Protein AF-0000000072984708 (afdb_homodimer)

Nearest PDB structures (foldseek):
  4a82-assembly1_A  TM=9.027E-01  e=8.558E-39  Homo sapiens
  6pan-assembly1_A  TM=8.999E-01  e=2.490E-34  Novosphingobium aromaticivorans DSM 12444
  6par-assembly3_E  TM=8.794E-01  e=9.438E-34  Novosphingobium aromaticivorans DSM 12444
  6pam-assembly4_H  TM=8.145E-01  e=2.957E-33  Novosphingobium aromaticivorans DSM 12444
  7ekm-assembly1_B  TM=6.716E-01  e=8.183E-34  Homo sapiens

Structure (mmCIF, N/CA/C/O backbone):
data_AF-0000000072984708-model_v1
#
loop_
_entity.id
_entity.type
_entity.pdbx_description
1 polymer Transporter
#
loop_
_atom_site.group_PDB
_atom_site.id
_atom_site.type_symbol
_atom_site.label_atom_id
_atom_site.label_alt_id
_atom_site.label_comp_id
_atom_site.label_asym_id
_atom_site.label_entity_id
_atom_site.label_seq_id
_atom_site.pdbx_PDB_ins_code
_atom_site.Cartn_x
_atom_site.Cartn_y
_atom_site.Cartn_z
_atom_site.occupancy
_atom_site.B_iso_or_equiv
_atom_site.auth_seq_id
_atom_site.auth_comp_id
_atom_site.auth_asym_id
_atom_site.auth_atom_id
_atom_site.pdbx_PDB_model_num
ATOM 1 N N . MET A 1 1 ? -27.938 1.101 -9.992 1 23.42 1 MET A N 1
ATOM 2 C CA . MET A 1 1 ? -28.172 -0.332 -9.836 1 23.42 1 MET A CA 1
ATOM 3 C C . MET A 1 1 ? -27.719 -0.804 -8.453 1 23.42 1 MET A C 1
ATOM 5 O O . MET A 1 1 ? -26.531 -0.799 -8.148 1 23.42 1 MET A O 1
ATOM 9 N N . LYS A 1 2 ? -28.562 -0.727 -7.41 1 27.8 2 LYS A N 1
ATOM 10 C CA . LYS A 1 2 ? -28.609 -1.076 -5.996 1 27.8 2 LYS A CA 1
ATOM 11 C C . LYS A 1 2 ? -28.141 -2.508 -5.762 1 27.8 2 LYS A C 1
ATOM 13 O O . LYS A 1 2 ? -28.734 -3.455 -6.289 1 27.8 2 LYS A O 1
ATOM 18 N N . LEU A 1 3 ? -26.922 -2.697 -5.527 1 34.75 3 LEU A N 1
ATOM 19 C CA . LEU A 1 3 ? -26.578 -4.027 -5.039 1 34.75 3 LEU A CA 1
ATOM 20 C C . LEU A 1 3 ? -27.641 -4.555 -4.09 1 34.75 3 LEU A C 1
ATOM 22 O O . LEU A 1 3 ? -28.062 -3.852 -3.166 1 34.75 3 LEU A O 1
ATOM 26 N N . GLN A 1 4 ? -28.578 -5.355 -4.512 1 30.19 4 GLN A N 1
ATOM 27 C CA . GLN A 1 4 ? -29.609 -6.023 -3.729 1 30.19 4 GLN A CA 1
ATOM 28 C C . GLN A 1 4 ? -29.141 -6.285 -2.303 1 30.19 4 GLN A C 1
ATOM 30 O O . GLN A 1 4 ? -27.938 -6.441 -2.061 1 30.19 4 GLN A O 1
ATOM 35 N N . LYS A 1 5 ? -30.203 -6.18 -1.27 1 30.11 5 LYS A N 1
ATOM 36 C CA . LYS A 1 5 ? -30.312 -6.285 0.182 1 30.11 5 LYS A CA 1
ATOM 37 C C . LYS A 1 5 ? -29.438 -7.406 0.722 1 30.11 5 LYS A C 1
ATOM 39 O O . LYS A 1 5 ? -28.875 -8.188 -0.05 1 30.11 5 LYS A O 1
ATOM 44 N N . HIS A 1 6 ? -30.188 -8.25 1.696 1 32.34 6 HIS A N 1
ATOM 45 C CA . HIS A 1 6 ? -30.062 -9.047 2.908 1 32.34 6 HIS A CA 1
ATOM 46 C C . HIS A 1 6 ? -29.359 -10.367 2.627 1 32.34 6 HIS A C 1
ATOM 48 O O . HIS A 1 6 ? -29.625 -11.375 3.291 1 32.34 6 HIS A O 1
ATOM 54 N N . HIS A 1 7 ? -28.938 -10.656 1.609 1 32.28 7 HIS A N 1
ATOM 55 C CA . HIS A 1 7 ? -28.609 -12.062 1.826 1 32.28 7 HIS A CA 1
ATOM 56 C C . HIS A 1 7 ? -27.656 -12.227 3.006 1 32.28 7 HIS A C 1
ATOM 58 O O . HIS A 1 7 ? -26.562 -11.68 3.004 1 32.28 7 HIS A O 1
ATOM 64 N N . LYS A 1 8 ? -28.281 -12.508 4.176 1 32.47 8 LYS A N 1
ATOM 65 C CA . LYS A 1 8 ? -27.547 -13.023 5.328 1 32.47 8 LYS A CA 1
ATOM 66 C C . LYS A 1 8 ? -26.453 -13.984 4.891 1 32.47 8 LYS A C 1
ATOM 68 O O . LYS A 1 8 ? -26.719 -14.969 4.199 1 32.47 8 LYS A O 1
ATOM 73 N N . TRP A 1 9 ? -25.281 -13.523 4.969 1 36.31 9 TRP A N 1
ATOM 74 C CA . TRP A 1 9 ? -24.047 -14.289 4.746 1 36.31 9 TRP A CA 1
ATOM 75 C C . TRP A 1 9 ? -24.078 -15.609 5.512 1 36.31 9 TRP A C 1
ATOM 77 O O . TRP A 1 9 ? -24.125 -15.617 6.742 1 36.31 9 TRP A O 1
ATOM 87 N N . GLN A 1 10 ? -24.969 -16.5 5.184 1 31.8 10 GLN A N 1
ATOM 88 C CA . GLN A 1 10 ? -24.719 -17.797 5.785 1 31.8 10 GLN A CA 1
ATOM 89 C C . GLN A 1 10 ? -23.266 -18.203 5.625 1 31.8 10 GLN A C 1
ATOM 91 O O . GLN A 1 10 ? -22.609 -17.812 4.664 1 31.8 10 GLN A O 1
ATOM 96 N N . GLY A 1 11 ? -22.531 -18.703 6.562 1 37.66 11 GLY A N 1
ATOM 97 C CA . GLY A 1 11 ? -21.234 -19.281 6.898 1 37.66 11 GLY A CA 1
ATOM 98 C C . GLY A 1 11 ? -20.609 -20.062 5.75 1 37.66 11 GLY A C 1
ATOM 99 O O . GLY A 1 11 ? -19.5 -20.578 5.875 1 37.66 11 GLY A O 1
ATOM 100 N N . GLY A 1 12 ? -21.312 -20.844 4.953 1 40.31 12 GLY A N 1
ATOM 101 C CA . GLY A 1 12 ? -20.609 -21.828 4.148 1 40.31 12 GLY A CA 1
ATOM 102 C C . GLY A 1 12 ? -19.797 -21.203 3.029 1 40.31 12 GLY A C 1
ATOM 103 O O . GLY A 1 12 ? -20.234 -20.25 2.391 1 40.31 12 GLY A O 1
ATOM 104 N N . CYS A 1 13 ? -18.359 -21.312 2.879 1 49.88 13 CYS A N 1
ATOM 105 C CA . CYS A 1 13 ? -17.141 -20.938 2.174 1 49.88 13 CYS A CA 1
ATOM 106 C C . CYS A 1 13 ? -17.312 -21.078 0.667 1 49.88 13 CYS A C 1
ATOM 108 O O . CYS A 1 13 ? -16.828 -22.031 0.066 1 49.88 13 CYS A O 1
ATOM 110 N N . ASN A 1 14 ? -18.359 -20.891 -0.105 1 63.16 14 ASN A N 1
ATOM 111 C CA . ASN A 1 14 ? -18.406 -21.156 -1.538 1 63.16 14 ASN A CA 1
ATOM 112 C C . ASN A 1 14 ? -17.828 -20 -2.344 1 63.16 14 ASN A C 1
ATOM 114 O O . ASN A 1 14 ? -18.312 -18.875 -2.252 1 63.16 14 ASN A O 1
ATOM 118 N N . MET A 1 15 ? -16.672 -20.156 -2.865 1 73.12 15 MET A N 1
ATOM 119 C CA . MET A 1 15 ? -15.938 -19.203 -3.703 1 73.12 15 MET A CA 1
ATOM 120 C C . MET A 1 15 ? -16.828 -18.672 -4.824 1 73.12 15 MET A C 1
ATOM 122 O O . MET A 1 15 ? -16.812 -17.484 -5.121 1 73.12 15 MET A O 1
ATOM 126 N N . VAL A 1 16 ? -17.641 -19.531 -5.348 1 77.19 16 VAL A N 1
ATOM 127 C CA . VAL A 1 16 ? -18.547 -19.125 -6.434 1 77.19 16 VAL A CA 1
ATOM 128 C C . VAL A 1 16 ? -19.578 -18.141 -5.914 1 77.19 16 VAL A C 1
ATOM 130 O O . VAL A 1 16 ? -19.922 -17.172 -6.605 1 77.19 16 VAL A O 1
ATOM 133 N N . GLY A 1 17 ? -19.859 -18.406 -4.68 1 77.94 17 GLY A N 1
ATOM 134 C CA . GLY A 1 17 ? -20.781 -17.484 -4.051 1 77.94 17 GLY A CA 1
ATOM 135 C C . GLY A 1 17 ? -20.188 -16.109 -3.836 1 77.94 17 GLY A C 1
ATOM 136 O O . GLY A 1 17 ? -20.844 -15.094 -4.121 1 77.94 17 GLY A O 1
ATOM 137 N N . ASP A 1 18 ? -18.922 -16.094 -3.445 1 80.25 18 ASP A N 1
ATOM 138 C CA . ASP A 1 18 ? -18.234 -14.82 -3.225 1 80.25 18 ASP A CA 1
ATOM 139 C C . ASP A 1 18 ? -18.094 -14.031 -4.527 1 80.25 18 ASP A C 1
ATOM 141 O O . ASP A 1 18 ? -18.25 -12.812 -4.547 1 80.25 18 ASP A O 1
ATOM 145 N N . ILE A 1 19 ? -17.859 -14.781 -5.598 1 85.12 19 ILE A N 1
ATOM 146 C CA . ILE A 1 19 ? -17.672 -14.156 -6.898 1 85.12 19 ILE A CA 1
ATOM 147 C C . ILE A 1 19 ? -19 -13.555 -7.375 1 85.12 19 ILE A C 1
ATOM 149 O O . ILE A 1 19 ? -19.031 -12.438 -7.895 1 85.12 19 ILE A O 1
ATOM 153 N N . LYS A 1 20 ? -20.047 -14.25 -7.102 1 83.69 20 LYS A N 1
ATOM 154 C CA . LYS A 1 20 ? -21.359 -13.766 -7.516 1 83.69 20 LYS A CA 1
ATOM 155 C C . LYS A 1 20 ? -21.75 -12.523 -6.727 1 83.69 20 LYS A C 1
ATOM 157 O O . LYS A 1 20 ? -22.359 -11.594 -7.273 1 83.69 20 LYS A O 1
ATOM 162 N N . ILE A 1 21 ? -21.391 -12.508 -5.543 1 80.88 21 ILE A N 1
ATOM 163 C CA . ILE A 1 21 ? -21.75 -11.398 -4.668 1 80.88 21 ILE A CA 1
ATOM 164 C C . ILE A 1 21 ? -20.938 -10.156 -5.043 1 80.88 21 ILE A C 1
ATOM 166 O O . ILE A 1 21 ? -21.484 -9.055 -5.145 1 80.88 21 ILE A O 1
ATOM 170 N N . LEU A 1 22 ? -19.703 -10.391 -5.332 1 82.88 22 LEU A N 1
ATOM 171 C CA . LEU A 1 22 ? -18.797 -9.258 -5.523 1 82.88 22 LEU A CA 1
ATOM 172 C C . LEU A 1 22 ? -18.875 -8.734 -6.953 1 82.88 22 LEU A C 1
ATOM 174 O O . LEU A 1 22 ? -18.828 -7.52 -7.176 1 82.88 22 LEU A O 1
ATOM 178 N N . LEU A 1 23 ? -19.016 -9.656 -7.883 1 86.62 23 LEU A N 1
ATOM 179 C CA . LEU A 1 23 ? -19 -9.219 -9.273 1 86.62 23 LEU A CA 1
ATOM 180 C C . LEU A 1 23 ? -20.422 -8.984 -9.781 1 86.62 23 LEU A C 1
ATOM 182 O O . LEU A 1 23 ? -20.609 -8.344 -10.82 1 86.62 23 LEU A O 1
ATOM 186 N N . GLY A 1 24 ? -21.359 -9.477 -9.156 1 81.75 24 GLY A N 1
ATOM 187 C CA . GLY A 1 24 ? -22.734 -9.289 -9.562 1 81.75 24 GLY A CA 1
ATOM 188 C C . GLY A 1 24 ? -23.016 -9.812 -10.961 1 81.75 24 GLY A C 1
ATOM 189 O O . GLY A 1 24 ? -22.75 -10.977 -11.258 1 81.75 24 GLY A O 1
ATOM 190 N N . GLU A 1 25 ? -23.328 -8.922 -11.883 1 79.88 25 GLU A N 1
ATOM 191 C CA . GLU A 1 25 ? -23.703 -9.273 -13.242 1 79.88 25 GLU A CA 1
ATOM 192 C C . GLU A 1 25 ? -22.484 -9.656 -14.078 1 79.88 25 GLU A C 1
ATOM 194 O O . GLU A 1 25 ? -22.594 -10.438 -15.023 1 79.88 25 GLU A O 1
ATOM 199 N N . HIS A 1 26 ? -21.391 -9.172 -13.688 1 85.31 26 HIS A N 1
ATOM 200 C CA . HIS A 1 26 ? -20.156 -9.469 -14.414 1 85.31 26 HIS A CA 1
ATOM 201 C C . HIS A 1 26 ? -19.766 -10.938 -14.258 1 85.31 26 HIS A C 1
ATOM 203 O O . HIS A 1 26 ? -18.984 -11.461 -15.055 1 85.31 26 HIS A O 1
ATOM 209 N N . SER A 1 27 ? -20.375 -11.57 -13.266 1 88.69 27 SER A N 1
ATOM 210 C CA . SER A 1 27 ? -20.031 -12.969 -13.023 1 88.69 27 SER A CA 1
ATOM 211 C C . SER A 1 27 ? -20.547 -13.867 -14.148 1 88.69 27 SER A C 1
ATOM 213 O O . SER A 1 27 ? -19.906 -14.859 -14.5 1 88.69 27 SER A O 1
ATOM 215 N N . LYS A 1 28 ? -21.609 -13.484 -14.781 1 89.31 28 LYS A N 1
ATOM 216 C CA . LYS A 1 28 ? -22.203 -14.281 -15.844 1 89.31 28 LYS A CA 1
ATOM 217 C C . LYS A 1 28 ? -21.344 -14.234 -17.109 1 89.31 28 LYS A C 1
ATOM 219 O O . LYS A 1 28 ? -21.328 -15.18 -17.891 1 89.31 28 LYS A O 1
ATOM 224 N N . LYS A 1 29 ? -20.609 -13.211 -17.266 1 90.62 29 LYS A N 1
ATOM 225 C CA . LYS A 1 29 ? -19.781 -13.023 -18.453 1 90.62 29 LYS A CA 1
ATOM 226 C C . LYS A 1 29 ? -18.531 -13.914 -18.406 1 90.62 29 LYS A C 1
ATOM 228 O O . LYS A 1 29 ? -17.891 -14.148 -19.438 1 90.62 29 LYS A O 1
ATOM 233 N N . LEU A 1 30 ? -18.312 -14.477 -17.25 1 92.44 30 LEU A N 1
ATOM 234 C CA . LEU A 1 30 ? -17.125 -15.312 -17.094 1 92.44 30 LEU A CA 1
ATOM 235 C C . LEU A 1 30 ? -17.406 -16.75 -17.516 1 92.44 30 LEU A C 1
ATOM 237 O O . LEU A 1 30 ? -16.469 -17.531 -17.703 1 92.44 30 LEU A O 1
ATOM 241 N N . ARG A 1 31 ? -18.641 -17.094 -17.797 1 91 31 ARG A N 1
ATOM 242 C CA . ARG A 1 31 ? -19.016 -18.484 -18.078 1 91 31 ARG A CA 1
ATOM 243 C C . ARG A 1 31 ? -18.438 -18.938 -19.422 1 91 31 ARG A C 1
ATOM 245 O O . ARG A 1 31 ? -17.859 -20.031 -19.516 1 91 31 ARG A O 1
ATOM 252 N N . LYS A 1 32 ? -18.531 -18.125 -20.406 1 93.12 32 LYS A N 1
ATOM 253 C CA . LYS A 1 32 ? -18.094 -18.516 -21.75 1 93.12 32 LYS A CA 1
ATOM 254 C C . LYS A 1 32 ? -16.594 -18.781 -21.781 1 93.12 32 LYS A C 1
ATOM 256 O O . LYS A 1 32 ? -16.141 -19.828 -22.266 1 93.12 32 LYS A O 1
ATOM 261 N N . PRO A 1 33 ? -15.781 -17.859 -21.219 1 93.5 33 PRO A N 1
ATOM 262 C CA . PRO A 1 33 ? -14.344 -18.141 -21.203 1 93.5 33 PRO A CA 1
ATOM 263 C C . PRO A 1 33 ? -14 -19.391 -20.391 1 93.5 33 PRO A C 1
ATOM 265 O O . PRO A 1 33 ? -13.109 -20.141 -20.781 1 93.5 33 PRO A O 1
ATOM 268 N N . ILE A 1 34 ? -14.703 -19.625 -19.375 1 92.44 34 ILE A N 1
ATOM 269 C CA . ILE A 1 34 ? -14.43 -20.781 -18.531 1 92.44 34 ILE A CA 1
ATOM 270 C C . ILE A 1 34 ? -14.766 -22.062 -19.297 1 92.44 34 ILE A C 1
ATOM 272 O O . ILE A 1 34 ? -14.023 -23.047 -19.234 1 92.44 34 ILE A O 1
ATOM 276 N N . ILE A 1 35 ? -15.812 -22.062 -20.016 1 93.69 35 ILE A N 1
ATOM 277 C CA . ILE A 1 35 ? -16.219 -23.203 -20.812 1 93.69 35 ILE A CA 1
ATOM 278 C C . ILE A 1 35 ? -15.172 -23.469 -21.891 1 93.69 35 ILE A C 1
ATOM 280 O O . ILE A 1 35 ? -14.797 -24.625 -22.125 1 93.69 35 ILE A O 1
ATOM 284 N N . LEU A 1 36 ? -14.695 -22.422 -22.5 1 93.62 36 LEU A N 1
ATOM 285 C CA . LEU A 1 36 ? -13.688 -22.578 -23.547 1 93.62 36 LEU A CA 1
ATOM 286 C C . LEU A 1 36 ? -12.391 -23.125 -22.984 1 93.62 36 LEU A C 1
ATOM 288 O O . LEU A 1 36 ? -11.758 -24 -23.594 1 93.62 36 LEU A O 1
ATOM 292 N N . LEU A 1 37 ? -12.062 -22.719 -21.828 1 90.75 37 LEU A N 1
ATOM 293 C CA . LEU A 1 37 ? -10.836 -23.203 -21.203 1 90.75 37 LEU A CA 1
ATOM 294 C C . LEU A 1 37 ? -10.977 -24.656 -20.75 1 90.75 37 LEU A C 1
ATOM 296 O O . LEU A 1 37 ? -10.008 -25.406 -20.781 1 90.75 37 LEU A O 1
ATOM 300 N N . THR A 1 38 ? -12.203 -25 -20.375 1 90.81 38 THR A N 1
ATOM 301 C CA . THR A 1 38 ? -12.469 -26.391 -20.016 1 90.81 38 THR A CA 1
ATOM 302 C C . THR A 1 38 ? -12.367 -27.297 -21.234 1 90.81 38 THR A C 1
ATOM 304 O O . THR A 1 38 ? -11.82 -28.406 -21.156 1 90.81 38 THR A O 1
ATOM 307 N N . ILE A 1 39 ? -12.805 -26.797 -22.312 1 92.19 39 ILE A N 1
ATOM 308 C CA . ILE A 1 39 ? -12.711 -27.531 -23.578 1 92.19 39 ILE A CA 1
ATOM 309 C C . ILE A 1 39 ? -11.242 -27.719 -23.953 1 92.19 39 ILE A C 1
ATOM 311 O O . ILE A 1 39 ? -10.844 -28.797 -24.391 1 92.19 39 ILE A O 1
ATOM 315 N N . ASP A 1 40 ? -10.5 -26.703 -23.781 1 89.12 40 ASP A N 1
ATOM 316 C CA . ASP A 1 40 ? -9.062 -26.781 -24.031 1 89.12 40 ASP A CA 1
ATOM 317 C C . ASP A 1 40 ? -8.414 -27.891 -23.203 1 89.12 40 ASP A C 1
ATOM 319 O O . ASP A 1 40 ? -7.594 -28.656 -23.703 1 89.12 40 ASP A O 1
ATOM 323 N N . SER A 1 41 ? -8.828 -27.969 -21.938 1 85.94 41 SER A N 1
ATOM 324 C CA . SER A 1 41 ? -8.258 -28.969 -21.031 1 85.94 41 SER A CA 1
ATOM 325 C C . SER A 1 41 ? -8.648 -30.375 -21.469 1 85.94 41 SER A C 1
ATOM 327 O O . SER A 1 41 ? -7.855 -31.312 -21.328 1 85.94 41 SER A O 1
ATOM 329 N N . LEU A 1 42 ? -9.797 -30.516 -21.969 1 86.06 42 LEU A N 1
ATOM 330 C CA . LEU A 1 42 ? -10.258 -31.812 -22.453 1 86.06 42 LEU A CA 1
ATOM 331 C C . LEU A 1 42 ? -9.477 -32.25 -23.672 1 86.06 42 LEU A C 1
ATOM 333 O O . LEU A 1 42 ? -9.141 -33.438 -23.812 1 86.06 42 LEU A O 1
ATOM 337 N N . PHE A 1 43 ? -9.086 -31.297 -24.453 1 84.56 43 PHE A N 1
ATOM 338 C CA . PHE A 1 43 ? -8.344 -31.625 -25.672 1 84.56 43 PHE A CA 1
ATOM 339 C C . PHE A 1 43 ? -6.879 -31.906 -25.344 1 84.56 43 PHE A C 1
ATOM 341 O O . PHE A 1 43 ? -6.168 -32.531 -26.141 1 84.56 43 PHE A O 1
ATOM 348 N N . ASN A 1 44 ? -6.508 -31.469 -24.203 1 78.56 44 ASN A N 1
ATOM 349 C CA . ASN A 1 44 ? -5.156 -31.781 -23.75 1 78.56 44 ASN A CA 1
ATOM 350 C C . ASN A 1 44 ? -4.992 -33.281 -23.5 1 78.56 44 ASN A C 1
ATOM 352 O O . ASN A 1 44 ? -3.877 -33.812 -23.531 1 78.56 44 ASN A O 1
ATOM 356 N N . MET A 1 45 ? -6.055 -33.938 -23.281 1 79.88 45 MET A N 1
ATOM 357 C CA . MET A 1 45 ? -6.043 -35.375 -23.031 1 79.88 45 MET A CA 1
ATOM 358 C C . MET A 1 45 ? -5.734 -36.156 -24.312 1 79.88 45 MET A C 1
ATOM 360 O O . MET A 1 45 ? -5.387 -37.312 -24.266 1 79.88 45 MET A O 1
ATOM 364 N N . PHE A 1 46 ? -5.691 -35.438 -25.438 1 79.5 46 PHE A N 1
ATOM 365 C CA . PHE A 1 46 ? -5.406 -36.094 -26.703 1 79.5 46 PHE A CA 1
ATOM 366 C C . PHE A 1 46 ? -3.98 -36.625 -26.734 1 79.5 46 PHE A C 1
ATOM 368 O O . PHE A 1 46 ? -3.695 -37.594 -27.422 1 79.5 46 PHE A O 1
ATOM 375 N N . PHE A 1 47 ? -3.178 -35.969 -25.922 1 78.44 47 PHE A N 1
ATOM 376 C CA . PHE A 1 47 ? -1.806 -36.438 -25.812 1 78.44 47 PHE A CA 1
ATOM 377 C C . PHE A 1 47 ? -1.771 -37.875 -25.281 1 78.44 47 PHE A C 1
ATOM 379 O O . PHE A 1 47 ? -1.05 -38.719 -25.812 1 78.44 47 PHE A O 1
ATOM 386 N N . TYR A 1 48 ? -2.533 -38.156 -24.297 1 79.56 48 TYR A N 1
ATOM 387 C CA . TYR A 1 48 ? -2.592 -39.5 -23.688 1 79.56 48 TYR A CA 1
ATOM 388 C C . TYR A 1 48 ? -3.256 -40.469 -24.641 1 79.56 48 TYR A C 1
ATOM 390 O O . TYR A 1 48 ? -2.898 -41.656 -24.656 1 79.56 48 TYR A O 1
ATOM 398 N N . SER A 1 49 ? -4.195 -39.938 -25.469 1 82.12 49 SER A N 1
ATOM 399 C CA . SER A 1 49 ? -4.844 -40.812 -26.453 1 82.12 49 SER A CA 1
ATOM 400 C C . SER A 1 49 ? -3.857 -41.281 -27.5 1 82.12 49 SER A C 1
ATOM 402 O O . SER A 1 49 ? -3.889 -42.469 -27.906 1 82.12 49 SER A O 1
ATOM 404 N N . MET A 1 50 ? -3.066 -40.406 -27.891 1 81.88 50 MET A N 1
ATOM 405 C CA . MET A 1 50 ? -2.051 -40.781 -28.875 1 81.88 50 MET A CA 1
ATOM 406 C C . MET A 1 50 ? -1.1 -41.812 -28.281 1 81.88 50 MET A C 1
ATOM 408 O O . MET A 1 50 ? -0.765 -42.812 -28.938 1 81.88 50 MET A O 1
ATOM 412 N N . LEU A 1 51 ? -0.674 -41.531 -27.094 1 80.38 51 LEU A N 1
ATOM 413 C CA . LEU A 1 51 ? 0.182 -42.5 -26.406 1 80.38 51 LEU A CA 1
ATOM 414 C C . LEU A 1 51 ? -0.49 -43.875 -26.344 1 80.38 51 LEU A C 1
ATOM 416 O O . LEU A 1 51 ? 0.15 -44.906 -26.578 1 80.38 51 LEU A O 1
ATOM 420 N N . TYR A 1 52 ? -1.691 -43.844 -26.062 1 83.44 52 TYR A N 1
ATOM 421 C CA . TYR A 1 52 ? -2.477 -45.062 -25.938 1 83.44 52 TYR A CA 1
ATOM 422 C C . TYR A 1 52 ? -2.49 -45.844 -27.25 1 83.44 52 TYR A C 1
ATOM 424 O O . TYR A 1 52 ? -2.18 -47.031 -27.281 1 83.44 52 TYR A O 1
ATOM 432 N N . PHE A 1 53 ? -2.785 -45.219 -28.359 1 84.88 53 PHE A N 1
ATOM 433 C CA . PHE A 1 53 ? -2.922 -45.906 -29.641 1 84.88 53 PHE A CA 1
ATOM 434 C C . PHE A 1 53 ? -1.572 -46.438 -30.141 1 84.88 53 PHE A C 1
ATOM 436 O O . PHE A 1 53 ? -1.481 -47.531 -30.688 1 84.88 53 PHE A O 1
ATOM 443 N N . VAL A 1 54 ? -0.601 -45.656 -29.859 1 83.38 54 VAL A N 1
ATOM 444 C CA . VAL A 1 54 ? 0.734 -46.062 -30.281 1 83.38 54 VAL A CA 1
ATOM 445 C C . VAL A 1 54 ? 1.179 -47.281 -29.5 1 83.38 54 VAL A C 1
ATOM 447 O O . VAL A 1 54 ? 1.68 -48.25 -30.078 1 83.38 54 VAL A O 1
ATOM 450 N N . LEU A 1 55 ? 1.003 -47.281 -28.203 1 84.19 55 LEU A N 1
ATOM 451 C CA . LEU A 1 55 ? 1.414 -48.375 -27.344 1 84.19 55 LEU A CA 1
ATOM 452 C C . LEU A 1 55 ? 0.575 -49.625 -27.625 1 84.19 55 LEU A C 1
ATOM 454 O O . LEU A 1 55 ? 1.086 -50.75 -27.594 1 84.19 55 LEU A O 1
ATOM 458 N N . LEU A 1 56 ? -0.669 -49.375 -27.875 1 85.69 56 LEU A N 1
ATOM 459 C CA . LEU A 1 56 ? -1.534 -50.5 -28.219 1 85.69 56 LEU A CA 1
ATOM 460 C C . LEU A 1 56 ? -1.061 -51.188 -29.484 1 85.69 56 LEU A C 1
ATOM 462 O O . LEU A 1 56 ? -0.988 -52.406 -29.547 1 85.69 56 LEU A O 1
ATOM 466 N N . ASP A 1 57 ? -0.77 -50.344 -30.5 1 85.75 57 ASP A N 1
ATOM 467 C CA . ASP A 1 57 ? -0.294 -50.906 -31.766 1 85.75 57 ASP A CA 1
ATOM 468 C C . ASP A 1 57 ? 1.072 -51.562 -31.594 1 85.75 57 ASP A C 1
ATOM 470 O O . ASP A 1 57 ? 1.377 -52.531 -32.281 1 85.75 57 ASP A O 1
ATOM 474 N N . LEU A 1 58 ? 1.853 -51.031 -30.734 1 82.19 58 LEU A N 1
ATOM 475 C CA . LEU A 1 58 ? 3.164 -51.625 -30.469 1 82.19 58 LEU A CA 1
ATOM 476 C C . LEU A 1 58 ? 3.025 -53 -29.797 1 82.19 58 LEU A C 1
ATOM 478 O O . LEU A 1 58 ? 3.73 -53.938 -30.156 1 82.19 58 LEU A O 1
ATOM 482 N N . ILE A 1 59 ? 2.162 -53.062 -28.828 1 82.5 59 ILE A N 1
ATOM 483 C CA . ILE A 1 59 ? 1.94 -54.281 -28.094 1 82.5 59 ILE A CA 1
ATOM 484 C C . ILE A 1 59 ? 1.374 -55.375 -29.031 1 82.5 59 ILE A C 1
ATOM 486 O O . ILE A 1 59 ? 1.736 -56.531 -28.922 1 82.5 59 ILE A O 1
ATOM 490 N N . ASN A 1 60 ? 0.513 -54.906 -29.922 1 82.69 60 ASN A N 1
ATOM 491 C CA . ASN A 1 60 ? -0.113 -55.875 -30.844 1 82.69 60 ASN A CA 1
ATOM 492 C C . ASN A 1 60 ? 0.761 -56.125 -32.062 1 82.69 60 ASN A C 1
ATOM 494 O O . ASN A 1 60 ? 0.361 -56.844 -33 1 82.69 60 ASN A O 1
ATOM 498 N N . SER A 1 61 ? 1.925 -55.531 -32.188 1 80.06 61 SER A N 1
ATOM 499 C CA . SER A 1 61 ? 2.859 -55.656 -33.281 1 80.06 61 SER A CA 1
ATOM 500 C C . SER A 1 61 ? 2.223 -55.25 -34.594 1 80.06 61 SER A C 1
ATOM 502 O O . SER A 1 61 ? 2.385 -55.906 -35.625 1 80.06 61 SER A O 1
ATOM 504 N N . GLN A 1 62 ? 1.344 -54.281 -34.469 1 82.56 62 GLN A N 1
ATOM 505 C CA . GLN A 1 62 ? 0.657 -53.781 -35.656 1 82.56 62 GLN A CA 1
ATOM 506 C C . GLN A 1 62 ? 1.04 -52.312 -35.906 1 82.56 62 GLN A C 1
ATOM 508 O O . GLN A 1 62 ? 0.265 -51.562 -36.5 1 82.56 62 GLN A O 1
ATOM 513 N N . LEU A 1 63 ? 2.15 -51.969 -35.438 1 82.19 63 LEU A N 1
ATOM 514 C CA . LEU A 1 63 ? 2.586 -50.594 -35.594 1 82.19 63 LEU A CA 1
ATOM 515 C C . LEU A 1 63 ? 3.045 -50.375 -37.031 1 82.19 63 LEU A C 1
ATOM 517 O O . LEU A 1 63 ? 3.863 -51.125 -37.562 1 82.19 63 LEU A O 1
ATOM 521 N N . SER A 1 64 ? 2.24 -49.531 -37.812 1 81.25 64 SER A N 1
ATOM 522 C CA . SER A 1 64 ? 2.602 -49.188 -39.188 1 81.25 64 SER A CA 1
ATOM 523 C C . SER A 1 64 ? 2.82 -47.688 -39.344 1 81.25 64 SER A C 1
ATOM 525 O O . SER A 1 64 ? 2.336 -46.875 -38.531 1 81.25 64 SER A O 1
ATOM 527 N N . PHE A 1 65 ? 3.598 -47.406 -40.312 1 81.31 65 PHE A N 1
ATOM 528 C CA . PHE A 1 65 ? 3.896 -46 -40.594 1 81.31 65 PHE A CA 1
ATOM 529 C C . PHE A 1 65 ? 2.619 -45.219 -40.906 1 81.31 65 PHE A C 1
ATOM 531 O O . PHE A 1 65 ? 2.471 -44.062 -40.5 1 81.31 65 PHE A O 1
ATOM 538 N N . ASP A 1 66 ? 1.75 -45.844 -41.531 1 84.62 66 ASP A N 1
ATOM 539 C CA . ASP A 1 66 ? 0.513 -45.188 -41.938 1 84.62 66 ASP A CA 1
ATOM 540 C C . ASP A 1 66 ? -0.349 -44.844 -40.719 1 84.62 66 ASP A C 1
ATOM 542 O O . ASP A 1 66 ? -0.969 -43.781 -40.656 1 84.62 66 ASP A O 1
ATOM 546 N N . LYS A 1 67 ? -0.394 -45.625 -39.75 1 86.62 67 LYS A N 1
ATOM 547 C CA . LYS A 1 67 ? -1.178 -45.406 -38.531 1 86.62 67 LYS A CA 1
ATOM 548 C C . LYS A 1 67 ? -0.589 -44.25 -37.719 1 86.62 67 LYS A C 1
ATOM 550 O O . LYS A 1 67 ? -1.319 -43.406 -37.25 1 86.62 67 LYS A O 1
ATOM 555 N N . ILE A 1 68 ? 0.647 -44.281 -37.656 1 85.12 68 ILE A N 1
ATOM 556 C CA . ILE A 1 68 ? 1.296 -43.25 -36.844 1 85.12 68 ILE A CA 1
ATOM 557 C C . ILE A 1 68 ? 1.176 -41.906 -37.531 1 85.12 68 ILE A C 1
ATOM 559 O O . ILE A 1 68 ? 1.025 -40.875 -36.844 1 85.12 68 ILE A O 1
ATOM 563 N N . LYS A 1 69 ? 1.315 -41.938 -38.812 1 87.06 69 LYS A N 1
ATOM 564 C CA . LYS A 1 69 ? 1.115 -40.688 -39.562 1 87.06 69 LYS A CA 1
ATOM 565 C C . LYS A 1 69 ? -0.273 -40.125 -39.312 1 87.06 69 LYS A C 1
ATOM 567 O O . LYS A 1 69 ? -0.419 -38.906 -39.094 1 87.06 69 LYS A O 1
ATOM 572 N N . ASN A 1 70 ? -1.282 -40.969 -39.281 1 88.38 70 ASN A N 1
ATOM 573 C CA . ASN A 1 70 ? -2.646 -40.531 -39 1 88.38 70 ASN A CA 1
ATOM 574 C C . ASN A 1 70 ? -2.803 -40 -37.594 1 88.38 70 ASN A C 1
ATOM 576 O O . ASN A 1 70 ? -3.5 -39.031 -37.344 1 88.38 70 ASN A O 1
ATOM 580 N N . TYR A 1 71 ? -2.152 -40.719 -36.625 1 86.25 71 TYR A N 1
ATOM 581 C CA . TYR A 1 71 ? -2.197 -40.25 -35.25 1 86.25 71 TYR A CA 1
ATOM 582 C C . TYR A 1 71 ? -1.535 -38.875 -35.125 1 86.25 71 TYR A C 1
ATOM 584 O O . TYR A 1 71 ? -2.02 -38.031 -34.375 1 86.25 71 TYR A O 1
ATOM 592 N N . THR A 1 72 ? -0.464 -38.688 -35.844 1 86.19 72 THR A N 1
ATOM 593 C CA . THR A 1 72 ? 0.284 -37.438 -35.781 1 86.19 72 THR A CA 1
ATOM 594 C C . THR A 1 72 ? -0.532 -36.312 -36.375 1 86.19 72 THR A C 1
ATOM 596 O O . THR A 1 72 ? -0.569 -35.188 -35.812 1 86.19 72 THR A O 1
ATOM 599 N N . ILE A 1 73 ? -1.147 -36.594 -37.469 1 88.88 73 ILE A N 1
ATOM 600 C CA . ILE A 1 73 ? -1.966 -35.562 -38.094 1 88.88 73 ILE A CA 1
ATOM 601 C C . ILE A 1 73 ? -3.135 -35.188 -37.188 1 88.88 73 ILE A C 1
ATOM 603 O O . ILE A 1 73 ? -3.449 -34 -37.031 1 88.88 73 ILE A O 1
ATOM 607 N N . ALA A 1 74 ? -3.777 -36.156 -36.594 1 87.62 74 ALA A N 1
ATOM 608 C CA . ALA A 1 74 ? -4.883 -35.906 -35.656 1 87.62 74 ALA A CA 1
ATOM 609 C C . ALA A 1 74 ? -4.434 -35.062 -34.469 1 87.62 74 ALA A C 1
ATOM 611 O O . ALA A 1 74 ? -5.164 -34.188 -34 1 87.62 74 ALA A O 1
ATOM 612 N N . MET A 1 75 ? -3.277 -35.312 -34.031 1 85.94 75 MET A N 1
ATOM 613 C CA . MET A 1 75 ? -2.744 -34.562 -32.906 1 85.94 75 MET A CA 1
ATOM 614 C C . MET A 1 75 ? -2.457 -33.125 -33.25 1 85.94 75 MET A C 1
ATOM 616 O O . MET A 1 75 ? -2.703 -32.219 -32.469 1 85.94 75 MET A O 1
ATOM 620 N N . ILE A 1 76 ? -1.896 -32.938 -34.406 1 86.5 76 ILE A N 1
ATOM 621 C CA . ILE A 1 76 ? -1.591 -31.594 -34.875 1 86.5 76 ILE A CA 1
ATOM 622 C C . ILE A 1 76 ? -2.883 -30.781 -35 1 86.5 76 ILE A C 1
ATOM 624 O O . ILE A 1 76 ? -2.939 -29.625 -34.594 1 86.5 76 ILE A O 1
ATOM 628 N N . ILE A 1 77 ? -3.898 -31.422 -35.5 1 88.5 77 ILE A N 1
ATOM 629 C CA . ILE A 1 77 ? -5.188 -30.766 -35.625 1 88.5 77 ILE A CA 1
ATOM 630 C C . ILE A 1 77 ? -5.754 -30.422 -34.25 1 88.5 77 ILE A C 1
ATOM 632 O O . ILE A 1 77 ? -6.27 -29.328 -34.031 1 88.5 77 ILE A O 1
ATOM 636 N N . ALA A 1 78 ? -5.66 -31.328 -33.375 1 87.44 78 ALA A N 1
ATOM 637 C CA . ALA A 1 78 ? -6.145 -31.125 -32 1 87.44 78 ALA A CA 1
ATOM 638 C C . ALA A 1 78 ? -5.391 -29.984 -31.328 1 87.44 78 ALA A C 1
ATOM 640 O O . ALA A 1 78 ? -5.98 -29.188 -30.594 1 87.44 78 ALA A O 1
ATOM 641 N N . PHE A 1 79 ? -4.16 -29.938 -31.656 1 85.19 79 PHE A N 1
ATOM 642 C CA . PHE A 1 79 ? -3.336 -28.906 -31.047 1 85.19 79 PHE A CA 1
ATOM 643 C C . PHE A 1 79 ? -3.707 -27.531 -31.594 1 85.19 79 PHE A C 1
ATOM 645 O O . PHE A 1 79 ? -3.738 -26.547 -30.844 1 85.19 79 PHE A O 1
ATOM 652 N N . VAL A 1 80 ? -3.875 -27.453 -32.844 1 86.38 80 VAL A N 1
ATOM 653 C CA . VAL A 1 80 ? -4.266 -26.188 -33.469 1 86.38 80 VAL A CA 1
ATOM 654 C C . VAL A 1 80 ? -5.602 -25.734 -32.906 1 86.38 80 VAL A C 1
ATOM 656 O O . VAL A 1 80 ? -5.77 -24.547 -32.562 1 86.38 80 VAL A O 1
ATOM 659 N N . PHE A 1 81 ? -6.477 -26.656 -32.75 1 90 81 PHE A N 1
ATOM 660 C CA . PHE A 1 81 ? -7.773 -26.328 -32.156 1 90 81 PHE A CA 1
ATOM 661 C C . PHE A 1 81 ? -7.613 -25.844 -30.719 1 90 81 PHE A C 1
ATOM 663 O O . PHE A 1 81 ? -8.25 -24.875 -30.312 1 90 81 PHE A O 1
ATOM 670 N N . ARG A 1 82 ? -6.789 -26.438 -30.016 1 88.75 82 ARG A N 1
ATOM 671 C CA . ARG A 1 82 ? -6.539 -26.078 -28.625 1 88.75 82 ARG A CA 1
ATOM 672 C C . ARG A 1 82 ? -5.973 -24.656 -28.516 1 88.75 82 ARG A C 1
ATOM 674 O O . ARG A 1 82 ? -6.348 -23.906 -27.625 1 88.75 82 ARG A O 1
ATOM 681 N N . VAL A 1 83 ? -5.094 -24.406 -29.422 1 87.69 83 VAL A N 1
ATOM 682 C CA . VAL A 1 83 ? -4.453 -23.109 -29.406 1 87.69 83 VAL A CA 1
ATOM 683 C C . VAL A 1 83 ? -5.496 -22.016 -29.625 1 87.69 83 VAL A C 1
ATOM 685 O O . VAL A 1 83 ? -5.488 -20.984 -28.938 1 87.69 83 VAL A O 1
ATOM 688 N N . ILE A 1 84 ? -6.375 -22.25 -30.5 1 90.44 84 ILE A N 1
ATOM 689 C CA . ILE A 1 84 ? -7.402 -21.266 -30.828 1 90.44 84 ILE A CA 1
ATOM 690 C C . ILE A 1 84 ? -8.359 -21.109 -29.641 1 90.44 84 ILE A C 1
ATOM 692 O O . ILE A 1 84 ? -8.656 -20 -29.219 1 90.44 84 ILE A O 1
ATOM 696 N N . VAL A 1 85 ? -8.797 -22.203 -29.125 1 92.38 85 VAL A N 1
ATOM 697 C CA . VAL A 1 85 ? -9.758 -22.188 -28.031 1 92.38 85 VAL A CA 1
ATOM 698 C C . VAL A 1 85 ? -9.117 -21.578 -26.781 1 92.38 85 VAL A C 1
ATOM 700 O O . VAL A 1 85 ? -9.758 -20.797 -26.062 1 92.38 85 VAL A O 1
ATOM 703 N N . ASN A 1 86 ? -7.922 -21.875 -26.562 1 89.88 86 ASN A N 1
ATOM 704 C CA . ASN A 1 86 ? -7.207 -21.344 -25.406 1 89.88 86 ASN A CA 1
ATOM 705 C C . ASN A 1 86 ? -6.973 -19.844 -25.516 1 89.88 86 ASN A C 1
ATOM 707 O O . ASN A 1 86 ? -7.121 -19.109 -24.547 1 89.88 86 ASN A O 1
ATOM 711 N N . ALA A 1 87 ? -6.586 -19.438 -26.734 1 88.75 87 ALA A N 1
ATOM 712 C CA . ALA A 1 87 ? -6.34 -18.016 -26.969 1 88.75 87 ALA A CA 1
ATOM 713 C C . ALA A 1 87 ? -7.602 -17.188 -26.719 1 88.75 87 ALA A C 1
ATOM 715 O O . ALA A 1 87 ? -7.559 -16.156 -26.047 1 88.75 87 ALA A O 1
ATOM 716 N N . ILE A 1 88 ? -8.703 -17.688 -27.172 1 92.31 88 ILE A N 1
ATOM 717 C CA . ILE A 1 88 ? -9.961 -16.969 -27.031 1 92.31 88 ILE A CA 1
ATOM 718 C C . ILE A 1 88 ? -10.43 -17.031 -25.578 1 92.31 88 ILE A C 1
ATOM 720 O O . ILE A 1 88 ? -10.867 -16.031 -25.016 1 92.31 88 ILE A O 1
ATOM 724 N N . GLY A 1 89 ? -10.32 -18.188 -25.016 1 92 89 GLY A N 1
ATOM 725 C CA . GLY A 1 89 ? -10.742 -18.359 -23.641 1 92 89 GLY A CA 1
ATOM 726 C C . GLY A 1 89 ? -9.898 -17.562 -22.656 1 92 89 GLY A C 1
ATOM 727 O O . GLY A 1 89 ? -10.438 -16.891 -21.766 1 92 89 GLY A O 1
ATOM 728 N N . TYR A 1 90 ? -8.656 -17.594 -22.844 1 88.19 90 TYR A N 1
ATOM 729 C CA . TYR A 1 90 ? -7.738 -16.938 -21.922 1 88.19 90 TYR A CA 1
ATOM 730 C C . TYR A 1 90 ? -7.848 -15.414 -22.031 1 88.19 90 TYR A C 1
ATOM 732 O O . TYR A 1 90 ? -7.914 -14.711 -21.031 1 88.19 90 TYR A O 1
ATOM 740 N N . THR A 1 91 ? -7.84 -14.945 -23.266 1 88.38 91 THR A N 1
ATOM 741 C CA . THR A 1 91 ? -8 -13.508 -23.469 1 88.38 91 THR A CA 1
ATOM 742 C C . THR A 1 91 ? -9.359 -13.047 -22.953 1 88.38 91 THR A C 1
ATOM 744 O O . THR A 1 91 ? -9.477 -11.961 -22.375 1 88.38 91 THR A O 1
ATOM 747 N N . GLY A 1 92 ? -10.305 -13.891 -23.172 1 91.12 92 GLY A N 1
ATOM 748 C CA . GLY A 1 92 ? -11.641 -13.547 -22.719 1 91.12 92 GLY A CA 1
ATOM 749 C C . GLY A 1 92 ? -11.75 -13.453 -21.203 1 91.12 92 GLY A C 1
ATOM 750 O O . GLY A 1 92 ? -12.328 -12.5 -20.672 1 91.12 92 GLY A O 1
ATOM 751 N N . ILE A 1 93 ? -11.188 -14.352 -20.484 1 91.75 93 ILE A N 1
ATOM 752 C CA . ILE A 1 93 ? -11.312 -14.375 -19.031 1 91.75 93 ILE A CA 1
ATOM 753 C C . ILE A 1 93 ? -10.516 -13.227 -18.438 1 91.75 93 ILE A C 1
ATOM 755 O O . ILE A 1 93 ? -10.922 -12.641 -17.422 1 91.75 93 ILE A O 1
ATOM 759 N N . GLN A 1 94 ? -9.422 -12.914 -19.062 1 88.75 94 GLN A N 1
ATOM 760 C CA . GLN A 1 94 ? -8.602 -11.805 -18.578 1 88.75 94 GLN A CA 1
ATOM 761 C C . GLN A 1 94 ? -9.312 -10.469 -18.781 1 88.75 94 GLN A C 1
ATOM 763 O O . GLN A 1 94 ? -9.344 -9.633 -17.875 1 88.75 94 GLN A O 1
ATOM 768 N N . ALA A 1 95 ? -9.852 -10.328 -19.938 1 90.06 95 ALA A N 1
ATOM 769 C CA . ALA A 1 95 ? -10.539 -9.078 -20.25 1 90.06 95 ALA A CA 1
ATOM 770 C C . ALA A 1 95 ? -11.773 -8.891 -19.375 1 90.06 95 ALA A C 1
ATOM 772 O O . ALA A 1 95 ? -11.984 -7.816 -18.812 1 90.06 95 ALA A O 1
ATOM 773 N N . LYS A 1 96 ? -12.523 -9.914 -19.312 1 91.44 96 LYS A N 1
ATOM 774 C CA . LYS A 1 96 ? -13.75 -9.82 -18.516 1 91.44 96 LYS A CA 1
ATOM 775 C C . LYS A 1 96 ? -13.445 -9.719 -17.031 1 91.44 96 LYS A C 1
ATOM 777 O O . LYS A 1 96 ? -14.156 -9.039 -16.281 1 91.44 96 LYS A O 1
ATOM 782 N N . GLY A 1 97 ? -12.422 -10.469 -16.625 1 90 97 GLY A N 1
ATOM 783 C CA . GLY A 1 97 ? -12 -10.352 -15.242 1 90 97 GLY A CA 1
ATOM 784 C C . GLY A 1 97 ? -11.531 -8.961 -14.875 1 90 97 GLY A C 1
ATOM 785 O O . GLY A 1 97 ? -11.938 -8.414 -13.852 1 90 97 GLY A O 1
ATOM 786 N N . ALA A 1 98 ? -10.758 -8.367 -15.742 1 88.5 98 ALA A N 1
ATOM 787 C CA . ALA A 1 98 ? -10.242 -7.02 -15.5 1 88.5 98 ALA A CA 1
ATOM 788 C C . ALA A 1 98 ? -11.375 -5.996 -15.477 1 88.5 98 ALA A C 1
ATOM 790 O O . ALA A 1 98 ? -11.359 -5.059 -14.68 1 88.5 98 ALA A O 1
ATOM 791 N N . ARG A 1 99 ? -12.297 -6.172 -16.328 1 90 99 ARG A N 1
ATOM 792 C CA . ARG A 1 99 ? -13.445 -5.273 -16.359 1 90 99 ARG A CA 1
ATOM 793 C C . ARG A 1 99 ? -14.258 -5.391 -15.078 1 90 99 ARG A C 1
ATOM 795 O O . ARG A 1 99 ? -14.758 -4.387 -14.555 1 90 99 ARG A O 1
ATOM 802 N N . GLY A 1 100 ? -14.445 -6.598 -14.68 1 89.44 100 GLY A N 1
ATOM 803 C CA . GLY A 1 100 ? -15.156 -6.805 -13.422 1 89.44 100 GLY A CA 1
ATOM 804 C C . GLY A 1 100 ? -14.477 -6.141 -12.242 1 89.44 100 GLY A C 1
ATOM 805 O O . GLY A 1 100 ? -15.141 -5.539 -11.398 1 89.44 100 GLY A O 1
ATOM 806 N N . ILE A 1 101 ? -13.219 -6.176 -12.203 1 90.12 101 ILE A N 1
ATOM 807 C CA . ILE A 1 101 ? -12.453 -5.617 -11.094 1 90.12 101 ILE A CA 1
ATOM 808 C C . ILE A 1 101 ? -12.5 -4.09 -11.148 1 90.12 101 ILE A C 1
ATOM 810 O O . ILE A 1 101 ? -12.57 -3.428 -10.109 1 90.12 101 ILE A O 1
ATOM 814 N N . GLN A 1 102 ? -12.406 -3.59 -12.336 1 88.38 102 GLN A N 1
ATOM 815 C CA . GLN A 1 102 ? -12.547 -2.145 -12.492 1 88.38 102 GLN A CA 1
ATOM 816 C C . GLN A 1 102 ? -13.875 -1.655 -11.93 1 88.38 102 GLN A C 1
ATOM 818 O O . GLN A 1 102 ? -13.922 -0.663 -11.203 1 88.38 102 GLN A O 1
ATOM 823 N N . SER A 1 103 ? -14.883 -2.344 -12.273 1 87.56 103 SER A N 1
ATOM 824 C CA . SER A 1 103 ? -16.219 -1.984 -11.789 1 87.56 103 SER A CA 1
ATOM 825 C C . SER A 1 103 ? -16.297 -2.1 -10.266 1 87.56 103 SER A C 1
ATOM 827 O O . SER A 1 103 ? -16.969 -1.298 -9.617 1 87.56 103 SER A O 1
ATOM 829 N N . MET A 1 104 ? -15.641 -3.02 -9.75 1 88.38 104 MET A N 1
ATOM 830 C CA . MET A 1 104 ? -15.633 -3.229 -8.305 1 88.38 104 MET A CA 1
ATOM 831 C C . MET A 1 104 ? -14.891 -2.104 -7.598 1 88.38 104 MET A C 1
ATOM 833 O O . MET A 1 104 ? -15.289 -1.67 -6.516 1 88.38 104 MET A O 1
ATOM 837 N N . ARG A 1 105 ? -13.812 -1.725 -8.148 1 85.69 105 ARG A N 1
ATOM 838 C CA . ARG A 1 105 ? -13.047 -0.628 -7.57 1 85.69 105 ARG A CA 1
ATOM 839 C C . ARG A 1 105 ? -13.891 0.641 -7.477 1 85.69 105 ARG A C 1
ATOM 841 O O . ARG A 1 105 ? -13.883 1.326 -6.453 1 85.69 105 ARG A O 1
ATOM 848 N N . ILE A 1 106 ? -14.578 0.899 -8.516 1 84.25 106 ILE A N 1
ATOM 849 C CA . ILE A 1 106 ? -15.422 2.086 -8.555 1 84.25 106 ILE A CA 1
ATOM 850 C C . ILE A 1 106 ? -16.547 1.955 -7.523 1 84.25 106 ILE A C 1
ATOM 852 O O . ILE A 1 106 ? -16.797 2.885 -6.754 1 84.25 106 ILE A O 1
ATOM 856 N N . SER A 1 107 ? -17.141 0.786 -7.516 1 84.75 107 SER A N 1
ATOM 857 C CA . SER A 1 107 ? -18.25 0.565 -6.59 1 84.75 107 SER A CA 1
ATOM 858 C C . SER A 1 107 ? -17.781 0.627 -5.141 1 84.75 107 SER A C 1
ATOM 860 O O . SER A 1 107 ? -18.469 1.165 -4.277 1 84.75 107 SER A O 1
ATOM 862 N N . LEU A 1 108 ? -16.641 0.081 -4.871 1 84.25 108 LEU A N 1
ATOM 863 C CA . LEU A 1 108 ? -16.094 0.112 -3.521 1 84.25 108 LEU A CA 1
ATOM 864 C C . LEU A 1 108 ? -15.711 1.534 -3.123 1 84.25 108 LEU A C 1
ATOM 866 O O . LEU A 1 108 ? -15.875 1.926 -1.967 1 84.25 108 LEU A O 1
ATOM 870 N N . GLY A 1 109 ? -15.18 2.213 -3.998 1 79.12 109 GLY A N 1
ATOM 871 C CA . GLY A 1 109 ? -14.898 3.617 -3.744 1 79.12 109 GLY A CA 1
ATOM 872 C C . GLY A 1 109 ? -16.141 4.41 -3.367 1 79.12 109 GLY A C 1
ATOM 873 O O . GLY A 1 109 ? -16.109 5.211 -2.428 1 79.12 109 GLY A O 1
ATOM 874 N N . ASP A 1 110 ? -17.172 4.121 -4.09 1 79.69 110 ASP A N 1
ATOM 875 C CA . ASP A 1 110 ? -18.453 4.789 -3.812 1 79.69 110 ASP A CA 1
ATOM 876 C C . ASP A 1 110 ? -19 4.383 -2.447 1 79.69 110 ASP A C 1
ATOM 878 O O . ASP A 1 110 ? -19.547 5.215 -1.718 1 79.69 110 ASP A O 1
ATOM 882 N N . HIS A 1 111 ? -18.797 3.15 -2.164 1 83.06 111 HIS A N 1
ATOM 883 C CA . HIS A 1 111 ? -19.281 2.641 -0.887 1 83.06 111 HIS A CA 1
ATOM 884 C C . HIS A 1 111 ? -18.547 3.283 0.281 1 83.06 111 HIS A C 1
ATOM 886 O O . HIS A 1 111 ? -19.156 3.697 1.263 1 83.06 111 HIS A O 1
ATOM 892 N N . ILE A 1 112 ? -17.312 3.396 0.177 1 79.69 112 ILE A N 1
ATOM 893 C CA . ILE A 1 112 ? -16.484 3.949 1.238 1 79.69 112 ILE A CA 1
ATOM 894 C C . ILE A 1 112 ? -16.812 5.426 1.444 1 79.69 112 ILE A C 1
ATOM 896 O O . ILE A 1 112 ? -16.812 5.918 2.576 1 79.69 112 ILE A O 1
ATOM 900 N N . ARG A 1 113 ? -17.125 6.043 0.436 1 77.69 113 ARG A N 1
ATOM 901 C CA . ARG A 1 113 ? -17.5 7.449 0.496 1 77.69 113 ARG A CA 1
ATOM 902 C C . ARG A 1 113 ? -18.781 7.641 1.312 1 77.69 113 ARG A C 1
ATOM 904 O O . ARG A 1 113 ? -18.953 8.664 1.978 1 77.69 113 ARG A O 1
ATOM 911 N N . ASN A 1 114 ? -19.562 6.695 1.271 1 79.12 114 ASN A N 1
ATOM 912 C CA . ASN A 1 114 ? -20.891 6.836 1.889 1 79.12 114 ASN A CA 1
ATOM 913 C C . ASN A 1 114 ? -20.875 6.348 3.334 1 79.12 114 ASN A C 1
ATOM 915 O O . ASN A 1 114 ? -21.891 6.445 4.031 1 79.12 114 ASN A O 1
ATOM 919 N N . ILE A 1 115 ? -19.734 5.859 3.709 1 80.06 115 ILE A N 1
ATOM 920 C CA . ILE A 1 115 ? -19.594 5.414 5.09 1 80.06 115 ILE A CA 1
ATOM 921 C C . ILE A 1 115 ? -19.25 6.605 5.98 1 80.06 115 ILE A C 1
ATOM 923 O O . ILE A 1 115 ? -18.734 7.613 5.5 1 80.06 115 ILE A O 1
ATOM 927 N N . ASN A 1 116 ? -19.625 6.52 7.234 1 77.12 116 ASN A N 1
ATOM 928 C CA . ASN A 1 116 ? -19.281 7.543 8.211 1 77.12 116 ASN A CA 1
ATOM 929 C C . ASN A 1 116 ? -17.766 7.73 8.328 1 77.12 116 ASN A C 1
ATOM 931 O O . ASN A 1 116 ? -17 6.785 8.125 1 77.12 116 ASN A O 1
ATOM 935 N N . LEU A 1 117 ? -17.422 8.914 8.547 1 71.19 117 LEU A N 1
ATOM 936 C CA . LEU A 1 117 ? -15.992 9.227 8.586 1 71.19 117 LEU A CA 1
ATOM 937 C C . LEU A 1 117 ? -15.305 8.492 9.734 1 71.19 117 LEU A C 1
ATOM 939 O O . LEU A 1 117 ? -14.078 8.367 9.75 1 71.19 117 LEU A O 1
ATOM 943 N N . GLY A 1 118 ? -16.156 8.07 10.711 1 64.31 118 GLY A N 1
ATOM 944 C CA . GLY A 1 118 ? -15.594 7.27 11.789 1 64.31 118 GLY A CA 1
ATOM 945 C C . GLY A 1 118 ? -14.875 6.031 11.289 1 64.31 118 GLY A C 1
ATOM 946 O O . GLY A 1 118 ? -13.898 5.59 11.898 1 64.31 118 GLY A O 1
ATOM 947 N N . PHE A 1 119 ? -15.312 5.594 10.219 1 67 119 PHE A N 1
ATOM 948 C CA . PHE A 1 119 ? -14.711 4.434 9.586 1 67 119 PHE A CA 1
ATOM 949 C C . PHE A 1 119 ? -13.266 4.727 9.195 1 67 119 PHE A C 1
ATOM 951 O O . PHE A 1 119 ? -12.398 3.848 9.281 1 67 119 PHE A O 1
ATOM 958 N N . PHE A 1 120 ? -13 5.895 8.836 1 65.75 120 PHE A N 1
ATOM 959 C CA . PHE A 1 120 ? -11.68 6.285 8.367 1 65.75 120 PHE A CA 1
ATOM 960 C C . PHE A 1 120 ? -10.727 6.488 9.539 1 65.75 120 PHE A C 1
ATOM 962 O O . PHE A 1 120 ? -9.516 6.348 9.391 1 65.75 120 PHE A O 1
ATOM 969 N N . ASN A 1 121 ? -11.336 6.848 10.617 1 60.03 121 ASN A N 1
ATOM 970 C CA . ASN A 1 121 ? -10.516 7.016 11.812 1 60.03 121 ASN A CA 1
ATOM 971 C C . ASN A 1 121 ? -10.047 5.672 12.367 1 60.03 121 ASN A C 1
ATOM 973 O O . ASN A 1 121 ? -8.953 5.574 12.922 1 60.03 121 ASN A O 1
ATOM 977 N N . LYS A 1 122 ? -10.914 4.746 12.211 1 59.66 122 LYS A N 1
ATOM 978 C CA . LYS A 1 122 ? -10.617 3.422 12.75 1 59.66 122 LYS A CA 1
ATOM 979 C C . LYS A 1 122 ? -9.695 2.641 11.82 1 59.66 122 LYS A C 1
ATOM 981 O O . LYS A 1 122 ? -8.969 1.743 12.258 1 59.66 122 LYS A O 1
ATOM 986 N N . ASN A 1 123 ? -9.797 3.033 10.633 1 64.44 123 ASN A N 1
ATOM 987 C CA . ASN A 1 123 ? -8.969 2.346 9.648 1 64.44 123 ASN A CA 1
ATOM 988 C C . ASN A 1 123 ? -7.875 3.26 9.109 1 64.44 123 ASN A C 1
ATOM 990 O O . ASN A 1 123 ? -8.109 4.445 8.875 1 64.44 123 ASN A O 1
ATOM 994 N N . SER A 1 124 ? -6.668 2.695 9.094 1 67.38 124 SER A N 1
ATOM 995 C CA . SER A 1 124 ? -5.555 3.484 8.578 1 67.38 124 SER A CA 1
ATOM 996 C C . SER A 1 124 ? -5.676 3.691 7.07 1 67.38 124 SER A C 1
ATOM 998 O O . SER A 1 124 ? -6.277 2.873 6.375 1 67.38 124 SER A O 1
ATOM 1000 N N . ILE A 1 125 ? -5.309 4.809 6.605 1 72.38 125 ILE A N 1
ATOM 1001 C CA . ILE A 1 125 ? -5.25 5.141 5.188 1 72.38 125 ILE A CA 1
ATOM 1002 C C . ILE A 1 125 ? -4.5 4.047 4.43 1 72.38 125 ILE A C 1
ATOM 1004 O O . ILE A 1 125 ? -4.91 3.648 3.334 1 72.38 125 ILE A O 1
ATOM 1008 N N . GLY A 1 126 ? -3.572 3.482 5.066 1 69.25 126 GLY A N 1
ATOM 1009 C CA . GLY A 1 126 ? -2.805 2.41 4.453 1 69.25 126 GLY A CA 1
ATOM 1010 C C . GLY A 1 126 ? -3.609 1.142 4.246 1 69.25 126 GLY A C 1
ATOM 1011 O O . GLY A 1 126 ? -3.537 0.518 3.188 1 69.25 126 GLY A O 1
ATOM 1012 N N . SER A 1 127 ? -4.387 0.793 5.203 1 76 127 SER A N 1
ATOM 1013 C CA . SER A 1 127 ? -5.195 -0.419 5.129 1 76 127 SER A CA 1
ATOM 1014 C C . SER A 1 127 ? -6.266 -0.303 4.055 1 76 127 SER A C 1
ATOM 1016 O O . SER A 1 127 ? -6.492 -1.245 3.289 1 76 127 SER A O 1
ATOM 1018 N N . LEU A 1 128 ? -6.871 0.832 4.016 1 80.38 128 LEU A N 1
ATOM 1019 C CA . LEU A 1 128 ? -7.926 1.042 3.029 1 80.38 128 LEU A CA 1
ATOM 1020 C C . LEU A 1 128 ? -7.348 1.082 1.618 1 80.38 128 LEU A C 1
ATOM 1022 O O . LEU A 1 128 ? -7.961 0.565 0.679 1 80.38 128 LEU A O 1
ATOM 1026 N N . SER A 1 129 ? -6.219 1.719 1.559 1 80.12 129 SER A N 1
ATOM 1027 C CA . SER A 1 129 ? -5.539 1.745 0.269 1 80.12 129 SER A CA 1
ATOM 1028 C C . SER A 1 129 ? -5.164 0.339 -0.187 1 80.12 129 SER A C 1
ATOM 1030 O O . SER A 1 129 ? -5.27 0.015 -1.371 1 80.12 129 SER A O 1
ATOM 1032 N N . ASN A 1 130 ? -4.789 -0.488 0.724 1 79.69 130 ASN A N 1
ATOM 1033 C CA . ASN A 1 130 ? -4.422 -1.865 0.414 1 79.69 130 ASN A CA 1
ATOM 1034 C C . ASN A 1 130 ? -5.625 -2.67 -0.068 1 79.69 130 ASN A C 1
ATOM 1036 O O . ASN A 1 130 ? -5.5 -3.512 -0.959 1 79.69 130 ASN A O 1
ATOM 1040 N N . ILE A 1 131 ? -6.73 -2.467 0.487 1 82.44 131 ILE A N 1
ATOM 1041 C CA . ILE A 1 131 ? -7.953 -3.154 0.095 1 82.44 131 ILE A CA 1
ATOM 1042 C C . ILE A 1 131 ? -8.312 -2.795 -1.346 1 82.44 131 ILE A C 1
ATOM 1044 O O . ILE A 1 131 ? -8.633 -3.672 -2.15 1 82.44 131 ILE A O 1
ATOM 1048 N N . MET A 1 132 ? -8.109 -1.549 -1.65 1 84 132 MET A N 1
ATOM 1049 C CA . MET A 1 132 ? -8.531 -1.038 -2.951 1 84 132 MET A CA 1
ATOM 1050 C C . MET A 1 132 ? -7.508 -1.377 -4.027 1 84 132 MET A C 1
ATOM 1052 O O . MET A 1 132 ? -7.781 -1.22 -5.219 1 84 132 MET A O 1
ATOM 1056 N N . THR A 1 133 ? -6.402 -1.904 -3.627 1 82.81 133 THR A N 1
ATOM 1057 C CA . THR A 1 133 ? -5.371 -2.184 -4.617 1 82.81 133 THR A CA 1
ATOM 1058 C C . THR A 1 133 ? -4.98 -3.658 -4.594 1 82.81 133 THR A C 1
ATOM 1060 O O . THR A 1 133 ? -5.523 -4.465 -5.355 1 82.81 133 THR A O 1
ATOM 1063 N N . ASN A 1 134 ? -4.309 -4.078 -3.516 1 79.06 134 ASN A N 1
ATOM 1064 C CA . ASN A 1 134 ? -3.723 -5.414 -3.477 1 79.06 134 ASN A CA 1
ATOM 1065 C C . ASN A 1 134 ? -4.785 -6.488 -3.27 1 79.06 134 ASN A C 1
ATOM 1067 O O . ASN A 1 134 ? -4.734 -7.551 -3.895 1 79.06 134 ASN A O 1
ATOM 1071 N N . ASP A 1 135 ? -5.691 -6.223 -2.42 1 83.06 135 ASP A N 1
ATOM 1072 C CA . ASP A 1 135 ? -6.73 -7.219 -2.178 1 83.06 135 ASP A CA 1
ATOM 1073 C C . ASP A 1 135 ? -7.598 -7.422 -3.416 1 83.06 135 ASP A C 1
ATOM 1075 O O . ASP A 1 135 ? -7.992 -8.547 -3.727 1 83.06 135 ASP A O 1
ATOM 1079 N N . LEU A 1 136 ? -7.867 -6.363 -4.094 1 87.75 136 LEU A N 1
ATOM 1080 C CA . LEU A 1 136 ? -8.641 -6.48 -5.324 1 87.75 136 LEU A CA 1
ATOM 1081 C C . LEU A 1 136 ? -7.836 -7.18 -6.414 1 87.75 136 LEU A C 1
ATOM 1083 O O . LEU A 1 136 ? -8.391 -7.914 -7.23 1 87.75 136 LEU A O 1
ATOM 1087 N N . GLN A 1 137 ? -6.578 -6.988 -6.391 1 84.56 137 GLN A N 1
ATOM 1088 C CA . GLN A 1 137 ? -5.715 -7.688 -7.336 1 84.56 137 GLN A CA 1
ATOM 1089 C C . GLN A 1 137 ? -5.695 -9.188 -7.055 1 84.56 137 GLN A C 1
ATOM 1091 O O . GLN A 1 137 ? -5.699 -10 -7.98 1 84.56 137 GLN A O 1
ATOM 1096 N N . ASP A 1 138 ? -5.609 -9.484 -5.77 1 84.69 138 ASP A N 1
ATOM 1097 C CA . ASP A 1 138 ? -5.676 -10.891 -5.383 1 84.69 138 ASP A CA 1
ATOM 1098 C C . ASP A 1 138 ? -7.004 -11.508 -5.812 1 84.69 138 ASP A C 1
ATOM 1100 O O . ASP A 1 138 ? -7.035 -12.641 -6.301 1 84.69 138 ASP A O 1
ATOM 1104 N N . PHE A 1 139 ? -8.062 -10.766 -5.695 1 87.69 139 PHE A N 1
ATOM 1105 C CA . PHE A 1 139 ? -9.375 -11.25 -6.102 1 87.69 139 PHE A CA 1
ATOM 1106 C C . PHE A 1 139 ? -9.445 -11.422 -7.613 1 87.69 139 PHE A C 1
ATOM 1108 O O . PHE A 1 139 ? -10.102 -12.344 -8.109 1 87.69 139 PHE A O 1
ATOM 1115 N N . GLU A 1 140 ? -8.812 -10.578 -8.281 1 87.62 140 GLU A N 1
ATOM 1116 C CA . GLU A 1 140 ? -8.742 -10.711 -9.734 1 87.62 140 GLU A CA 1
ATOM 1117 C C . GLU A 1 140 ? -8.094 -12.031 -10.141 1 87.62 140 GLU A C 1
ATOM 1119 O O . GLU A 1 140 ? -8.57 -12.703 -11.055 1 87.62 140 GLU A O 1
ATOM 1124 N N . LYS A 1 141 ? -7.062 -12.414 -9.5 1 84.81 141 LYS A N 1
ATOM 1125 C CA . LYS A 1 141 ? -6.371 -13.664 -9.812 1 84.81 141 LYS A CA 1
ATOM 1126 C C . LYS A 1 141 ? -7.266 -14.867 -9.531 1 84.81 141 LYS A C 1
ATOM 1128 O O . LYS A 1 141 ? -7.188 -15.883 -10.227 1 84.81 141 LYS A O 1
ATOM 1133 N N . ILE A 1 142 ? -8.102 -14.781 -8.547 1 85.56 142 ILE A N 1
ATOM 1134 C CA . ILE A 1 142 ? -9.055 -15.844 -8.242 1 85.56 142 ILE A CA 1
ATOM 1135 C C . ILE A 1 142 ? -10.016 -16.016 -9.414 1 85.56 142 ILE A C 1
ATOM 1137 O O . ILE A 1 142 ? -10.266 -17.141 -9.852 1 85.56 142 ILE A O 1
ATOM 1141 N N . ILE A 1 143 ? -10.414 -14.914 -9.945 1 87.06 143 ILE A N 1
ATOM 1142 C CA . ILE A 1 143 ? -11.422 -14.93 -11.008 1 87.06 143 ILE A CA 1
ATOM 1143 C C . ILE A 1 143 ? -10.781 -15.391 -12.312 1 87.06 143 ILE A C 1
ATOM 1145 O O . ILE A 1 143 ? -11.359 -16.203 -13.039 1 87.06 143 ILE A O 1
ATOM 1149 N N . THR A 1 144 ? -9.578 -14.945 -12.539 1 85.5 144 THR A N 1
ATOM 1150 C CA . THR A 1 144 ? -9.008 -15.117 -13.875 1 85.5 144 THR A CA 1
ATOM 1151 C C . THR A 1 144 ? -8.219 -16.422 -13.961 1 85.5 144 THR A C 1
ATOM 1153 O O . THR A 1 144 ? -8.055 -16.984 -15.047 1 85.5 144 THR A O 1
ATOM 1156 N N . HIS A 1 145 ? -7.688 -16.844 -12.797 1 81.69 145 HIS A N 1
ATOM 1157 C CA . HIS A 1 145 ? -6.824 -18.016 -12.859 1 81.69 145 HIS A CA 1
ATOM 1158 C C . HIS A 1 145 ? -7.383 -19.156 -12.016 1 81.69 145 HIS A C 1
ATOM 1160 O O . HIS A 1 145 ? -7.836 -20.172 -12.562 1 81.69 145 HIS A O 1
ATOM 1166 N N . ASN A 1 146 ? -7.613 -19.016 -10.781 1 81.25 146 ASN A N 1
ATOM 1167 C CA . ASN A 1 146 ? -7.848 -20.094 -9.828 1 81.25 146 ASN A CA 1
ATOM 1168 C C . ASN A 1 146 ? -9.211 -20.734 -10.039 1 81.25 146 ASN A C 1
ATOM 1170 O O . ASN A 1 146 ? -9.352 -21.953 -9.922 1 81.25 146 ASN A O 1
ATOM 1174 N N . THR A 1 147 ? -10.195 -19.953 -10.406 1 81.75 147 THR A N 1
ATOM 1175 C CA . THR A 1 147 ? -11.547 -20.484 -10.57 1 81.75 147 THR A CA 1
ATOM 1176 C C . THR A 1 147 ? -11.617 -21.406 -11.789 1 81.75 147 THR A C 1
ATOM 1178 O O . THR A 1 147 ? -12.172 -22.5 -11.727 1 81.75 147 THR A O 1
ATOM 1181 N N . SER A 1 148 ? -11.062 -20.922 -12.828 1 83.56 148 SER A N 1
ATOM 1182 C CA . SER A 1 148 ? -11.047 -21.719 -14.047 1 83.56 148 SER A CA 1
ATOM 1183 C C . SER A 1 148 ? -10.273 -23.016 -13.836 1 83.56 148 SER A C 1
ATOM 1185 O O . SER A 1 148 ? -10.695 -24.078 -14.289 1 83.56 148 SER A O 1
ATOM 1187 N N . ASP A 1 149 ? -9.156 -22.969 -13.086 1 82.44 149 ASP A N 1
ATOM 1188 C CA . ASP A 1 149 ? -8.328 -24.141 -12.828 1 82.44 149 ASP A CA 1
ATOM 1189 C C . ASP A 1 149 ? -9.07 -25.172 -11.977 1 82.44 149 ASP A C 1
ATOM 1191 O O . ASP A 1 149 ? -8.953 -26.375 -12.195 1 82.44 149 ASP A O 1
ATOM 1195 N N . LEU A 1 150 ? -9.82 -24.719 -11.055 1 82.5 150 LEU A N 1
ATOM 1196 C CA . LEU A 1 150 ? -10.609 -25.594 -10.188 1 82.5 150 LEU A CA 1
ATOM 1197 C C . LEU A 1 150 ? -11.688 -26.312 -10.984 1 82.5 150 LEU A C 1
ATOM 1199 O O . LEU A 1 150 ? -11.859 -27.531 -10.859 1 82.5 150 LEU A O 1
ATOM 1203 N N . ILE A 1 151 ? -12.359 -25.594 -11.812 1 85.5 151 ILE A N 1
ATOM 1204 C CA . ILE A 1 151 ? -13.438 -26.172 -12.609 1 85.5 151 ILE A CA 1
ATOM 1205 C C . ILE A 1 151 ? -12.875 -27.188 -13.586 1 85.5 151 ILE A C 1
ATOM 1207 O O . ILE A 1 151 ? -13.414 -28.297 -13.719 1 85.5 151 ILE A O 1
ATOM 1211 N N . LYS A 1 152 ? -11.734 -26.859 -14.148 1 85.81 152 LYS A N 1
ATOM 1212 C CA . LYS A 1 152 ? -11.07 -27.766 -15.07 1 85.81 152 LYS A CA 1
ATOM 1213 C C . LYS A 1 152 ? -10.664 -29.062 -14.375 1 85.81 152 LYS A C 1
ATOM 1215 O O . LYS A 1 152 ? -10.82 -30.156 -14.93 1 85.81 152 LYS A O 1
ATOM 1220 N N . THR A 1 153 ? -10.156 -28.938 -13.188 1 84.5 153 THR A N 1
ATOM 1221 C CA . THR A 1 153 ? -9.688 -30.094 -12.438 1 84.5 153 THR A CA 1
ATOM 1222 C C . THR A 1 153 ? -10.852 -31.016 -12.086 1 84.5 153 THR A C 1
ATOM 1224 O O . THR A 1 153 ? -10.742 -32.25 -12.234 1 84.5 153 THR A O 1
ATOM 1227 N N . VAL A 1 154 ? -11.945 -30.484 -11.703 1 86 154 VAL A N 1
ATOM 1228 C CA . VAL A 1 154 ? -13.109 -31.266 -11.305 1 86 154 VAL A CA 1
ATOM 1229 C C . VAL A 1 154 ? -13.688 -31.984 -12.523 1 86 154 VAL A C 1
ATOM 1231 O O . VAL A 1 154 ? -13.969 -33.188 -12.461 1 86 154 VAL A O 1
ATOM 1234 N N . ILE A 1 155 ? -13.766 -31.297 -13.609 1 89.69 155 ILE A N 1
ATOM 1235 C CA . ILE A 1 155 ? -14.375 -31.875 -14.812 1 89.69 155 ILE A CA 1
ATOM 1236 C C . ILE A 1 155 ? -13.469 -32.938 -15.391 1 89.69 155 ILE A C 1
ATOM 1238 O O . ILE A 1 155 ? -13.93 -34.031 -15.734 1 89.69 155 ILE A O 1
ATOM 1242 N N . LEU A 1 156 ? -12.195 -32.688 -15.445 1 89.31 156 LEU A N 1
ATOM 1243 C CA . LEU A 1 156 ? -11.25 -33.625 -16.016 1 89.31 156 LEU A CA 1
ATOM 1244 C C . LEU A 1 156 ? -11.133 -34.875 -15.141 1 89.31 156 LEU A C 1
ATOM 1246 O O . LEU A 1 156 ? -11.07 -36 -15.656 1 89.31 156 LEU A O 1
ATOM 1250 N N . SER A 1 157 ? -11.023 -34.656 -13.828 1 89.5 157 SER A N 1
ATOM 1251 C CA . SER A 1 157 ? -10.938 -35.812 -12.914 1 89.5 157 SER A CA 1
ATOM 1252 C C . SER A 1 157 ? -12.172 -36.688 -13.016 1 89.5 157 SER A C 1
ATOM 1254 O O . SER A 1 157 ? -12.07 -37.906 -13.039 1 89.5 157 SER A O 1
ATOM 1256 N N . SER A 1 158 ? -13.344 -36.062 -13.078 1 90.44 158 SER A N 1
ATOM 1257 C CA . SER A 1 158 ? -14.586 -36.812 -13.211 1 90.44 158 SER A CA 1
ATOM 1258 C C . SER A 1 158 ? -14.633 -37.594 -14.523 1 90.44 158 SER A C 1
ATOM 1260 O O . SER A 1 158 ? -15.031 -38.75 -14.555 1 90.44 158 SER A O 1
ATOM 1262 N N . TYR A 1 159 ? -14.195 -36.906 -15.531 1 89.38 159 TYR A N 1
ATOM 1263 C CA . TYR A 1 159 ? -14.156 -37.531 -16.859 1 89.38 159 TYR A CA 1
ATOM 1264 C C . TYR A 1 159 ? -13.266 -38.75 -16.875 1 89.38 159 TYR A C 1
ATOM 1266 O O . TYR A 1 159 ? -13.672 -39.812 -17.344 1 89.38 159 TYR A O 1
ATOM 1274 N N . LEU A 1 160 ? -12.062 -38.688 -16.328 1 90.62 160 LEU A N 1
ATOM 1275 C CA . LEU A 1 160 ? -11.109 -39.812 -16.297 1 90.62 160 LEU A CA 1
ATOM 1276 C C . LEU A 1 160 ? -11.609 -40.938 -15.406 1 90.62 160 LEU A C 1
ATOM 1278 O O . LEU A 1 160 ? -11.43 -42.094 -15.727 1 90.62 160 LEU A O 1
ATOM 1282 N N . LEU A 1 161 ? -12.258 -40.594 -14.344 1 91.5 161 LEU A N 1
ATOM 1283 C CA . LEU A 1 161 ? -12.82 -41.594 -13.445 1 91.5 161 LEU A CA 1
ATOM 1284 C C . LEU A 1 161 ? -13.953 -42.375 -14.117 1 91.5 161 LEU A C 1
ATOM 1286 O O . LEU A 1 161 ? -14.078 -43.562 -13.938 1 91.5 161 LEU A O 1
ATOM 1290 N N . ILE A 1 162 ? -14.75 -41.656 -14.906 1 92.5 162 ILE A N 1
ATOM 1291 C CA . ILE A 1 162 ? -15.859 -42.281 -15.609 1 92.5 162 ILE A CA 1
ATOM 1292 C C . ILE A 1 162 ? -15.312 -43.312 -16.609 1 92.5 162 ILE A C 1
ATOM 1294 O O . ILE A 1 162 ? -15.852 -44.406 -16.734 1 92.5 162 ILE A O 1
ATOM 1298 N N . ILE A 1 163 ? -14.25 -43 -17.281 1 90.5 163 ILE A N 1
ATOM 1299 C CA . ILE A 1 163 ? -13.633 -43.906 -18.234 1 90.5 163 ILE A CA 1
ATOM 1300 C C . ILE A 1 163 ? -13.125 -45.156 -17.5 1 90.5 163 ILE A C 1
ATOM 1302 O O . ILE A 1 163 ? -13.266 -46.281 -18 1 90.5 163 ILE A O 1
ATOM 1306 N N . THR A 1 164 ? -12.547 -45 -16.328 1 91.19 164 THR A N 1
ATOM 1307 C CA . THR A 1 164 ? -12.031 -46.094 -15.547 1 91.19 164 THR A CA 1
ATOM 1308 C C . THR A 1 164 ? -13.156 -47.031 -15.109 1 91.19 164 THR A C 1
ATOM 1310 O O . THR A 1 164 ? -12.969 -48.25 -15.047 1 91.19 164 THR A O 1
ATOM 1313 N N . PHE A 1 165 ? -14.32 -46.531 -14.914 1 92.94 165 PHE A N 1
ATOM 1314 C CA . PHE A 1 165 ? -15.477 -47.344 -14.539 1 92.94 165 PHE A CA 1
ATOM 1315 C C . PHE A 1 165 ? -15.883 -48.281 -15.68 1 92.94 165 PHE A C 1
ATOM 1317 O O . PHE A 1 165 ? -16.391 -49.375 -15.438 1 92.94 165 PHE A O 1
ATOM 1324 N N . PHE A 1 166 ? -15.648 -47.844 -16.922 1 91.06 166 PHE A N 1
ATOM 1325 C CA . PHE A 1 166 ? -15.992 -48.656 -18.078 1 91.06 166 PHE A CA 1
ATOM 1326 C C . PHE A 1 166 ? -14.969 -49.75 -18.281 1 91.06 166 PHE A C 1
ATOM 1328 O O . PHE A 1 166 ? -15.266 -50.781 -18.922 1 91.06 166 PHE A O 1
ATOM 1335 N N . ILE A 1 167 ? -13.805 -49.531 -17.719 1 90.88 167 ILE A N 1
ATOM 1336 C CA . ILE A 1 167 ? -12.773 -50.531 -17.828 1 90.88 167 ILE A CA 1
ATOM 1337 C C . ILE A 1 167 ? -12.992 -51.625 -16.766 1 90.88 167 ILE A C 1
ATOM 1339 O O . ILE A 1 167 ? -13.109 -52.781 -17.078 1 90.88 167 ILE A O 1
ATOM 1343 N N . ASP A 1 168 ? -12.984 -51.25 -15.477 1 93.5 168 ASP A N 1
ATOM 1344 C CA . ASP A 1 168 ? -13.188 -52.156 -14.352 1 93.5 168 ASP A CA 1
ATOM 1345 C C . ASP A 1 168 ? -13.758 -51.438 -13.148 1 93.5 168 ASP A C 1
ATOM 1347 O O . ASP A 1 168 ? -13.172 -50.438 -12.672 1 93.5 168 ASP A O 1
ATOM 1351 N N . ILE A 1 169 ? -14.781 -51.906 -12.625 1 92.88 169 ILE A N 1
ATOM 1352 C CA . ILE A 1 169 ? -15.523 -51.25 -11.547 1 92.88 169 ILE A CA 1
ATOM 1353 C C . ILE A 1 169 ? -14.703 -51.312 -10.258 1 92.88 169 ILE A C 1
ATOM 1355 O O . ILE A 1 169 ? -14.727 -50.344 -9.469 1 92.88 169 ILE A O 1
ATOM 1359 N N . GLN A 1 170 ? -14.008 -52.375 -10.039 1 93.88 170 GLN A N 1
ATOM 1360 C CA . GLN A 1 170 ? -13.227 -52.5 -8.82 1 93.88 170 GLN A CA 1
ATOM 1361 C C . GLN A 1 170 ? -12.055 -51.531 -8.812 1 93.88 170 GLN A C 1
ATOM 1363 O O . GLN A 1 170 ? -11.789 -50.875 -7.793 1 93.88 170 GLN A O 1
ATOM 1368 N N . LEU A 1 171 ? -11.383 -51.406 -9.922 1 93.56 171 LEU A N 1
ATOM 1369 C CA . LEU A 1 171 ? -10.273 -50.469 -10.031 1 93.56 171 LEU A CA 1
ATOM 1370 C C . LEU A 1 171 ? -10.766 -49.031 -9.883 1 93.56 171 LEU A C 1
ATOM 1372 O O . LEU A 1 171 ? -10.125 -48.219 -9.211 1 93.56 171 LEU A O 1
ATOM 1376 N N . ALA A 1 172 ? -11.883 -48.719 -10.461 1 94.12 172 ALA A N 1
ATOM 1377 C CA . ALA A 1 172 ? -12.461 -47.375 -10.406 1 94.12 172 ALA A CA 1
ATOM 1378 C C . ALA A 1 172 ? -12.875 -47.031 -8.977 1 94.12 172 ALA A C 1
ATOM 1380 O O . ALA A 1 172 ? -12.695 -45.875 -8.547 1 94.12 172 ALA A O 1
ATOM 1381 N N . THR A 1 173 ? -13.414 -47.969 -8.312 1 94.75 173 THR A N 1
ATOM 1382 C CA . THR A 1 173 ? -13.859 -47.719 -6.945 1 94.75 173 THR A CA 1
ATOM 1383 C C . THR A 1 173 ? -12.664 -47.469 -6.027 1 94.75 173 THR A C 1
ATOM 1385 O O . THR A 1 173 ? -12.719 -46.562 -5.18 1 94.75 173 THR A O 1
ATOM 1388 N N . ILE A 1 174 ? -11.617 -48.188 -6.207 1 94 174 ILE A N 1
ATOM 1389 C CA . ILE A 1 174 ? -10.422 -48 -5.391 1 94 174 ILE A CA 1
ATOM 1390 C C . ILE A 1 174 ? -9.805 -46.625 -5.699 1 94 174 ILE A C 1
ATOM 1392 O O . ILE A 1 174 ? -9.352 -45.906 -4.793 1 94 174 ILE A O 1
ATOM 1396 N N . GLN A 1 175 ? -9.797 -46.375 -6.969 1 92.31 175 GLN A N 1
ATOM 1397 C CA . GLN A 1 175 ? -9.297 -45.062 -7.379 1 92.31 175 GLN A CA 1
ATOM 1398 C C . GLN A 1 175 ? -10.125 -43.938 -6.766 1 92.31 175 GLN A C 1
ATOM 1400 O O . GLN A 1 175 ? -9.578 -42.906 -6.324 1 92.31 175 GLN A O 1
ATOM 1405 N N . LEU A 1 176 ? -11.367 -44.062 -6.797 1 92.12 176 LEU A N 1
ATOM 1406 C CA . LEU A 1 176 ? -12.273 -43.094 -6.203 1 92.12 176 LEU A CA 1
ATOM 1407 C C . LEU A 1 176 ? -12.016 -42.969 -4.703 1 92.12 176 LEU A C 1
ATOM 1409 O O . LEU A 1 176 ? -12.086 -41.844 -4.16 1 92.12 176 LEU A O 1
ATOM 1413 N N . ILE A 1 177 ? -11.711 -43.969 -4.086 1 93.25 177 ILE A N 1
ATOM 1414 C CA . ILE A 1 177 ? -11.422 -43.969 -2.654 1 93.25 177 ILE A CA 1
ATOM 1415 C C . ILE A 1 177 ? -10.164 -43.156 -2.393 1 93.25 177 ILE A C 1
ATOM 1417 O O . ILE A 1 177 ? -10.109 -42.375 -1.441 1 93.25 177 ILE A O 1
ATOM 1421 N N . PHE A 1 178 ? -9.125 -43.312 -3.229 1 91.56 178 PHE A N 1
ATOM 1422 C CA . PHE A 1 178 ? -7.902 -42.531 -3.084 1 91.56 178 PHE A CA 1
ATOM 1423 C C . PHE A 1 178 ? -8.195 -41.031 -3.232 1 91.56 178 PHE A C 1
ATOM 1425 O O . PHE A 1 178 ? -7.668 -40.219 -2.48 1 91.56 178 PHE A O 1
ATOM 1432 N N . VAL A 1 179 ? -9.094 -40.719 -4.133 1 89 179 VAL A N 1
ATOM 1433 C CA . VAL A 1 179 ? -9.445 -39.344 -4.383 1 89 179 VAL A CA 1
ATOM 1434 C C . VAL A 1 179 ? -10.242 -38.781 -3.201 1 89 179 VAL A C 1
ATOM 1436 O O . VAL A 1 179 ? -9.969 -37.656 -2.729 1 89 179 VAL A O 1
ATOM 1439 N N . ILE A 1 180 ? -11.18 -39.531 -2.715 1 89.5 180 ILE A N 1
ATOM 1440 C CA . ILE A 1 180 ? -12.062 -39.094 -1.631 1 89.5 180 ILE A CA 1
ATOM 1441 C C . ILE A 1 180 ? -11.25 -38.906 -0.349 1 89.5 180 ILE A C 1
ATOM 1443 O O . ILE A 1 180 ? -11.531 -38.031 0.444 1 89.5 180 ILE A O 1
ATOM 1447 N N . VAL A 1 181 ? -10.203 -39.688 -0.241 1 91.69 181 VAL A N 1
ATOM 1448 C CA . VAL A 1 181 ? -9.375 -39.594 0.961 1 91.69 181 VAL A CA 1
ATOM 1449 C C . VAL A 1 181 ? -8.398 -38.438 0.835 1 91.69 181 VAL A C 1
ATOM 1451 O O . VAL A 1 181 ? -8.094 -37.75 1.822 1 91.69 181 VAL A O 1
ATOM 1454 N N . ALA A 1 182 ? -7.953 -38.156 -0.346 1 90.06 182 ALA A N 1
ATOM 1455 C CA . ALA A 1 182 ? -6.941 -37.156 -0.576 1 90.06 182 ALA A CA 1
ATOM 1456 C C . ALA A 1 182 ? -7.547 -35.75 -0.476 1 90.06 182 ALA A C 1
ATOM 1458 O O . ALA A 1 182 ? -6.926 -34.844 0.071 1 90.06 182 ALA A O 1
ATOM 1459 N N . ILE A 1 183 ? -8.758 -35.594 -0.85 1 86.69 183 ILE A N 1
ATOM 1460 C CA . ILE A 1 183 ? -9.383 -34.281 -0.999 1 86.69 183 ILE A CA 1
ATOM 1461 C C . ILE A 1 183 ? -9.578 -33.656 0.375 1 86.69 183 ILE A C 1
ATOM 1463 O O . ILE A 1 183 ? -9.203 -32.5 0.591 1 86.69 183 ILE A O 1
ATOM 1467 N N . PRO A 1 184 ? -10.102 -34.406 1.359 1 86.19 184 PRO A N 1
ATOM 1468 C CA . PRO A 1 184 ? -10.289 -33.781 2.676 1 86.19 184 PRO A CA 1
ATOM 1469 C C . PRO A 1 184 ? -8.969 -33.344 3.309 1 86.19 184 PRO A C 1
ATOM 1471 O O . PRO A 1 184 ? -8.938 -32.344 4.043 1 86.19 184 PRO A O 1
ATOM 1474 N N . ILE A 1 185 ? -7.926 -34 2.975 1 88.75 185 ILE A N 1
ATOM 1475 C CA . ILE A 1 185 ? -6.629 -33.656 3.547 1 88.75 185 ILE A CA 1
ATOM 1476 C C . ILE A 1 185 ? -6.18 -32.312 3.037 1 88.75 185 ILE A C 1
ATOM 1478 O O . ILE A 1 185 ? -5.762 -31.438 3.822 1 88.75 185 ILE A O 1
ATOM 1482 N N . ILE A 1 186 ? -6.363 -32.125 1.806 1 86.06 186 ILE A N 1
ATOM 1483 C CA . ILE A 1 186 ? -5.922 -30.859 1.223 1 86.06 186 ILE A CA 1
ATOM 1484 C C . ILE A 1 186 ? -6.859 -29.734 1.653 1 86.06 186 ILE A C 1
ATOM 1486 O O . ILE A 1 186 ? -6.426 -28.594 1.855 1 86.06 186 ILE A O 1
ATOM 1490 N N . LEU A 1 187 ? -8.133 -30.031 1.843 1 84.31 187 LEU A N 1
ATOM 1491 C CA . LEU A 1 187 ? -9.086 -29.031 2.307 1 84.31 187 LEU A CA 1
ATOM 1492 C C . LEU A 1 187 ? -8.781 -28.609 3.74 1 84.31 187 LEU A C 1
ATOM 1494 O O . LEU A 1 187 ? -8.906 -27.438 4.086 1 84.31 187 LEU A O 1
ATOM 1498 N N . MET A 1 188 ? -8.336 -29.609 4.488 1 86.5 188 MET A N 1
ATOM 1499 C CA . MET A 1 188 ? -7.938 -29.312 5.859 1 86.5 188 MET A CA 1
ATOM 1500 C C . MET A 1 188 ? -6.707 -28.406 5.887 1 86.5 188 MET A C 1
ATOM 1502 O O . MET A 1 188 ? -6.609 -27.516 6.723 1 86.5 188 MET A O 1
ATOM 1506 N N . GLY A 1 189 ? -5.793 -28.703 5.02 1 84.94 189 GLY A N 1
ATOM 1507 C CA . GLY A 1 189 ? -4.641 -27.828 4.879 1 84.94 189 GLY A CA 1
ATOM 1508 C C . GLY A 1 189 ? -5.012 -26.406 4.488 1 84.94 189 GLY A C 1
ATOM 1509 O O . GLY A 1 189 ? -4.449 -25.438 5.016 1 84.94 189 GLY A O 1
ATOM 1510 N N . GLY A 1 190 ? -5.984 -26.312 3.654 1 81.56 190 GLY A N 1
ATOM 1511 C CA . GLY A 1 190 ? -6.477 -25.016 3.244 1 81.56 190 GLY A CA 1
ATOM 1512 C C . GLY A 1 190 ? -7.098 -24.219 4.383 1 81.56 190 GLY A C 1
ATOM 1513 O O . GLY A 1 190 ? -6.867 -23.016 4.508 1 81.56 190 GLY A O 1
ATOM 1514 N N . LYS A 1 191 ? -7.836 -24.875 5.211 1 82.94 191 LYS A N 1
ATOM 1515 C CA . LYS A 1 191 ? -8.445 -24.219 6.367 1 82.94 191 LYS A CA 1
ATOM 1516 C C . LYS A 1 191 ? -7.387 -23.719 7.344 1 82.94 191 LYS A C 1
ATOM 1518 O O . LYS A 1 191 ? -7.52 -22.625 7.906 1 82.94 191 LYS A O 1
ATOM 1523 N N . ARG A 1 192 ? -6.375 -24.516 7.461 1 86.06 192 ARG A N 1
ATOM 1524 C CA . ARG A 1 192 ? -5.277 -24.125 8.344 1 86.06 192 ARG A CA 1
ATOM 1525 C C . ARG A 1 192 ? -4.543 -22.906 7.801 1 86.06 192 ARG A C 1
ATOM 1527 O O . ARG A 1 192 ? -4.25 -21.969 8.555 1 86.06 192 ARG A O 1
ATOM 1534 N N . VAL A 1 193 ? -4.34 -22.891 6.547 1 82.81 193 VAL A N 1
ATOM 1535 C CA . VAL A 1 193 ? -3.674 -21.766 5.902 1 82.81 193 VAL A CA 1
ATOM 1536 C C . VAL A 1 193 ? -4.543 -20.516 6.016 1 82.81 193 VAL A C 1
ATOM 1538 O O . VAL A 1 193 ? -4.031 -19.406 6.191 1 82.81 193 VAL A O 1
ATOM 1541 N N . GLY A 1 194 ? -5.82 -20.766 5.969 1 81.81 194 GLY A N 1
ATOM 1542 C CA . GLY A 1 194 ? -6.738 -19.656 6.121 1 81.81 194 GLY A CA 1
ATOM 1543 C C . GLY A 1 194 ? -6.668 -19 7.488 1 81.81 194 GLY A C 1
ATOM 1544 O O . GLY A 1 194 ? -6.648 -17.766 7.598 1 81.81 194 GLY A O 1
ATOM 1545 N N . THR A 1 195 ? -6.555 -19.797 8.461 1 83.94 195 THR A N 1
ATOM 1546 C CA . THR A 1 195 ? -6.527 -19.281 9.828 1 83.94 195 THR A CA 1
ATOM 1547 C C . THR A 1 195 ? -5.203 -18.578 10.117 1 83.94 195 THR A C 1
ATOM 1549 O O . THR A 1 195 ? -5.184 -17.469 10.641 1 83.94 195 THR A O 1
ATOM 1552 N N . ILE A 1 196 ? -4.125 -19.203 9.688 1 87.56 196 ILE A N 1
ATOM 1553 C CA . ILE A 1 196 ? -2.803 -18.641 9.938 1 87.56 196 ILE A CA 1
ATOM 1554 C C . ILE A 1 196 ? -2.561 -17.453 9.016 1 87.56 196 ILE A C 1
ATOM 1556 O O . ILE A 1 196 ? -1.927 -16.469 9.414 1 87.56 196 ILE A O 1
ATOM 1560 N N . GLY A 1 197 ? -3.129 -17.562 7.844 1 84.5 197 GLY A N 1
ATOM 1561 C CA . GLY A 1 197 ? -2.99 -16.5 6.863 1 84.5 197 GLY A CA 1
ATOM 1562 C C . GLY A 1 197 ? -3.666 -15.211 7.289 1 84.5 197 GLY A C 1
ATOM 1563 O O . GLY A 1 197 ? -3.199 -14.117 6.949 1 84.5 197 GLY A O 1
ATOM 1564 N N . ARG A 1 198 ? -4.715 -15.344 8.055 1 84.94 198 ARG A N 1
ATOM 1565 C CA . ARG A 1 198 ? -5.395 -14.156 8.57 1 84.94 198 ARG A CA 1
ATOM 1566 C C . ARG A 1 198 ? -4.484 -13.367 9.5 1 84.94 198 ARG A C 1
ATOM 1568 O O . ARG A 1 198 ? -4.473 -12.133 9.469 1 84.94 198 ARG A O 1
ATOM 1575 N N . GLU A 1 199 ? -3.77 -14.102 10.227 1 87.75 199 GLU A N 1
ATOM 1576 C CA . GLU A 1 199 ? -2.816 -13.445 11.125 1 87.75 199 GLU A CA 1
ATOM 1577 C C . GLU A 1 199 ? -1.69 -12.781 10.344 1 87.75 199 GLU A C 1
ATOM 1579 O O . GLU A 1 199 ? -1.249 -11.688 10.695 1 87.75 199 GLU A O 1
ATOM 1584 N N . LYS A 1 200 ? -1.245 -13.391 9.312 1 86.56 200 LYS A N 1
ATOM 1585 C CA . LYS A 1 200 ? -0.212 -12.805 8.461 1 86.56 200 LYS A CA 1
ATOM 1586 C C . LYS A 1 200 ? -0.694 -11.508 7.82 1 86.56 200 LYS A C 1
ATOM 1588 O O . LYS A 1 200 ? 0.054 -10.531 7.75 1 86.56 200 LYS A O 1
ATOM 1593 N N . LYS A 1 201 ? -1.92 -11.539 7.441 1 81.94 201 LYS A N 1
ATOM 1594 C CA . LYS A 1 201 ? -2.482 -10.344 6.82 1 81.94 201 LYS A CA 1
ATOM 1595 C C . LYS A 1 201 ? -2.578 -9.203 7.824 1 81.94 201 LYS A C 1
ATOM 1597 O O . LYS A 1 201 ? -2.32 -8.047 7.48 1 81.94 201 LYS A O 1
ATOM 1602 N N . LYS A 1 202 ? -2.943 -9.523 9.031 1 84.38 202 LYS A N 1
ATOM 1603 C CA . LYS A 1 202 ? -3.008 -8.516 10.086 1 84.38 202 LYS A CA 1
ATOM 1604 C C . LYS A 1 202 ? -1.631 -7.91 10.359 1 84.38 202 LYS A C 1
ATOM 1606 O O . LYS A 1 202 ? -1.493 -6.691 10.477 1 84.38 202 LYS A O 1
ATOM 1611 N N . VAL A 1 203 ? -0.678 -8.812 10.422 1 87.75 203 VAL A N 1
ATOM 1612 C CA . VAL A 1 203 ? 0.687 -8.367 10.688 1 87.75 203 VAL A CA 1
ATOM 1613 C C . VAL A 1 203 ? 1.196 -7.535 9.508 1 87.75 203 VAL A C 1
ATOM 1615 O O . VAL A 1 203 ? 1.891 -6.535 9.703 1 87.75 203 VAL A O 1
ATOM 1618 N N . MET A 1 204 ? 0.823 -7.941 8.359 1 84.38 204 MET A N 1
ATOM 1619 C CA . MET A 1 204 ? 1.198 -7.191 7.164 1 84.38 204 MET A CA 1
ATOM 1620 C C . MET A 1 204 ? 0.613 -5.781 7.199 1 84.38 204 MET A C 1
ATOM 1622 O O . MET A 1 204 ? 1.3 -4.812 6.879 1 84.38 204 MET A O 1
ATOM 1626 N N . ASN A 1 205 ? -0.557 -5.672 7.609 1 79.88 205 ASN A N 1
ATOM 1627 C CA . ASN A 1 205 ? -1.199 -4.371 7.734 1 79.88 205 ASN A CA 1
ATOM 1628 C C . ASN A 1 205 ? -0.498 -3.496 8.773 1 79.88 205 ASN A C 1
ATOM 1630 O O . ASN A 1 205 ? -0.397 -2.281 8.602 1 79.88 205 ASN A O 1
ATOM 1634 N N . GLU A 1 206 ? -0.113 -4.137 9.758 1 83.75 206 GLU A N 1
ATOM 1635 C CA . GLU A 1 206 ? 0.633 -3.422 10.789 1 83.75 206 GLU A CA 1
ATOM 1636 C C . GLU A 1 206 ? 1.962 -2.902 10.25 1 83.75 206 GLU A C 1
ATOM 1638 O O . GLU A 1 206 ? 2.373 -1.784 10.57 1 83.75 206 GLU A O 1
ATOM 1643 N N . VAL A 1 207 ? 2.613 -3.752 9.516 1 85.19 207 VAL A N 1
ATOM 1644 C CA . VAL A 1 207 ? 3.881 -3.352 8.914 1 85.19 207 VAL A CA 1
ATOM 1645 C C . VAL A 1 207 ? 3.66 -2.154 7.988 1 85.19 207 VAL A C 1
ATOM 1647 O O . VAL A 1 207 ? 4.434 -1.194 8.016 1 85.19 207 VAL A O 1
ATOM 1650 N N . ILE A 1 208 ? 2.582 -2.207 7.227 1 79.88 208 ILE A N 1
ATOM 1651 C CA . ILE A 1 208 ? 2.266 -1.122 6.301 1 79.88 208 ILE A CA 1
ATOM 1652 C C . ILE A 1 208 ? 1.99 0.159 7.086 1 79.88 208 ILE A C 1
ATOM 1654 O O . ILE A 1 208 ? 2.508 1.226 6.746 1 79.88 208 ILE A O 1
ATOM 1658 N N . SER A 1 209 ? 1.265 0.041 8.078 1 77.81 209 SER A N 1
ATOM 1659 C CA . SER A 1 209 ? 0.939 1.195 8.914 1 77.81 209 SER A CA 1
ATOM 1660 C C . SER A 1 209 ? 2.193 1.801 9.531 1 77.81 209 SER A C 1
ATOM 1662 O O . SER A 1 209 ? 2.338 3.023 9.586 1 77.81 209 SER A O 1
ATOM 1664 N N . ARG A 1 210 ? 3.02 0.942 10.008 1 80.94 210 ARG A N 1
ATOM 1665 C CA . ARG A 1 210 ? 4.258 1.404 10.625 1 80.94 210 ARG A CA 1
ATOM 1666 C C . ARG A 1 210 ? 5.172 2.061 9.594 1 80.94 210 ARG A C 1
ATOM 1668 O O . ARG A 1 210 ? 5.867 3.031 9.898 1 80.94 210 ARG A O 1
ATOM 1675 N N . MET A 1 211 ? 5.137 1.514 8.484 1 80.81 211 MET A N 1
ATOM 1676 C CA . MET A 1 211 ? 5.957 2.086 7.418 1 80.81 211 MET A CA 1
ATOM 1677 C C . MET A 1 211 ? 5.449 3.469 7.023 1 80.81 211 MET A C 1
ATOM 1679 O O . MET A 1 211 ? 6.242 4.387 6.797 1 80.81 211 MET A O 1
ATOM 1683 N N . VAL A 1 212 ? 4.199 3.576 6.918 1 76.19 212 VAL A N 1
ATOM 1684 C CA . VAL A 1 212 ? 3.596 4.867 6.602 1 76.19 212 VAL A CA 1
ATOM 1685 C C . VAL A 1 212 ? 3.922 5.875 7.703 1 76.19 212 VAL A C 1
ATOM 1687 O O . VAL A 1 212 ? 4.25 7.027 7.418 1 76.19 212 VAL A O 1
ATOM 1690 N N . GLU A 1 213 ? 3.82 5.41 8.906 1 77 213 GLU A N 1
ATOM 1691 C CA . GLU A 1 213 ? 4.184 6.25 10.039 1 77 213 GLU A CA 1
ATOM 1692 C C . GLU A 1 213 ? 5.645 6.684 9.961 1 77 213 GLU A C 1
ATOM 1694 O O . GLU A 1 213 ? 5.965 7.855 10.18 1 77 213 GLU A O 1
ATOM 1699 N N . TYR A 1 214 ? 6.473 5.754 9.656 1 78.88 214 TYR A N 1
ATOM 1700 C CA 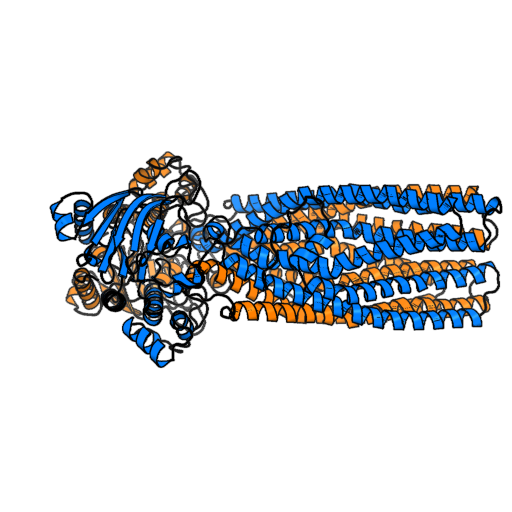. TYR A 1 214 ? 7.906 6.008 9.555 1 78.88 214 TYR A CA 1
ATOM 1701 C C . TYR A 1 214 ? 8.203 7.008 8.445 1 78.88 214 TYR A C 1
ATOM 1703 O O . TYR A 1 214 ? 8.984 7.949 8.641 1 78.88 214 TYR A O 1
ATOM 1711 N N . LEU A 1 215 ? 7.535 6.844 7.395 1 77.88 215 LEU A N 1
ATOM 1712 C CA . LEU A 1 215 ? 7.801 7.684 6.234 1 77.88 215 LEU A CA 1
ATOM 1713 C C . LEU A 1 215 ? 7.176 9.062 6.41 1 77.88 215 LEU A C 1
ATOM 1715 O O . LEU A 1 215 ? 7.77 10.07 6.016 1 77.88 215 LEU A O 1
ATOM 1719 N N . SER A 1 216 ? 6.039 9.102 7.02 1 74.69 216 SER A N 1
ATOM 1720 C CA . SER A 1 216 ? 5.383 10.375 7.277 1 74.69 216 SER A CA 1
ATOM 1721 C C . SER A 1 216 ? 6.141 11.188 8.32 1 74.69 216 SER A C 1
ATOM 1723 O O . SER A 1 216 ? 6.148 12.422 8.273 1 74.69 216 SER A O 1
ATOM 1725 N N . GLY A 1 217 ? 6.746 10.492 9.281 1 77.69 217 GLY A N 1
ATOM 1726 C CA . GLY A 1 217 ? 7.48 11.156 10.344 1 77.69 217 GLY A CA 1
ATOM 1727 C C . GLY A 1 217 ? 8.984 11.133 10.141 1 77.69 217 GLY A C 1
ATOM 1728 O O . GLY A 1 217 ? 9.75 11.273 11.094 1 77.69 217 GLY A O 1
ATOM 1729 N N . ILE A 1 218 ? 9.453 10.992 8.953 1 79.06 218 ILE A N 1
ATOM 1730 C CA . ILE A 1 218 ? 10.867 10.766 8.68 1 79.06 218 ILE A CA 1
ATOM 1731 C C . ILE A 1 218 ? 11.695 11.922 9.227 1 79.06 218 ILE A C 1
ATOM 1733 O O . ILE A 1 218 ? 12.805 11.719 9.727 1 79.06 218 ILE A O 1
ATOM 1737 N N . GLN A 1 219 ? 11.18 13.18 9.203 1 79.31 219 GLN A N 1
ATOM 1738 C CA . GLN A 1 219 ? 11.898 14.336 9.727 1 79.31 219 GLN A CA 1
ATOM 1739 C C . GLN A 1 219 ? 12.094 14.234 11.234 1 79.31 219 GLN A C 1
ATOM 1741 O O . GLN A 1 219 ? 13.172 14.531 11.75 1 79.31 219 GLN A O 1
ATOM 1746 N N . VAL A 1 220 ? 11.055 13.82 11.875 1 80.25 220 VAL A N 1
ATOM 1747 C CA . VAL A 1 220 ? 11.094 13.672 13.32 1 80.25 220 VAL A CA 1
ATOM 1748 C C . VAL A 1 220 ? 12.055 12.547 13.703 1 80.25 220 VAL A C 1
ATOM 1750 O O . VAL A 1 220 ? 12.828 12.68 14.656 1 80.25 220 VAL A O 1
ATOM 1753 N N . PHE A 1 221 ? 12.039 11.547 12.945 1 79.19 221 PHE A N 1
ATOM 1754 C CA . PHE A 1 221 ? 12.898 10.406 13.242 1 79.19 221 PHE A CA 1
ATOM 1755 C C . PHE A 1 221 ? 14.367 10.773 13.039 1 79.19 221 PHE A C 1
ATOM 1757 O O . PHE A 1 221 ? 15.227 10.391 13.836 1 79.19 221 PHE A O 1
ATOM 1764 N N . LYS A 1 222 ? 14.586 11.5 12.016 1 78.81 222 LYS A N 1
ATOM 1765 C CA . LYS A 1 222 ? 15.953 11.953 11.766 1 78.81 222 LYS A CA 1
ATOM 1766 C C . LYS A 1 222 ? 16.422 12.922 12.844 1 78.81 222 LYS A C 1
ATOM 1768 O O . LYS A 1 222 ? 17.547 12.82 13.336 1 78.81 222 LYS A O 1
ATOM 1773 N N . ALA A 1 223 ? 15.508 13.836 13.156 1 82.69 223 ALA A N 1
ATOM 1774 C CA . ALA A 1 223 ? 15.852 14.883 14.117 1 82.69 223 ALA A CA 1
ATOM 1775 C C . ALA A 1 223 ? 16.172 14.297 15.484 1 82.69 223 ALA A C 1
ATOM 1777 O O . ALA A 1 223 ? 16.953 14.867 16.25 1 82.69 223 ALA A O 1
ATOM 1778 N N . HIS A 1 224 ? 15.602 13.164 15.781 1 78.5 224 HIS A N 1
AT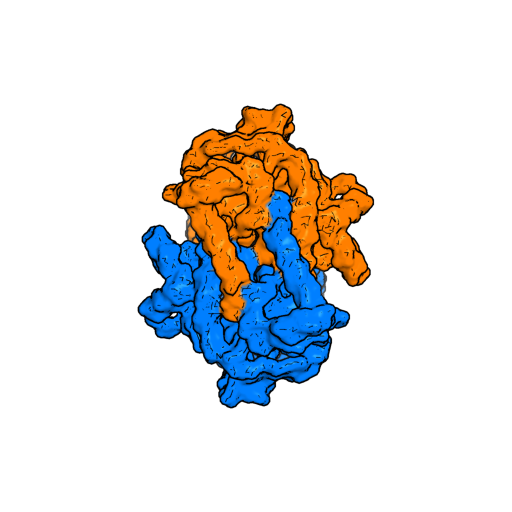OM 1779 C CA . HIS A 1 224 ? 15.789 12.586 17.109 1 78.5 224 HIS A CA 1
ATOM 1780 C C . HIS A 1 224 ? 16.656 11.328 17.031 1 78.5 224 HIS A C 1
ATOM 1782 O O . HIS A 1 224 ? 16.703 10.547 17.984 1 78.5 224 HIS A O 1
ATOM 1788 N N . ASN A 1 225 ? 17.312 11.18 15.984 1 70.38 225 ASN A N 1
ATOM 1789 C CA . ASN A 1 225 ? 18.281 10.109 15.773 1 70.38 225 ASN A CA 1
ATOM 1790 C C . ASN A 1 225 ? 17.688 8.742 16.141 1 70.38 225 ASN A C 1
ATOM 1792 O O . ASN A 1 225 ? 18.344 7.949 16.812 1 70.38 225 ASN A O 1
ATOM 1796 N N . LEU A 1 226 ? 16.391 8.727 15.938 1 62.5 226 LEU A N 1
ATOM 1797 C CA . LEU A 1 226 ? 15.758 7.438 16.219 1 62.5 226 LEU A CA 1
ATOM 1798 C C . LEU A 1 226 ? 16.109 6.418 15.133 1 62.5 226 LEU A C 1
ATOM 1800 O O . LEU A 1 226 ? 15.258 6.059 14.312 1 62.5 226 LEU A O 1
ATOM 1804 N N . ALA A 1 227 ? 17.438 6.418 14.672 1 53.75 227 ALA A N 1
ATOM 1805 C CA . ALA A 1 227 ? 17.891 5.566 13.57 1 53.75 227 ALA A CA 1
ATOM 1806 C C . ALA A 1 227 ? 18.328 4.199 14.086 1 53.75 227 ALA A C 1
ATOM 1808 O O . ALA A 1 227 ? 18.781 4.07 15.219 1 53.75 227 ALA A O 1
ATOM 1809 N N . GLY A 1 228 ? 17.922 3.055 13.352 1 48.69 228 GLY A N 1
ATOM 1810 C CA . GLY A 1 228 ? 18.453 1.701 13.375 1 48.69 228 GLY A CA 1
ATOM 1811 C C . GLY A 1 228 ? 17.75 0.803 14.383 1 48.69 228 GLY A C 1
ATOM 1812 O O . GLY A 1 228 ? 16.547 0.59 14.297 1 48.69 228 GLY A O 1
ATOM 1813 N N . GLU A 1 229 ? 18.672 0.51 15.328 1 49.34 229 GLU A N 1
ATOM 1814 C CA . GLU A 1 229 ? 18.281 -0.396 16.406 1 49.34 229 GLU A CA 1
ATOM 1815 C C . GLU A 1 229 ? 17.125 0.176 17.203 1 49.34 229 GLU A C 1
ATOM 1817 O O . GLU A 1 229 ? 16.391 -0.564 17.875 1 49.34 229 GLU A O 1
ATOM 1822 N N . LYS A 1 230 ? 16.875 1.443 16.922 1 53.5 230 LYS A N 1
ATOM 1823 C CA . LYS A 1 230 ? 15.977 2.129 17.844 1 53.5 230 LYS A CA 1
ATOM 1824 C C . LYS A 1 230 ? 14.539 2.121 17.344 1 53.5 230 LYS A C 1
ATOM 1826 O O . LYS A 1 230 ? 13.602 2.377 18.094 1 53.5 230 LYS A O 1
ATOM 1831 N N . PHE A 1 231 ? 14.508 1.916 15.953 1 66.88 231 PHE A N 1
ATOM 1832 C CA . PHE A 1 231 ? 13.094 1.761 15.617 1 66.88 231 PHE A CA 1
ATOM 1833 C C . PHE A 1 231 ? 12.641 0.322 15.836 1 66.88 231 PHE A C 1
ATOM 1835 O O . PHE A 1 231 ? 12.281 -0.371 14.883 1 66.88 231 PHE A O 1
ATOM 1842 N N . LYS A 1 232 ? 12.781 -0.014 17.031 1 73.44 232 LYS A N 1
ATOM 1843 C CA . LYS A 1 232 ? 12.484 -1.355 17.531 1 73.44 232 LYS A CA 1
ATOM 1844 C C . LYS A 1 232 ? 11.078 -1.793 17.125 1 73.44 232 LYS A C 1
ATOM 1846 O O . LYS A 1 232 ? 10.852 -2.967 16.828 1 73.44 232 LYS A O 1
ATOM 1851 N N . ARG A 1 233 ? 10.258 -0.782 16.938 1 77.19 233 ARG A N 1
ATOM 1852 C CA . ARG A 1 233 ? 8.883 -1.132 16.609 1 77.19 233 ARG A CA 1
ATOM 1853 C C . ARG A 1 233 ? 8.766 -1.603 15.156 1 77.19 233 ARG A C 1
ATOM 1855 O O . ARG A 1 233 ? 8.031 -2.549 14.859 1 77.19 233 ARG A O 1
ATOM 1862 N N . LEU A 1 234 ? 9.5 -0.931 14.391 1 80.19 234 LEU A N 1
ATOM 1863 C CA . LEU A 1 234 ? 9.484 -1.323 12.984 1 80.19 234 LEU A CA 1
ATOM 1864 C C . LEU A 1 234 ? 10.203 -2.652 12.789 1 80.19 234 LEU A C 1
ATOM 1866 O O . LEU A 1 234 ? 9.711 -3.521 12.055 1 80.19 234 LEU A O 1
ATOM 1870 N N . GLU A 1 235 ? 11.328 -2.826 13.43 1 84.38 235 GLU A N 1
ATOM 1871 C CA . GLU A 1 235 ? 12.07 -4.082 13.352 1 84.38 235 GLU A CA 1
ATOM 1872 C C . GLU A 1 235 ? 11.25 -5.246 13.891 1 84.38 235 GLU A C 1
ATOM 1874 O O . GLU A 1 235 ? 11.273 -6.344 13.328 1 84.38 235 GLU A O 1
ATOM 1879 N N . LYS A 1 236 ? 10.547 -4.961 14.938 1 87.31 236 LYS A N 1
ATOM 1880 C CA . LYS A 1 236 ? 9.688 -5.992 15.508 1 87.31 236 LYS A CA 1
ATOM 1881 C C . LYS A 1 236 ? 8.586 -6.391 14.531 1 87.31 236 LYS A C 1
ATOM 1883 O O . LYS A 1 236 ? 8.258 -7.57 14.398 1 87.31 236 LYS A O 1
ATOM 1888 N N . SER A 1 237 ? 8.062 -5.418 13.883 1 86.88 237 SER A N 1
ATOM 1889 C CA . SER A 1 237 ? 7.012 -5.715 12.922 1 86.88 237 SER A CA 1
ATOM 1890 C C . SER A 1 237 ? 7.539 -6.562 11.773 1 86.88 237 SER A C 1
ATOM 1892 O O . SER A 1 237 ? 6.836 -7.441 11.266 1 86.88 237 SER A O 1
ATOM 1894 N N . PHE A 1 238 ? 8.82 -6.34 11.422 1 86.31 238 PHE A N 1
ATOM 1895 C CA . PHE A 1 238 ? 9.445 -7.141 10.367 1 86.31 238 PHE A CA 1
ATOM 1896 C C . PHE A 1 238 ? 9.672 -8.57 10.844 1 86.31 238 PHE A C 1
ATOM 1898 O O . PHE A 1 238 ? 9.484 -9.523 10.078 1 86.31 238 PHE A O 1
ATOM 1905 N N . ARG A 1 239 ? 10.031 -8.688 12.062 1 88.94 239 ARG A N 1
ATOM 1906 C CA . ARG A 1 239 ? 10.258 -10.008 12.625 1 88.94 239 ARG A CA 1
ATOM 1907 C C . ARG A 1 239 ? 8.945 -10.789 12.734 1 88.94 239 ARG A C 1
ATOM 1909 O O . ARG A 1 239 ? 8.914 -11.992 12.492 1 88.94 239 ARG A O 1
ATOM 1916 N N . ASP A 1 240 ? 7.949 -10.094 13.109 1 91.19 240 ASP A N 1
ATOM 1917 C CA . ASP A 1 240 ? 6.641 -10.727 13.203 1 91.19 240 ASP A CA 1
ATOM 1918 C C . ASP A 1 240 ? 6.145 -11.172 11.828 1 91.19 240 ASP A C 1
ATOM 1920 O O . ASP A 1 240 ? 5.57 -12.258 11.688 1 91.19 240 ASP A O 1
ATOM 1924 N N . LEU A 1 241 ? 6.41 -10.32 10.898 1 88.25 241 LEU A N 1
ATOM 1925 C CA . LEU A 1 241 ? 6.004 -10.672 9.539 1 88.25 241 LEU A CA 1
ATOM 1926 C C . LEU A 1 241 ? 6.781 -11.891 9.039 1 88.25 241 LEU A C 1
ATOM 1928 O O . LEU A 1 241 ? 6.211 -12.773 8.391 1 88.25 241 LEU A O 1
ATOM 1932 N N . LYS A 1 242 ? 8.07 -11.875 9.328 1 88.44 242 LYS A N 1
ATOM 1933 C CA . LYS A 1 242 ? 8.891 -13.023 8.961 1 88.44 242 LYS A CA 1
ATOM 1934 C C . LYS A 1 242 ? 8.359 -14.305 9.602 1 88.44 242 LYS A C 1
ATOM 1936 O O . LYS A 1 242 ? 8.203 -15.32 8.93 1 88.44 242 LYS A O 1
ATOM 1941 N N . ARG A 1 243 ? 8.047 -14.25 10.828 1 91.5 243 ARG A N 1
ATOM 1942 C CA . ARG A 1 243 ? 7.547 -15.406 11.57 1 91.5 243 ARG A CA 1
ATOM 1943 C C . ARG A 1 243 ? 6.234 -15.906 10.977 1 91.5 243 ARG A C 1
ATOM 1945 O O . ARG A 1 243 ? 6.078 -17.094 10.727 1 91.5 243 ARG A O 1
ATOM 1952 N N . GLU A 1 244 ? 5.336 -14.977 10.727 1 89.56 244 GLU A N 1
ATOM 1953 C CA . GLU A 1 244 ? 4.031 -15.359 10.203 1 89.56 244 GLU A CA 1
ATOM 1954 C C . GLU A 1 244 ? 4.137 -15.836 8.758 1 89.56 244 GLU A C 1
ATOM 1956 O O . GLU A 1 244 ? 3.387 -16.719 8.328 1 89.56 244 GLU A O 1
ATOM 1961 N N . SER A 1 245 ? 5.062 -15.258 8.039 1 86.06 245 SER A N 1
ATOM 1962 C CA . SER A 1 245 ? 5.297 -15.727 6.672 1 86.06 245 SER A CA 1
ATOM 1963 C C . SER A 1 245 ? 5.773 -17.172 6.656 1 86.06 245 SER A C 1
ATOM 1965 O O . SER A 1 245 ? 5.273 -17.984 5.875 1 86.06 245 SER A O 1
ATOM 1967 N N . ILE A 1 246 ? 6.746 -17.531 7.516 1 87.94 246 ILE A N 1
ATOM 1968 C CA . ILE A 1 246 ? 7.254 -18.891 7.602 1 87.94 246 ILE A CA 1
ATOM 1969 C C . ILE A 1 246 ? 6.148 -19.828 8.094 1 87.94 246 ILE A C 1
ATOM 1971 O O . ILE A 1 246 ? 5.914 -20.875 7.508 1 87.94 246 ILE A O 1
ATOM 1975 N N . ARG A 1 247 ? 5.434 -19.391 9.078 1 88.56 247 ARG A N 1
ATOM 1976 C CA . ARG A 1 247 ? 4.379 -20.203 9.664 1 88.56 247 ARG A CA 1
ATOM 1977 C C . ARG A 1 247 ? 3.289 -20.5 8.641 1 88.56 247 ARG A C 1
ATOM 1979 O O . ARG A 1 247 ? 2.793 -21.641 8.57 1 88.56 247 ARG A O 1
ATOM 1986 N N . THR A 1 248 ? 2.945 -19.531 7.84 1 84.75 248 THR A N 1
ATOM 1987 C CA . THR A 1 248 ? 1.9 -19.719 6.836 1 84.75 248 THR A CA 1
ATOM 1988 C C . THR A 1 248 ? 2.348 -20.688 5.758 1 84.75 248 THR A C 1
ATOM 1990 O O . THR A 1 248 ? 1.592 -21.594 5.371 1 84.75 248 THR A O 1
ATOM 1993 N N . GLU A 1 249 ? 3.562 -20.531 5.375 1 82.31 249 GLU A N 1
ATOM 1994 C CA . GLU A 1 249 ? 4.066 -21.375 4.293 1 82.31 249 GLU A CA 1
ATOM 1995 C C . GLU A 1 249 ? 4.297 -22.812 4.766 1 82.31 249 GLU A C 1
ATOM 1997 O O . GLU A 1 249 ? 4.027 -23.766 4.031 1 82.31 249 GLU A O 1
ATOM 2002 N N . ILE A 1 250 ? 4.758 -23 5.961 1 86.06 250 ILE A N 1
ATOM 2003 C CA . ILE A 1 250 ? 5.125 -24.312 6.469 1 86.06 250 ILE A CA 1
ATOM 2004 C C . ILE A 1 250 ? 3.875 -25.047 6.961 1 86.06 250 ILE A C 1
ATOM 2006 O O . ILE A 1 250 ? 3.83 -26.266 6.969 1 86.06 250 ILE A O 1
ATOM 2010 N N . SER A 1 251 ? 2.832 -24.312 7.305 1 85.12 251 SER A N 1
ATOM 2011 C CA . SER A 1 251 ? 1.631 -24.906 7.871 1 85.12 251 SER A CA 1
ATOM 2012 C C . SER A 1 251 ? 0.932 -25.812 6.859 1 85.12 251 SER A C 1
ATOM 2014 O O . SER A 1 251 ? 0.28 -26.781 7.238 1 85.12 251 SER A O 1
ATOM 2016 N N . ILE A 1 252 ? 1.136 -25.469 5.586 1 83.19 252 ILE A N 1
ATOM 2017 C CA . ILE A 1 252 ? 0.41 -26.219 4.566 1 83.19 252 ILE A CA 1
ATOM 2018 C C . ILE A 1 252 ? 1.246 -27.406 4.109 1 83.19 252 ILE A C 1
ATOM 2020 O O . ILE A 1 252 ? 0.721 -28.344 3.504 1 83.19 252 ILE A O 1
ATOM 2024 N N . VAL A 1 253 ? 2.494 -27.438 4.387 1 82 253 VAL A N 1
ATOM 2025 C CA . VAL A 1 253 ? 3.459 -28.359 3.812 1 82 253 VAL A CA 1
ATOM 2026 C C . VAL A 1 253 ? 3.066 -29.797 4.164 1 82 253 VAL A C 1
ATOM 2028 O O . VAL A 1 253 ? 2.965 -30.656 3.283 1 82 253 VAL A O 1
ATOM 2031 N N . PRO A 1 254 ? 2.699 -30.062 5.379 1 83.75 254 PRO A N 1
ATOM 2032 C CA . PRO A 1 254 ? 2.354 -31.453 5.695 1 83.75 254 PRO A CA 1
ATOM 2033 C C . PRO A 1 254 ? 1.1 -31.938 4.969 1 83.75 254 PRO A C 1
ATOM 2035 O O . PRO A 1 254 ? 1.026 -33.094 4.551 1 83.75 254 PRO A O 1
ATOM 2038 N N . PHE A 1 255 ? 0.177 -31.109 4.781 1 85.38 255 PHE A N 1
ATOM 2039 C CA . PHE A 1 255 ? -1.068 -31.484 4.121 1 85.38 255 PHE A CA 1
ATOM 2040 C C . PHE A 1 255 ? -0.841 -31.719 2.633 1 85.38 255 PHE A C 1
ATOM 2042 O O . PHE A 1 255 ? -1.374 -32.688 2.062 1 85.38 255 PHE A O 1
ATOM 2049 N N . VAL A 1 256 ? -0.046 -30.844 2.07 1 83.31 256 VAL A N 1
ATOM 2050 C CA . VAL A 1 256 ? 0.263 -31 0.653 1 83.31 256 VAL A CA 1
ATOM 2051 C C . VAL A 1 256 ? 1.082 -32.25 0.435 1 83.31 256 VAL A C 1
ATOM 2053 O O . VAL A 1 256 ? 0.827 -33.031 -0.505 1 83.31 256 VAL A O 1
ATOM 2056 N N . LEU A 1 257 ? 2 -32.531 1.323 1 83.38 257 LEU A N 1
ATOM 2057 C CA . LEU A 1 257 ? 2.852 -33.688 1.211 1 83.38 257 LEU A CA 1
ATOM 2058 C C . LEU A 1 257 ? 2.033 -34.969 1.375 1 83.38 257 LEU A C 1
ATOM 2060 O O . LEU A 1 257 ? 2.186 -35.938 0.596 1 83.38 257 LEU A O 1
ATOM 2064 N N . ILE A 1 258 ? 1.193 -34.969 2.35 1 86.5 258 ILE A N 1
ATOM 2065 C CA . ILE A 1 258 ? 0.364 -36.156 2.578 1 86.5 258 ILE A CA 1
ATOM 2066 C C . ILE A 1 258 ? -0.57 -36.344 1.388 1 86.5 258 ILE A C 1
ATOM 2068 O O . ILE A 1 258 ? -0.769 -37.5 0.939 1 86.5 258 ILE A O 1
ATOM 2072 N N . PHE A 1 259 ? -1.118 -35.312 0.903 1 87.75 259 PHE A N 1
ATOM 2073 C CA . PHE A 1 259 ? -1.966 -35.406 -0.28 1 87.75 259 PHE A CA 1
ATOM 2074 C C . PHE A 1 259 ? -1.2 -35.969 -1.46 1 87.75 259 PHE A C 1
ATOM 2076 O O . PHE A 1 259 ? -1.691 -36.875 -2.139 1 87.75 259 PHE A O 1
ATOM 2083 N N . GLN A 1 260 ? -0.026 -35.5 -1.668 1 83.94 260 GLN A N 1
ATOM 2084 C CA . GLN A 1 260 ? 0.792 -35.938 -2.785 1 83.94 260 GLN A CA 1
ATOM 2085 C C . GLN A 1 260 ? 1.16 -37.438 -2.627 1 83.94 260 GLN A C 1
ATOM 2087 O O . GLN A 1 260 ? 1.173 -38.188 -3.605 1 83.94 260 GLN A O 1
ATOM 2092 N N . VAL A 1 261 ? 1.431 -37.812 -1.414 1 84.5 261 VAL A N 1
ATOM 2093 C CA . VAL A 1 261 ? 1.787 -39.188 -1.146 1 84.5 261 VAL A CA 1
ATOM 2094 C C . VAL A 1 261 ? 0.605 -40.125 -1.477 1 84.5 261 VAL A C 1
ATOM 2096 O O . VAL A 1 261 ? 0.775 -41.156 -2.117 1 84.5 261 VAL A O 1
ATOM 2099 N N . ILE A 1 262 ? -0.517 -39.688 -1.07 1 89 262 ILE A N 1
ATOM 2100 C CA . ILE A 1 262 ? -1.709 -40.5 -1.318 1 89 262 ILE A CA 1
ATOM 2101 C C . ILE A 1 262 ? -1.948 -40.625 -2.822 1 89 262 ILE A C 1
ATOM 2103 O O . ILE A 1 262 ? -2.201 -41.719 -3.332 1 89 262 ILE A O 1
ATOM 2107 N N . VAL A 1 263 ? -1.813 -39.531 -3.477 1 87.12 263 VAL A N 1
ATOM 2108 C CA . VAL A 1 263 ? -2.053 -39.5 -4.914 1 87.12 263 VAL A CA 1
ATOM 2109 C C . VAL A 1 263 ? -0.987 -40.312 -5.633 1 87.12 263 VAL A C 1
ATOM 2111 O O . VAL A 1 263 ? -1.305 -41.125 -6.523 1 87.12 263 VAL A O 1
ATOM 2114 N N . ASP A 1 264 ? 0.224 -40.156 -5.215 1 84 264 ASP A N 1
ATOM 2115 C CA . ASP A 1 264 ? 1.334 -40.844 -5.875 1 84 264 ASP A CA 1
ATOM 2116 C C . ASP A 1 264 ? 1.288 -42.344 -5.613 1 84 264 ASP A C 1
ATOM 2118 O O . ASP A 1 264 ? 1.58 -43.156 -6.508 1 84 264 ASP A O 1
ATOM 2122 N N . ILE A 1 265 ? 0.937 -42.75 -4.406 1 86.88 265 ILE A N 1
ATOM 2123 C CA . ILE A 1 265 ? 0.917 -44.156 -4.043 1 86.88 265 ILE A CA 1
ATOM 2124 C C . ILE A 1 265 ? -0.259 -44.844 -4.727 1 86.88 265 ILE A C 1
ATOM 2126 O O . ILE A 1 265 ? -0.232 -46.062 -4.941 1 86.88 265 ILE A O 1
ATOM 2130 N N . SER A 1 266 ? -1.209 -44.094 -5.035 1 88.5 266 SER A N 1
ATOM 2131 C CA . SER A 1 266 ? -2.369 -44.656 -5.699 1 88.5 266 SER A CA 1
ATOM 2132 C C . SER A 1 266 ? -1.975 -45.344 -7.008 1 88.5 266 SER A C 1
ATOM 2134 O O . SER A 1 266 ? -2.516 -46.406 -7.359 1 88.5 266 SER A O 1
ATOM 2136 N N . PHE A 1 267 ? -0.973 -44.812 -7.676 1 85.44 267 PHE A N 1
ATOM 2137 C CA . PHE A 1 267 ? -0.585 -45.312 -8.977 1 85.44 267 PHE A CA 1
ATOM 2138 C C . PHE A 1 267 ? 0.025 -46.719 -8.844 1 85.44 267 PHE A C 1
ATOM 2140 O O . PHE A 1 267 ? -0.481 -47.688 -9.422 1 85.44 267 PHE A O 1
ATOM 2147 N N . PRO A 1 268 ? 1.056 -46.938 -8.023 1 83.44 268 PRO A N 1
ATOM 2148 C CA . PRO A 1 268 ? 1.648 -48.281 -7.91 1 83.44 268 PRO A CA 1
ATOM 2149 C C . PRO A 1 268 ? 0.688 -49.312 -7.309 1 83.44 268 PRO A C 1
ATOM 2151 O O . PRO A 1 268 ? 0.689 -50.469 -7.715 1 83.44 268 PRO A O 1
ATOM 2154 N N . ILE A 1 269 ? -0.11 -48.906 -6.402 1 87.56 269 ILE A N 1
ATOM 2155 C CA . ILE A 1 269 ? -1.04 -49.844 -5.77 1 87.56 269 ILE A CA 1
ATOM 2156 C C . ILE A 1 269 ? -2.084 -50.281 -6.789 1 87.56 269 ILE A C 1
ATOM 2158 O O . ILE A 1 269 ? -2.387 -51.469 -6.883 1 87.56 269 ILE A O 1
ATOM 2162 N N . LEU A 1 270 ? -2.635 -49.375 -7.488 1 89.56 270 LEU A N 1
ATOM 2163 C CA . LEU A 1 270 ? -3.643 -49.719 -8.492 1 89.56 270 LEU A CA 1
ATOM 2164 C C . LEU A 1 270 ? -3.031 -50.531 -9.625 1 89.56 270 LEU A C 1
ATOM 2166 O O . LEU A 1 270 ? -3.693 -51.406 -10.195 1 89.56 270 LEU A O 1
ATOM 2170 N N . LEU A 1 271 ? -1.813 -50.125 -9.922 1 85.81 271 LEU A N 1
ATOM 2171 C CA . LEU A 1 271 ? -1.124 -50.906 -10.953 1 85.81 271 LEU A CA 1
ATOM 2172 C C . LEU A 1 271 ? -0.928 -52.344 -10.5 1 85.81 271 LEU A C 1
ATOM 2174 O O . LEU A 1 271 ? -1.024 -53.281 -11.312 1 85.81 271 LEU A O 1
ATOM 2178 N N . LEU A 1 272 ? -0.609 -52.562 -9.219 1 86.75 272 LEU A N 1
ATOM 2179 C CA . LEU A 1 272 ? -0.462 -53.906 -8.656 1 86.75 272 LEU A CA 1
ATOM 2180 C C . LEU A 1 272 ? -1.77 -54.688 -8.766 1 86.75 272 LEU A C 1
ATOM 2182 O O . LEU A 1 272 ? -1.773 -55.844 -9.18 1 86.75 272 LEU A O 1
ATOM 2186 N N . ILE A 1 273 ? -2.785 -54.094 -8.469 1 89.62 273 ILE A N 1
ATOM 2187 C CA . ILE A 1 273 ? -4.094 -54.719 -8.523 1 89.62 273 ILE A CA 1
ATOM 2188 C C . ILE A 1 273 ? -4.469 -55 -9.977 1 89.62 273 ILE A C 1
ATOM 2190 O O . ILE A 1 273 ? -4.996 -56.062 -10.289 1 89.62 273 ILE A O 1
ATOM 2194 N N . ALA A 1 274 ? -4.23 -54.031 -10.828 1 88.88 274 ALA A N 1
ATOM 2195 C CA . ALA A 1 274 ? -4.523 -54.219 -12.25 1 88.88 274 ALA A CA 1
ATOM 2196 C C . ALA A 1 274 ? -3.732 -55.406 -12.828 1 88.88 274 ALA A C 1
ATOM 2198 O O . ALA A 1 274 ? -4.234 -56.125 -13.688 1 88.88 274 ALA A O 1
ATOM 2199 N N . THR A 1 275 ? -2.521 -55.562 -12.391 1 85.12 275 THR A N 1
ATOM 2200 C CA . THR A 1 275 ? -1.678 -56.656 -12.859 1 85.12 275 THR A CA 1
ATOM 2201 C C . THR A 1 275 ? -2.23 -58 -12.398 1 85.12 275 THR A C 1
ATOM 2203 O O . THR A 1 275 ? -2.182 -59 -13.141 1 85.12 275 THR A O 1
ATOM 2206 N N . MET A 1 276 ? -2.672 -58 -11.195 1 86.62 276 MET A N 1
ATOM 2207 C CA . MET A 1 276 ? -3.291 -59.25 -10.688 1 86.62 276 MET A CA 1
ATOM 2208 C C . MET A 1 276 ? -4.527 -59.594 -11.508 1 86.62 276 MET A C 1
ATOM 2210 O O . MET A 1 276 ? -4.727 -60.75 -11.859 1 86.62 276 MET A O 1
ATOM 2214 N N . LYS A 1 277 ? -5.242 -58.656 -11.82 1 89.69 277 LYS A N 1
ATOM 2215 C CA . LYS A 1 277 ? -6.441 -58.875 -12.617 1 89.69 277 LYS A CA 1
ATOM 2216 C C . LYS A 1 277 ? -6.086 -59.281 -14.047 1 89.69 277 LYS A C 1
ATOM 2218 O O . LYS A 1 277 ? -6.793 -60.094 -14.664 1 89.69 277 LYS A O 1
ATOM 2223 N N . PHE A 1 278 ? -5.094 -58.688 -14.523 1 87.06 278 PHE A N 1
ATOM 2224 C CA . PHE A 1 278 ? -4.605 -59.031 -15.844 1 87.06 278 PHE A CA 1
ATOM 2225 C C . PHE A 1 278 ? -4.141 -60.469 -15.883 1 87.06 278 PHE A C 1
ATOM 2227 O O . PHE A 1 278 ? -4.414 -61.188 -16.844 1 87.06 278 PHE A O 1
ATOM 2234 N N . GLY A 1 279 ? -3.449 -60.938 -14.891 1 83.94 279 GLY A N 1
ATOM 2235 C CA . GLY A 1 279 ? -2.982 -62.312 -14.797 1 83.94 279 GLY A CA 1
ATOM 2236 C C . GLY A 1 279 ? -4.109 -63.344 -14.68 1 83.94 279 GLY A C 1
ATOM 2237 O O . GLY A 1 279 ? -4.008 -64.438 -15.203 1 83.94 279 GLY A O 1
ATOM 2238 N N . MET A 1 280 ? -5.164 -62.875 -14.055 1 88.06 280 MET A N 1
ATOM 2239 C CA . MET A 1 280 ? -6.316 -63.75 -13.883 1 88.06 280 MET A CA 1
ATOM 2240 C C . MET A 1 280 ? -7.254 -63.688 -15.078 1 88.06 280 MET A C 1
ATOM 2242 O O . MET A 1 280 ? -8.344 -64.25 -15.07 1 88.06 280 MET A O 1
ATOM 2246 N N . THR A 1 281 ? -6.945 -62.938 -16.109 1 84.81 281 THR A N 1
ATOM 2247 C CA . THR A 1 281 ? -7.648 -62.781 -17.375 1 84.81 281 THR A CA 1
ATOM 2248 C C . THR A 1 281 ? -8.977 -62.062 -17.172 1 84.81 281 THR A C 1
ATOM 2250 O O . THR A 1 281 ? -9.93 -62.25 -17.922 1 84.81 281 THR A O 1
ATOM 2253 N N . SER A 1 282 ? -9.008 -61.375 -16.094 1 88 282 SER A N 1
ATOM 2254 C CA . SER A 1 282 ? -10.203 -60.562 -15.852 1 88 282 SER A CA 1
ATOM 2255 C C . SER A 1 282 ? -10.195 -59.312 -16.719 1 88 282 SER A C 1
ATOM 2257 O O . SER A 1 282 ? -11.258 -58.75 -17 1 88 282 SER A O 1
ATOM 2259 N N . ILE A 1 283 ? -8.984 -58.781 -17.031 1 90.19 283 ILE A N 1
ATOM 2260 C CA . ILE A 1 283 ? -8.836 -57.625 -17.906 1 90.19 283 ILE A CA 1
ATOM 2261 C C . ILE A 1 283 ? -7.891 -57.969 -19.062 1 90.19 283 ILE A C 1
ATOM 2263 O O . ILE A 1 283 ? -6.906 -58.688 -18.859 1 90.19 283 ILE A O 1
ATOM 2267 N N . ASP A 1 284 ? -8.289 -57.531 -20.203 1 88.44 284 ASP A N 1
ATOM 2268 C CA . ASP A 1 284 ? -7.465 -57.844 -21.375 1 88.44 284 ASP A CA 1
ATOM 2269 C C . ASP A 1 284 ? -6.332 -56.812 -21.531 1 88.44 284 ASP A C 1
ATOM 2271 O O . ASP A 1 284 ? -6.211 -55.906 -20.734 1 88.44 284 ASP A O 1
ATOM 2275 N N . ARG A 1 285 ? -5.504 -57.094 -22.438 1 85.56 285 ARG A N 1
ATOM 2276 C CA . ARG A 1 285 ? -4.324 -56.25 -22.688 1 85.56 285 ARG A CA 1
ATOM 2277 C C . ARG A 1 285 ? -4.719 -54.812 -22.984 1 85.56 285 ARG A C 1
ATOM 2279 O O . ARG A 1 285 ? -4.062 -53.875 -22.5 1 85.56 285 ARG A O 1
ATOM 2286 N N . LYS A 1 286 ? -5.75 -54.688 -23.734 1 87.19 286 LYS A N 1
ATOM 2287 C CA . LYS A 1 286 ? -6.242 -53.344 -24.078 1 87.19 286 LYS A CA 1
ATOM 2288 C C . LYS A 1 286 ? -6.73 -52.594 -22.844 1 87.19 286 LYS A C 1
ATOM 2290 O O . LYS A 1 286 ? -6.398 -51.438 -22.656 1 87.19 286 LYS A O 1
ATOM 2295 N N . ALA A 1 287 ? -7.457 -53.281 -22.078 1 90.06 287 ALA A N 1
ATOM 2296 C CA . ALA A 1 287 ? -7.992 -52.688 -20.844 1 90.06 287 ALA A CA 1
ATOM 2297 C C . ALA A 1 287 ? -6.875 -52.344 -19.859 1 90.06 287 ALA A C 1
ATOM 2299 O O . ALA A 1 287 ? -6.93 -51.312 -19.188 1 90.06 287 ALA A O 1
ATOM 2300 N N . PHE A 1 288 ? -5.934 -53.156 -19.781 1 89 288 PHE A N 1
ATOM 2301 C CA . PHE A 1 288 ? -4.805 -52.969 -18.891 1 89 288 PHE A CA 1
ATOM 2302 C C . PHE A 1 288 ? -4.008 -51.719 -19.281 1 89 288 PHE A C 1
ATOM 2304 O O . PHE A 1 288 ? -3.676 -50.906 -18.438 1 89 288 PHE A O 1
ATOM 2311 N N . LEU A 1 289 ? -3.727 -51.562 -20.531 1 88.19 289 LEU A N 1
ATOM 2312 C CA . LEU A 1 289 ? -2.988 -50.406 -21.047 1 88.19 289 LEU A CA 1
ATOM 2313 C C . LEU A 1 289 ? -3.777 -49.125 -20.844 1 88.19 289 LEU A C 1
ATOM 2315 O O . LEU A 1 289 ? -3.213 -48.094 -20.453 1 88.19 289 LEU A O 1
ATOM 2319 N N . THR A 1 290 ? -5.039 -49.25 -21.156 1 88.06 290 THR A N 1
ATOM 2320 C CA . THR A 1 290 ? -5.898 -48.062 -20.969 1 88.06 290 THR A CA 1
ATOM 2321 C C . THR A 1 290 ? -5.875 -47.625 -19.5 1 88.06 290 THR A C 1
ATOM 2323 O O . THR A 1 290 ? -5.793 -46.438 -19.219 1 88.06 290 THR A O 1
ATOM 2326 N N . PHE A 1 291 ? -5.949 -48.531 -18.641 1 88.44 291 PHE A N 1
ATOM 2327 C CA . PHE A 1 291 ? -5.957 -48.219 -17.203 1 88.44 291 PHE A CA 1
ATOM 2328 C C . PHE A 1 291 ? -4.672 -47.531 -16.797 1 88.44 291 PHE A C 1
ATOM 2330 O O . PHE A 1 291 ? -4.703 -46.531 -16.047 1 88.44 291 PHE A O 1
ATOM 2337 N N . ILE A 1 292 ? -3.576 -47.938 -17.297 1 87.06 292 ILE A N 1
ATOM 2338 C CA . ILE A 1 292 ? -2.281 -47.375 -16.938 1 87.06 292 ILE A CA 1
ATOM 2339 C C . ILE A 1 292 ? -2.223 -45.906 -17.375 1 87.06 292 ILE A C 1
ATOM 2341 O O . ILE A 1 292 ? -1.842 -45.031 -16.578 1 87.06 292 ILE A O 1
ATOM 2345 N N . ILE A 1 293 ? -2.582 -45.656 -18.547 1 86.62 293 ILE A N 1
ATOM 2346 C CA . ILE A 1 293 ? -2.465 -44.312 -19.125 1 86.62 293 ILE A CA 1
ATOM 2347 C C . ILE A 1 293 ? -3.438 -43.375 -18.438 1 86.62 293 ILE A C 1
ATOM 2349 O O . ILE A 1 293 ? -3.066 -42.25 -18.078 1 86.62 293 ILE A O 1
ATOM 2353 N N . ILE A 1 294 ? -4.668 -43.844 -18.25 1 88.38 294 ILE A N 1
ATOM 2354 C CA . ILE A 1 294 ? -5.691 -43.031 -17.625 1 88.38 294 ILE A CA 1
ATOM 2355 C C . ILE A 1 294 ? -5.305 -42.719 -16.172 1 88.38 294 ILE A C 1
ATOM 2357 O O . ILE A 1 294 ? -5.508 -41.625 -15.688 1 88.38 294 ILE A O 1
ATOM 2361 N N . ASN A 1 295 ? -4.816 -43.719 -15.508 1 87.5 295 ASN A N 1
ATOM 2362 C CA . ASN A 1 295 ? -4.391 -43.531 -14.125 1 87.5 295 ASN A CA 1
ATOM 2363 C C . ASN A 1 295 ? -3.23 -42.531 -14.023 1 87.5 295 ASN A C 1
ATOM 2365 O O . ASN A 1 295 ? -3.137 -41.781 -13.062 1 87.5 295 ASN A O 1
ATOM 2369 N N . MET A 1 296 ? -2.387 -42.562 -14.93 1 83.56 296 MET A N 1
ATOM 2370 C CA . MET A 1 296 ? -1.293 -41.594 -14.984 1 83.56 296 MET A CA 1
ATOM 2371 C C . MET A 1 296 ? -1.824 -40.188 -15.195 1 83.56 296 MET A C 1
ATOM 2373 O O . MET A 1 296 ? -1.387 -39.25 -14.523 1 83.56 296 MET A O 1
ATOM 2377 N N . ALA A 1 297 ? -2.707 -40.062 -16.109 1 86.31 297 ALA A N 1
ATOM 2378 C CA . ALA A 1 297 ? -3.312 -38.781 -16.406 1 86.31 297 ALA A CA 1
ATOM 2379 C C . ALA A 1 297 ? -4.016 -38.219 -15.164 1 86.31 297 ALA A C 1
ATOM 2381 O O . ALA A 1 297 ? -3.877 -37.031 -14.852 1 86.31 297 ALA A O 1
ATOM 2382 N N . LEU A 1 298 ? -4.758 -39.062 -14.516 1 87.31 298 LEU A N 1
ATOM 2383 C CA . LEU A 1 298 ? -5.504 -38.656 -13.344 1 87.31 298 LEU A CA 1
ATOM 2384 C C . LEU A 1 298 ? -4.562 -38.219 -12.227 1 87.31 298 LEU A C 1
ATOM 2386 O O . LEU A 1 298 ? -4.809 -37.188 -11.562 1 87.31 298 LEU A O 1
ATOM 2390 N N . THR A 1 299 ? -3.545 -38.969 -12.023 1 84.06 299 THR A N 1
ATOM 2391 C CA . THR A 1 299 ? -2.557 -38.625 -11.008 1 84.06 299 THR A CA 1
ATOM 2392 C C . THR A 1 299 ? -1.948 -37.25 -11.281 1 84.06 299 THR A C 1
ATOM 2394 O O . THR A 1 299 ? -1.778 -36.438 -10.359 1 84.06 299 THR A O 1
ATOM 2397 N N . ASN A 1 300 ? -1.678 -36.938 -12.516 1 81.31 300 ASN A N 1
ATOM 2398 C CA . ASN A 1 300 ? -1.089 -35.656 -12.898 1 81.31 300 ASN A CA 1
ATOM 2399 C C . ASN A 1 300 ? -2.059 -34.5 -12.656 1 81.31 300 ASN A C 1
ATOM 2401 O O . ASN A 1 300 ? -1.652 -33.406 -12.211 1 81.31 300 ASN A O 1
ATOM 2405 N N . VAL A 1 301 ? -3.289 -34.75 -12.93 1 83.56 301 VAL A N 1
ATOM 2406 C CA . VAL A 1 301 ? -4.32 -33.719 -12.742 1 83.56 301 VAL A CA 1
ATOM 2407 C C . VAL A 1 301 ? -4.457 -33.406 -11.258 1 83.56 301 VAL A C 1
ATOM 2409 O O . VAL A 1 301 ? -4.516 -32.219 -10.875 1 83.56 301 VAL A O 1
ATOM 2412 N N . LEU A 1 302 ? -4.422 -34.406 -10.438 1 84.69 302 LEU A N 1
ATOM 2413 C CA . LEU A 1 302 ? -4.594 -34.25 -9 1 84.69 302 LEU A CA 1
ATOM 2414 C C . LEU A 1 302 ? -3.365 -33.562 -8.391 1 84.69 302 LEU A C 1
ATOM 2416 O O . LEU A 1 302 ? -3.486 -32.75 -7.48 1 84.69 302 LEU A O 1
ATOM 2420 N N . ARG A 1 303 ? -2.234 -33.875 -8.93 1 78.88 303 ARG A N 1
ATOM 2421 C CA . ARG A 1 303 ? -0.998 -33.25 -8.453 1 78.88 303 ARG A CA 1
ATOM 2422 C C . ARG A 1 303 ? -0.979 -31.75 -8.734 1 78.88 303 ARG A C 1
ATOM 2424 O O . ARG A 1 303 ? -0.569 -30.969 -7.879 1 78.88 303 ARG A O 1
ATOM 2431 N N . ALA A 1 304 ? -1.324 -31.453 -9.906 1 76.25 304 ALA A N 1
ATOM 2432 C CA . ALA A 1 304 ? -1.344 -30.047 -10.297 1 76.25 304 ALA A CA 1
ATOM 2433 C C . ALA A 1 304 ? -2.301 -29.25 -9.422 1 76.25 304 ALA A C 1
ATOM 2435 O O . ALA A 1 304 ? -2.002 -28.109 -9.047 1 76.25 304 ALA A O 1
ATOM 2436 N N . PHE A 1 305 ? -3.385 -29.859 -9.055 1 78.19 305 PHE A N 1
ATOM 2437 C CA . PHE A 1 305 ? -4.375 -29.203 -8.211 1 78.19 305 PHE A CA 1
ATOM 2438 C C . PHE A 1 305 ? -3.836 -28.984 -6.805 1 78.19 305 PHE A C 1
ATOM 2440 O O . PHE A 1 305 ? -4.027 -27.922 -6.215 1 78.19 305 PHE A O 1
ATOM 2447 N N . GLY A 1 306 ? -3.225 -30 -6.25 1 77.38 306 GLY A N 1
ATOM 2448 C CA . GLY A 1 306 ? -2.682 -29.906 -4.906 1 77.38 306 GLY A CA 1
ATOM 2449 C C . GLY A 1 306 ? -1.682 -28.781 -4.742 1 77.38 306 GLY A C 1
ATOM 2450 O O . GLY A 1 306 ? -1.671 -28.094 -3.715 1 77.38 306 GLY A O 1
ATOM 2451 N N . ALA A 1 307 ? -0.972 -28.438 -5.754 1 72.12 307 ALA A N 1
ATOM 2452 C CA . ALA A 1 307 ? 0.066 -27.422 -5.703 1 72.12 307 ALA A CA 1
ATOM 2453 C C . ALA A 1 307 ? -0.545 -26.016 -5.707 1 72.12 307 ALA A C 1
ATOM 2455 O O . ALA A 1 307 ? 0.045 -25.078 -5.172 1 72.12 307 ALA A O 1
ATOM 2456 N N . GLN A 1 308 ? -1.705 -25.891 -6.254 1 75 308 GLN A N 1
ATOM 2457 C CA . GLN A 1 308 ? -2.297 -24.578 -6.441 1 75 308 GLN A CA 1
ATOM 2458 C C . GLN A 1 308 ? -3.262 -24.234 -5.305 1 75 308 GLN A C 1
ATOM 2460 O O . GLN A 1 308 ? -3.619 -23.078 -5.109 1 75 308 GLN A O 1
ATOM 2465 N N . TYR A 1 309 ? -3.658 -25.219 -4.547 1 75.06 309 TYR A N 1
ATOM 2466 C CA . TYR A 1 309 ? -4.766 -25.047 -3.615 1 75.06 309 TYR A CA 1
ATOM 2467 C C . TYR A 1 309 ? -4.383 -24.094 -2.488 1 75.06 309 TYR A C 1
ATOM 2469 O O . TYR A 1 309 ? -5.211 -23.297 -2.029 1 75.06 309 TYR A O 1
ATOM 2477 N N . GLY A 1 310 ? -3.129 -24.188 -2.102 1 69.19 310 GLY A N 1
ATOM 2478 C CA . GLY A 1 310 ? -2.691 -23.266 -1.056 1 69.19 310 GLY A CA 1
ATOM 2479 C C . GLY A 1 310 ? -2.816 -21.812 -1.444 1 69.19 310 GLY A C 1
ATOM 2480 O O . GLY A 1 310 ? -3.299 -21 -0.658 1 69.19 310 GLY A O 1
ATOM 2481 N N . THR A 1 311 ? -2.414 -21.5 -2.613 1 72 311 THR A N 1
ATOM 2482 C CA . THR A 1 311 ? -2.496 -20.141 -3.113 1 72 311 THR A CA 1
ATOM 2483 C C . THR A 1 311 ? -3.951 -19.688 -3.217 1 72 311 THR A C 1
ATOM 2485 O O . THR A 1 311 ? -4.273 -18.547 -2.9 1 72 311 THR A O 1
ATOM 2488 N N . PHE A 1 312 ? -4.77 -20.625 -3.457 1 75 312 PHE A N 1
ATOM 2489 C CA . PHE A 1 312 ? -6.191 -20.328 -3.584 1 75 312 PHE A CA 1
ATOM 2490 C C . PHE A 1 312 ? -6.777 -19.906 -2.242 1 75 312 PHE A C 1
ATOM 2492 O O . PHE A 1 312 ? -7.508 -18.922 -2.166 1 75 312 PHE A O 1
ATOM 2499 N N . ARG A 1 313 ? -6.391 -20.594 -1.29 1 68.69 313 ARG A N 1
ATOM 2500 C CA . ARG A 1 313 ? -6.977 -20.328 0.019 1 68.69 313 ARG A CA 1
ATOM 2501 C C . ARG A 1 313 ? -6.473 -19.016 0.59 1 68.69 313 ARG A C 1
ATOM 2503 O O . ARG A 1 313 ? -7.215 -18.297 1.262 1 68.69 313 ARG A O 1
ATOM 2510 N N . TYR A 1 314 ? -5.309 -18.719 0.212 1 70.81 314 TYR A N 1
ATOM 2511 C CA . TYR A 1 314 ? -4.75 -17.453 0.674 1 70.81 314 TYR A CA 1
ATOM 2512 C C . TYR A 1 314 ? -5.445 -16.281 0.004 1 70.81 314 TYR A C 1
ATOM 2514 O O . TYR A 1 314 ? -5.77 -15.281 0.661 1 70.81 314 TYR A O 1
ATOM 2522 N N . MET A 1 315 ? -5.73 -16.438 -1.223 1 75.38 315 MET A N 1
ATOM 2523 C CA . MET A 1 315 ? -6.355 -15.352 -1.97 1 75.38 315 MET A CA 1
ATOM 2524 C C . MET A 1 315 ? -7.801 -15.148 -1.533 1 75.38 315 MET A C 1
ATOM 2526 O O . MET A 1 315 ? -8.328 -14.039 -1.597 1 75.38 315 MET A O 1
ATOM 2530 N N . LYS A 1 316 ? -8.297 -16.219 -0.973 1 78.44 316 LYS A N 1
ATOM 2531 C CA . LYS A 1 316 ? -9.688 -16.172 -0.515 1 78.44 316 LYS A CA 1
ATOM 2532 C C . LYS A 1 316 ? -9.836 -15.242 0.684 1 78.44 316 LYS A C 1
ATOM 2534 O O . LYS A 1 316 ? -10.906 -14.68 0.911 1 78.44 316 LYS A O 1
ATOM 2539 N N . LEU A 1 317 ? -8.75 -15.055 1.329 1 76.19 317 LEU A N 1
ATOM 2540 C CA . LEU A 1 317 ? -8.781 -14.133 2.465 1 76.19 317 LEU A CA 1
ATOM 2541 C C . LEU A 1 317 ? -9.07 -12.711 2.006 1 76.19 317 LEU A C 1
ATOM 2543 O O . LEU A 1 317 ? -9.758 -11.961 2.701 1 76.19 317 LEU A O 1
ATOM 2547 N N . ALA A 1 318 ? -8.516 -12.414 0.852 1 79.69 318 ALA A N 1
ATOM 2548 C CA . ALA A 1 318 ? -8.766 -11.086 0.301 1 79.69 318 ALA A CA 1
ATOM 2549 C C . ALA A 1 318 ? -10.25 -10.898 -0.021 1 79.69 318 ALA A C 1
ATOM 2551 O O . ALA A 1 318 ? -10.805 -9.812 0.197 1 79.69 318 ALA A O 1
ATOM 2552 N N . SER A 1 319 ? -10.891 -11.922 -0.463 1 83 319 SER A N 1
ATOM 2553 C CA . SER A 1 319 ? -12.305 -11.859 -0.802 1 83 319 SER A CA 1
ATOM 2554 C C . SER A 1 319 ? -13.156 -11.609 0.438 1 83 319 SER A C 1
ATOM 2556 O O . SER A 1 319 ? -14.125 -10.836 0.389 1 83 319 SER A O 1
ATOM 2558 N N . GLN A 1 320 ? -12.742 -12.219 1.471 1 81.88 320 GLN A N 1
ATOM 2559 C CA . GLN A 1 320 ? -13.484 -12.055 2.715 1 81.88 320 GLN A CA 1
ATOM 2560 C C . GLN A 1 320 ? -13.359 -10.633 3.246 1 81.88 320 GLN A C 1
ATOM 2562 O O . GLN A 1 320 ? -14.328 -10.062 3.746 1 81.88 320 GLN A O 1
ATOM 2567 N N . LYS A 1 321 ? -12.203 -10.125 3.086 1 82.06 321 LYS A N 1
ATOM 2568 C CA . LYS A 1 321 ? -11.984 -8.742 3.514 1 82.06 321 LYS A CA 1
ATOM 2569 C C . LYS A 1 321 ? -12.797 -7.766 2.67 1 82.06 321 LYS A C 1
ATOM 2571 O O . LYS A 1 321 ? -13.352 -6.801 3.195 1 82.06 321 LYS A O 1
ATOM 2576 N N . LEU A 1 322 ? -12.867 -8.023 1.457 1 86.38 322 LEU A N 1
ATOM 2577 C CA . LEU A 1 322 ? -13.633 -7.172 0.546 1 86.38 322 LEU A CA 1
ATOM 2578 C C . LEU A 1 322 ? -15.117 -7.219 0.876 1 86.38 322 LEU A C 1
ATOM 2580 O O . LEU A 1 322 ? -15.781 -6.18 0.914 1 86.38 322 LEU A O 1
ATOM 2584 N N . ILE A 1 323 ? -15.586 -8.375 1.193 1 85.06 323 ILE A N 1
ATOM 2585 C CA . ILE A 1 323 ? -17 -8.555 1.526 1 85.06 323 ILE A CA 1
ATOM 2586 C C . ILE A 1 323 ? -17.312 -7.844 2.842 1 85.06 323 ILE A C 1
ATOM 2588 O O . ILE A 1 323 ? -18.344 -7.18 2.967 1 85.06 323 ILE A O 1
ATOM 2592 N N . SER A 1 324 ? -16.375 -7.969 3.762 1 83.69 324 SER A N 1
ATOM 2593 C CA . SER A 1 324 ? -16.562 -7.309 5.051 1 83.69 324 SER A CA 1
ATOM 2594 C C . SER A 1 324 ? -16.609 -5.793 4.895 1 83.69 324 SER A C 1
ATOM 2596 O O . SER A 1 324 ? -17.375 -5.113 5.574 1 83.69 324 SER A O 1
ATOM 2598 N N . THR A 1 325 ? -15.812 -5.277 4.055 1 82.44 325 THR A N 1
ATOM 2599 C CA . THR A 1 325 ? -15.789 -3.842 3.805 1 82.44 325 THR A CA 1
ATOM 2600 C C . THR A 1 325 ? -17.078 -3.395 3.131 1 82.44 325 THR A C 1
ATOM 2602 O O . THR A 1 325 ? -17.641 -2.348 3.475 1 82.44 325 THR A O 1
ATOM 2605 N N . TYR A 1 326 ? -17.594 -4.211 2.258 1 80.31 326 TYR A N 1
ATOM 2606 C CA . TYR A 1 326 ? -18.812 -3.906 1.539 1 80.31 326 TYR A CA 1
ATOM 2607 C C . TYR A 1 326 ? -20.031 -3.971 2.471 1 80.31 326 TYR A C 1
ATOM 2609 O O . TYR A 1 326 ? -21.031 -3.295 2.244 1 80.31 326 TYR A O 1
ATOM 2617 N N . ASN A 1 327 ? -19.828 -4.785 3.453 1 81.25 327 ASN A N 1
ATOM 2618 C CA . ASN A 1 327 ? -20.953 -5.012 4.348 1 81.25 327 ASN A CA 1
ATOM 2619 C C . ASN A 1 327 ? -21.031 -3.947 5.438 1 81.25 327 ASN A C 1
ATOM 2621 O O . ASN A 1 327 ? -22.016 -3.885 6.184 1 81.25 327 ASN A O 1
ATOM 2625 N N . HIS A 1 328 ? -20.062 -3.121 5.5 1 82.44 328 HIS A N 1
ATOM 2626 C CA . HIS A 1 328 ? -20.172 -2.016 6.445 1 82.44 328 HIS A CA 1
ATOM 2627 C C . HIS A 1 328 ? -21.344 -1.104 6.086 1 82.44 328 HIS A C 1
ATOM 2629 O O . HIS A 1 328 ? -21.5 -0.713 4.926 1 82.44 328 HIS A O 1
ATOM 2635 N N . PRO A 1 329 ? -22.125 -0.844 7.008 1 82.12 329 PRO A N 1
ATOM 2636 C CA . PRO A 1 329 ? -23.344 -0.099 6.691 1 82.12 329 PRO A CA 1
ATOM 2637 C C . PRO A 1 329 ? -23.062 1.34 6.266 1 82.12 329 PRO A C 1
ATOM 2639 O O . PRO A 1 329 ? -22.219 2.012 6.863 1 82.12 329 PRO A O 1
ATOM 2642 N N . GLU A 1 330 ? -23.734 1.779 5.215 1 83.75 330 GLU A N 1
ATOM 2643 C CA . GLU A 1 330 ? -23.719 3.17 4.773 1 83.75 330 GLU A CA 1
ATOM 2644 C C . GLU A 1 330 ? -24.656 4.031 5.617 1 83.75 330 GLU A C 1
ATOM 2646 O O . GLU A 1 330 ? -25.516 3.506 6.336 1 83.75 330 GLU A O 1
ATOM 2651 N N . MET A 1 331 ? -24.438 5.348 5.562 1 84.69 331 MET A N 1
ATOM 2652 C CA . MET A 1 331 ? -25.328 6.262 6.273 1 84.69 331 MET A CA 1
ATOM 2653 C C . MET A 1 331 ? -26.75 6.211 5.691 1 84.69 331 MET A C 1
ATOM 2655 O O . MET A 1 331 ? -26.922 6.234 4.469 1 84.69 331 MET A O 1
ATOM 2659 N N . SER A 1 332 ? -27.719 6.07 6.578 1 85.94 332 SER A N 1
ATOM 2660 C CA . SER A 1 332 ? -29.109 5.973 6.152 1 85.94 332 SER A CA 1
ATOM 2661 C C . SER A 1 332 ? -29.703 7.355 5.895 1 85.94 332 SER A C 1
ATOM 2663 O O . SER A 1 332 ? -29.203 8.359 6.398 1 85.94 332 SER A O 1
ATOM 2665 N N . TYR A 1 333 ? -30.641 7.422 4.98 1 89.31 333 TYR A N 1
ATOM 2666 C CA . TYR A 1 333 ? -31.344 8.672 4.734 1 89.31 333 TYR A CA 1
ATOM 2667 C C . TYR A 1 333 ? -32.781 8.414 4.281 1 89.31 333 TYR A C 1
ATOM 2669 O O . TYR A 1 333 ? -33.094 7.32 3.795 1 89.31 333 TYR A O 1
ATOM 2677 N N . LYS A 1 334 ? -33.625 9.344 4.574 1 89.62 334 LYS A N 1
ATOM 2678 C CA . LYS A 1 334 ? -35.031 9.266 4.152 1 89.62 334 LYS A CA 1
ATOM 2679 C C . LYS A 1 334 ? -35.281 10.156 2.943 1 89.62 334 LYS A C 1
ATOM 2681 O O . LYS A 1 334 ? -36.062 9.797 2.047 1 89.62 334 LYS A O 1
ATOM 2686 N N . TYR A 1 335 ? -34.688 11.328 2.971 1 89.31 335 TYR A N 1
ATOM 2687 C CA . TYR A 1 335 ? -34.906 12.305 1.908 1 89.31 335 TYR A CA 1
ATOM 2688 C C . TYR A 1 335 ? -33.656 12.43 1.027 1 89.31 335 TYR A C 1
ATOM 2690 O O . TYR A 1 335 ? -32.531 12.594 1.531 1 89.31 335 TYR A O 1
ATOM 2698 N N . GLU A 1 336 ? -33.812 12.484 -0.269 1 88 336 GLU A N 1
ATOM 2699 C CA . GLU A 1 336 ? -32.719 12.57 -1.23 1 88 336 GLU A CA 1
ATOM 2700 C C . GLU A 1 336 ? -32.219 14.008 -1.349 1 88 336 GLU A C 1
ATOM 2702 O O . GLU A 1 336 ? -31.031 14.227 -1.619 1 88 336 GLU A O 1
ATOM 2707 N N . GLU A 1 337 ? -33.188 14.844 -1.202 1 91.38 337 GLU A N 1
ATOM 2708 C CA . GLU A 1 337 ? -32.812 16.25 -1.327 1 91.38 337 GLU A CA 1
ATOM 2709 C C . GLU A 1 337 ? -33.188 17.031 -0.073 1 91.38 337 GLU A C 1
ATOM 2711 O O . GLU A 1 337 ? -34.25 16.812 0.514 1 91.38 337 GLU A O 1
ATOM 2716 N N . ALA A 1 338 ? -32.281 17.906 0.247 1 91.19 338 ALA A N 1
ATOM 2717 C CA . ALA A 1 338 ? -32.562 18.797 1.379 1 91.19 338 ALA A CA 1
ATOM 2718 C C . ALA A 1 338 ? -33.469 19.938 0.974 1 91.19 338 ALA A C 1
ATOM 2720 O O . ALA A 1 338 ? -33.281 20.547 -0.079 1 91.19 338 ALA A O 1
ATOM 2721 N N . LYS A 1 339 ? -34.562 20.125 1.689 1 89.88 339 LYS A N 1
ATOM 2722 C CA . LYS A 1 339 ? -35.438 21.266 1.507 1 89.88 339 LYS A CA 1
ATOM 2723 C C . LYS A 1 339 ? -35.594 22.062 2.801 1 89.88 339 LYS A C 1
ATOM 2725 O O . LYS A 1 339 ? -36.562 21.844 3.555 1 89.88 339 LYS A O 1
ATOM 2730 N N . PHE A 1 340 ? -34.781 23.078 2.863 1 92.19 340 PHE A N 1
ATOM 2731 C CA . PHE A 1 340 ? -34.781 23.828 4.113 1 92.19 340 PHE A CA 1
ATOM 2732 C C . PHE A 1 340 ? -35.688 25.047 4.008 1 92.19 340 PHE A C 1
ATOM 2734 O O . PHE A 1 340 ? -35.688 25.75 3 1 92.19 340 PHE A O 1
ATOM 2741 N N . GLU A 1 341 ? -36.469 25.234 5.043 1 89.94 341 GLU A N 1
ATOM 2742 C CA . GLU A 1 341 ? -37.281 26.453 5.121 1 89.94 341 GLU A CA 1
ATOM 2743 C C . GLU A 1 341 ? -36.406 27.672 5.371 1 89.94 341 GLU A C 1
ATOM 2745 O O . GLU A 1 341 ? -36.688 28.766 4.852 1 89.94 341 GLU A O 1
ATOM 2750 N N . ASN A 1 342 ? -35.531 27.578 6.121 1 94.06 342 ASN A N 1
ATOM 2751 C CA . ASN A 1 342 ? -34.469 28.531 6.449 1 94.06 342 ASN A CA 1
ATOM 2752 C C . ASN A 1 342 ? -33.188 27.828 6.809 1 94.06 342 ASN A C 1
ATOM 2754 O O . ASN A 1 342 ? -33.062 26.609 6.676 1 94.06 342 ASN A O 1
ATOM 2758 N N . HIS A 1 343 ? -32.219 28.594 7.094 1 96.62 343 HIS A N 1
ATOM 2759 C CA . HIS A 1 343 ? -30.906 27.984 7.355 1 96.62 343 HIS A CA 1
ATOM 2760 C C . HIS A 1 343 ? -30.5 28.156 8.812 1 96.62 343 HIS A C 1
ATOM 2762 O O . HIS A 1 343 ? -29.328 28.375 9.117 1 96.62 343 HIS A O 1
ATOM 2768 N N . ASP A 1 344 ? -31.547 28.094 9.727 1 96.94 344 ASP A N 1
ATOM 2769 C CA . ASP A 1 344 ? -31.266 28.031 11.164 1 96.94 344 ASP A CA 1
ATOM 2770 C C . ASP A 1 344 ? -30.672 26.672 11.547 1 96.94 344 ASP A C 1
ATOM 2772 O O . ASP A 1 344 ? -31.094 25.641 11.023 1 96.94 344 ASP A O 1
ATOM 2776 N N . ILE A 1 345 ? -29.734 26.688 12.367 1 97.94 345 ILE A N 1
ATOM 2777 C CA . ILE A 1 345 ? -29.172 25.438 12.891 1 97.94 345 ILE A CA 1
ATOM 2778 C C . ILE A 1 345 ? -29.562 25.281 14.359 1 97.94 345 ILE A C 1
ATOM 2780 O O . ILE A 1 345 ? -29.312 26.188 15.172 1 97.94 345 ILE A O 1
ATOM 2784 N N . GLN A 1 346 ? -30.188 24.172 14.625 1 97.75 346 GLN A N 1
ATOM 2785 C CA . GLN A 1 346 ? -30.656 23.953 15.984 1 97.75 346 GLN A CA 1
ATOM 2786 C C . GLN A 1 346 ? -30.141 22.641 16.547 1 97.75 346 GLN A C 1
ATOM 2788 O O . GLN A 1 346 ? -30.312 21.578 15.938 1 97.75 346 GLN A O 1
ATOM 2793 N N . PHE A 1 347 ? -29.391 22.734 17.594 1 97.88 347 PHE A N 1
ATOM 2794 C CA . PHE A 1 347 ? -28.984 21.578 18.391 1 97.88 347 PHE A CA 1
ATOM 2795 C C . PHE A 1 347 ? -29.953 21.344 19.547 1 97.88 347 PHE A C 1
ATOM 2797 O O . PHE A 1 347 ? -30.219 22.25 20.328 1 97.88 347 PHE A O 1
ATOM 2804 N N . ASP A 1 348 ? -30.516 20.141 19.594 1 97.31 348 ASP A N 1
ATOM 2805 C CA . ASP A 1 348 ? -31.422 19.781 20.672 1 97.31 348 ASP A CA 1
ATOM 2806 C C . ASP A 1 348 ? -30.891 18.594 21.469 1 97.31 348 ASP A C 1
ATOM 2808 O O . ASP A 1 348 ? -31.094 17.438 21.078 1 97.31 348 ASP A O 1
ATOM 2812 N N . ASN A 1 349 ? -30.25 18.891 22.594 1 96.81 349 ASN A N 1
ATOM 2813 C CA . ASN A 1 349 ? -29.719 17.891 23.516 1 96.81 349 ASN A CA 1
ATOM 2814 C C . ASN A 1 349 ? -28.859 16.859 22.797 1 96.81 349 ASN A C 1
ATOM 2816 O O . ASN A 1 349 ? -29.078 15.656 22.922 1 96.81 349 ASN A O 1
ATOM 2820 N N . VAL A 1 350 ? -27.984 17.359 22.062 1 97.19 350 VAL A N 1
ATOM 2821 C CA . VAL A 1 350 ? -27.156 16.516 21.203 1 97.19 350 VAL A CA 1
ATOM 2822 C C . VAL A 1 350 ? -26 15.93 22.016 1 97.19 350 VAL A C 1
ATOM 2824 O O . VAL A 1 350 ? -25.281 16.656 22.703 1 97.19 350 VAL A O 1
ATOM 2827 N N . SER A 1 351 ? -25.875 14.633 21.984 1 96.25 351 SER A N 1
ATOM 2828 C CA . SER A 1 351 ? -24.75 13.914 22.562 1 96.25 351 SER A CA 1
ATOM 2829 C C . SER A 1 351 ? -24.031 13.055 21.531 1 96.25 351 SER A C 1
ATOM 2831 O O . SER A 1 351 ? -24.672 12.508 20.625 1 96.25 351 SER A O 1
ATOM 2833 N N . PHE A 1 352 ? -22.781 13.016 21.625 1 93.75 352 PHE A N 1
ATOM 2834 C CA . PHE A 1 352 ? -22.016 12.297 20.625 1 93.75 352 PHE A CA 1
ATOM 2835 C C . PHE A 1 352 ? -20.734 11.734 21.219 1 93.75 352 PHE A C 1
ATOM 2837 O O . PHE A 1 352 ? -20.109 12.375 22.062 1 93.75 352 PHE A O 1
ATOM 2844 N N . GLN A 1 353 ? -20.438 10.523 20.828 1 88.56 353 GLN A N 1
ATOM 2845 C CA . GLN A 1 353 ? -19.203 9.852 21.188 1 88.56 353 GLN A CA 1
ATOM 2846 C C . GLN A 1 353 ? -18.547 9.203 19.969 1 88.56 353 GLN A C 1
ATOM 2848 O O . GLN A 1 353 ? -19.234 8.531 19.188 1 88.56 353 GLN A O 1
ATOM 2853 N N . TYR A 1 354 ? -17.281 9.531 19.75 1 75.06 354 TYR A N 1
ATOM 2854 C CA . TYR A 1 354 ? -16.562 8.867 18.656 1 75.06 354 TYR A CA 1
ATOM 2855 C C . TYR A 1 354 ? -16.422 7.375 18.938 1 75.06 354 TYR A C 1
ATOM 2857 O O . TYR A 1 354 ? -16.625 6.543 18.062 1 75.06 354 TYR A O 1
ATOM 2865 N N . GLU A 1 355 ? -15.898 7.137 20.125 1 71.62 355 GLU A N 1
ATOM 2866 C CA . GLU A 1 355 ? -15.766 5.77 20.609 1 71.62 355 GLU A CA 1
ATOM 2867 C C . GLU A 1 355 ? -16.672 5.516 21.812 1 71.62 355 GLU A C 1
ATOM 2869 O O . GLU A 1 355 ? -16.938 6.43 22.594 1 71.62 355 GLU A O 1
ATOM 2874 N N . GLU A 1 356 ? -16.984 4.305 21.844 1 74.06 356 GLU A N 1
ATOM 2875 C CA . GLU A 1 356 ? -17.906 3.961 22.906 1 74.06 356 GLU A CA 1
ATOM 2876 C C . GLU A 1 356 ? -17.312 4.258 24.281 1 74.06 356 GLU A C 1
ATOM 2878 O O . GLU A 1 356 ? -16.188 3.85 24.578 1 74.06 356 GLU A O 1
ATOM 2883 N N . GLY A 1 357 ? -17.984 5.008 25.031 1 66.69 357 GLY A N 1
ATOM 2884 C CA . GLY A 1 357 ? -17.562 5.277 26.391 1 66.69 357 GLY A CA 1
ATOM 2885 C C . GLY A 1 357 ? -16.906 6.633 26.562 1 66.69 357 GLY A C 1
ATOM 2886 O O . GLY A 1 357 ? -16.719 7.102 27.688 1 66.69 357 GLY A O 1
ATOM 2887 N N . GLU A 1 358 ? -16.516 7.301 25.516 1 73.38 358 GLU A N 1
ATOM 2888 C CA . GLU A 1 358 ? -15.891 8.617 25.625 1 73.38 358 GLU A CA 1
ATOM 2889 C C . GLU A 1 358 ? -16.781 9.695 25 1 73.38 358 GLU A C 1
ATOM 2891 O O . GLU A 1 358 ? -16.656 9.992 23.812 1 73.38 358 GLU A O 1
ATOM 2896 N N . ASN A 1 359 ? -17.484 10.312 25.891 1 81 359 ASN A N 1
ATOM 2897 C CA . ASN A 1 359 ? -18.391 11.344 25.391 1 81 359 ASN A CA 1
ATOM 2898 C C . ASN A 1 359 ? -17.641 12.617 25.016 1 81 359 ASN A C 1
ATOM 2900 O O . ASN A 1 359 ? -16.938 13.195 25.844 1 81 359 ASN A O 1
ATOM 2904 N N . THR A 1 360 ? -17.703 13.031 23.812 1 85.62 360 THR A N 1
ATOM 2905 C CA . THR A 1 360 ? -17.094 14.258 23.328 1 85.62 360 THR A CA 1
ATOM 2906 C C . THR A 1 360 ? -18.062 15.438 23.438 1 85.62 360 THR A C 1
ATOM 2908 O O . THR A 1 360 ? -17.656 16.547 23.766 1 85.62 360 THR A O 1
ATOM 2911 N N . ILE A 1 361 ? -19.312 15.195 23.109 1 93.19 361 ILE A N 1
ATOM 2912 C CA . ILE A 1 361 ? -20.375 16.188 23.25 1 93.19 361 ILE A CA 1
ATOM 2913 C C . ILE A 1 361 ? -21.453 15.664 24.203 1 93.19 361 ILE A C 1
ATOM 2915 O O . ILE A 1 361 ? -21.891 14.516 24.094 1 93.19 361 ILE A O 1
ATOM 2919 N N . ASN A 1 362 ? -21.766 16.547 25.141 1 94.38 362 ASN A N 1
ATOM 2920 C CA . ASN A 1 362 ? -22.703 16.141 26.172 1 94.38 362 ASN A CA 1
ATOM 2921 C C . ASN A 1 362 ? -23.938 17.047 26.203 1 94.38 362 ASN A C 1
ATOM 2923 O O . ASN A 1 362 ? -23.922 18.109 26.828 1 94.38 362 ASN A O 1
ATOM 2927 N N . SER A 1 363 ? -25.031 16.578 25.656 1 93.69 363 SER A N 1
ATOM 2928 C CA . SER A 1 363 ? -26.359 17.203 25.688 1 93.69 363 SER A CA 1
ATOM 2929 C C . SER A 1 363 ? -26.281 18.672 25.297 1 93.69 363 SER A C 1
ATOM 2931 O O . SER A 1 363 ? -26.734 19.547 26.031 1 93.69 363 SER A O 1
ATOM 2933 N N . LEU A 1 364 ? -25.719 18.953 24.203 1 96.12 364 LEU A N 1
ATOM 2934 C CA . LEU A 1 364 ? -25.531 20.312 23.703 1 96.12 364 LEU A CA 1
ATOM 2935 C C . LEU A 1 364 ? -26.812 20.828 23.062 1 96.12 364 LEU A C 1
ATOM 2937 O O . LEU A 1 364 ? -27.422 20.156 22.219 1 96.12 364 LEU A O 1
ATOM 2941 N N . SER A 1 365 ? -27.281 22.016 23.562 1 97.44 365 SER A N 1
ATOM 2942 C CA . SER A 1 365 ? -28.453 22.656 22.984 1 97.44 365 SER A CA 1
ATOM 2943 C C . SER A 1 365 ? -28.188 24.125 22.688 1 97.44 365 SER A C 1
ATOM 2945 O O . SER A 1 365 ? -27.812 24.891 23.578 1 97.44 365 SER A O 1
ATOM 2947 N N . PHE A 1 366 ? -28.328 24.562 21.453 1 97.06 366 PHE A N 1
ATOM 2948 C CA . PHE A 1 366 ? -28.234 25.953 21.062 1 97.06 366 PHE A CA 1
ATOM 2949 C C . PHE A 1 366 ? -28.859 26.188 19.688 1 97.06 366 PHE A C 1
ATOM 2951 O O . PHE A 1 366 ? -29.188 25.219 18.984 1 97.06 366 PHE A O 1
ATOM 2958 N N . LYS A 1 367 ? -29.062 27.406 19.359 1 97.06 367 LYS A N 1
ATOM 2959 C CA . LYS A 1 367 ? -29.641 27.781 18.062 1 97.06 367 LYS A CA 1
ATOM 2960 C C . LYS A 1 367 ? -28.797 28.859 17.375 1 97.06 367 LYS A C 1
ATOM 2962 O O . LYS A 1 367 ? -28.406 29.844 18 1 97.06 367 LYS A O 1
ATOM 2967 N N . ALA A 1 368 ? -28.422 28.594 16.203 1 97.12 368 ALA A N 1
ATOM 2968 C CA . ALA A 1 368 ? -27.781 29.578 15.328 1 97.12 368 ALA A CA 1
ATOM 2969 C C . ALA A 1 368 ? -28.75 30.078 14.266 1 97.12 368 ALA A C 1
ATOM 2971 O O . ALA A 1 368 ? -29.141 29.328 13.367 1 97.12 368 ALA A O 1
ATOM 2972 N N . LYS A 1 369 ? -29.062 31.312 14.344 1 96.25 369 LYS A N 1
ATOM 2973 C CA . LYS A 1 369 ? -30.094 31.875 13.461 1 96.25 369 LYS A CA 1
ATOM 2974 C C . LYS A 1 369 ? -29.531 32.156 12.078 1 96.25 369 LYS A C 1
ATOM 2976 O O . LYS A 1 369 ? -28.328 32.438 11.93 1 96.25 369 LYS A O 1
ATOM 2981 N N . GLU A 1 370 ? -30.438 32.094 11.133 1 96.62 370 GLU A N 1
ATOM 2982 C CA . GLU A 1 370 ? -30.047 32.406 9.758 1 96.62 370 GLU A CA 1
ATOM 2983 C C . GLU A 1 370 ? -29.484 33.812 9.641 1 96.62 370 GLU A C 1
ATOM 2985 O O . GLU A 1 370 ? -30.016 34.75 10.242 1 96.62 370 GLU A O 1
ATOM 2990 N N . GLY A 1 371 ? -28.359 33.969 8.969 1 94.88 371 GLY A N 1
ATOM 2991 C CA . GLY A 1 371 ? -27.766 35.25 8.688 1 94.88 371 GLY A CA 1
ATOM 2992 C C . GLY A 1 371 ? -26.938 35.781 9.836 1 94.88 371 GLY A C 1
ATOM 2993 O O . GLY A 1 371 ? -26.531 36.969 9.828 1 94.88 371 GLY A O 1
ATOM 2994 N N . THR A 1 372 ? -26.734 34.969 10.844 1 95.62 372 THR A N 1
ATOM 2995 C CA . THR A 1 372 ? -25.953 35.406 11.992 1 95.62 372 THR A CA 1
ATOM 2996 C C . THR A 1 372 ? -24.672 34.594 12.125 1 95.62 372 THR A C 1
ATOM 2998 O O . THR A 1 372 ? -24.516 33.562 11.477 1 95.62 372 THR A O 1
ATOM 3001 N N . MET A 1 373 ? -23.766 35.125 12.914 1 96 373 MET A N 1
ATOM 3002 C CA . MET A 1 373 ? -22.5 34.438 13.18 1 96 373 MET A CA 1
ATOM 3003 C C . MET A 1 373 ? -22.438 33.938 14.609 1 96 373 MET A C 1
ATOM 3005 O O . MET A 1 373 ? -22.625 34.688 15.555 1 96 373 MET A O 1
ATOM 3009 N N . THR A 1 374 ? -22.312 32.656 14.695 1 97 374 THR A N 1
ATOM 3010 C CA . THR A 1 374 ? -22.109 32.031 15.992 1 97 374 THR A CA 1
ATOM 3011 C C . THR A 1 374 ? -20.672 31.531 16.141 1 97 374 THR A C 1
ATOM 3013 O O . THR A 1 374 ? -20.188 30.75 15.312 1 97 374 THR A O 1
ATOM 3016 N N . ALA A 1 375 ? -19.984 31.969 17.125 1 95.75 375 ALA A N 1
ATOM 3017 C CA . ALA A 1 375 ? -18.594 31.578 17.375 1 95.75 375 ALA A CA 1
ATOM 3018 C C . ALA A 1 375 ? -18.484 30.547 18.484 1 95.75 375 ALA A C 1
ATOM 3020 O O . ALA A 1 375 ? -19.203 30.641 19.484 1 95.75 375 ALA A O 1
ATOM 3021 N N . LEU A 1 376 ? -17.781 29.547 18.219 1 94.69 376 LEU A N 1
ATOM 3022 C CA . LEU A 1 376 ? -17.469 28.531 19.219 1 94.69 376 LEU A CA 1
ATOM 3023 C C . LEU A 1 376 ? -16.047 28.734 19.781 1 94.69 376 LEU A C 1
ATOM 3025 O O . LEU A 1 376 ? -15.086 28.797 19.016 1 94.69 376 LEU A O 1
ATOM 3029 N N . VAL A 1 377 ? -15.984 28.891 21.062 1 91.19 377 VAL A N 1
ATOM 3030 C CA . VAL A 1 377 ? -14.688 29.078 21.703 1 91.19 377 VAL A CA 1
ATOM 3031 C C . VAL A 1 377 ? -14.562 28.125 22.891 1 91.19 377 VAL A C 1
ATOM 3033 O O . VAL A 1 377 ? -15.57 27.609 23.391 1 91.19 377 VAL A O 1
ATOM 3036 N N . GLY A 1 378 ? -13.422 27.844 23.25 1 86.56 378 GLY A N 1
ATOM 3037 C CA . GLY A 1 378 ? -13.141 26.938 24.359 1 86.56 378 GLY A CA 1
ATOM 3038 C C . GLY A 1 378 ? -11.781 26.281 24.266 1 86.56 378 GLY A C 1
ATOM 3039 O O . GLY A 1 378 ? -11.07 26.438 23.266 1 86.56 378 GLY A O 1
ATOM 3040 N N . PRO A 1 379 ? -11.453 25.641 25.297 1 78.62 379 PRO A N 1
ATOM 3041 C CA . PRO A 1 379 ? -10.148 24.969 25.281 1 78.62 379 PRO A CA 1
ATOM 3042 C C . PRO A 1 379 ? -10.07 23.859 24.234 1 78.62 379 PRO A C 1
ATOM 3044 O O . PRO A 1 379 ? -11.102 23.453 23.672 1 78.62 379 PRO A O 1
ATOM 3047 N N . SER A 1 380 ? -8.883 23.5 23.938 1 72 380 SER A N 1
ATOM 3048 C CA . SER A 1 380 ? -8.68 22.375 23.016 1 72 380 SER A CA 1
ATOM 3049 C C . SER A 1 380 ? -9.367 21.109 23.531 1 72 380 SER A C 1
ATOM 3051 O O . SER A 1 380 ? -9.336 20.828 24.734 1 72 380 SER A O 1
ATOM 3053 N N . GLY A 1 381 ? -10.055 20.406 22.672 1 73.31 381 GLY A N 1
ATOM 3054 C CA . GLY A 1 381 ? -10.727 19.172 23.031 1 73.31 381 GLY A CA 1
ATOM 3055 C C . GLY A 1 381 ? -12.125 19.391 23.578 1 73.31 381 GLY A C 1
ATOM 3056 O O . GLY A 1 381 ? -12.789 18.453 24.016 1 73.31 381 GLY A O 1
ATOM 3057 N N . SER A 1 382 ? -12.516 20.641 23.531 1 82.69 382 SER A N 1
ATOM 3058 C CA . SER A 1 382 ? -13.812 20.953 24.125 1 82.69 382 SER A CA 1
ATOM 3059 C C . SER A 1 382 ? -14.953 20.484 23.219 1 82.69 382 SER A C 1
ATOM 3061 O O . SER A 1 382 ? -16.109 20.469 23.641 1 82.69 382 SER A O 1
ATOM 3063 N N . GLY A 1 383 ? -14.672 20.078 22 1 86.5 383 GLY A N 1
ATOM 3064 C CA . GLY A 1 383 ? -15.703 19.562 21.109 1 86.5 383 GLY A CA 1
ATOM 3065 C C . GLY A 1 383 ? -16.047 20.5 19.984 1 86.5 383 GLY A C 1
ATOM 3066 O O . GLY A 1 383 ? -16.984 20.25 19.219 1 86.5 383 GLY A O 1
ATOM 3067 N N . LYS A 1 384 ? -15.328 21.578 19.828 1 89.56 384 LYS A N 1
ATOM 3068 C CA . LYS A 1 384 ? -15.625 22.609 18.828 1 89.56 384 LYS A CA 1
ATOM 3069 C C . LYS A 1 384 ? -15.656 22.016 17.422 1 89.56 384 LYS A C 1
ATOM 3071 O O . LYS A 1 384 ? -16.625 22.188 16.688 1 89.56 384 LYS A O 1
ATOM 3076 N N . THR A 1 385 ? -14.609 21.25 17.078 1 85.44 385 THR A N 1
ATOM 3077 C CA . THR A 1 385 ? -14.508 20.641 15.75 1 85.44 385 THR A CA 1
ATOM 3078 C C . THR A 1 385 ? -15.578 19.578 15.562 1 85.44 385 THR A C 1
ATOM 3080 O O . THR A 1 385 ? -16.094 19.391 14.453 1 85.44 385 THR A O 1
ATOM 3083 N N . THR A 1 386 ? -15.93 18.875 16.641 1 89.5 386 THR A N 1
ATOM 3084 C CA . THR A 1 386 ? -16.984 17.859 16.578 1 89.5 386 THR A CA 1
ATOM 3085 C C . THR A 1 386 ? -18.312 18.484 16.203 1 89.5 386 THR A C 1
ATOM 3087 O O . THR A 1 386 ? -19.078 17.891 15.438 1 89.5 386 THR A O 1
ATOM 3090 N N . VAL A 1 387 ? -18.531 19.656 16.688 1 94.31 387 VAL A N 1
ATOM 3091 C CA . VAL A 1 387 ? -19.781 20.344 16.406 1 94.31 387 VAL A CA 1
ATOM 3092 C C . VAL A 1 387 ? -19.906 20.609 14.914 1 94.31 387 VAL A C 1
ATOM 3094 O O . VAL A 1 387 ? -20.938 20.328 14.305 1 94.31 387 VAL A O 1
ATOM 3097 N N . THR A 1 388 ? -18.859 21.109 14.305 1 92.75 388 THR A N 1
ATOM 3098 C CA . THR A 1 388 ? -18.875 21.391 12.875 1 92.75 388 THR A CA 1
ATOM 3099 C C . THR A 1 388 ? -18.984 20.109 12.07 1 92.75 388 THR A C 1
ATOM 3101 O O . THR A 1 388 ? -19.672 20.078 11.039 1 92.75 388 THR A O 1
ATOM 3104 N N . SER A 1 389 ? -18.391 19.062 12.539 1 90.31 389 SER A N 1
ATOM 3105 C CA . SER A 1 389 ? -18.438 17.781 11.852 1 90.31 389 SER A CA 1
ATOM 3106 C C . SER A 1 389 ? -19.844 17.188 11.883 1 90.31 389 SER A C 1
ATOM 3108 O O . SER A 1 389 ? -20.281 16.547 10.93 1 90.31 389 SER A O 1
ATOM 3110 N N . LEU A 1 390 ? -20.469 17.406 12.992 1 93.81 390 LEU A N 1
ATOM 3111 C CA . LEU A 1 390 ? -21.828 16.906 13.148 1 93.81 390 LEU A CA 1
ATOM 3112 C C . LEU A 1 390 ? -22.812 17.672 12.258 1 93.81 390 LEU A C 1
ATOM 3114 O O . LEU A 1 390 ? -23.734 17.094 11.688 1 93.81 390 LEU A O 1
ATOM 3118 N N . ILE A 1 391 ? -22.562 19 12.18 1 95.56 391 ILE A N 1
ATOM 3119 C CA . ILE A 1 391 ? -23.406 19.828 11.328 1 95.56 391 ILE A CA 1
ATOM 3120 C C . ILE A 1 391 ? -23.281 19.375 9.875 1 95.56 391 ILE A C 1
ATOM 3122 O O . ILE A 1 391 ? -24.281 19.312 9.148 1 95.56 391 ILE A O 1
ATOM 3126 N N . ALA A 1 392 ? -22.094 19 9.508 1 92.31 392 ALA A N 1
ATOM 3127 C CA . ALA A 1 392 ? -21.828 18.531 8.148 1 92.31 392 ALA A CA 1
ATOM 3128 C C . ALA A 1 392 ? -22.234 17.062 7.984 1 92.31 392 ALA A C 1
ATOM 3130 O O . ALA A 1 392 ? -22.125 16.5 6.898 1 92.31 392 ALA A O 1
ATOM 3131 N N . ARG A 1 393 ? -22.656 16.422 9.047 1 91.94 393 ARG A N 1
ATOM 3132 C CA . ARG A 1 393 ? -23.094 15.031 9.117 1 91.94 393 ARG A CA 1
ATOM 3133 C C . ARG A 1 393 ? -21.984 14.086 8.648 1 91.94 393 ARG A C 1
ATOM 3135 O O . ARG A 1 393 ? -22.25 13.148 7.891 1 91.94 393 ARG A O 1
ATOM 3142 N N . PHE A 1 394 ? -20.844 14.477 8.961 1 86.56 394 PHE A N 1
ATOM 3143 C CA . PHE A 1 394 ? -19.75 13.516 8.797 1 86.56 394 PHE A CA 1
ATOM 3144 C C . PHE A 1 394 ? -19.938 12.328 9.727 1 86.56 394 PHE A C 1
ATOM 3146 O O . PHE A 1 394 ? -19.422 11.242 9.469 1 86.56 394 PHE A O 1
ATOM 3153 N N . TRP A 1 395 ? -20.672 12.617 10.836 1 87.31 395 TRP A N 1
ATOM 3154 C CA . TRP A 1 395 ? -21.094 11.648 11.836 1 87.31 395 TRP A CA 1
ATOM 3155 C C . TRP A 1 395 ? -22.562 11.828 12.18 1 87.31 395 TRP A C 1
ATOM 3157 O O . TRP A 1 395 ? -23.094 12.945 12.109 1 87.31 395 TRP A O 1
ATOM 3167 N N . ASP A 1 396 ? -23.078 10.703 12.586 1 90.38 396 ASP A N 1
ATOM 3168 C CA . ASP A 1 396 ? -24.438 10.805 13.141 1 90.38 396 ASP A CA 1
ATOM 3169 C C . ASP A 1 396 ? -24.391 10.914 14.664 1 90.38 396 ASP A C 1
ATOM 3171 O O . ASP A 1 396 ? -23.516 10.328 15.312 1 90.38 396 ASP A O 1
ATOM 3175 N N . VAL A 1 397 ? -25.281 11.648 15.148 1 93.81 397 VAL A N 1
ATOM 3176 C CA . VAL A 1 397 ? -25.344 11.883 16.594 1 93.81 397 VAL A CA 1
ATOM 3177 C C . VAL A 1 397 ? -25.812 10.617 17.297 1 93.81 397 VAL A C 1
ATOM 3179 O O . VAL A 1 397 ? -26.5 9.789 16.703 1 93.81 397 VAL A O 1
ATOM 3182 N N . ASN A 1 398 ? -25.375 10.43 18.531 1 93.06 398 ASN A N 1
ATOM 3183 C CA . ASN A 1 398 ? -25.812 9.305 19.344 1 93.06 398 ASN A CA 1
ATOM 3184 C C . ASN A 1 398 ? -27.203 9.547 19.922 1 93.06 398 ASN A C 1
ATOM 3186 O O . ASN A 1 398 ? -28.031 8.633 19.953 1 93.06 398 ASN A O 1
ATOM 3190 N N . SER A 1 399 ? -27.391 10.648 20.438 1 94.69 399 SER A N 1
ATOM 3191 C CA . SER A 1 399 ? -28.688 11.062 20.984 1 94.69 399 SER A CA 1
ATOM 3192 C C . SER A 1 399 ? -28.938 12.539 20.719 1 94.69 399 SER A C 1
ATOM 3194 O O . SER A 1 399 ? -28 13.312 20.516 1 94.69 399 SER A O 1
ATOM 3196 N N . GLY A 1 400 ? -30.156 12.875 20.641 1 96.19 400 GLY A N 1
ATOM 3197 C CA . GLY A 1 400 ? -30.531 14.234 20.281 1 96.19 400 GLY A CA 1
ATOM 3198 C C . GLY A 1 400 ? -30.75 14.43 18.797 1 96.19 400 GLY A C 1
ATOM 3199 O O . GLY A 1 400 ? -30.812 13.461 18.047 1 96.19 400 GLY A O 1
ATOM 3200 N N . THR A 1 401 ? -30.969 15.695 18.453 1 96.81 401 THR A N 1
ATOM 3201 C CA . THR A 1 401 ? -31.234 15.961 17.047 1 96.81 401 THR A CA 1
ATOM 3202 C C . THR A 1 401 ? -30.578 17.266 16.609 1 96.81 401 THR A C 1
ATOM 3204 O O . THR A 1 401 ? -30.453 18.203 17.406 1 96.81 401 THR A O 1
ATOM 3207 N N . ILE A 1 402 ? -30.125 17.297 15.477 1 97.5 402 ILE A N 1
ATOM 3208 C CA . ILE A 1 402 ? -29.656 18.516 14.812 1 97.5 402 ILE A CA 1
ATOM 3209 C C . ILE A 1 402 ? -30.562 18.844 13.633 1 97.5 402 ILE A C 1
ATOM 3211 O O . ILE A 1 402 ? -30.797 18 12.758 1 97.5 402 ILE A O 1
ATOM 3215 N N . LYS A 1 403 ? -31.078 20.031 13.719 1 97.31 403 LYS A N 1
ATOM 3216 C CA . LYS A 1 403 ? -32 20.438 12.672 1 97.31 403 LYS A CA 1
ATOM 3217 C C . LYS A 1 403 ? -31.5 21.656 11.914 1 97.31 403 LYS A C 1
ATOM 3219 O O . LYS A 1 403 ? -30.906 22.547 12.508 1 97.31 403 LYS A O 1
ATOM 3224 N N . ILE A 1 404 ? -31.688 21.625 10.648 1 97.06 404 ILE A N 1
ATOM 3225 C CA . ILE A 1 404 ? -31.5 22.797 9.797 1 97.06 404 ILE A CA 1
ATOM 3226 C C . ILE A 1 404 ? -32.812 23.172 9.125 1 97.06 404 ILE A C 1
ATOM 3228 O O . ILE A 1 404 ? -33.438 22.344 8.469 1 97.06 404 ILE A O 1
ATOM 3232 N N . GLY A 1 405 ? -33.188 24.359 9.266 1 93.94 405 GLY A N 1
ATOM 3233 C CA . GLY A 1 405 ? -34.5 24.734 8.734 1 93.94 405 GLY A CA 1
ATOM 3234 C C . GLY A 1 405 ? -35.625 23.812 9.18 1 93.94 405 GLY A C 1
ATOM 3235 O O . GLY A 1 405 ? -36.406 23.344 8.359 1 93.94 405 GLY A O 1
ATOM 3236 N N . ARG A 1 406 ? -35.625 23.203 10.305 1 88.56 406 ARG A N 1
ATOM 3237 C CA . ARG A 1 406 ? -36.625 22.375 10.961 1 88.56 406 ARG A CA 1
ATOM 3238 C C . ARG A 1 406 ? -36.5 20.922 10.516 1 88.56 406 ARG A C 1
ATOM 3240 O O . ARG A 1 406 ? -37.219 20.047 11.039 1 88.56 406 ARG A O 1
ATOM 3247 N N . GLN A 1 407 ? -35.688 20.672 9.617 1 94.5 407 GLN A N 1
ATOM 3248 C CA . GLN A 1 407 ? -35.469 19.297 9.172 1 94.5 407 GLN A CA 1
ATOM 3249 C C . GLN A 1 407 ? -34.312 18.641 9.914 1 94.5 407 GLN A C 1
ATOM 3251 O O . GLN A 1 407 ? -33.25 19.25 10.062 1 94.5 407 GLN A O 1
ATOM 3256 N N . ASP A 1 408 ? -34.594 17.453 10.281 1 95.62 408 ASP A N 1
ATOM 3257 C CA . ASP A 1 408 ? -33.531 16.672 10.922 1 95.62 408 ASP A CA 1
ATOM 3258 C C . ASP A 1 408 ? -32.5 16.203 9.898 1 95.62 408 ASP A C 1
ATOM 3260 O O . ASP A 1 408 ? -32.812 15.531 8.93 1 95.62 408 ASP A O 1
ATOM 3264 N N . ILE A 1 409 ? -31.281 16.5 10.141 1 95.5 409 ILE A N 1
ATOM 3265 C CA . ILE A 1 409 ? -30.25 16.234 9.148 1 95.5 409 ILE A CA 1
ATOM 3266 C C . ILE A 1 409 ? -30.016 14.734 9.031 1 95.5 409 ILE A C 1
ATOM 3268 O O . ILE A 1 409 ? -29.484 14.258 8.016 1 95.5 409 ILE A O 1
ATOM 3272 N N . LYS A 1 410 ? -30.391 13.961 10.023 1 93.94 410 LYS A N 1
ATOM 3273 C CA . LYS A 1 410 ? -30.25 12.508 10 1 93.94 410 LYS A CA 1
ATOM 3274 C C . LYS A 1 410 ? -31.078 11.891 8.883 1 93.94 410 LYS A C 1
ATOM 3276 O O . LYS A 1 410 ? -30.766 10.797 8.406 1 93.94 410 LYS A O 1
ATOM 3281 N N . ASN A 1 411 ? -32.062 12.602 8.469 1 94.44 411 ASN A N 1
ATOM 3282 C CA . ASN A 1 411 ? -32.969 12.086 7.465 1 94.44 411 ASN A CA 1
ATOM 3283 C C . ASN A 1 411 ? -32.594 12.578 6.066 1 94.44 411 ASN A C 1
ATOM 3285 O O . ASN A 1 411 ? -33.219 12.18 5.082 1 94.44 411 ASN A O 1
ATOM 3289 N N . ILE A 1 412 ? -31.641 13.352 5.953 1 93.5 412 ILE A N 1
ATOM 3290 C CA . ILE A 1 412 ? -31.25 13.945 4.676 1 93.5 412 ILE A CA 1
ATOM 3291 C C . ILE A 1 412 ? -30.031 13.203 4.113 1 93.5 412 ILE A C 1
ATOM 3293 O O . ILE A 1 412 ? -29.125 12.828 4.855 1 93.5 412 ILE A O 1
ATOM 3297 N N . LYS A 1 413 ? -30.062 13.008 2.842 1 90.62 413 LYS A N 1
ATOM 3298 C CA . LYS A 1 413 ? -28.891 12.445 2.186 1 90.62 413 LYS A CA 1
ATOM 3299 C C . LYS A 1 413 ? -27.672 13.344 2.379 1 90.62 413 LYS A C 1
ATOM 3301 O O . LYS A 1 413 ? -27.719 14.547 2.107 1 90.62 413 LYS A O 1
ATOM 3306 N N . PRO A 1 414 ? -26.594 12.836 2.832 1 87.94 414 PRO A N 1
ATOM 3307 C CA . PRO A 1 414 ? -25.422 13.648 3.172 1 87.94 414 PRO A CA 1
ATOM 3308 C C . PRO A 1 414 ? -24.938 14.508 2.006 1 87.94 414 PRO A C 1
ATOM 3310 O O . PRO A 1 414 ? -24.594 15.68 2.201 1 87.94 414 PRO A O 1
ATOM 3313 N N . ASP A 1 415 ? -25.062 14.008 0.803 1 85.69 415 ASP A N 1
ATOM 3314 C CA . ASP A 1 415 ? -24.609 14.766 -0.362 1 85.69 415 ASP A CA 1
ATOM 3315 C C . ASP A 1 415 ? -25.469 16 -0.58 1 85.69 415 ASP A C 1
ATOM 3317 O O . ASP A 1 415 ? -24.969 17.062 -0.935 1 85.69 415 ASP A O 1
ATOM 3321 N N . SER A 1 416 ? -26.719 15.82 -0.391 1 90.19 416 SER A N 1
ATOM 3322 C CA . SER A 1 416 ? -27.656 16.938 -0.556 1 90.19 416 SER A CA 1
ATOM 3323 C C . SER A 1 416 ? -27.469 17.969 0.544 1 90.19 416 SER A C 1
ATOM 3325 O O . SER A 1 416 ? -27.578 19.172 0.295 1 90.19 416 SER A O 1
ATOM 3327 N N . LEU A 1 417 ? -27.188 17.516 1.701 1 92.88 417 LEU A N 1
ATOM 3328 C CA . LEU A 1 417 ? -26.938 18.406 2.828 1 92.88 417 LEU A CA 1
ATOM 3329 C C . LEU A 1 417 ? -25.703 19.266 2.584 1 92.88 417 LEU A C 1
ATOM 3331 O O . LEU A 1 417 ? -25.734 20.484 2.807 1 92.88 417 LEU A O 1
ATOM 3335 N N . LEU A 1 418 ? -24.734 18.656 2.092 1 91.12 418 LEU A N 1
ATOM 3336 C CA . LEU A 1 418 ? -23.438 19.312 1.948 1 91.12 418 LEU A CA 1
ATOM 3337 C C . LEU A 1 418 ? -23.469 20.344 0.82 1 91.12 418 LEU A C 1
ATOM 3339 O O . LEU A 1 418 ? -22.609 21.219 0.75 1 91.12 418 LEU A O 1
ATOM 3343 N N . LYS A 1 419 ? -24.453 20.266 -0.034 1 90.38 419 LYS A N 1
ATOM 3344 C CA . LYS A 1 419 ? -24.641 21.297 -1.059 1 90.38 419 LYS A CA 1
ATOM 3345 C C . LYS A 1 419 ? -24.938 22.656 -0.432 1 90.38 419 LYS A C 1
ATOM 3347 O O . LYS A 1 419 ? -24.641 23.688 -1.02 1 90.38 419 LYS A O 1
ATOM 3352 N N . HIS A 1 420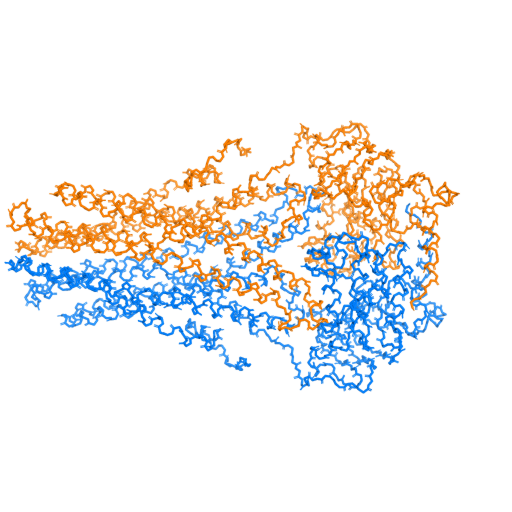 ? -25.391 22.594 0.744 1 93.94 420 HIS A N 1
ATOM 3353 C CA . HIS A 1 420 ? -25.828 23.828 1.41 1 93.94 420 HIS A CA 1
ATOM 3354 C C . HIS A 1 420 ? -24.781 24.297 2.424 1 93.94 420 HIS A C 1
ATOM 3356 O O . HIS A 1 420 ? -25.016 25.266 3.15 1 93.94 420 HIS A O 1
ATOM 3362 N N . ILE A 1 421 ? -23.688 23.641 2.445 1 94.88 421 ILE A N 1
ATOM 3363 C CA . ILE A 1 421 ? -22.703 23.953 3.461 1 94.88 421 ILE A CA 1
ATOM 3364 C C . ILE A 1 421 ? -21.344 24.188 2.797 1 94.88 421 ILE A C 1
ATOM 3366 O O . ILE A 1 421 ? -20.859 23.359 2.033 1 94.88 421 ILE A O 1
ATOM 3370 N N . SER A 1 422 ? -20.766 25.359 2.998 1 94 422 SER A N 1
ATOM 3371 C CA . SER A 1 422 ? -19.375 25.641 2.67 1 94 422 SER A CA 1
ATOM 3372 C C . SER A 1 422 ? -18.484 25.484 3.895 1 94 422 SER A C 1
ATOM 3374 O O . SER A 1 422 ? -18.781 26 4.965 1 94 422 SER A O 1
ATOM 3376 N N . MET A 1 423 ? -17.469 24.719 3.705 1 91.38 423 MET A N 1
ATOM 3377 C CA . MET A 1 423 ? -16.625 24.453 4.863 1 91.38 423 MET A CA 1
ATOM 3378 C C . MET A 1 423 ? -15.172 24.828 4.57 1 91.38 423 MET A C 1
ATOM 3380 O O . MET A 1 423 ? -14.672 24.594 3.471 1 91.38 423 MET A O 1
ATOM 3384 N N . VAL A 1 424 ? -14.578 25.469 5.508 1 89.69 424 VAL A N 1
ATOM 3385 C CA . VAL A 1 424 ? -13.141 25.719 5.523 1 89.69 424 VAL A CA 1
ATOM 3386 C C . VAL A 1 424 ? -12.5 25 6.703 1 89.69 424 VAL A C 1
ATOM 3388 O O . VAL A 1 424 ? -12.805 25.297 7.863 1 89.69 424 VAL A O 1
ATOM 3391 N N . PHE A 1 425 ? -11.664 24.109 6.406 1 84.44 425 PHE A N 1
ATOM 3392 C CA . PHE A 1 425 ? -11.078 23.25 7.418 1 84.44 425 PHE A CA 1
ATOM 3393 C C . PHE A 1 425 ? -9.828 23.875 8.023 1 84.44 425 PHE A C 1
ATOM 3395 O O . PHE A 1 425 ? -9.242 24.781 7.434 1 84.44 425 PHE A O 1
ATOM 3402 N N . GLN A 1 426 ? -9.531 23.344 9.164 1 75.25 426 GLN A N 1
ATOM 3403 C CA . GLN A 1 426 ? -8.281 23.734 9.805 1 75.25 426 GLN A CA 1
ATOM 3404 C C . GLN A 1 426 ? -7.074 23.25 9.008 1 75.25 426 GLN A C 1
ATOM 3406 O O . GLN A 1 426 ? -6.176 24.031 8.688 1 75.25 426 GLN A O 1
ATOM 3411 N N . ASP A 1 427 ? -7.133 21.906 8.766 1 73.56 427 ASP A N 1
ATOM 3412 C CA . ASP A 1 427 ? -6.117 21.312 7.91 1 73.56 427 ASP A CA 1
ATOM 3413 C C . ASP A 1 427 ? -6.578 21.281 6.457 1 73.56 427 ASP A C 1
ATOM 3415 O O . ASP A 1 427 ? -7.332 20.391 6.059 1 73.56 427 ASP A O 1
ATOM 3419 N N . VAL A 1 428 ? -5.973 22.266 5.711 1 80.5 428 VAL A N 1
ATOM 3420 C CA . VAL A 1 428 ? -6.41 22.391 4.324 1 80.5 428 VAL A CA 1
ATOM 3421 C C . VAL A 1 428 ? -5.758 21.312 3.469 1 80.5 428 VAL A C 1
ATOM 3423 O O . VAL A 1 428 ? -4.559 21.062 3.584 1 80.5 428 VAL A O 1
ATOM 3426 N N . TYR A 1 429 ? -6.559 20.625 2.805 1 80.19 429 TYR A N 1
ATOM 3427 C CA . TYR A 1 429 ? -6.066 19.641 1.846 1 80.19 429 TYR A CA 1
ATOM 3428 C C . TYR A 1 429 ? -6.324 20.109 0.415 1 80.19 429 TYR A C 1
ATOM 3430 O O . TYR A 1 429 ? -7.461 20.391 0.044 1 80.19 429 TYR A O 1
ATOM 3438 N N . LEU A 1 430 ? -5.27 20.234 -0.313 1 86.75 430 LEU A N 1
ATOM 3439 C CA . LEU A 1 430 ? -5.383 20.578 -1.729 1 86.75 430 LEU A CA 1
ATOM 3440 C C . LEU A 1 430 ? -5.039 19.375 -2.602 1 86.75 430 LEU A C 1
ATOM 3442 O O . LEU A 1 430 ? -4.137 18.594 -2.275 1 86.75 430 LEU A O 1
ATOM 3446 N N . LEU A 1 431 ? -5.758 19.188 -3.656 1 80.5 431 LEU A N 1
ATOM 3447 C CA . LEU A 1 431 ? -5.527 18.094 -4.594 1 80.5 431 LEU A CA 1
ATOM 3448 C C . LEU A 1 431 ? -4.246 18.328 -5.391 1 80.5 431 LEU A C 1
ATOM 3450 O O . LEU A 1 431 ? -3.836 19.469 -5.598 1 80.5 431 LEU A O 1
ATOM 3454 N N . ASN A 1 432 ? -3.686 17.203 -5.746 1 80.81 432 ASN A N 1
ATOM 3455 C CA . ASN A 1 432 ? -2.555 17.312 -6.664 1 80.81 432 ASN A CA 1
ATOM 3456 C C . ASN A 1 432 ? -3.008 17.703 -8.07 1 80.81 432 ASN A C 1
ATOM 3458 O O . ASN A 1 432 ? -2.984 16.875 -8.984 1 80.81 432 ASN A O 1
ATOM 3462 N N . ASP A 1 433 ? -3.385 18.891 -8.227 1 85.56 433 ASP A N 1
ATOM 3463 C CA . ASP A 1 433 ? -3.906 19.469 -9.453 1 85.56 433 ASP A CA 1
ATOM 3464 C C . ASP A 1 433 ? -3.574 20.969 -9.531 1 85.56 433 ASP A C 1
ATOM 3466 O O . ASP A 1 433 ? -2.834 21.484 -8.695 1 85.56 433 ASP A O 1
ATOM 3470 N N . THR A 1 434 ? -4.023 21.562 -10.57 1 91.44 434 THR A N 1
ATOM 3471 C CA . THR A 1 434 ? -3.762 22.984 -10.75 1 91.44 434 THR A CA 1
ATOM 3472 C C . THR A 1 434 ? -4.523 23.812 -9.711 1 91.44 434 THR A C 1
ATOM 3474 O O . THR A 1 434 ? -5.484 23.328 -9.109 1 91.44 434 THR A O 1
ATOM 3477 N N . ILE A 1 435 ? -4.043 25.062 -9.508 1 94.06 435 ILE A N 1
ATOM 3478 C CA . ILE A 1 435 ? -4.73 25.984 -8.609 1 94.06 435 ILE A CA 1
ATOM 3479 C C . ILE A 1 435 ? -6.152 26.234 -9.109 1 94.06 435 ILE A C 1
ATOM 3481 O O . ILE A 1 435 ? -7.102 26.266 -8.32 1 94.06 435 ILE A O 1
ATOM 3485 N N . TYR A 1 436 ? -6.242 26.312 -10.414 1 94.44 436 TYR A N 1
ATOM 3486 C CA . TYR A 1 436 ? -7.539 26.531 -11.055 1 94.44 436 TYR A CA 1
ATOM 3487 C C . TYR A 1 436 ? -8.523 25.422 -10.672 1 94.44 436 TYR A C 1
ATOM 3489 O O . TYR A 1 436 ? -9.633 25.703 -10.211 1 94.44 436 TYR A O 1
ATOM 3497 N N . ASN A 1 437 ? -8.102 24.25 -10.812 1 89.81 437 ASN A N 1
ATOM 3498 C CA . ASN A 1 437 ? -8.969 23.109 -10.547 1 89.81 437 ASN A CA 1
ATOM 3499 C C . ASN A 1 437 ? -9.289 22.984 -9.055 1 89.81 437 ASN A C 1
ATOM 3501 O O . ASN A 1 437 ? -10.359 22.516 -8.688 1 89.81 437 ASN A O 1
ATOM 3505 N N . ASN A 1 438 ? -8.336 23.359 -8.258 1 91.44 438 ASN A N 1
ATOM 3506 C CA . ASN A 1 438 ? -8.562 23.297 -6.82 1 91.44 438 ASN A CA 1
ATOM 3507 C C . ASN A 1 438 ? -9.648 24.281 -6.391 1 91.44 438 ASN A C 1
ATOM 3509 O O . ASN A 1 438 ? -10.477 23.969 -5.531 1 91.44 438 ASN A O 1
ATOM 3513 N N . ILE A 1 439 ? -9.609 25.453 -6.996 1 93.81 439 ILE A N 1
ATOM 3514 C CA . ILE A 1 439 ? -10.625 26.438 -6.664 1 93.81 439 ILE A CA 1
ATOM 3515 C C . ILE A 1 439 ? -11.969 26.031 -7.273 1 93.81 439 ILE A C 1
ATOM 3517 O O . ILE A 1 439 ? -13.008 26.141 -6.625 1 93.81 439 ILE A O 1
ATOM 3521 N N . LYS A 1 440 ? -11.906 25.5 -8.445 1 92.12 440 LYS A N 1
ATOM 3522 C CA . LYS A 1 440 ? -13.109 25.125 -9.188 1 92.12 440 LYS A CA 1
ATOM 3523 C C . LYS A 1 440 ? -13.844 23.984 -8.484 1 92.12 440 LYS A C 1
ATOM 3525 O O . LYS A 1 440 ? -15.031 23.75 -8.742 1 92.12 440 LYS A O 1
ATOM 3530 N N . LEU A 1 441 ? -13.242 23.391 -7.578 1 87.38 441 LEU A N 1
ATOM 3531 C CA . LEU A 1 441 ? -13.875 22.328 -6.793 1 87.38 441 LEU A CA 1
ATOM 3532 C C . LEU A 1 441 ? -15.102 22.844 -6.062 1 87.38 441 LEU A C 1
ATOM 3534 O O . LEU A 1 441 ? -16.016 22.078 -5.75 1 87.38 441 LEU A O 1
ATOM 3538 N N . GLY A 1 442 ? -15.055 24.109 -5.746 1 89.38 442 GLY A N 1
ATOM 3539 C CA . GLY A 1 442 ? -16.188 24.703 -5.066 1 89.38 442 GLY A CA 1
ATOM 3540 C C . GLY A 1 442 ? -17.469 24.656 -5.879 1 89.38 442 GLY A C 1
ATOM 3541 O O . GLY A 1 442 ? -18.562 24.469 -5.328 1 89.38 442 GLY A O 1
ATOM 3542 N N . ASN A 1 443 ? -17.344 24.859 -7.137 1 91.06 443 ASN A N 1
ATOM 3543 C CA . ASN A 1 443 ? -18.422 24.781 -8.109 1 91.06 443 ASN A CA 1
ATOM 3544 C C . ASN A 1 443 ? -17.922 24.297 -9.469 1 91.06 443 ASN A C 1
ATOM 3546 O O . ASN A 1 443 ? -17.391 25.078 -10.258 1 91.06 443 ASN A O 1
ATOM 3550 N N . PRO A 1 444 ? -18.219 23.062 -9.766 1 85.44 444 PRO A N 1
ATOM 3551 C CA . PRO A 1 444 ? -17.703 22.469 -11.008 1 85.44 444 PRO A CA 1
ATOM 3552 C C . PRO A 1 444 ? -18.25 23.172 -12.258 1 85.44 444 PRO A C 1
ATOM 3554 O O . PRO A 1 444 ? -17.625 23.094 -13.32 1 85.44 444 PRO A O 1
ATOM 3557 N N . GLU A 1 445 ? -19.281 23.859 -12.156 1 88.12 445 GLU A N 1
ATOM 3558 C CA . GLU A 1 445 ? -19.906 24.516 -13.312 1 88.12 445 GLU A CA 1
ATOM 3559 C C . GLU A 1 445 ? -19.453 25.969 -13.422 1 88.12 445 GLU A C 1
ATOM 3561 O O . GLU A 1 445 ? -19.859 26.672 -14.352 1 88.12 445 GLU A O 1
ATOM 3566 N N . ALA A 1 446 ? -18.578 26.312 -12.5 1 93.31 446 ALA A N 1
ATOM 3567 C CA . ALA A 1 446 ? -18.156 27.719 -12.492 1 93.31 446 ALA A CA 1
ATOM 3568 C C . ALA A 1 446 ? -17.344 28.047 -13.734 1 93.31 446 ALA A C 1
ATOM 3570 O O . ALA A 1 446 ? -16.594 27.203 -14.242 1 93.31 446 ALA A O 1
ATOM 3571 N N . THR A 1 447 ? -17.5 29.219 -14.266 1 95.12 447 THR A N 1
ATOM 3572 C CA . THR A 1 447 ? -16.703 29.719 -15.391 1 95.12 447 THR A CA 1
ATOM 3573 C C . THR A 1 447 ? -15.344 30.203 -14.914 1 95.12 447 THR A C 1
ATOM 3575 O O . THR A 1 447 ? -15.125 30.375 -13.719 1 95.12 447 THR A O 1
ATOM 3578 N N . LYS A 1 448 ? -14.5 30.375 -15.859 1 95.25 448 LYS A N 1
ATOM 3579 C CA . LYS A 1 448 ? -13.164 30.859 -15.531 1 95.25 448 LYS A CA 1
ATOM 3580 C C . LYS A 1 448 ? -13.227 32.219 -14.844 1 95.25 448 LYS A C 1
ATOM 3582 O O . LYS A 1 448 ? -12.445 32.5 -13.922 1 95.25 448 LYS A O 1
ATOM 3587 N N . GLU A 1 449 ? -14.141 32.969 -15.289 1 95.62 449 GLU A N 1
ATOM 3588 C CA . GLU A 1 449 ? -14.297 34.312 -14.711 1 95.62 449 GLU A CA 1
ATOM 3589 C C . GLU A 1 449 ? -14.742 34.219 -13.25 1 95.62 449 GLU A C 1
ATOM 3591 O O . GLU A 1 449 ? -14.258 34.969 -12.406 1 95.62 449 GLU A O 1
ATOM 3596 N N . GLN A 1 450 ? -15.625 33.344 -12.984 1 95.94 450 GLN A N 1
ATOM 3597 C CA . GLN A 1 450 ? -16.109 33.156 -11.625 1 95.94 450 GLN A CA 1
ATOM 3598 C C . GLN A 1 450 ? -15.016 32.656 -10.695 1 95.94 450 GLN A C 1
ATOM 3600 O O . GLN A 1 450 ? -14.938 33.062 -9.539 1 95.94 450 GLN A O 1
ATOM 3605 N N . VAL A 1 451 ? -14.211 31.797 -11.203 1 96.25 451 VAL A N 1
ATOM 3606 C CA . VAL A 1 451 ? -13.094 31.25 -10.43 1 96.25 451 VAL A CA 1
ATOM 3607 C C . VAL A 1 451 ? -12.102 32.375 -10.094 1 96.25 451 VAL A C 1
ATOM 3609 O O . VAL A 1 451 ? -11.641 32.469 -8.961 1 96.25 451 VAL A O 1
ATOM 3612 N N . ILE A 1 452 ? -11.844 33.188 -11.086 1 96.12 452 ILE A N 1
ATOM 3613 C CA . ILE A 1 452 ? -10.906 34.281 -10.891 1 96.12 452 ILE A CA 1
ATOM 3614 C C . ILE A 1 452 ? -11.484 35.281 -9.906 1 96.12 452 ILE A C 1
ATOM 3616 O O . ILE A 1 452 ? -10.766 35.812 -9.062 1 96.12 452 ILE A O 1
ATOM 3620 N N . LYS A 1 453 ? -12.742 35.531 -10.023 1 94.88 453 LYS A N 1
ATOM 3621 C CA . LYS A 1 453 ? -13.406 36.438 -9.094 1 94.88 453 LYS A CA 1
ATOM 3622 C C . LYS A 1 453 ? -13.305 35.938 -7.66 1 94.88 453 LYS A C 1
ATOM 3624 O O . LYS A 1 453 ? -13 36.688 -6.746 1 94.88 453 LYS A O 1
ATOM 3629 N N . ALA A 1 454 ? -13.617 34.688 -7.473 1 95.12 454 ALA A N 1
ATOM 3630 C CA . ALA A 1 454 ? -13.508 34.094 -6.145 1 95.12 454 ALA A CA 1
ATOM 3631 C C . ALA A 1 454 ? -12.086 34.188 -5.613 1 95.12 454 ALA A C 1
ATOM 3633 O O . ALA A 1 454 ? -11.875 34.438 -4.422 1 95.12 454 ALA A O 1
ATOM 3634 N N . ALA A 1 455 ? -11.148 33.969 -6.5 1 95 455 ALA A N 1
ATOM 3635 C CA . ALA A 1 455 ? -9.742 34.062 -6.129 1 95 455 ALA A CA 1
ATOM 3636 C C . ALA A 1 455 ? -9.375 35.5 -5.707 1 95 455 ALA A C 1
ATOM 3638 O O . ALA A 1 455 ? -8.586 35.688 -4.785 1 95 455 ALA A O 1
ATOM 3639 N N . LYS A 1 456 ? -9.922 36.406 -6.367 1 93.44 456 LYS A N 1
ATOM 3640 C CA . LYS A 1 456 ? -9.664 37.812 -6.039 1 93.44 456 LYS A CA 1
ATOM 3641 C C . LYS A 1 456 ? -10.273 38.188 -4.688 1 93.44 456 LYS A C 1
ATOM 3643 O O . LYS A 1 456 ? -9.625 38.844 -3.875 1 93.44 456 LYS A O 1
ATOM 3648 N N . VAL A 1 457 ? -11.453 37.719 -4.484 1 91.06 457 VAL A N 1
ATOM 3649 C CA . VAL A 1 457 ? -12.133 38 -3.223 1 91.06 457 VAL A CA 1
ATOM 3650 C C . VAL A 1 457 ? -11.352 37.375 -2.066 1 91.06 457 VAL A C 1
ATOM 3652 O O . VAL A 1 457 ? -11.266 37.969 -0.985 1 91.06 457 VAL A O 1
ATOM 3655 N N . ALA A 1 458 ? -10.805 36.25 -2.311 1 90.88 458 ALA A N 1
ATOM 3656 C CA . ALA A 1 458 ? -10.055 35.562 -1.277 1 90.88 458 ALA A CA 1
ATOM 3657 C C . ALA A 1 458 ? -8.602 36.031 -1.235 1 90.88 458 ALA A C 1
ATOM 3659 O O . ALA A 1 458 ? -7.781 35.469 -0.51 1 90.88 458 ALA A O 1
ATOM 3660 N N . ASN A 1 459 ? -8.234 36.969 -2.098 1 86.19 459 ASN A N 1
ATOM 3661 C CA . ASN A 1 459 ? -6.898 37.562 -2.162 1 86.19 459 ASN A CA 1
ATOM 3662 C C . ASN A 1 459 ? -5.852 36.531 -2.578 1 86.19 459 ASN A C 1
ATOM 3664 O O . ASN A 1 459 ? -4.754 36.469 -2.02 1 86.19 459 ASN A O 1
ATOM 3668 N N . CYS A 1 460 ? -6.203 35.625 -3.365 1 87.81 460 CYS A N 1
ATOM 3669 C CA . CYS A 1 460 ? -5.297 34.625 -3.926 1 87.81 460 CYS A CA 1
ATOM 3670 C C . CYS A 1 460 ? -4.695 35.094 -5.238 1 87.81 460 CYS A C 1
ATOM 3672 O O . CYS A 1 460 ? -3.643 34.625 -5.66 1 87.81 460 CYS A O 1
ATOM 3674 N N . HIS A 1 461 ? -5.398 35.938 -5.906 1 89.69 461 HIS A N 1
ATOM 3675 C CA . HIS A 1 461 ? -5.09 36.312 -7.285 1 89.69 461 HIS A CA 1
ATOM 3676 C C . HIS A 1 461 ? -3.676 36.875 -7.402 1 89.69 461 HIS A C 1
ATOM 3678 O O . HIS A 1 461 ? -2.953 36.562 -8.352 1 89.69 461 HIS A O 1
ATOM 3684 N N . GLU A 1 462 ? -3.324 37.656 -6.469 1 82.44 462 GLU A N 1
ATOM 3685 C CA . GLU A 1 462 ? -2.039 38.344 -6.539 1 82.44 462 GLU A CA 1
ATOM 3686 C C . GLU A 1 462 ? -0.878 37.344 -6.527 1 82.44 462 GLU A C 1
ATOM 3688 O O . GLU A 1 462 ? 0.041 37.438 -7.344 1 82.44 462 GLU A O 1
ATOM 3693 N N . PHE A 1 463 ? -0.94 36.344 -5.602 1 80.75 463 PHE A N 1
ATOM 3694 C CA . PHE A 1 463 ? 0.192 35.438 -5.543 1 80.75 463 PHE A CA 1
ATOM 3695 C C . PHE A 1 463 ? 0.131 34.438 -6.688 1 80.75 463 PHE A C 1
ATOM 3697 O O . PHE A 1 463 ? 1.166 33.938 -7.152 1 80.75 463 PHE A O 1
ATOM 3704 N N . ILE A 1 464 ? -1.067 34.125 -7.156 1 90.88 464 ILE A N 1
ATOM 3705 C CA . ILE A 1 464 ? -1.224 33.188 -8.273 1 90.88 464 ILE A CA 1
ATOM 3706 C C . ILE A 1 464 ? -0.612 33.812 -9.539 1 90.88 464 ILE A C 1
ATOM 3708 O O . ILE A 1 464 ? 0.028 33.125 -10.32 1 90.88 464 ILE A O 1
ATOM 3712 N N . ASP A 1 465 ? -0.826 35.062 -9.648 1 88.31 465 ASP A N 1
ATOM 3713 C CA . ASP A 1 465 ? -0.356 35.781 -10.828 1 88.31 465 ASP A CA 1
ATOM 3714 C C . ASP A 1 465 ? 1.169 35.875 -10.852 1 88.31 465 ASP A C 1
ATOM 3716 O O . ASP A 1 465 ? 1.771 36.062 -11.906 1 88.31 465 ASP A O 1
ATOM 3720 N N . LYS A 1 466 ? 1.771 35.75 -9.75 1 81.06 466 LYS A N 1
ATOM 3721 C CA . LYS A 1 466 ? 3.227 35.812 -9.648 1 81.06 466 LYS A CA 1
ATOM 3722 C C . LYS A 1 466 ? 3.865 34.469 -9.984 1 81.06 466 LYS A C 1
ATOM 3724 O O . LYS A 1 466 ? 5.066 34.406 -10.258 1 81.06 466 LYS A O 1
ATOM 3729 N N . LEU A 1 467 ? 3.066 33.5 -10 1 85.56 467 LEU A N 1
ATOM 3730 C CA . LEU A 1 467 ? 3.576 32.156 -10.328 1 85.56 467 LEU A CA 1
ATOM 3731 C C . LEU A 1 467 ? 3.787 32.031 -11.828 1 85.56 467 LEU A C 1
ATOM 3733 O O . LEU A 1 467 ? 3.076 32.656 -12.625 1 85.56 467 LEU A O 1
ATOM 3737 N N . GLU A 1 468 ? 4.672 31.188 -12.242 1 83.31 468 GLU A N 1
ATOM 3738 C CA . GLU A 1 468 ? 5.016 30.984 -13.648 1 83.31 468 GLU A CA 1
ATOM 3739 C C . GLU A 1 468 ? 3.805 30.531 -14.453 1 83.31 468 GLU A C 1
ATOM 3741 O O . GLU A 1 468 ? 3.537 31.062 -15.531 1 83.31 468 GLU A O 1
ATOM 3746 N N . ASN A 1 469 ? 3.066 29.578 -13.977 1 91.44 469 ASN A N 1
ATOM 3747 C CA . ASN A 1 469 ? 1.932 29.016 -14.703 1 91.44 469 ASN A CA 1
ATOM 3748 C C . ASN A 1 469 ? 0.606 29.562 -14.188 1 91.44 469 ASN A C 1
ATOM 3750 O O . ASN A 1 469 ? -0.461 29.047 -14.539 1 91.44 469 ASN A O 1
ATOM 3754 N N . LYS A 1 470 ? 0.713 30.516 -13.273 1 93.62 470 LYS A N 1
ATOM 3755 C CA . LYS A 1 470 ? -0.462 31.188 -12.734 1 93.62 470 LYS A CA 1
ATOM 3756 C C . LYS A 1 470 ? -1.501 30.188 -12.242 1 93.62 470 LYS A C 1
ATOM 3758 O O . LYS A 1 470 ? -1.185 29.297 -11.453 1 93.62 470 LYS A O 1
ATOM 3763 N N . TYR A 1 471 ? -2.666 30.234 -12.812 1 93.94 471 TYR A N 1
ATOM 3764 C CA . TYR A 1 471 ? -3.746 29.375 -12.344 1 93.94 471 TYR A CA 1
ATOM 3765 C C . TYR A 1 471 ? -3.516 27.922 -12.758 1 93.94 471 TYR A C 1
ATOM 3767 O O . TYR A 1 471 ? -4.121 27 -12.195 1 93.94 471 TYR A O 1
ATOM 3775 N N . ASP A 1 472 ? -2.605 27.734 -13.641 1 92.81 472 ASP A N 1
ATOM 3776 C CA . ASP A 1 472 ? -2.338 26.375 -14.133 1 92.81 472 ASP A CA 1
ATOM 3777 C C . ASP A 1 472 ? -1.165 25.75 -13.383 1 92.81 472 ASP A C 1
ATOM 3779 O O . ASP A 1 472 ? -0.722 24.656 -13.727 1 92.81 472 ASP A O 1
ATOM 3783 N N . THR A 1 473 ? -0.813 26.422 -12.352 1 89.94 473 THR A N 1
ATOM 3784 C CA . THR A 1 473 ? 0.29 25.891 -11.547 1 89.94 473 THR A CA 1
ATOM 3785 C C . THR A 1 473 ? -0.139 24.641 -10.789 1 89.94 473 THR A C 1
ATOM 3787 O O . THR A 1 473 ? -1.189 24.625 -10.148 1 89.94 473 THR A O 1
ATOM 3790 N N . MET A 1 474 ? 0.654 23.594 -10.859 1 86.25 474 MET A N 1
ATOM 3791 C CA . MET A 1 474 ? 0.4 22.359 -10.133 1 86.25 474 MET A CA 1
ATOM 3792 C C . MET A 1 474 ? 0.76 22.516 -8.656 1 86.25 474 MET A C 1
ATOM 3794 O O . MET A 1 474 ? 1.875 22.922 -8.328 1 86.25 474 MET A O 1
ATOM 3798 N N . VAL A 1 475 ? -0.161 22.281 -7.73 1 82.75 475 VAL A N 1
ATOM 3799 C CA . VAL A 1 475 ? -0.003 22.531 -6.301 1 82.75 475 VAL A CA 1
ATOM 3800 C C . VAL A 1 475 ? 0.743 21.375 -5.645 1 82.75 475 VAL A C 1
ATOM 3802 O O . VAL A 1 475 ? 1.394 21.562 -4.613 1 82.75 475 VAL A O 1
ATOM 3805 N N . GLY A 1 476 ? 0.79 20.141 -6.242 1 72.94 476 GLY A N 1
ATOM 3806 C CA . GLY A 1 476 ? 1.422 18.969 -5.637 1 72.94 476 GLY A CA 1
ATOM 3807 C C . GLY A 1 476 ? 0.537 18.281 -4.621 1 72.94 476 GLY A C 1
ATOM 3808 O O . GLY A 1 476 ? -0.521 18.781 -4.254 1 72.94 476 GLY A O 1
ATOM 3809 N N . GLU A 1 477 ? 1.05 17.172 -4.082 1 67.56 477 GLU A N 1
ATOM 3810 C CA . GLU A 1 477 ? 0.267 16.375 -3.133 1 67.56 477 GLU A CA 1
ATOM 3811 C C . GLU A 1 477 ? 0.082 17.125 -1.816 1 67.56 477 GLU A C 1
ATOM 3813 O O . GLU A 1 477 ? 1.056 17.594 -1.214 1 67.56 477 GLU A O 1
ATOM 3818 N N . GLY A 1 478 ? -1.178 17.312 -1.446 1 65.75 478 GLY A N 1
ATOM 3819 C CA . GLY A 1 478 ? -1.492 18 -0.203 1 65.75 478 GLY A CA 1
ATOM 3820 C C . GLY A 1 478 ? -1.1 19.469 -0.214 1 65.75 478 GLY A C 1
ATOM 3821 O O . GLY A 1 478 ? -0.99 20.094 0.841 1 65.75 478 GLY A O 1
ATOM 3822 N N . GLY A 1 479 ? -0.792 20 -1.381 1 68.5 479 GLY A N 1
ATOM 3823 C CA . GLY A 1 479 ? -0.386 21.391 -1.485 1 68.5 479 GLY A CA 1
ATOM 3824 C C . GLY A 1 479 ? 1.06 21.625 -1.088 1 68.5 479 GLY A C 1
ATOM 3825 O O . GLY A 1 479 ? 1.391 22.656 -0.509 1 68.5 479 GLY A O 1
ATOM 3826 N N . SER A 1 480 ? 1.814 20.672 -1.326 1 62.62 480 SER A N 1
ATOM 3827 C CA . SER A 1 480 ? 3.184 20.672 -0.822 1 62.62 480 SER A CA 1
ATOM 3828 C C . SER A 1 480 ? 3.992 21.828 -1.397 1 62.62 480 SER A C 1
ATOM 3830 O O . SER A 1 480 ? 4.984 22.25 -0.803 1 62.62 480 SER A O 1
ATOM 3832 N N . THR A 1 481 ? 3.49 22.453 -2.473 1 66.69 481 THR A N 1
ATOM 3833 C CA . THR A 1 481 ? 4.262 23.5 -3.143 1 66.69 481 THR A CA 1
ATOM 3834 C C . THR A 1 481 ? 3.834 24.891 -2.66 1 66.69 481 THR A C 1
ATOM 3836 O O . THR A 1 481 ? 4.445 25.891 -3.027 1 66.69 481 THR A O 1
ATOM 3839 N N . LEU A 1 482 ? 2.758 24.938 -1.871 1 74.62 482 LEU A N 1
ATOM 3840 C CA . LEU A 1 482 ? 2.199 26.203 -1.406 1 74.62 482 LEU A CA 1
ATOM 3841 C C . LEU A 1 482 ? 2.436 26.375 0.09 1 74.62 482 LEU A C 1
ATOM 3843 O O . LEU A 1 482 ? 2.596 25.406 0.82 1 74.62 482 LEU A O 1
ATOM 3847 N N . SER A 1 483 ? 2.488 27.656 0.405 1 68.56 483 SER A N 1
ATOM 3848 C CA . SER A 1 483 ? 2.576 27.953 1.832 1 68.56 483 SER A CA 1
ATOM 3849 C C . SER A 1 483 ? 1.243 27.703 2.529 1 68.56 483 SER A C 1
ATOM 3851 O O . SER A 1 483 ? 0.21 27.562 1.872 1 68.56 483 SER A O 1
ATOM 3853 N N . GLY A 1 484 ? 1.27 27.547 3.824 1 71.38 484 GLY A N 1
ATOM 3854 C CA . GLY A 1 484 ? 0.052 27.344 4.598 1 71.38 484 GLY A CA 1
ATOM 3855 C C . GLY A 1 484 ? -0.988 28.422 4.348 1 71.38 484 GLY A C 1
ATOM 3856 O O . GLY A 1 484 ? -2.176 28.125 4.207 1 71.38 484 GLY A O 1
ATOM 3857 N N . GLY A 1 485 ? -0.512 29.703 4.328 1 73.06 485 GLY A N 1
ATOM 3858 C CA . GLY A 1 485 ? -1.426 30.797 4.07 1 73.06 485 GLY A CA 1
ATOM 3859 C C . GLY A 1 485 ? -2.031 30.766 2.68 1 73.06 485 GLY A C 1
ATOM 3860 O O . GLY A 1 485 ? -3.209 31.078 2.5 1 73.06 485 GLY A O 1
ATOM 3861 N N . GLU A 1 486 ? -1.186 30.359 1.769 1 77.69 486 GLU A N 1
ATOM 3862 C CA . GLU A 1 486 ? -1.679 30.234 0.4 1 77.69 486 GLU A CA 1
ATOM 3863 C C . GLU A 1 486 ? -2.721 29.125 0.282 1 77.69 486 GLU A C 1
ATOM 3865 O O . GLU A 1 486 ? -3.74 29.297 -0.388 1 77.69 486 GLU A O 1
ATOM 3870 N N . LYS A 1 487 ? -2.471 28.062 0.984 1 83.44 487 LYS A N 1
ATOM 3871 C CA . LYS A 1 487 ? -3.416 26.953 0.982 1 83.44 487 LYS A CA 1
ATOM 3872 C C . LYS A 1 487 ? -4.762 27.375 1.564 1 83.44 487 LYS A C 1
ATOM 3874 O O . LYS A 1 487 ? -5.816 27.016 1.034 1 83.44 487 LYS A O 1
ATOM 3879 N N . GLN A 1 488 ? -4.656 28.078 2.59 1 83.19 488 GLN A N 1
ATOM 3880 C CA . GLN A 1 488 ? -5.871 28.531 3.264 1 83.19 488 GLN A CA 1
ATOM 3881 C C . GLN A 1 488 ? -6.691 29.453 2.367 1 83.19 488 GLN A C 1
ATOM 3883 O O . GLN A 1 488 ? -7.918 29.359 2.318 1 83.19 488 GLN A O 1
ATOM 3888 N N . ARG A 1 489 ? -6.012 30.359 1.713 1 86.31 489 ARG A N 1
ATOM 3889 C CA . ARG A 1 489 ? -6.707 31.297 0.834 1 86.31 489 ARG A CA 1
ATOM 3890 C C . ARG A 1 489 ? -7.395 30.562 -0.312 1 86.31 489 ARG A C 1
ATOM 3892 O O . ARG A 1 489 ? -8.492 30.938 -0.725 1 86.31 489 ARG A O 1
ATOM 3899 N N . ILE A 1 490 ? -6.73 29.594 -0.777 1 90.38 490 ILE A N 1
ATOM 3900 C CA . ILE A 1 490 ? -7.332 28.797 -1.837 1 90.38 490 ILE A CA 1
ATOM 3901 C C . ILE A 1 490 ? -8.57 28.078 -1.303 1 90.38 490 ILE A C 1
ATOM 3903 O O . ILE A 1 490 ? -9.586 27.969 -1.997 1 90.38 490 ILE A O 1
ATOM 3907 N N . SER A 1 491 ? -8.43 27.547 -0.106 1 91 491 SER A N 1
ATOM 3908 C CA . SER A 1 491 ? -9.57 26.891 0.526 1 91 491 SER A CA 1
ATOM 3909 C C . SER A 1 491 ? -10.742 27.859 0.703 1 91 491 SER A C 1
ATOM 3911 O O . SER A 1 491 ? -11.898 27.484 0.504 1 91 491 SER A O 1
ATOM 3913 N N . ILE A 1 492 ? -10.43 29.078 1.044 1 91.75 492 ILE A N 1
ATOM 3914 C CA . ILE A 1 492 ? -11.453 30.094 1.206 1 91.75 492 ILE A CA 1
ATOM 3915 C C . ILE A 1 492 ? -12.078 30.422 -0.15 1 91.75 492 ILE A C 1
ATOM 3917 O O . ILE A 1 492 ? -13.297 30.609 -0.257 1 91.75 492 ILE A O 1
ATOM 3921 N N . ALA A 1 493 ? -11.195 30.531 -1.141 1 93.88 493 ALA A N 1
ATOM 3922 C CA . ALA A 1 493 ? -11.695 30.781 -2.492 1 93.88 493 ALA A CA 1
ATOM 3923 C C . ALA A 1 493 ? -12.688 29.703 -2.916 1 93.88 493 ALA A C 1
ATOM 3925 O O . ALA A 1 493 ? -13.703 30 -3.555 1 93.88 493 ALA A O 1
ATOM 3926 N N . ARG A 1 494 ? -12.383 28.531 -2.555 1 93.31 494 ARG A N 1
ATOM 3927 C CA . ARG A 1 494 ? -13.273 27.422 -2.826 1 93.31 494 ARG A CA 1
ATOM 3928 C C . ARG A 1 494 ? -14.641 27.625 -2.172 1 93.31 494 ARG A C 1
ATOM 3930 O O . ARG A 1 494 ? -15.672 27.391 -2.793 1 93.31 494 ARG A O 1
ATOM 3937 N N . ALA A 1 495 ? -14.555 27.984 -0.981 1 93.44 495 ALA A N 1
ATOM 3938 C CA . ALA A 1 495 ? -15.781 28.188 -0.211 1 93.44 495 ALA A CA 1
ATOM 3939 C C . ALA A 1 495 ? -16.594 29.344 -0.777 1 93.44 495 ALA A C 1
ATOM 3941 O O . ALA A 1 495 ? -17.828 29.281 -0.81 1 93.44 495 ALA A O 1
ATOM 3942 N N . ILE A 1 496 ? -15.922 30.375 -1.176 1 94.5 496 ILE A N 1
ATOM 3943 C CA . ILE A 1 496 ? -16.578 31.547 -1.752 1 94.5 496 ILE A CA 1
ATOM 3944 C C . ILE A 1 496 ? -17.281 31.156 -3.057 1 94.5 496 ILE A C 1
ATOM 3946 O O . ILE A 1 496 ? -18.406 31.562 -3.312 1 94.5 496 ILE A O 1
ATOM 3950 N N . LEU A 1 497 ? -16.531 30.406 -3.84 1 94.62 497 LEU A N 1
ATOM 3951 C CA . LEU A 1 497 ? -17.078 29.969 -5.125 1 94.62 497 LEU A CA 1
ATOM 3952 C C . LEU A 1 497 ? -18.312 29.094 -4.926 1 94.62 497 LEU A C 1
ATOM 3954 O O . LEU A 1 497 ? -19.25 29.141 -5.719 1 94.62 497 LEU A O 1
ATOM 3958 N N . LYS A 1 498 ? -18.281 28.25 -3.938 1 93.44 498 LYS A N 1
ATOM 3959 C CA . LYS A 1 498 ? -19.422 27.375 -3.639 1 93.44 498 LYS A CA 1
ATOM 3960 C C . LYS A 1 498 ? -20.641 28.203 -3.23 1 93.44 498 LYS A C 1
ATOM 3962 O O . LYS A 1 498 ? -21.766 27.859 -3.578 1 93.44 498 LYS A O 1
ATOM 3967 N N . ASP A 1 499 ? -20.406 29.266 -2.438 1 93.12 499 ASP A N 1
ATOM 3968 C CA . ASP A 1 499 ? -21.422 30.25 -2.062 1 93.12 499 ASP A CA 1
ATOM 3969 C C . ASP A 1 499 ? -22.641 29.578 -1.436 1 93.12 499 ASP A C 1
ATOM 3971 O O . ASP A 1 499 ? -23.781 29.844 -1.832 1 93.12 499 ASP A O 1
ATOM 3975 N N . ALA A 1 500 ? -22.453 28.688 -0.463 1 94.88 500 ALA A N 1
ATOM 3976 C CA . ALA A 1 500 ? -23.531 28.031 0.243 1 94.88 500 ALA A CA 1
ATOM 3977 C C . ALA A 1 500 ? -24.125 28.922 1.329 1 94.88 500 ALA A C 1
ATOM 3979 O O . ALA A 1 500 ? -23.469 29.875 1.764 1 94.88 500 ALA A O 1
ATOM 3980 N N . HIS A 1 501 ? -25.281 28.609 1.81 1 96 501 HIS A N 1
ATOM 3981 C CA . HIS A 1 501 ? -26 29.422 2.771 1 96 501 HIS A CA 1
ATOM 3982 C C . HIS A 1 501 ? -25.438 29.25 4.18 1 96 501 HIS A C 1
ATOM 3984 O O . HIS A 1 501 ? -25.594 30.125 5.027 1 96 501 HIS A O 1
ATOM 3990 N N . ILE A 1 502 ? -24.875 28.156 4.402 1 97.19 502 ILE A N 1
ATOM 3991 C CA . ILE A 1 502 ? -24.266 27.859 5.695 1 97.19 502 ILE A CA 1
ATOM 3992 C C . ILE A 1 502 ? -22.75 27.766 5.543 1 97.19 502 ILE A C 1
ATOM 3994 O O . ILE A 1 502 ? -22.25 27.125 4.613 1 97.19 502 ILE A O 1
ATOM 3998 N N . VAL A 1 503 ? -22.016 28.469 6.379 1 96.5 503 VAL A N 1
ATOM 3999 C CA . VAL A 1 503 ? -20.562 28.469 6.316 1 96.5 503 VAL A CA 1
ATOM 4000 C C . VAL A 1 503 ? -19.984 27.969 7.641 1 96.5 503 VAL A C 1
ATOM 4002 O O . VAL A 1 503 ? -20.328 28.484 8.703 1 96.5 503 VAL A O 1
ATOM 4005 N N . LEU A 1 504 ? -19.234 26.922 7.578 1 95.94 504 LEU A N 1
ATOM 4006 C CA . LEU A 1 504 ? -18.516 26.391 8.734 1 95.94 504 LEU A CA 1
ATOM 4007 C C . LEU A 1 504 ? -17.031 26.703 8.641 1 95.94 504 LEU A C 1
ATOM 4009 O O . LEU A 1 504 ? -16.359 26.25 7.707 1 95.94 504 LEU A O 1
ATOM 4013 N N . LEU A 1 505 ? -16.531 27.453 9.562 1 93 505 LEU A N 1
ATOM 4014 C CA . LEU A 1 505 ? -15.117 27.828 9.594 1 93 505 LEU A CA 1
ATOM 4015 C C . LEU A 1 505 ? -14.406 27.172 10.773 1 93 505 LEU A C 1
ATOM 4017 O O . LEU A 1 505 ? -14.664 27.531 11.93 1 93 505 LEU A O 1
ATOM 4021 N N . ASP A 1 506 ? -13.539 26.281 10.484 1 87.12 506 ASP A N 1
ATOM 4022 C CA . ASP A 1 506 ? -12.773 25.625 11.531 1 87.12 506 ASP A CA 1
ATOM 4023 C C . ASP A 1 506 ? -11.359 26.203 11.617 1 87.12 506 ASP A C 1
ATOM 4025 O O . ASP A 1 506 ? -10.438 25.703 10.961 1 87.12 506 ASP A O 1
ATOM 4029 N N . GLU A 1 507 ? -11.148 27.141 12.461 1 77.88 507 GLU A N 1
ATOM 4030 C CA . GLU A 1 507 ? -9.875 27.797 12.727 1 77.88 507 GLU A CA 1
ATOM 4031 C C . GLU A 1 507 ? -9.234 28.297 11.43 1 77.88 507 GLU A C 1
ATOM 4033 O O . GLU A 1 507 ? -8.062 28.031 11.172 1 77.88 507 GLU A O 1
ATOM 4038 N N . ALA A 1 508 ? -9.906 28.969 10.656 1 69.44 508 ALA A N 1
ATOM 4039 C CA . ALA A 1 508 ? -9.508 29.375 9.312 1 69.44 508 ALA A CA 1
ATOM 4040 C C . ALA A 1 508 ? -8.406 30.422 9.359 1 69.44 508 ALA A C 1
ATOM 4042 O O . ALA A 1 508 ? -7.742 30.688 8.352 1 69.44 508 ALA A O 1
ATOM 4043 N N . THR A 1 509 ? -8.156 30.969 10.461 1 66.25 509 THR A N 1
ATOM 4044 C CA . THR A 1 509 ? -7.156 32.031 10.547 1 66.25 509 THR A CA 1
ATOM 4045 C C . THR A 1 509 ? -5.93 31.547 11.32 1 66.25 509 THR A C 1
ATOM 4047 O O . THR A 1 509 ? -5.086 32.344 11.711 1 66.25 509 THR A O 1
ATOM 4050 N N . ALA A 1 510 ? -5.941 30.203 11.383 1 61.66 510 ALA A N 1
ATOM 4051 C CA . ALA A 1 510 ? -4.801 29.641 12.102 1 61.66 510 ALA A CA 1
ATOM 4052 C C . ALA A 1 510 ? -3.559 29.609 11.211 1 61.66 510 ALA A C 1
ATOM 4054 O O . ALA A 1 510 ? -3.668 29.484 9.992 1 61.66 510 ALA A O 1
ATOM 4055 N N . SER A 1 511 ? -2.412 30.188 11.633 1 57.47 511 SER A N 1
ATOM 4056 C CA . SER A 1 511 ? -1.097 30.047 11.016 1 57.47 511 SER A CA 1
ATOM 4057 C C . SER A 1 511 ? -0.897 31.062 9.898 1 57.47 511 SER A C 1
ATOM 4059 O O . SER A 1 511 ? -0.198 30.797 8.922 1 57.47 511 SER A O 1
ATOM 4061 N N . LEU A 1 512 ? -1.687 32.031 9.977 1 61.94 512 LEU A N 1
ATOM 4062 C CA . LEU A 1 512 ? -1.565 33 8.891 1 61.94 512 LEU A CA 1
ATOM 4063 C C . LEU A 1 512 ? -0.401 33.969 9.148 1 61.94 512 LEU A C 1
ATOM 4065 O O . LEU A 1 512 ? -0.103 34.281 10.297 1 61.94 512 LEU A O 1
ATOM 4069 N N . ASP A 1 513 ? 0.286 34.188 8.062 1 62.97 513 ASP A N 1
ATOM 4070 C CA . ASP A 1 513 ? 1.357 35.188 8.117 1 62.97 513 ASP A CA 1
ATOM 4071 C C . ASP A 1 513 ? 0.801 36.594 8.383 1 62.97 513 ASP A C 1
ATOM 4073 O O . ASP A 1 513 ? -0.327 36.875 7.988 1 62.97 513 ASP A O 1
ATOM 4077 N N . ALA A 1 514 ? 1.552 37.344 9.117 1 62.91 514 ALA A N 1
ATOM 4078 C CA . ALA A 1 514 ? 1.181 38.688 9.516 1 62.91 514 ALA A CA 1
ATOM 4079 C C . ALA A 1 514 ? 0.803 39.531 8.305 1 62.91 514 ALA A C 1
ATOM 4081 O O . ALA A 1 514 ? -0.129 40.344 8.367 1 62.91 514 ALA A O 1
ATOM 4082 N N . ASP A 1 515 ? 1.433 39.219 7.199 1 62.81 515 ASP A N 1
ATOM 4083 C CA . ASP A 1 515 ? 1.242 40.062 6.023 1 62.81 515 ASP A CA 1
ATOM 4084 C C . ASP A 1 515 ? -0.119 39.812 5.379 1 62.81 515 ASP A C 1
ATOM 4086 O O . ASP A 1 515 ? -0.641 40.656 4.664 1 62.81 515 ASP A O 1
ATOM 4090 N N . ASN A 1 516 ? -0.625 38.688 5.691 1 70 516 ASN A N 1
ATOM 4091 C CA . ASN A 1 516 ? -1.817 38.344 4.93 1 70 516 ASN A CA 1
ATOM 4092 C C . ASN A 1 516 ? -3.035 38.156 5.832 1 70 516 ASN A C 1
ATOM 4094 O O . ASN A 1 516 ? -4.141 37.906 5.352 1 70 516 ASN A O 1
ATOM 4098 N N . GLU A 1 517 ? -2.789 38.375 7.062 1 75.12 517 GLU A N 1
ATOM 4099 C CA . GLU A 1 517 ? -3.865 38.125 8.016 1 75.12 517 GLU A CA 1
ATOM 4100 C C . GLU A 1 517 ? -5.074 39.031 7.73 1 75.12 517 GLU A C 1
ATOM 4102 O O . GLU A 1 517 ? -6.215 38.562 7.766 1 75.12 517 GLU A O 1
ATOM 4107 N N . LEU A 1 518 ? -4.766 40.281 7.5 1 76.12 518 LEU A N 1
ATOM 4108 C CA . LEU A 1 518 ? -5.852 41.219 7.258 1 76.12 518 LEU A CA 1
ATOM 4109 C C . LEU A 1 518 ? -6.629 40.844 6 1 76.12 518 LEU A C 1
ATOM 4111 O O . LEU A 1 518 ? -7.859 40.875 5.988 1 76.12 518 LEU A O 1
ATOM 4115 N N . GLU A 1 519 ? -5.887 40.562 4.988 1 76.44 519 GLU A N 1
ATOM 4116 C CA . GLU A 1 519 ? -6.516 40.188 3.727 1 76.44 519 GLU A CA 1
ATOM 4117 C C . GLU A 1 519 ? -7.375 38.938 3.885 1 76.44 519 GLU A C 1
ATOM 4119 O O . GLU A 1 519 ? -8.453 38.812 3.287 1 76.44 519 GLU A O 1
ATOM 4124 N N . ILE A 1 520 ? -6.949 38.031 4.605 1 80.5 520 ILE A N 1
ATOM 4125 C CA . ILE A 1 520 ? -7.68 36.781 4.832 1 80.5 520 ILE A CA 1
ATOM 4126 C C . ILE A 1 520 ? -8.938 37.062 5.648 1 80.5 520 ILE A C 1
ATOM 4128 O O . ILE A 1 520 ? -10 36.5 5.379 1 80.5 520 ILE A O 1
ATOM 4132 N N . ARG A 1 521 ? -8.789 37.906 6.633 1 82.62 521 ARG A N 1
ATOM 4133 C CA . ARG A 1 521 ? -9.945 38.281 7.445 1 82.62 521 ARG A CA 1
ATOM 4134 C C . ARG A 1 521 ? -11.008 38.969 6.602 1 82.62 521 ARG A C 1
ATOM 4136 O O . ARG A 1 521 ? -12.211 38.75 6.797 1 82.62 521 ARG A O 1
ATOM 4143 N N . LYS A 1 522 ? -10.492 39.812 5.727 1 83.19 522 LYS A N 1
ATOM 4144 C CA . LYS A 1 522 ? -11.414 40.469 4.812 1 83.19 522 LYS A CA 1
ATOM 4145 C C . LYS A 1 522 ? -12.141 39.438 3.932 1 83.19 522 LYS A C 1
ATOM 4147 O O . LYS A 1 522 ? -13.344 39.594 3.686 1 83.19 522 LYS A O 1
ATOM 4152 N N . ALA A 1 523 ? -11.391 38.562 3.469 1 85.44 523 ALA A N 1
ATOM 4153 C CA . ALA A 1 523 ? -11.977 37.5 2.631 1 85.44 523 ALA A CA 1
ATOM 4154 C C . ALA A 1 523 ? -13.023 36.688 3.4 1 85.44 523 ALA A C 1
ATOM 4156 O O . ALA A 1 523 ? -14.078 36.375 2.859 1 85.44 523 ALA A O 1
ATOM 4157 N N . ILE A 1 524 ? -12.727 36.375 4.598 1 89.12 524 ILE A N 1
ATOM 4158 C CA . ILE A 1 524 ? -13.641 35.625 5.441 1 89.12 524 ILE A CA 1
ATOM 4159 C C . ILE A 1 524 ? -14.914 36.438 5.695 1 89.12 524 ILE A C 1
ATOM 4161 O O . ILE A 1 524 ? -16.016 35.906 5.715 1 89.12 524 ILE A O 1
ATOM 4165 N N . LYS A 1 525 ? -14.695 37.719 5.941 1 88.88 525 LYS A N 1
ATOM 4166 C CA . LYS A 1 525 ? -15.844 38.594 6.168 1 88.88 525 LYS A CA 1
ATOM 4167 C C . LYS A 1 525 ? -16.781 38.594 4.965 1 88.88 525 LYS A C 1
ATOM 4169 O O . LYS A 1 525 ? -18 38.531 5.125 1 88.88 525 LYS A O 1
ATOM 4174 N N . LYS A 1 526 ? -16.188 38.656 3.846 1 88.81 526 LYS A N 1
ATOM 4175 C CA . LYS A 1 526 ? -16.984 38.594 2.625 1 88.81 526 LYS A CA 1
ATOM 4176 C C . LYS A 1 526 ? -17.703 37.25 2.488 1 88.81 526 LYS A C 1
ATOM 4178 O O . LYS A 1 526 ? -18.844 37.219 2.035 1 88.81 526 LYS A O 1
ATOM 4183 N N . LEU A 1 527 ? -17.047 36.219 2.785 1 90.94 527 LEU A N 1
ATOM 4184 C CA . LEU A 1 527 ? -17.594 34.875 2.705 1 90.94 527 LEU A CA 1
ATOM 4185 C C . LEU A 1 527 ? -18.781 34.719 3.652 1 90.94 527 LEU A C 1
ATOM 4187 O O . LEU A 1 527 ? -19.734 34 3.338 1 90.94 527 LEU A O 1
ATOM 4191 N N . THR A 1 528 ? -18.734 35.375 4.789 1 92.5 528 THR A N 1
ATOM 4192 C CA . THR A 1 528 ? -19.703 35.125 5.848 1 92.5 528 THR A CA 1
ATOM 4193 C C . THR A 1 528 ? -20.875 36.094 5.77 1 92.5 528 THR A C 1
ATOM 4195 O O . THR A 1 528 ? -21.828 36 6.527 1 92.5 528 THR A O 1
ATOM 4198 N N . GLU A 1 529 ? -20.766 37 4.863 1 91.25 529 GLU A N 1
ATOM 4199 C CA . GLU A 1 529 ? -21.812 38.031 4.762 1 91.25 529 GLU A CA 1
ATOM 4200 C C . GLU A 1 529 ? -23.172 37.406 4.445 1 91.25 529 GLU A C 1
ATOM 4202 O O . GLU A 1 529 ? -23.297 36.625 3.482 1 91.25 529 GLU A O 1
ATOM 4207 N N . ASN A 1 530 ? -24.141 37.656 5.234 1 92.31 530 ASN A N 1
ATOM 4208 C CA . ASN A 1 530 ? -25.531 37.25 5.066 1 92.31 530 ASN A CA 1
ATOM 4209 C C . ASN A 1 530 ? -25.672 35.75 5.043 1 92.31 530 ASN A C 1
ATOM 4211 O O . ASN A 1 530 ? -26.438 35.188 4.25 1 92.31 530 ASN A O 1
ATOM 4215 N N . LYS A 1 531 ? -24.828 35.031 5.703 1 96.19 531 LYS A N 1
ATOM 4216 C CA . LYS A 1 531 ? -24.859 33.594 5.801 1 96.19 531 LYS A CA 1
ATOM 4217 C C . LYS A 1 531 ? -25.016 33.125 7.25 1 96.19 531 LYS A C 1
ATOM 4219 O O . LYS A 1 531 ? -24.781 33.906 8.18 1 96.19 531 LYS A O 1
ATOM 4224 N N . THR A 1 532 ? -25.516 31.922 7.438 1 97.25 532 THR A N 1
ATOM 4225 C CA . THR A 1 532 ? -25.438 31.297 8.75 1 97.25 532 THR A CA 1
ATOM 4226 C C . THR A 1 532 ? -24.031 30.75 9.008 1 97.25 532 THR A C 1
ATOM 4228 O O . THR A 1 532 ? -23.578 29.828 8.328 1 97.25 532 THR A O 1
ATOM 4231 N N . VAL A 1 533 ? -23.359 31.344 9.953 1 96.69 533 VAL A N 1
ATOM 4232 C CA . VAL A 1 533 ? -21.922 31.078 10.086 1 96.69 533 VAL A CA 1
ATOM 4233 C C . VAL A 1 533 ? -21.656 30.438 11.453 1 96.69 533 VAL A C 1
ATOM 4235 O O . VAL A 1 533 ? -22.156 30.906 12.477 1 96.69 533 VAL A O 1
ATOM 4238 N N . ILE A 1 534 ? -21 29.328 11.422 1 97.06 534 ILE A N 1
ATOM 4239 C CA . ILE A 1 534 ? -20.391 28.766 12.609 1 97.06 534 ILE A CA 1
ATOM 4240 C C . ILE A 1 534 ? -18.859 28.875 12.508 1 97.06 534 ILE A C 1
ATOM 4242 O O . ILE A 1 534 ? -18.266 28.312 11.578 1 97.06 534 ILE A O 1
ATOM 4246 N N . VAL A 1 535 ? -18.281 29.578 13.398 1 94.44 535 VAL A N 1
ATOM 4247 C CA . VAL A 1 535 ? -16.844 29.797 13.312 1 94.44 535 VAL A CA 1
ATOM 4248 C C . VAL A 1 535 ? -16.172 29.328 14.609 1 94.44 535 VAL A C 1
ATOM 4250 O O . VAL A 1 535 ? -16.672 29.594 15.703 1 94.44 535 VAL A O 1
ATOM 4253 N N . ILE A 1 536 ? -15.227 28.484 14.453 1 91.12 536 ILE A N 1
ATOM 4254 C CA . ILE A 1 536 ? -14.375 28.109 15.57 1 91.12 536 ILE A CA 1
ATOM 4255 C C . ILE A 1 536 ? -13.156 29.031 15.625 1 91.12 536 ILE A C 1
ATOM 4257 O O . ILE A 1 536 ? -12.43 29.156 14.633 1 91.12 536 ILE A O 1
ATOM 4261 N N . ALA A 1 537 ? -12.969 29.719 16.688 1 83 537 ALA A N 1
ATOM 4262 C CA . ALA A 1 537 ? -11.867 30.672 16.781 1 83 537 ALA A CA 1
ATOM 4263 C C . ALA A 1 537 ? -10.961 30.344 17.969 1 83 537 ALA A C 1
ATOM 4265 O O . ALA A 1 537 ? -11.445 29.953 19.031 1 83 537 ALA A O 1
ATOM 4266 N N . HIS A 1 538 ? -9.812 30.531 17.734 1 72.56 538 HIS A N 1
ATOM 4267 C CA . HIS A 1 538 ? -8.852 30.438 18.828 1 72.56 538 HIS A CA 1
ATOM 4268 C C . HIS A 1 538 ? -8.445 31.812 19.312 1 72.56 538 HIS A C 1
ATOM 4270 O O . HIS A 1 538 ? -8.055 31.984 20.484 1 72.56 538 HIS A O 1
ATOM 4276 N N . ARG A 1 539 ? -8.516 32.719 18.375 1 77.06 539 ARG A N 1
ATOM 4277 C CA . ARG A 1 539 ? -8.266 34.094 18.734 1 77.06 539 ARG A CA 1
ATOM 4278 C C . ARG A 1 539 ? -9.57 34.875 18.969 1 77.06 539 ARG A C 1
ATOM 4280 O O . ARG A 1 539 ? -10.297 35.156 18.016 1 77.06 539 ARG A O 1
ATOM 4287 N N . LEU A 1 540 ? -9.688 35.281 20.125 1 83.31 540 LEU A N 1
ATOM 4288 C CA . LEU A 1 540 ? -10.977 35.844 20.531 1 83.31 540 LEU A CA 1
ATOM 4289 C C . LEU A 1 540 ? -11.211 37.219 19.891 1 83.31 540 LEU A C 1
ATOM 4291 O O . LEU A 1 540 ? -12.359 37.625 19.719 1 83.31 540 LEU A O 1
ATOM 4295 N N . ASN A 1 541 ? -10.156 37.844 19.484 1 81.06 541 ASN A N 1
ATOM 4296 C CA . ASN A 1 541 ? -10.281 39.156 18.859 1 81.06 541 ASN A CA 1
ATOM 4297 C C . ASN A 1 541 ? -10.977 39.094 17.5 1 81.06 541 ASN A C 1
ATOM 4299 O O . ASN A 1 541 ? -11.578 40.062 17.047 1 81.06 541 ASN A O 1
ATOM 4303 N N . THR A 1 542 ? -10.953 38 16.953 1 83.06 542 THR A N 1
ATOM 4304 C CA . THR A 1 542 ? -11.508 37.844 15.617 1 83.06 542 THR A CA 1
ATOM 4305 C C . THR A 1 542 ? -13.023 37.656 15.68 1 83.06 542 THR A C 1
ATOM 4307 O O . THR A 1 542 ? -13.711 37.812 14.664 1 83.06 542 THR A O 1
ATOM 4310 N N . ILE A 1 543 ? -13.531 37.375 16.859 1 89.19 543 ILE A N 1
ATOM 4311 C CA . ILE A 1 543 ? -14.953 37.031 16.938 1 89.19 543 ILE A CA 1
ATOM 4312 C C . ILE A 1 543 ? -15.664 38.031 17.844 1 89.19 543 ILE A C 1
ATOM 4314 O O . ILE A 1 543 ? -16.703 37.719 18.422 1 89.19 543 ILE A O 1
ATOM 4318 N N . LYS A 1 544 ? -15.141 39.188 18 1 89.81 544 LYS A N 1
ATOM 4319 C CA . LYS A 1 544 ? -15.742 40.188 18.875 1 89.81 544 LYS A CA 1
ATOM 4320 C C . LYS A 1 544 ? -17.109 40.625 18.344 1 89.81 544 LYS A C 1
ATOM 4322 O O . LYS A 1 544 ? -17.984 41 19.125 1 89.81 544 LYS A O 1
ATOM 4327 N N . ASP A 1 545 ? -17.25 40.562 17.062 1 88.62 545 ASP A N 1
ATOM 4328 C CA . ASP A 1 545 ? -18.469 41.062 16.438 1 88.62 545 ASP A CA 1
ATOM 4329 C C . ASP A 1 545 ? -19.469 39.938 16.188 1 88.62 545 ASP A C 1
ATOM 4331 O O . ASP A 1 545 ? -20.484 40.125 15.523 1 88.62 545 ASP A O 1
ATOM 4335 N N . ALA A 1 546 ? -19.188 38.75 16.672 1 94.31 546 ALA A N 1
ATOM 4336 C CA . ALA A 1 546 ? -20.109 37.656 16.5 1 94.31 546 ALA A CA 1
ATOM 4337 C C . ALA A 1 546 ? -21.438 37.906 17.203 1 94.31 546 ALA A C 1
ATOM 4339 O O . ALA A 1 546 ? -21.469 38.562 18.266 1 94.31 546 ALA A O 1
ATOM 4340 N N . ASP A 1 547 ? -22.516 37.406 16.625 1 95.31 547 ASP A N 1
ATOM 4341 C CA . ASP A 1 547 ? -23.844 37.594 17.219 1 95.31 547 ASP A CA 1
ATOM 4342 C C . ASP A 1 547 ? -24 36.75 18.469 1 95.31 547 ASP A C 1
ATOM 4344 O O . ASP A 1 547 ? -24.719 37.125 19.406 1 95.31 547 ASP A O 1
ATOM 4348 N N . GLN A 1 548 ? -23.406 35.625 18.422 1 96.19 548 GLN A N 1
ATOM 4349 C CA . GLN A 1 548 ? -23.438 34.688 19.547 1 96.19 548 GLN A CA 1
ATOM 4350 C C . GLN A 1 548 ? -22.094 34 19.719 1 96.19 548 GLN A C 1
ATOM 4352 O O . GLN A 1 548 ? -21.484 33.562 18.734 1 96.19 548 GLN A O 1
ATOM 4357 N N . ILE A 1 549 ? -21.641 34.031 20.938 1 96.5 549 ILE A N 1
ATOM 4358 C CA . ILE A 1 549 ? -20.422 33.312 21.297 1 96.5 549 ILE A CA 1
ATOM 4359 C C . ILE A 1 549 ? -20.75 32.188 22.281 1 96.5 549 ILE A C 1
ATOM 4361 O O . ILE A 1 549 ? -21.391 32.438 23.312 1 96.5 549 ILE A O 1
ATOM 4365 N N . ILE A 1 550 ? -20.406 31.031 21.922 1 96.5 550 ILE A N 1
ATOM 4366 C CA . ILE A 1 550 ? -20.625 29.875 22.781 1 96.5 550 ILE A CA 1
ATOM 4367 C C . ILE A 1 550 ? -19.297 29.359 23.312 1 96.5 550 ILE A C 1
ATOM 4369 O O . ILE A 1 550 ? -18.391 29.016 22.547 1 96.5 550 ILE A O 1
ATOM 4373 N N . VAL A 1 551 ? -19.234 29.359 24.594 1 95.38 551 VAL A N 1
ATOM 4374 C CA . VAL A 1 551 ? -18.031 28.828 25.234 1 95.38 551 VAL A CA 1
ATOM 4375 C C . VAL A 1 551 ? -18.25 27.359 25.609 1 95.38 551 VAL A C 1
ATOM 4377 O O . VAL A 1 551 ? -19.109 27.047 26.438 1 95.38 551 VAL A O 1
ATOM 4380 N N . LEU A 1 552 ? -17.469 26.547 24.953 1 93.25 552 LEU A N 1
ATOM 4381 C CA . LEU A 1 552 ? -17.562 25.109 25.203 1 93.25 552 LEU A CA 1
ATOM 4382 C C . LEU A 1 552 ? -16.469 24.656 26.172 1 93.25 552 LEU A C 1
ATOM 4384 O O . LEU A 1 552 ? -15.344 25.141 26.109 1 93.25 552 LEU A O 1
ATOM 4388 N N . ASN A 1 553 ? -16.891 23.797 27.047 1 90.44 553 ASN A N 1
ATOM 4389 C CA . ASN A 1 553 ? -15.969 23.172 28 1 90.44 553 ASN A CA 1
ATOM 4390 C C . ASN A 1 553 ? -16.344 21.719 28.266 1 90.44 553 ASN A C 1
ATOM 4392 O O . ASN A 1 553 ? -17.438 21.438 28.75 1 90.44 553 ASN A O 1
ATOM 4396 N N . GLU A 1 554 ? -15.453 20.828 27.969 1 87.06 554 GLU A N 1
ATOM 4397 C CA . GLU A 1 554 ? -15.617 19.391 28.188 1 87.06 554 GLU A CA 1
ATOM 4398 C C . GLU A 1 554 ? -16.922 18.891 27.594 1 87.06 554 GLU A C 1
ATOM 4400 O O . GLU A 1 554 ? -17.672 18.141 28.25 1 87.06 554 GLU A O 1
ATOM 4405 N N . GLY A 1 555 ? -17.281 19.453 26.5 1 90.56 555 GLY A N 1
ATOM 4406 C CA . GLY A 1 555 ? -18.438 18.953 25.766 1 90.56 555 GLY A CA 1
ATOM 4407 C C . GLY A 1 555 ? -19.734 19.641 26.156 1 90.56 555 GLY A C 1
ATOM 4408 O O . GLY A 1 555 ? -20.797 19.328 25.594 1 90.56 555 GLY A O 1
ATOM 4409 N N . TYR A 1 556 ? -19.656 20.578 27.156 1 94.12 556 TYR A N 1
ATOM 4410 C CA . TYR A 1 556 ? -20.828 21.312 27.594 1 94.12 556 TYR A CA 1
ATOM 4411 C C . TYR A 1 556 ? -20.719 22.797 27.25 1 94.12 556 TYR A C 1
ATOM 4413 O O . TYR A 1 556 ? -19.609 23.312 27.047 1 94.12 556 TYR A O 1
ATOM 4421 N N . ILE A 1 557 ? -21.875 23.391 27.156 1 95.69 557 ILE A N 1
ATOM 4422 C CA . ILE A 1 557 ? -21.891 24.844 27.031 1 95.69 557 ILE A CA 1
ATOM 4423 C C . ILE A 1 557 ? -21.734 25.469 28.406 1 95.69 557 ILE A C 1
ATOM 4425 O O . ILE A 1 557 ? -22.594 25.281 29.281 1 95.69 557 ILE A O 1
ATOM 4429 N N . GLU A 1 558 ? -20.734 26.172 28.578 1 94.94 558 GLU A N 1
ATOM 4430 C CA . GLU A 1 558 ? -20.484 26.828 29.844 1 94.94 558 GLU A CA 1
ATOM 4431 C C . GLU A 1 558 ? -21.094 28.219 29.891 1 94.94 558 GLU A C 1
ATOM 4433 O O . GLU A 1 558 ? -21.562 28.672 30.938 1 94.94 558 GLU A O 1
ATOM 4438 N N . GLU A 1 559 ? -20.797 28.953 28.859 1 95.31 559 GLU A N 1
ATOM 4439 C CA . GLU A 1 559 ? -21.328 30.312 28.719 1 95.31 559 GLU A CA 1
ATOM 4440 C C . GLU A 1 559 ? -21.781 30.578 27.281 1 95.31 559 GLU A C 1
ATOM 4442 O O . GLU A 1 559 ? -21.281 29.984 26.344 1 95.31 559 GLU A O 1
ATOM 4447 N N . LYS A 1 560 ? -22.828 31.391 27.188 1 95.69 560 LYS A N 1
ATOM 4448 C CA . LYS A 1 560 ? -23.281 31.828 25.875 1 95.69 560 LYS A CA 1
ATOM 4449 C C . LYS A 1 560 ? -23.734 33.281 25.922 1 95.69 560 LYS A C 1
ATOM 4451 O O . LYS A 1 560 ? -24.312 33.719 26.906 1 95.69 560 LYS A O 1
ATOM 4456 N N . GLY A 1 561 ? -23.359 34.031 24.938 1 95.31 561 GLY A N 1
ATOM 4457 C CA . GLY A 1 561 ? -23.766 35.406 24.844 1 95.31 561 GLY A CA 1
ATOM 4458 C C . GLY A 1 561 ? -22.922 36.219 23.875 1 95.31 561 GLY A C 1
ATOM 4459 O O . GLY A 1 561 ? -22.172 35.625 23.062 1 95.31 561 GLY A O 1
ATOM 4460 N N . SER A 1 562 ? -23.078 37.5 23.812 1 95.25 562 SER A N 1
ATOM 4461 C CA . SER A 1 562 ? -22.25 38.406 23 1 95.25 562 SER A CA 1
ATOM 4462 C C . SER A 1 562 ? -20.922 38.688 23.688 1 95.25 562 SER A C 1
ATOM 4464 O O . SER A 1 562 ? -20.734 38.406 24.859 1 95.25 562 SER A O 1
ATOM 4466 N N . HIS A 1 563 ? -20.047 39.25 22.922 1 94.44 563 HIS A N 1
ATOM 4467 C CA . HIS A 1 563 ? -18.734 39.594 23.469 1 94.44 563 HIS A CA 1
ATOM 4468 C C . HIS A 1 563 ? -18.875 40.5 24.703 1 94.44 563 HIS A C 1
ATOM 4470 O O . HIS A 1 563 ? -18.266 40.219 25.75 1 94.44 563 HIS A O 1
ATOM 4476 N N . LYS A 1 564 ? -19.719 41.469 24.594 1 94.12 564 LYS A N 1
ATOM 4477 C CA . LYS A 1 564 ? -19.906 42.406 25.672 1 94.12 564 LYS A CA 1
ATOM 4478 C C . LYS A 1 564 ? -20.484 41.75 26.906 1 94.12 564 LYS A C 1
ATOM 4480 O O . LYS A 1 564 ? -20.016 41.969 28.031 1 94.12 564 LYS A O 1
ATOM 4485 N N . GLU A 1 565 ? -21.438 40.906 26.672 1 95.56 565 GLU A N 1
ATOM 4486 C CA . GLU A 1 565 ? -22.094 40.219 27.781 1 95.56 565 GLU A CA 1
ATOM 4487 C C . GLU A 1 565 ? -21.125 39.25 28.469 1 95.56 565 GLU A C 1
ATOM 4489 O O . GLU A 1 565 ? -21.109 39.188 29.703 1 95.56 565 GLU A O 1
ATOM 4494 N N . LEU A 1 566 ? -20.328 38.625 27.703 1 95.25 566 LEU A N 1
ATOM 4495 C CA . LEU A 1 566 ? -19.469 37.594 28.25 1 95.25 566 LEU A CA 1
ATOM 4496 C C . LEU A 1 566 ? -18.297 38.219 29 1 95.25 566 LEU A C 1
ATOM 4498 O O . LEU A 1 566 ? -17.797 37.656 29.969 1 95.25 566 LEU A O 1
ATOM 4502 N N . ILE A 1 567 ? -17.844 39.375 28.516 1 94.56 567 ILE A N 1
ATOM 4503 C CA . ILE A 1 567 ? -16.781 40.062 29.219 1 94.56 567 ILE A CA 1
ATOM 4504 C C . ILE A 1 567 ? -17.297 40.562 30.562 1 94.56 567 ILE A C 1
ATOM 4506 O O . ILE A 1 567 ? -16.578 40.531 31.562 1 94.56 567 ILE A O 1
ATOM 4510 N N . GLU A 1 568 ? -18.516 40.969 30.594 1 94.25 568 GLU A N 1
ATOM 4511 C CA . GLU A 1 568 ? -19.125 41.5 31.812 1 94.25 568 GLU A CA 1
ATOM 4512 C C . GLU A 1 568 ? -19.375 40.375 32.812 1 94.25 568 GLU A C 1
ATOM 4514 O O . GLU A 1 568 ? -19.312 40.625 34.031 1 94.25 568 GLU A O 1
ATOM 4519 N N . ASN A 1 569 ? -19.594 39.25 32.344 1 93.31 569 ASN A N 1
ATOM 4520 C CA . ASN A 1 569 ? -19.875 38.125 33.219 1 93.31 569 ASN A CA 1
ATOM 4521 C C . ASN A 1 569 ? -18.641 37.688 34.031 1 93.31 569 ASN A C 1
ATOM 4523 O O . ASN A 1 569 ? -18.75 37.031 35.062 1 93.31 569 ASN A O 1
ATOM 4527 N N . LYS A 1 570 ? -17.391 37.969 33.562 1 92.06 570 LYS A N 1
ATOM 4528 C CA . LYS A 1 570 ? -16.125 37.719 34.219 1 92.06 570 LYS A CA 1
ATOM 4529 C C . LYS A 1 570 ? -15.977 36.219 34.562 1 92.06 570 LYS A C 1
ATOM 4531 O O . LYS A 1 570 ? -15.641 35.844 35.688 1 92.06 570 LYS A O 1
ATOM 4536 N N . LYS A 1 571 ? -16.375 35.469 33.656 1 93.44 571 LYS A N 1
ATOM 4537 C CA . LYS A 1 571 ? -16.234 34.031 33.812 1 93.44 571 LYS A CA 1
ATOM 4538 C C . LYS A 1 571 ? -15.141 33.5 32.906 1 93.44 571 LYS A C 1
ATOM 4540 O O . LYS A 1 571 ? -14.047 34.062 32.812 1 93.44 571 LYS A O 1
ATOM 4545 N N . ARG A 1 572 ? -15.352 32.406 32.312 1 90 572 ARG A N 1
ATOM 4546 C CA . ARG A 1 572 ? -14.312 31.719 31.562 1 90 572 ARG A CA 1
ATOM 4547 C C . ARG A 1 572 ? -13.898 32.531 30.344 1 90 572 ARG A C 1
ATOM 4549 O O . ARG A 1 572 ? -12.711 32.656 30.047 1 90 572 ARG A O 1
ATOM 4556 N N . TYR A 1 573 ? -14.859 33.062 29.656 1 92.25 573 TYR A N 1
ATOM 4557 C CA . TYR A 1 573 ? -14.57 33.875 28.469 1 92.25 573 TYR A CA 1
ATOM 4558 C C . TYR A 1 573 ? -13.688 35.062 28.812 1 92.25 573 TYR A C 1
ATOM 4560 O O . TYR A 1 573 ? -12.734 35.375 28.094 1 92.25 573 TYR A O 1
ATOM 4568 N N . TYR A 1 574 ? -14.07 35.625 29.828 1 92.06 574 TYR A N 1
ATOM 4569 C CA . TYR A 1 574 ? -13.312 36.781 30.312 1 92.06 574 TYR A CA 1
ATOM 4570 C C . TYR A 1 574 ? -11.867 36.375 30.625 1 92.06 574 TYR A C 1
ATOM 4572 O O . TYR A 1 574 ? -10.93 37.094 30.234 1 92.06 574 TYR A O 1
ATOM 4580 N N . ASN A 1 575 ? -11.703 35.344 31.266 1 87.56 575 ASN A N 1
ATOM 4581 C CA . ASN A 1 575 ? -10.367 34.875 31.609 1 87.56 575 ASN A CA 1
ATOM 4582 C C . ASN A 1 575 ? -9.555 34.531 30.359 1 87.56 575 ASN A C 1
ATOM 4584 O O . ASN A 1 575 ? -8.359 34.844 30.297 1 87.56 575 ASN A O 1
ATOM 4588 N N . MET A 1 576 ? -10.211 33.906 29.438 1 87 576 MET A N 1
ATOM 4589 C CA . MET A 1 576 ? -9.547 33.562 28.188 1 87 576 MET A CA 1
ATOM 4590 C C . MET A 1 576 ? -9.102 34.812 27.438 1 87 576 MET A C 1
ATOM 4592 O O . MET A 1 576 ? -8 34.875 26.891 1 87 576 MET A O 1
ATOM 4596 N N . TYR A 1 577 ? -9.969 35.719 27.438 1 86.81 577 TYR A N 1
ATOM 4597 C CA . TYR A 1 577 ? -9.688 36.969 26.75 1 86.81 577 TYR A CA 1
ATOM 4598 C C . TYR A 1 577 ? -8.523 37.688 27.391 1 86.81 577 TYR A C 1
ATOM 4600 O O . TYR A 1 577 ? -7.652 38.219 26.703 1 86.81 577 TYR A O 1
ATOM 4608 N N . ASN A 1 578 ? -8.516 37.719 28.641 1 85.38 578 ASN A N 1
ATOM 4609 C CA . ASN A 1 578 ? -7.445 38.406 29.375 1 85.38 578 ASN A CA 1
ATOM 4610 C C . ASN A 1 578 ? -6.105 37.688 29.172 1 85.38 578 ASN A C 1
ATOM 4612 O O . ASN A 1 578 ? -5.07 38.344 29.047 1 85.38 578 ASN A O 1
ATOM 4616 N N . GLU A 1 579 ? -6.152 36.469 29.188 1 80.75 579 GLU A N 1
ATOM 4617 C CA . GLU A 1 579 ? -4.93 35.719 28.969 1 80.75 579 GLU A CA 1
ATOM 4618 C C . GLU A 1 579 ? -4.371 35.938 27.578 1 80.75 579 GLU A C 1
ATOM 4620 O O . GLU A 1 579 ? -3.152 36.031 27.391 1 80.75 579 GLU A O 1
ATOM 4625 N N . MET A 1 580 ? -5.25 35.969 26.656 1 80.12 580 MET A N 1
ATOM 4626 C CA . MET A 1 580 ? -4.844 36.25 25.281 1 80.12 580 MET A CA 1
ATOM 4627 C C . MET A 1 580 ? -4.203 37.625 25.172 1 80.12 580 MET A C 1
ATOM 4629 O O . MET A 1 580 ? -3.182 37.812 24.5 1 80.12 580 MET A O 1
ATOM 4633 N N . GLU A 1 581 ? -4.766 38.562 25.844 1 78.31 581 GLU A N 1
ATOM 4634 C CA . GLU A 1 581 ? -4.238 39.906 25.812 1 78.31 581 GLU A CA 1
ATOM 4635 C C . GLU A 1 581 ? -2.873 40 26.5 1 78.31 581 GLU A C 1
ATOM 4637 O O . GLU A 1 581 ? -1.989 40.719 26.047 1 78.31 581 GLU A O 1
ATOM 4642 N N . LYS A 1 582 ? -2.752 39.188 27.5 1 78.06 582 LYS A N 1
ATOM 4643 C CA . LYS A 1 582 ? -1.476 39.125 28.203 1 78.06 582 LYS A CA 1
ATOM 4644 C C . LYS A 1 582 ? -0.395 38.5 27.344 1 78.06 582 LYS A C 1
ATOM 4646 O O . LYS A 1 582 ? 0.76 38.938 27.359 1 78.06 582 LYS A O 1
ATOM 4651 N N . ALA A 1 583 ? -0.83 37.531 26.703 1 74.38 583 ALA A N 1
ATOM 4652 C CA . ALA A 1 583 ? 0.116 36.781 25.859 1 74.38 583 ALA A CA 1
ATOM 4653 C C . ALA A 1 583 ? 0.594 37.656 24.688 1 74.38 583 ALA A C 1
ATOM 4655 O O . ALA A 1 583 ? 1.739 37.531 24.25 1 74.38 583 ALA A O 1
ATOM 4656 N N . GLN A 1 584 ? -0.264 38.375 24.141 1 72.25 584 GLN A N 1
ATOM 4657 C CA . GLN A 1 584 ? 0.082 39.219 23.016 1 72.25 584 GLN A CA 1
ATOM 4658 C C . GLN A 1 584 ? 1.25 40.156 23.375 1 72.25 584 GLN A C 1
ATOM 4660 O O . GLN A 1 584 ? 2.031 40.531 22.5 1 72.25 584 GLN A O 1
ATOM 4665 N N . ASN A 1 585 ? 1.491 40.344 24.625 1 65.94 585 ASN A N 1
ATOM 4666 C CA . ASN A 1 585 ? 2.541 41.25 25.062 1 65.94 585 ASN A CA 1
ATOM 4667 C C . ASN A 1 585 ? 3.775 40.5 25.547 1 65.94 585 ASN A C 1
ATOM 4669 O O . ASN A 1 585 ? 4.715 41.125 26.062 1 65.94 585 ASN A O 1
ATOM 4673 N N . TRP A 1 586 ? 3.73 39.25 25.359 1 66.44 586 TRP A N 1
ATOM 4674 C CA . TRP A 1 586 ? 4.848 38.438 25.859 1 66.44 586 TRP A CA 1
ATOM 4675 C C . TRP A 1 586 ? 5.707 37.938 24.719 1 66.44 586 TRP A C 1
ATOM 4677 O O . TRP A 1 586 ? 5.203 37.281 23.797 1 66.44 586 TRP A O 1
ATOM 4687 N N . ALA A 1 587 ? 6.926 38.344 24.656 1 72.62 587 ALA A N 1
ATOM 4688 C CA . ALA A 1 587 ? 7.863 37.938 23.625 1 72.62 587 ALA A CA 1
ATOM 4689 C C . ALA A 1 587 ? 8.664 36.719 24.078 1 72.62 587 ALA A C 1
ATOM 4691 O O . ALA A 1 587 ? 8.836 36.5 25.281 1 72.62 587 ALA A O 1
ATOM 4692 N N . ILE A 1 588 ? 8.984 35.812 23.234 1 73.5 588 ILE A N 1
ATOM 4693 C CA . ILE A 1 588 ? 9.812 34.656 23.531 1 73.5 588 ILE A CA 1
ATOM 4694 C C . ILE A 1 588 ? 11.25 35.094 23.781 1 73.5 588 ILE A C 1
ATOM 4696 O O . ILE A 1 588 ? 11.758 36 23.125 1 73.5 588 ILE A O 1
ATOM 4700 N N . MET B 1 1 ? 28.484 -3.951 8.523 1 23.47 1 MET B N 1
ATOM 4701 C CA . MET B 1 1 ? 28.875 -4.672 7.309 1 23.47 1 MET B CA 1
ATOM 4702 C C . MET B 1 1 ? 28.406 -3.92 6.062 1 23.47 1 MET B C 1
ATOM 4704 O O . MET B 1 1 ? 27.203 -3.801 5.816 1 23.47 1 MET B O 1
ATOM 4708 N N . LYS B 1 2 ? 29.172 -2.953 5.543 1 27.56 2 LYS B N 1
ATOM 4709 C CA . LYS B 1 2 ? 29.172 -2.072 4.379 1 27.56 2 LYS B CA 1
ATOM 4710 C C . LYS B 1 2 ? 28.891 -2.854 3.1 1 27.56 2 LYS B C 1
ATOM 4712 O O . LYS B 1 2 ? 29.641 -3.764 2.736 1 27.56 2 LYS B O 1
ATOM 4717 N N . LEU B 1 3 ? 27.703 -2.926 2.701 1 34.88 3 LEU B N 1
ATOM 4718 C CA . LEU B 1 3 ? 27.5 -3.42 1.344 1 34.88 3 LEU B CA 1
ATOM 4719 C C . LEU B 1 3 ? 28.562 -2.881 0.4 1 34.88 3 LEU B C 1
ATOM 4721 O O . LEU B 1 3 ? 28.812 -1.674 0.362 1 34.88 3 LEU B O 1
ATOM 4725 N N . GLN B 1 4 ? 29.625 -3.586 0.107 1 30.34 4 GLN B N 1
ATOM 4726 C CA . GLN B 1 4 ? 30.688 -3.279 -0.836 1 30.34 4 GLN B CA 1
ATOM 4727 C C . GLN B 1 4 ? 30.188 -2.402 -1.979 1 30.34 4 GLN B C 1
ATOM 4729 O O . GLN B 1 4 ? 29 -2.387 -2.271 1 30.34 4 GLN B O 1
ATOM 4734 N N . LYS B 1 5 ? 31.266 -1.613 -2.678 1 29.7 5 LYS B N 1
ATOM 4735 C CA . LYS B 1 5 ? 31.406 -0.602 -3.723 1 29.7 5 LYS B CA 1
ATOM 4736 C C . LYS B 1 5 ? 30.5 -0.921 -4.914 1 29.7 5 LYS B C 1
ATOM 4738 O O . LYS B 1 5 ? 29.984 -2.033 -5.02 1 29.7 5 LYS B O 1
ATOM 4743 N N . HIS B 1 6 ? 31.109 -0.436 -6.195 1 32.81 6 HIS B N 1
ATOM 4744 C CA . HIS B 1 6 ? 30.891 0.003 -7.566 1 32.81 6 HIS B CA 1
ATOM 4745 C C . HIS B 1 6 ? 30.406 -1.147 -8.438 1 32.81 6 HIS B C 1
ATOM 4747 O O . HIS B 1 6 ? 31.109 -1.595 -9.344 1 32.81 6 HIS B O 1
ATOM 4753 N N . HIS B 1 7 ? 30.125 -2.172 -8.039 1 32.16 7 HIS B N 1
ATOM 4754 C CA . HIS B 1 7 ? 29.953 -2.926 -9.273 1 32.16 7 HIS B CA 1
ATOM 4755 C C . HIS B 1 7 ? 28.953 -2.232 -10.203 1 32.16 7 HIS B C 1
ATOM 4757 O O . HIS B 1 7 ? 27.797 -2 -9.82 1 32.16 7 HIS B O 1
ATOM 4763 N N . LYS B 1 8 ? 29.531 -1.451 -11.141 1 32.75 8 LYS B N 1
ATOM 4764 C CA . LYS B 1 8 ? 28.797 -0.979 -12.305 1 32.75 8 LYS B CA 1
ATOM 4765 C C . LYS B 1 8 ? 27.828 -2.041 -12.812 1 32.75 8 LYS B C 1
ATOM 4767 O O . LYS B 1 8 ? 28.219 -3.174 -13.086 1 32.75 8 LYS B O 1
ATOM 4772 N N . TRP B 1 9 ? 26.625 -1.819 -12.547 1 36.22 9 TRP B N 1
ATOM 4773 C CA . TRP B 1 9 ? 25.484 -2.6 -13.039 1 36.22 9 TRP B CA 1
ATOM 4774 C C . TRP B 1 9 ? 25.609 -2.859 -14.539 1 36.22 9 TRP B C 1
ATOM 4776 O O . TRP B 1 9 ? 25.578 -1.923 -15.344 1 36.22 9 TRP B O 1
ATOM 4786 N N . GLN B 1 10 ? 26.609 -3.572 -14.977 1 32.12 10 GLN B N 1
ATOM 4787 C CA . GLN B 1 10 ? 26.453 -3.975 -16.375 1 32.12 10 GLN B CA 1
ATOM 4788 C C . GLN B 1 10 ? 25.062 -4.516 -16.641 1 32.12 10 GLN B C 1
ATOM 4790 O O . GLN B 1 10 ? 24.422 -5.066 -15.742 1 32.12 10 GLN B O 1
ATOM 4795 N N . GLY B 1 11 ? 24.344 -4.195 -17.672 1 37.66 11 GLY B N 1
ATOM 4796 C CA . GLY B 1 11 ? 23.109 -4.449 -18.391 1 37.66 11 GLY B CA 1
ATOM 4797 C C . GLY B 1 11 ? 22.641 -5.883 -18.266 1 37.66 11 GLY B C 1
ATOM 4798 O O . GLY B 1 11 ? 21.578 -6.238 -18.812 1 37.66 11 GLY B O 1
ATOM 4799 N N . GLY B 1 12 ? 23.469 -6.918 -18.359 1 40.44 12 GLY B N 1
ATOM 4800 C CA . GLY B 1 12 ? 22.891 -8.227 -18.641 1 40.44 12 GLY B CA 1
ATOM 4801 C C . GLY B 1 12 ? 22.078 -8.781 -17.484 1 40.44 12 GLY B C 1
ATOM 4802 O O . GLY B 1 12 ? 22.484 -8.664 -16.312 1 40.44 12 GLY B O 1
ATOM 4803 N N . CYS B 1 13 ? 20.672 -9.062 -17.5 1 49.94 13 CYS B N 1
ATOM 4804 C CA . CYS B 1 13 ? 19.453 -9.477 -16.797 1 49.94 13 CYS B CA 1
ATOM 4805 C C . CYS B 1 13 ? 19.703 -10.727 -15.969 1 49.94 13 CYS B C 1
ATOM 4807 O O . CYS B 1 13 ? 19.328 -11.828 -16.375 1 49.94 13 CYS B O 1
ATOM 4809 N N . ASN B 1 14 ? 20.766 -11.125 -15.305 1 63.09 14 ASN B N 1
ATOM 4810 C CA . ASN B 1 14 ? 20.891 -12.398 -14.609 1 63.09 14 ASN B CA 1
ATOM 4811 C C . ASN B 1 14 ? 20.234 -12.359 -13.234 1 63.09 14 ASN B C 1
ATOM 4813 O O . ASN B 1 14 ? 20.609 -11.531 -12.391 1 63.09 14 ASN B O 1
ATOM 4817 N N . MET B 1 15 ? 19.125 -12.992 -13.07 1 73.25 15 MET B N 1
ATOM 4818 C CA . MET B 1 15 ? 18.359 -13.117 -11.836 1 73.25 15 MET B CA 1
ATOM 4819 C C . MET B 1 15 ? 19.25 -13.555 -10.68 1 73.25 15 MET B C 1
ATOM 4821 O O . MET B 1 15 ? 19.125 -13.039 -9.57 1 73.25 15 MET B O 1
ATOM 4825 N N . VAL B 1 16 ? 20.188 -14.406 -10.961 1 77.38 16 VAL B N 1
ATOM 4826 C CA . VAL B 1 16 ? 21.094 -14.906 -9.93 1 77.38 16 VAL B CA 1
ATOM 4827 C C . VAL B 1 16 ? 21.984 -13.773 -9.438 1 77.38 16 VAL B C 1
ATOM 4829 O O . VAL B 1 16 ? 22.281 -13.672 -8.242 1 77.38 16 VAL B O 1
ATOM 4832 N N . GLY B 1 17 ? 22.234 -12.953 -10.422 1 78.06 17 GLY B N 1
ATOM 4833 C CA . GLY B 1 17 ? 23.016 -11.781 -10.062 1 78.06 17 GLY B CA 1
ATOM 4834 C C . GLY B 1 17 ? 22.281 -10.82 -9.156 1 78.06 17 GLY B C 1
ATOM 4835 O O . GLY B 1 17 ? 22.828 -10.336 -8.164 1 78.06 17 GLY B O 1
ATOM 4836 N N . ASP B 1 18 ? 21 -10.641 -9.438 1 80.12 18 ASP B N 1
ATOM 4837 C CA . ASP B 1 18 ? 20.172 -9.75 -8.625 1 80.12 18 ASP B CA 1
ATOM 4838 C C . ASP B 1 18 ? 20.016 -10.289 -7.207 1 80.12 18 ASP B C 1
ATOM 4840 O O . ASP B 1 18 ? 20.047 -9.516 -6.242 1 80.12 18 ASP B O 1
ATOM 4844 N N . ILE B 1 19 ? 19.922 -11.609 -7.125 1 84.94 19 ILE B N 1
ATOM 4845 C CA . ILE B 1 19 ? 19.734 -12.234 -5.824 1 84.94 19 ILE B CA 1
ATOM 4846 C C . ILE B 1 19 ? 21.016 -12.086 -4.996 1 84.94 19 ILE B C 1
ATOM 4848 O O . ILE B 1 19 ? 20.953 -11.789 -3.801 1 84.94 19 ILE B O 1
ATOM 4852 N N . LYS B 1 20 ? 22.109 -12.211 -5.66 1 83.69 20 LYS B N 1
ATOM 4853 C CA . LYS B 1 20 ? 23.391 -12.086 -4.961 1 83.69 20 LYS B CA 1
ATOM 4854 C C . LYS B 1 20 ? 23.609 -10.656 -4.48 1 83.69 20 LYS B C 1
ATOM 4856 O O . LYS B 1 20 ? 24.141 -10.438 -3.387 1 83.69 20 LYS B O 1
ATOM 4861 N N . ILE B 1 21 ? 23.203 -9.766 -5.238 1 80.88 21 ILE B N 1
ATOM 4862 C CA . ILE B 1 21 ? 23.391 -8.359 -4.918 1 80.88 21 ILE B CA 1
ATOM 4863 C C . ILE B 1 21 ? 22.484 -7.957 -3.764 1 80.88 21 ILE B C 1
ATOM 4865 O O . ILE B 1 21 ? 22.906 -7.289 -2.822 1 80.88 21 ILE B O 1
ATOM 4869 N N . LEU B 1 22 ? 21.281 -8.453 -3.814 1 82.81 22 LEU B N 1
ATOM 4870 C CA . LEU B 1 22 ? 20.281 -7.984 -2.861 1 82.81 22 LEU B CA 1
ATOM 4871 C C . LEU B 1 22 ? 20.375 -8.75 -1.546 1 82.81 22 LEU B C 1
ATOM 4873 O O . LEU B 1 22 ? 20.219 -8.164 -0.471 1 82.81 22 LEU B O 1
ATOM 4877 N N . LEU B 1 23 ? 20.641 -10.031 -1.665 1 86.69 23 LEU B N 1
ATOM 4878 C CA . LEU B 1 23 ? 20.656 -10.836 -0.447 1 86.69 23 LEU B CA 1
ATOM 4879 C C . LEU B 1 23 ? 22.062 -10.93 0.122 1 86.69 23 LEU B C 1
ATOM 4881 O O . LEU B 1 23 ? 22.25 -11.305 1.281 1 86.69 23 LEU B O 1
ATOM 4885 N N . GLY B 1 24 ? 23.016 -10.656 -0.608 1 81.88 24 GLY B N 1
ATOM 4886 C CA . GLY B 1 24 ? 24.391 -10.711 -0.139 1 81.88 24 GLY B CA 1
ATOM 4887 C C . GLY B 1 24 ? 24.812 -12.086 0.353 1 81.88 24 GLY B C 1
ATOM 4888 O O . GLY B 1 24 ? 24.672 -13.07 -0.369 1 81.88 24 GLY B O 1
ATOM 4889 N N . GLU B 1 25 ? 25.062 -12.195 1.634 1 79.88 25 GLU B N 1
ATOM 4890 C CA . GLU B 1 25 ? 25.547 -13.43 2.248 1 79.88 25 GLU B CA 1
ATOM 4891 C C . GLU B 1 25 ? 24.422 -14.445 2.422 1 79.88 25 GLU B C 1
ATOM 4893 O O . GLU B 1 25 ? 24.656 -15.656 2.426 1 79.88 25 GLU B O 1
ATOM 4898 N N . HIS B 1 26 ? 23.266 -13.953 2.498 1 85.31 26 HIS B N 1
ATOM 4899 C CA . HIS B 1 26 ? 22.109 -14.836 2.676 1 85.31 26 HIS B CA 1
ATOM 4900 C C . HIS B 1 26 ? 21.859 -15.672 1.426 1 85.31 26 HIS B C 1
ATOM 4902 O O . HIS B 1 26 ? 21.188 -16.703 1.487 1 85.31 26 HIS B O 1
ATOM 4908 N N . SER B 1 27 ? 22.484 -15.242 0.334 1 88.75 27 SER B N 1
ATOM 4909 C CA . SER B 1 27 ? 22.281 -15.977 -0.91 1 88.75 27 SER B CA 1
ATOM 4910 C C . SER B 1 27 ? 22.938 -17.344 -0.868 1 88.75 27 SER B C 1
ATOM 4912 O O . SER B 1 27 ? 22.422 -18.312 -1.437 1 88.75 27 SER B O 1
ATOM 4914 N N . LYS B 1 28 ? 24 -17.484 -0.125 1 89.31 28 LYS B N 1
ATOM 4915 C CA . LYS B 1 28 ? 24.719 -18.75 -0.036 1 89.31 28 LYS B CA 1
ATOM 4916 C C . LYS B 1 28 ? 23.938 -19.781 0.767 1 89.31 28 LYS B C 1
ATOM 4918 O O . LYS B 1 28 ? 24.062 -20.984 0.534 1 89.31 28 LYS B O 1
ATOM 4923 N N . LYS B 1 29 ? 23.094 -19.344 1.619 1 90.62 29 LYS B N 1
ATOM 4924 C CA . LYS B 1 29 ? 22.312 -20.234 2.479 1 90.62 29 LYS B CA 1
ATOM 4925 C C . LYS B 1 29 ? 21.188 -20.891 1.701 1 90.62 29 LYS B C 1
ATOM 4927 O O . LYS B 1 29 ? 20.625 -21.891 2.143 1 90.62 29 LYS B O 1
ATOM 4932 N N . LEU B 1 30 ? 20.938 -20.375 0.53 1 92.44 30 LEU B N 1
ATOM 4933 C CA . LEU B 1 30 ? 19.844 -20.891 -0.272 1 92.44 30 LEU B CA 1
ATOM 4934 C C . LEU B 1 30 ? 20.281 -22.094 -1.102 1 92.44 30 LEU B C 1
ATOM 4936 O O . LEU B 1 30 ? 19.453 -22.844 -1.631 1 92.44 30 LEU B O 1
ATOM 4940 N N . ARG B 1 31 ? 21.578 -22.406 -1.136 1 90.94 31 ARG B N 1
ATOM 4941 C CA . ARG B 1 31 ? 22.109 -23.453 -2.006 1 90.94 31 ARG B CA 1
ATOM 4942 C C . ARG B 1 31 ? 21.672 -24.828 -1.535 1 90.94 31 ARG B C 1
ATOM 4944 O O . ARG B 1 31 ? 21.219 -25.656 -2.336 1 90.94 31 ARG B O 1
ATOM 4951 N N . LYS B 1 32 ? 21.703 -25.062 -0.279 1 93.19 32 LYS B N 1
ATOM 4952 C CA . LYS B 1 32 ? 21.375 -26.391 0.259 1 93.19 32 LYS B CA 1
ATOM 4953 C C . LYS B 1 32 ? 19.922 -26.734 -0 1 93.19 32 LYS B C 1
ATOM 4955 O O . LYS B 1 32 ? 19.609 -27.812 -0.522 1 93.19 32 LYS B O 1
ATOM 4960 N N . PRO B 1 33 ? 18.984 -25.812 0.314 1 93.56 33 PRO B N 1
ATOM 4961 C CA . PRO B 1 33 ? 17.594 -26.141 0.017 1 93.56 33 PRO B CA 1
ATOM 4962 C C . PRO B 1 33 ? 17.328 -26.344 -1.476 1 93.56 33 PRO B C 1
ATOM 4964 O O . PRO B 1 33 ? 16.547 -27.203 -1.865 1 93.56 33 PRO B O 1
ATOM 4967 N N . ILE B 1 34 ? 18.016 -25.625 -2.266 1 92.44 34 ILE B N 1
ATOM 4968 C CA . ILE B 1 34 ? 17.812 -25.719 -3.709 1 92.44 34 ILE B CA 1
ATOM 4969 C C . ILE B 1 34 ? 18.328 -27.078 -4.199 1 92.44 34 ILE B C 1
ATOM 4971 O O . ILE B 1 34 ? 17.688 -27.719 -5.031 1 92.44 34 ILE B O 1
ATOM 4975 N N . ILE B 1 35 ? 19.406 -27.531 -3.684 1 93.69 35 ILE B N 1
ATOM 4976 C CA . ILE B 1 35 ? 19.969 -28.812 -4.047 1 93.69 35 ILE B CA 1
ATOM 4977 C C . ILE B 1 35 ? 19.016 -29.938 -3.615 1 93.69 35 ILE B C 1
ATOM 4979 O O . ILE B 1 35 ? 18.766 -30.875 -4.371 1 93.69 35 ILE B O 1
ATOM 4983 N N . LEU B 1 36 ? 18.453 -29.797 -2.455 1 93.62 36 LEU B N 1
ATOM 4984 C CA . LEU B 1 36 ? 17.516 -30.797 -1.954 1 93.62 36 LEU B CA 1
ATOM 4985 C C . LEU B 1 36 ? 16.266 -30.844 -2.811 1 93.62 36 LEU B C 1
ATOM 4987 O O . LEU B 1 36 ? 15.758 -31.938 -3.115 1 93.62 36 LEU B O 1
ATOM 4991 N N . LEU B 1 37 ? 15.836 -29.734 -3.234 1 90.81 37 LEU B N 1
ATOM 4992 C CA . LEU B 1 37 ? 14.633 -29.672 -4.059 1 90.81 37 LEU B CA 1
ATOM 4993 C C . LEU B 1 37 ? 14.906 -30.234 -5.453 1 90.81 37 LEU B C 1
ATOM 4995 O O . LEU B 1 37 ? 14.023 -30.828 -6.07 1 90.81 37 LEU B O 1
ATOM 4999 N N . THR B 1 38 ? 16.141 -30.031 -5.914 1 90.94 38 THR B N 1
ATOM 5000 C CA . THR B 1 38 ? 16.531 -30.594 -7.199 1 90.94 38 THR B CA 1
ATOM 5001 C C . THR B 1 38 ? 16.594 -32.125 -7.121 1 90.94 38 THR B C 1
ATOM 5003 O O . THR B 1 38 ? 16.156 -32.812 -8.047 1 90.94 38 THR B O 1
ATOM 5006 N N . ILE B 1 39 ? 17.031 -32.594 -6.027 1 92.38 39 ILE B N 1
ATOM 5007 C CA . ILE B 1 39 ? 17.078 -34.031 -5.805 1 92.38 39 ILE B CA 1
ATOM 5008 C C . ILE B 1 39 ? 15.648 -34.594 -5.773 1 92.38 39 ILE B C 1
ATOM 5010 O O . ILE B 1 39 ? 15.383 -35.656 -6.348 1 92.38 39 ILE B O 1
ATOM 5014 N N . ASP B 1 40 ? 14.797 -33.906 -5.148 1 89.12 40 ASP B N 1
ATOM 5015 C CA . ASP B 1 40 ? 13.391 -34.281 -5.117 1 89.12 40 ASP B CA 1
ATOM 5016 C C . ASP B 1 40 ? 12.82 -34.406 -6.527 1 89.12 40 ASP B C 1
ATOM 5018 O O . ASP B 1 40 ? 12.109 -35.375 -6.84 1 89.12 40 ASP B O 1
ATOM 5022 N N . SER B 1 41 ? 13.18 -33.438 -7.371 1 86.06 41 SER B N 1
ATOM 5023 C CA . SER B 1 41 ? 12.672 -33.438 -8.742 1 86.06 41 SER B CA 1
ATOM 5024 C C . SER B 1 41 ? 13.219 -34.625 -9.539 1 86.06 41 SER B C 1
ATOM 5026 O O . SER B 1 41 ? 12.531 -35.188 -10.391 1 86.06 41 SER B O 1
ATOM 5028 N N . LEU B 1 42 ? 14.406 -34.969 -9.266 1 86.25 42 LEU B N 1
ATOM 5029 C CA . LEU B 1 42 ? 15.031 -36.125 -9.945 1 86.25 42 LEU B CA 1
ATOM 5030 C C . LEU B 1 42 ? 14.352 -37.406 -9.547 1 86.25 42 LEU B C 1
ATOM 5032 O O . LEU B 1 42 ? 14.148 -38.312 -10.391 1 86.25 42 LEU B O 1
ATOM 5036 N N . PHE B 1 43 ? 13.906 -37.469 -8.336 1 84.62 43 PHE B N 1
ATOM 5037 C CA . PHE B 1 43 ? 13.266 -38.688 -7.855 1 84.62 43 PHE B CA 1
ATOM 5038 C C . PHE B 1 43 ? 11.82 -38.75 -8.336 1 84.62 43 PHE B C 1
ATOM 5040 O O . PHE B 1 43 ? 11.219 -39.844 -8.344 1 84.62 43 PHE B O 1
ATOM 5047 N N . ASN B 1 44 ? 11.352 -37.625 -8.75 1 78.56 44 ASN B N 1
ATOM 5048 C CA . ASN B 1 44 ? 10.023 -37.625 -9.352 1 78.56 44 ASN B CA 1
ATOM 5049 C C . ASN B 1 44 ? 10 -38.375 -10.672 1 78.56 44 ASN B C 1
ATOM 5051 O O . ASN B 1 44 ? 8.953 -38.875 -11.109 1 78.56 44 ASN B O 1
ATOM 5055 N N . MET B 1 45 ? 11.117 -38.531 -11.25 1 80.44 45 MET B N 1
ATOM 5056 C CA . MET B 1 45 ? 11.242 -39.25 -12.523 1 80.44 45 MET B CA 1
ATOM 5057 C C . MET B 1 45 ? 11.078 -40.75 -12.312 1 80.44 45 MET B C 1
ATOM 5059 O O . MET B 1 45 ? 10.852 -41.5 -13.273 1 80.44 45 MET B O 1
ATOM 5063 N N . PHE B 1 46 ? 11.016 -41.188 -11.062 1 79.75 46 PHE B N 1
ATOM 5064 C CA . PHE B 1 46 ? 10.859 -42.594 -10.758 1 79.75 46 PHE B CA 1
ATOM 5065 C C . PHE B 1 46 ? 9.5 -43.094 -11.227 1 79.75 46 PHE B C 1
ATOM 5067 O O . PHE B 1 46 ? 9.359 -44.281 -11.562 1 79.75 46 PHE B O 1
ATOM 5074 N N . PHE B 1 47 ? 8.594 -42.156 -11.289 1 78.38 47 PHE B N 1
ATOM 5075 C CA . PHE B 1 47 ? 7.277 -42.5 -11.797 1 78.38 47 PHE B CA 1
ATOM 5076 C C . PHE B 1 47 ? 7.371 -43 -13.234 1 78.38 47 PHE B C 1
ATOM 5078 O O . PHE B 1 47 ? 6.777 -44 -13.594 1 78.38 47 PHE B O 1
ATOM 5085 N N . TYR B 1 48 ? 8.102 -42.344 -14.047 1 79.88 48 TYR B N 1
ATOM 5086 C CA . TYR B 1 48 ? 8.273 -42.688 -15.453 1 79.88 48 TYR B CA 1
ATOM 5087 C C . TYR B 1 48 ? 9.086 -43.969 -15.578 1 79.88 48 TYR B C 1
ATOM 5089 O O . TYR B 1 48 ? 8.859 -44.781 -16.5 1 79.88 48 TYR B O 1
ATOM 5097 N N . SER B 1 49 ? 10.008 -44.188 -14.586 1 82.31 49 SER B N 1
ATOM 5098 C CA . SER B 1 49 ? 10.797 -45.438 -14.602 1 82.31 49 SER B CA 1
ATOM 5099 C C . SER B 1 49 ? 9.914 -46.656 -14.344 1 82.31 49 SER B C 1
ATOM 5101 O O . SER B 1 49 ? 10.086 -47.688 -14.992 1 82.31 49 SER B O 1
ATOM 5103 N N . MET B 1 50 ? 9.055 -46.469 -13.453 1 82 50 MET B N 1
ATOM 5104 C CA . MET B 1 50 ? 8.133 -47.562 -13.188 1 82 50 MET B CA 1
ATOM 5105 C C . MET B 1 50 ? 7.266 -47.875 -14.406 1 82 50 MET B C 1
ATOM 5107 O O . MET B 1 50 ? 7.07 -49.031 -14.766 1 82 50 MET B O 1
ATOM 5111 N N . LEU B 1 51 ? 6.762 -46.812 -14.977 1 80.56 51 LEU B N 1
ATOM 5112 C CA . LEU B 1 51 ? 5.977 -46.969 -16.188 1 80.56 51 LEU B CA 1
ATOM 5113 C C . LEU B 1 51 ? 6.785 -47.719 -17.266 1 80.56 51 LEU B C 1
ATOM 5115 O O . LEU B 1 51 ? 6.266 -48.625 -17.922 1 80.56 51 LEU B O 1
ATOM 5119 N N . TYR B 1 52 ? 7.957 -47.375 -17.359 1 83.69 52 TYR B N 1
ATOM 5120 C CA . TYR B 1 52 ? 8.859 -47.969 -18.344 1 83.69 52 TYR B CA 1
ATOM 5121 C C . TYR B 1 52 ? 9.016 -49.438 -18.109 1 83.69 52 TYR B C 1
ATOM 5123 O O . TYR B 1 52 ? 8.828 -50.25 -19.016 1 83.69 52 TYR B O 1
ATOM 5131 N N . PHE B 1 53 ? 9.297 -49.906 -16.891 1 85.12 53 PHE B N 1
ATOM 5132 C CA . PHE B 1 53 ? 9.57 -51.281 -16.609 1 85.12 53 PHE B CA 1
ATOM 5133 C C . PHE B 1 53 ? 8.305 -52.125 -16.75 1 85.12 53 PHE B C 1
ATOM 5135 O O . PHE B 1 53 ? 8.359 -53.25 -17.25 1 85.12 53 PHE B O 1
ATOM 5142 N N . VAL B 1 54 ? 7.246 -51.531 -16.375 1 83.5 54 VAL B N 1
ATOM 5143 C CA . VAL B 1 54 ? 5.984 -52.25 -16.484 1 83.5 54 VAL B CA 1
ATOM 5144 C C . VAL B 1 54 ? 5.633 -52.469 -17.953 1 83.5 54 VAL B C 1
ATOM 5146 O O . VAL B 1 54 ? 5.266 -53.562 -18.359 1 83.5 54 VAL B O 1
ATOM 5149 N N . LEU B 1 55 ? 5.742 -51.438 -18.75 1 84.25 55 LEU B N 1
ATOM 5150 C CA . LEU B 1 55 ? 5.41 -51.531 -20.172 1 84.25 55 LEU B CA 1
ATOM 5151 C C . LEU B 1 55 ? 6.387 -52.438 -20.906 1 84.25 55 LEU B C 1
ATOM 5153 O O . LEU B 1 55 ? 5.996 -53.156 -21.828 1 84.25 55 LEU B O 1
ATOM 5157 N N . LEU B 1 56 ? 7.617 -52.344 -20.5 1 85.75 56 LEU B N 1
ATOM 5158 C CA . LEU B 1 56 ? 8.609 -53.219 -21.109 1 85.75 56 LEU B CA 1
ATOM 5159 C C . LEU B 1 56 ? 8.273 -54.688 -20.844 1 85.75 56 LEU B C 1
ATOM 5161 O O . LEU B 1 56 ? 8.336 -55.5 -21.75 1 85.75 56 LEU B O 1
ATOM 5165 N N . ASP B 1 57 ? 7.941 -54.969 -19.578 1 85.75 57 ASP B N 1
ATOM 5166 C CA . ASP B 1 57 ? 7.586 -56.344 -19.219 1 85.75 57 ASP B CA 1
ATOM 5167 C C . ASP B 1 57 ? 6.289 -56.75 -19.906 1 85.75 57 ASP B C 1
ATOM 5169 O O . ASP B 1 57 ? 6.121 -57.938 -20.25 1 85.75 57 ASP B O 1
ATOM 5173 N N . LEU B 1 58 ? 5.418 -55.844 -20.094 1 82.19 58 LEU B N 1
ATOM 5174 C CA . LEU B 1 58 ? 4.164 -56.156 -20.781 1 82.19 58 LEU B CA 1
ATOM 5175 C C . LEU B 1 58 ? 4.414 -56.469 -22.25 1 82.19 58 LEU B C 1
ATOM 5177 O O . LEU B 1 58 ? 3.83 -57.438 -22.781 1 82.19 58 LEU B O 1
ATOM 5181 N N . ILE B 1 59 ? 5.234 -55.688 -22.875 1 82.44 59 ILE B N 1
ATOM 5182 C CA . ILE B 1 59 ? 5.547 -55.875 -24.281 1 82.44 59 ILE B CA 1
ATOM 5183 C C . ILE B 1 59 ? 6.266 -57.219 -24.484 1 82.44 59 ILE B C 1
ATOM 5185 O O . ILE B 1 59 ? 6.023 -57.906 -25.469 1 82.44 59 ILE B O 1
ATOM 5189 N N . ASN B 1 60 ? 7.117 -57.531 -23.516 1 82.69 60 ASN B N 1
ATOM 5190 C CA . ASN B 1 60 ? 7.883 -58.781 -23.625 1 82.69 60 ASN B CA 1
ATOM 5191 C C . ASN B 1 60 ? 7.098 -59.969 -23.094 1 82.69 60 ASN B C 1
ATOM 5193 O O . ASN B 1 60 ? 7.609 -61.094 -23.047 1 82.69 60 ASN B O 1
ATOM 5197 N N . SER B 1 61 ? 5.879 -59.812 -22.656 1 79.94 61 SER B N 1
ATOM 5198 C CA . SER B 1 61 ? 5.016 -60.844 -22.094 1 79.94 61 SER B CA 1
ATOM 5199 C C . SER B 1 61 ? 5.66 -61.5 -20.891 1 79.94 61 SER B C 1
ATOM 5201 O O . SER B 1 61 ? 5.621 -62.75 -20.766 1 79.94 61 SER B O 1
ATOM 5203 N N . GLN B 1 62 ? 6.434 -60.719 -20.219 1 82.38 62 GLN B N 1
ATOM 5204 C CA . GLN B 1 62 ? 7.113 -61.219 -19.031 1 82.38 62 GLN B CA 1
ATOM 5205 C C . GLN B 1 62 ? 6.59 -60.562 -17.766 1 82.38 62 GLN B C 1
ATOM 5207 O O . GLN B 1 62 ? 7.312 -60.438 -16.766 1 82.38 62 GLN B O 1
ATOM 5212 N N . LEU B 1 63 ? 5.418 -60.125 -17.859 1 82.06 63 LEU B N 1
ATOM 5213 C CA . LEU B 1 63 ? 4.848 -59.438 -16.703 1 82.06 63 LEU B CA 1
ATOM 5214 C C . LEU B 1 63 ? 4.445 -60.438 -15.625 1 82.06 63 LEU B C 1
ATOM 5216 O O . LEU B 1 63 ? 3.748 -61.406 -15.914 1 82.06 63 LEU B O 1
ATOM 5220 N N . SER B 1 64 ? 5.195 -60.406 -14.469 1 81.38 64 SER B N 1
ATOM 5221 C CA . SER B 1 64 ? 4.871 -61.281 -13.352 1 81.38 64 SER B CA 1
ATOM 5222 C C . SER B 1 64 ? 4.512 -60.469 -12.102 1 81.38 64 SER B C 1
ATOM 5224 O O . SER B 1 64 ? 4.875 -59.312 -11.984 1 81.38 64 SER B O 1
ATOM 5226 N N . PHE B 1 65 ? 3.74 -61.125 -11.305 1 81.44 65 PHE B N 1
ATOM 5227 C CA . PHE B 1 65 ? 3.312 -60.5 -10.062 1 81.44 65 PHE B CA 1
ATOM 5228 C C . PHE B 1 65 ? 4.516 -60.125 -9.203 1 81.44 65 PHE B C 1
ATOM 5230 O O . PHE B 1 65 ? 4.523 -59.062 -8.57 1 81.44 65 PHE B O 1
ATOM 5237 N N . ASP B 1 66 ? 5.477 -60.906 -9.242 1 84.69 66 ASP B N 1
ATOM 5238 C CA . ASP B 1 66 ? 6.66 -60.656 -8.414 1 84.69 66 ASP B CA 1
ATOM 5239 C C . ASP B 1 66 ? 7.426 -59.438 -8.891 1 84.69 66 ASP B C 1
ATOM 5241 O O . ASP B 1 66 ? 7.926 -58.656 -8.078 1 84.69 66 ASP B O 1
ATOM 5245 N N . LYS B 1 67 ? 7.504 -59.188 -10.094 1 86.69 67 LYS B N 1
ATOM 5246 C CA . LYS B 1 67 ? 8.203 -58.031 -10.641 1 86.69 67 LYS B CA 1
ATOM 5247 C C . LYS B 1 67 ? 7.465 -56.719 -10.32 1 86.69 67 LYS B C 1
ATOM 5249 O O . LYS B 1 67 ? 8.078 -55.75 -9.914 1 86.69 67 LYS B O 1
ATOM 5254 N N . ILE B 1 68 ? 6.227 -56.812 -10.43 1 85.12 68 ILE B N 1
ATOM 5255 C CA . ILE B 1 68 ? 5.441 -55.625 -10.195 1 85.12 68 ILE B CA 1
ATOM 5256 C C . ILE B 1 68 ? 5.453 -55.281 -8.703 1 85.12 68 ILE B C 1
ATOM 5258 O O . ILE B 1 68 ? 5.465 -54.094 -8.328 1 85.12 68 ILE B O 1
ATOM 5262 N N . LYS B 1 69 ? 5.371 -56.312 -7.93 1 87.31 69 LYS B N 1
ATOM 5263 C CA . LYS B 1 69 ? 5.477 -56.094 -6.488 1 87.31 69 LYS B CA 1
ATOM 5264 C C . LYS B 1 69 ? 6.785 -55.375 -6.137 1 87.31 69 LYS B C 1
ATOM 5266 O O . LYS B 1 69 ? 6.797 -54.438 -5.34 1 87.31 69 LYS B O 1
ATOM 5271 N N . ASN B 1 70 ? 7.875 -55.781 -6.766 1 88.5 70 ASN B N 1
ATOM 5272 C CA . ASN B 1 70 ? 9.172 -55.156 -6.52 1 88.5 70 ASN B CA 1
ATOM 5273 C C . ASN B 1 70 ? 9.211 -53.719 -7.016 1 88.5 70 ASN B C 1
ATOM 5275 O O . ASN B 1 70 ? 9.789 -52.844 -6.363 1 88.5 70 ASN B O 1
ATOM 5279 N N . TYR B 1 71 ? 8.586 -53.5 -8.18 1 86.25 71 TYR B N 1
ATOM 5280 C CA . TYR B 1 71 ? 8.516 -52.125 -8.695 1 86.25 71 TYR B CA 1
ATOM 5281 C C . TYR B 1 71 ? 7.711 -51.219 -7.762 1 86.25 71 TYR B C 1
ATOM 5283 O O . TYR B 1 71 ? 8.07 -50.062 -7.539 1 86.25 71 TYR B O 1
ATOM 5291 N N . THR B 1 72 ? 6.67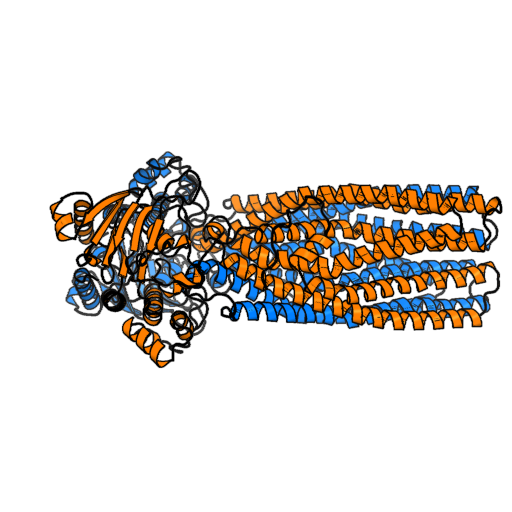2 -51.781 -7.223 1 86.19 72 THR B N 1
ATOM 5292 C CA . THR B 1 72 ? 5.797 -51.031 -6.328 1 86.19 72 THR B CA 1
ATOM 5293 C C . THR B 1 72 ? 6.52 -50.688 -5.031 1 86.19 72 THR B C 1
ATOM 5295 O O . THR B 1 72 ? 6.414 -49.562 -4.539 1 86.19 72 THR B O 1
ATOM 5298 N N . ILE B 1 73 ? 7.203 -51.656 -4.543 1 89 73 ILE B N 1
ATOM 5299 C CA . ILE B 1 73 ? 7.941 -51.406 -3.307 1 89 73 ILE B CA 1
ATOM 5300 C C . ILE B 1 73 ? 9.016 -50.375 -3.539 1 89 73 ILE B C 1
ATOM 5302 O O . ILE B 1 73 ? 9.203 -49.469 -2.713 1 89 73 ILE B O 1
ATOM 5306 N N . ALA B 1 74 ? 9.727 -50.438 -4.645 1 87.75 74 ALA B N 1
ATOM 5307 C CA . ALA B 1 74 ? 10.758 -49.438 -4.984 1 87.75 74 ALA B CA 1
ATOM 5308 C C . ALA B 1 74 ? 10.164 -48.062 -5.109 1 87.75 74 ALA B C 1
ATOM 5310 O O . ALA B 1 74 ? 10.781 -47.062 -4.688 1 87.75 74 ALA B O 1
ATOM 5311 N N . MET B 1 75 ? 9.016 -48 -5.625 1 85.88 75 MET B N 1
ATOM 5312 C CA . MET B 1 75 ? 8.359 -46.688 -5.809 1 85.88 75 MET B CA 1
ATOM 5313 C C . MET B 1 75 ? 7.938 -46.094 -4.469 1 85.88 75 MET B C 1
ATOM 5315 O O . MET B 1 75 ? 8.055 -44.906 -4.262 1 85.88 75 MET B O 1
ATOM 5319 N N . ILE B 1 76 ? 7.43 -46.938 -3.635 1 86.5 76 ILE B N 1
ATOM 5320 C CA . ILE B 1 76 ? 7.008 -46.469 -2.318 1 86.5 76 ILE B CA 1
ATOM 5321 C C . ILE B 1 76 ? 8.211 -45.938 -1.551 1 86.5 76 ILE B C 1
ATOM 5323 O O . ILE B 1 76 ? 8.133 -44.875 -0.903 1 86.5 76 ILE B O 1
ATOM 5327 N N . ILE B 1 77 ? 9.305 -46.594 -1.677 1 88.62 77 ILE B N 1
ATOM 5328 C CA . ILE B 1 77 ? 10.523 -46.156 -1.008 1 88.62 77 ILE B CA 1
ATOM 5329 C C . ILE B 1 77 ? 10.984 -44.844 -1.598 1 88.62 77 ILE B C 1
ATOM 5331 O O . ILE B 1 77 ? 11.375 -43.938 -0.862 1 88.62 77 ILE B O 1
ATOM 5335 N N . ALA B 1 78 ? 10.953 -44.719 -2.877 1 87.38 78 ALA B N 1
ATOM 5336 C CA . ALA B 1 78 ? 11.344 -43.5 -3.551 1 87.38 78 ALA B CA 1
ATOM 5337 C C . ALA B 1 78 ? 10.445 -42.344 -3.139 1 87.38 78 ALA B C 1
ATOM 5339 O O . ALA B 1 78 ? 10.906 -41.219 -2.963 1 87.38 78 ALA B O 1
ATOM 5340 N N . PHE B 1 79 ? 9.234 -42.688 -2.947 1 85.06 79 PHE B N 1
ATOM 5341 C CA . PHE B 1 79 ? 8.273 -41.656 -2.57 1 85.06 79 PHE B CA 1
ATOM 5342 C C . PHE B 1 79 ? 8.531 -41.188 -1.148 1 85.06 79 PHE B C 1
ATOM 5344 O O . PHE B 1 79 ? 8.422 -40 -0.865 1 85.06 79 PHE B O 1
ATOM 5351 N N . VAL B 1 80 ? 8.75 -42.094 -0.286 1 86.31 80 VAL B N 1
ATOM 5352 C CA . VAL B 1 80 ? 9.039 -41.719 1.097 1 86.31 80 VAL B CA 1
ATOM 5353 C C . VAL B 1 80 ? 10.289 -40.844 1.152 1 86.31 80 VAL B C 1
ATOM 5355 O O . VAL B 1 80 ? 10.32 -39.844 1.863 1 86.31 80 VAL B O 1
ATOM 5358 N N . PHE B 1 81 ? 11.242 -41.219 0.389 1 90 81 PHE B N 1
ATOM 5359 C CA . PHE B 1 81 ? 12.469 -40.438 0.322 1 90 81 PHE B CA 1
ATOM 5360 C C . PHE B 1 81 ? 12.188 -39.031 -0.221 1 90 81 PHE B C 1
ATOM 5362 O O . PHE B 1 81 ? 12.703 -38.031 0.305 1 90 81 PHE B O 1
ATOM 5369 N N . ARG B 1 82 ? 11.391 -38.938 -1.164 1 88.69 82 ARG B N 1
ATOM 5370 C CA . ARG B 1 82 ? 11.039 -37.656 -1.78 1 88.69 82 ARG B CA 1
ATOM 5371 C C . ARG B 1 82 ? 10.32 -36.75 -0.787 1 88.69 82 ARG B C 1
ATOM 5373 O O . ARG B 1 82 ? 10.57 -35.531 -0.749 1 88.69 82 ARG B O 1
ATOM 5380 N N . VAL B 1 83 ? 9.469 -37.406 -0.062 1 87.38 83 VAL B N 1
ATOM 5381 C CA . VAL B 1 83 ? 8.695 -36.625 0.906 1 87.38 83 VAL B CA 1
ATOM 5382 C C . VAL B 1 83 ? 9.625 -36 1.942 1 87.38 83 VAL B C 1
ATOM 5384 O O . VAL B 1 83 ? 9.477 -34.844 2.297 1 87.38 83 VAL B O 1
ATOM 5387 N N . ILE B 1 84 ? 10.562 -36.719 2.35 1 90.19 84 ILE B N 1
ATOM 5388 C CA . ILE B 1 84 ? 11.5 -36.25 3.365 1 90.19 84 ILE B CA 1
ATOM 5389 C C . ILE B 1 84 ? 12.375 -35.156 2.785 1 90.19 84 ILE B C 1
ATOM 5391 O O . ILE B 1 84 ? 12.523 -34.094 3.391 1 90.19 84 ILE B O 1
ATOM 5395 N N . VAL B 1 85 ? 12.898 -35.375 1.64 1 92.31 85 VAL B N 1
ATOM 5396 C CA . VAL B 1 85 ? 13.805 -34.438 0.996 1 92.31 85 VAL B CA 1
ATOM 5397 C C . VAL B 1 85 ? 13.047 -33.156 0.646 1 92.31 85 VAL B C 1
ATOM 5399 O O . VAL B 1 85 ? 13.562 -32.062 0.824 1 92.31 85 VAL B O 1
ATOM 5402 N N . ASN B 1 86 ? 11.867 -33.281 0.219 1 89.62 86 ASN B N 1
ATOM 5403 C CA . ASN B 1 86 ? 11.047 -32.125 -0.145 1 89.62 86 ASN B CA 1
ATOM 5404 C C . ASN B 1 86 ? 10.656 -31.312 1.081 1 89.62 86 ASN B C 1
ATOM 5406 O O . ASN B 1 86 ? 10.68 -30.094 1.042 1 89.62 86 ASN B O 1
ATOM 5410 N N . ALA B 1 87 ? 10.305 -32.031 2.143 1 88.38 87 ALA B N 1
ATOM 5411 C CA . ALA B 1 87 ? 9.922 -31.359 3.373 1 88.38 87 ALA B CA 1
ATOM 5412 C C . ALA B 1 87 ? 11.07 -30.516 3.916 1 88.38 87 ALA B C 1
ATOM 5414 O O . ALA B 1 87 ? 10.891 -29.359 4.281 1 88.38 87 ALA B O 1
ATOM 5415 N N . ILE B 1 88 ? 12.234 -31.047 3.879 1 92.06 88 ILE B N 1
ATOM 5416 C CA . ILE B 1 88 ? 13.414 -30.359 4.398 1 92.06 88 ILE B CA 1
ATOM 5417 C C . ILE B 1 88 ? 13.805 -29.219 3.453 1 92.06 88 ILE B C 1
ATOM 5419 O O . ILE B 1 88 ? 14.102 -28.109 3.895 1 92.06 88 ILE B O 1
ATOM 5423 N N . GLY B 1 89 ? 13.789 -29.547 2.203 1 91.94 89 GLY B N 1
ATOM 5424 C CA . GLY B 1 89 ? 14.156 -28.531 1.216 1 91.94 89 GLY B CA 1
ATOM 5425 C C . GLY B 1 89 ? 13.195 -27.375 1.16 1 91.94 89 GLY B C 1
ATOM 5426 O O . GLY B 1 89 ? 13.609 -26.219 1.142 1 91.94 89 GLY B O 1
ATOM 5427 N N . TYR B 1 90 ? 11.969 -27.656 1.201 1 88.19 90 TYR B N 1
ATOM 5428 C CA . TYR B 1 90 ? 10.938 -26.625 1.078 1 88.19 90 TYR B CA 1
ATOM 5429 C C . TYR B 1 90 ? 10.891 -25.75 2.326 1 88.19 90 TYR B C 1
ATOM 5431 O O . TYR B 1 90 ? 10.828 -24.531 2.229 1 88.19 90 TYR B O 1
ATOM 5439 N N . THR B 1 91 ? 10.906 -26.406 3.473 1 88.19 91 THR B N 1
ATOM 5440 C CA . THR B 1 91 ? 10.922 -25.641 4.715 1 88.19 91 THR B CA 1
ATOM 5441 C C . THR B 1 91 ? 12.195 -24.812 4.812 1 88.19 91 THR B C 1
ATOM 5443 O O . THR B 1 91 ? 12.172 -23.672 5.293 1 88.19 91 THR B O 1
ATOM 5446 N N . GLY B 1 92 ? 13.234 -25.406 4.336 1 91.19 92 GLY B N 1
ATOM 5447 C CA . GLY B 1 92 ? 14.508 -24.703 4.375 1 91.19 92 GLY B CA 1
ATOM 5448 C C . GLY B 1 92 ? 14.523 -23.453 3.498 1 91.19 92 GLY B C 1
ATOM 5449 O O . GLY B 1 92 ? 14.969 -22.391 3.928 1 91.19 92 GLY B O 1
ATOM 5450 N N . ILE B 1 93 ? 14.031 -23.547 2.328 1 91.88 93 ILE B N 1
ATOM 5451 C CA . ILE B 1 93 ? 14.078 -22.422 1.393 1 91.88 93 ILE B CA 1
ATOM 5452 C C . ILE B 1 93 ? 13.133 -21.312 1.86 1 91.88 93 ILE B C 1
ATOM 5454 O O . ILE B 1 93 ? 13.422 -20.125 1.692 1 91.88 93 ILE B O 1
ATOM 5458 N N . GLN B 1 94 ? 12.047 -21.719 2.455 1 88.81 94 GLN B N 1
ATOM 5459 C CA . GLN B 1 94 ? 11.094 -20.734 2.959 1 88.81 94 GLN B CA 1
ATOM 5460 C C . GLN B 1 94 ? 11.664 -19.984 4.156 1 88.81 94 GLN B C 1
ATOM 5462 O O . GLN B 1 94 ? 11.555 -18.766 4.23 1 88.81 94 GLN B O 1
ATOM 5467 N N . ALA B 1 95 ? 12.242 -20.719 5.027 1 90.19 95 ALA B N 1
ATOM 5468 C CA . ALA B 1 95 ? 12.812 -20.109 6.227 1 90.19 95 ALA B CA 1
ATOM 5469 C C . ALA B 1 95 ? 13.977 -19.188 5.879 1 90.19 95 ALA B C 1
ATOM 5471 O O . ALA B 1 95 ? 14.039 -18.047 6.348 1 90.19 95 ALA B O 1
ATOM 5472 N N . LYS B 1 96 ? 14.82 -19.703 5.074 1 91.56 96 LYS B N 1
ATOM 5473 C CA . LYS B 1 96 ? 15.992 -18.906 4.707 1 91.56 96 LYS B CA 1
ATOM 5474 C C . LYS B 1 96 ? 15.602 -17.734 3.822 1 91.56 96 LYS B C 1
ATOM 5476 O O . LYS B 1 96 ? 16.203 -16.656 3.91 1 91.56 96 LYS B O 1
ATOM 5481 N N . GLY B 1 97 ? 14.648 -18 2.947 1 90 97 GLY B N 1
ATOM 5482 C CA . GLY B 1 97 ? 14.141 -16.906 2.135 1 90 97 GLY B CA 1
ATOM 5483 C C . GLY B 1 97 ? 13.508 -15.789 2.953 1 90 97 GLY B C 1
ATOM 5484 O O . GLY B 1 97 ? 13.805 -14.609 2.744 1 90 97 GLY B O 1
ATOM 5485 N N . ALA B 1 98 ? 12.727 -16.172 3.93 1 88.56 98 ALA B N 1
ATOM 5486 C CA . ALA B 1 98 ? 12.055 -15.195 4.789 1 88.56 98 ALA B CA 1
ATOM 5487 C C . ALA B 1 98 ? 13.07 -14.414 5.621 1 88.56 98 ALA B C 1
ATOM 5489 O O . ALA B 1 98 ? 12.914 -13.211 5.832 1 88.56 98 ALA B O 1
ATOM 5490 N N . ARG B 1 99 ? 14.047 -15.078 6.062 1 90 99 ARG B N 1
ATOM 5491 C CA . ARG B 1 99 ? 15.094 -14.406 6.832 1 90 99 ARG B CA 1
ATOM 5492 C C . ARG B 1 99 ? 15.852 -13.406 5.969 1 90 99 ARG B C 1
ATOM 5494 O O . ARG B 1 99 ? 16.203 -12.32 6.434 1 90 99 ARG B O 1
ATOM 5501 N N . GLY B 1 100 ? 16.156 -13.844 4.797 1 89.44 100 GLY B N 1
ATOM 5502 C CA . GLY B 1 100 ? 16.812 -12.93 3.875 1 89.44 100 GLY B CA 1
AT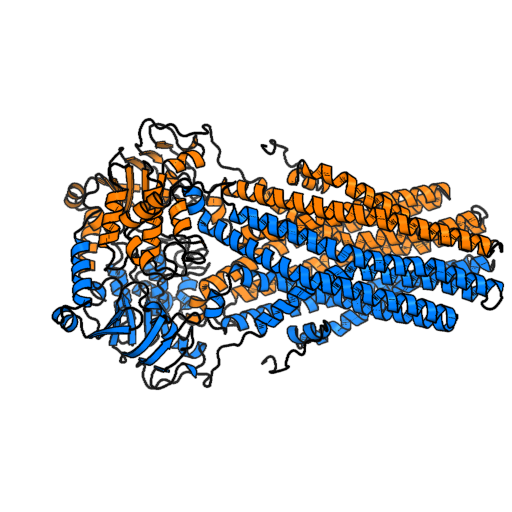OM 5503 C C . GLY B 1 100 ? 16 -11.672 3.604 1 89.44 100 GLY B C 1
ATOM 5504 O O . GLY B 1 100 ? 16.562 -10.57 3.564 1 89.44 100 GLY B O 1
ATOM 5505 N N . ILE B 1 101 ? 14.758 -11.805 3.496 1 90.19 101 ILE B N 1
ATOM 5506 C CA . ILE B 1 101 ? 13.875 -10.68 3.186 1 90.19 101 ILE B CA 1
ATOM 5507 C C . ILE B 1 101 ? 13.766 -9.758 4.398 1 90.19 101 ILE B C 1
ATOM 5509 O O . ILE B 1 101 ? 13.711 -8.539 4.254 1 90.19 101 ILE B O 1
ATOM 5513 N N . GLN B 1 102 ? 13.688 -10.367 5.531 1 88.5 102 GLN B N 1
ATOM 5514 C CA . GLN B 1 102 ? 13.672 -9.562 6.75 1 88.5 102 GLN B CA 1
ATOM 5515 C C . GLN B 1 102 ? 14.914 -8.68 6.836 1 88.5 102 GLN B C 1
ATOM 5517 O O . GLN B 1 102 ? 14.82 -7.492 7.145 1 88.5 102 GLN B O 1
ATOM 5522 N N . SER B 1 103 ? 16.016 -9.266 6.574 1 87.62 103 SER B N 1
ATOM 5523 C CA . SER B 1 103 ? 17.266 -8.516 6.605 1 87.62 103 SER B CA 1
ATOM 5524 C C . SER B 1 103 ? 17.281 -7.41 5.559 1 87.62 103 SER B C 1
ATOM 5526 O O . SER B 1 103 ? 17.828 -6.332 5.793 1 87.62 103 SER B O 1
ATOM 5528 N N . MET B 1 104 ? 16.703 -7.66 4.492 1 88.31 104 MET B N 1
ATOM 5529 C CA . MET B 1 104 ? 16.641 -6.68 3.414 1 88.31 104 MET B CA 1
ATOM 5530 C C . MET B 1 104 ? 15.742 -5.508 3.797 1 88.31 104 MET B C 1
ATOM 5532 O O . MET B 1 104 ? 16.047 -4.359 3.465 1 88.31 104 MET B O 1
ATOM 5536 N N . ARG B 1 105 ? 14.672 -5.816 4.395 1 85.75 105 ARG B N 1
ATOM 5537 C CA . ARG B 1 105 ? 13.758 -4.762 4.832 1 85.75 105 ARG B CA 1
ATOM 5538 C C . ARG B 1 105 ? 14.461 -3.803 5.793 1 85.75 105 ARG B C 1
ATOM 5540 O O . ARG B 1 105 ? 14.32 -2.584 5.672 1 85.75 105 ARG B O 1
ATOM 5547 N N . ILE B 1 106 ? 15.164 -4.367 6.672 1 84.31 106 ILE B N 1
ATOM 5548 C CA . ILE B 1 106 ? 15.883 -3.561 7.652 1 84.31 106 ILE B CA 1
ATOM 5549 C C . ILE B 1 106 ? 16.953 -2.725 6.949 1 84.31 106 ILE B C 1
ATOM 5551 O O . ILE B 1 106 ? 17.062 -1.521 7.188 1 84.31 106 ILE B O 1
ATOM 5555 N N . SER B 1 107 ? 17.672 -3.383 6.078 1 84.88 107 SER B N 1
ATOM 5556 C CA . SER B 1 107 ? 18.75 -2.688 5.371 1 84.88 107 SER B CA 1
ATOM 5557 C C . SER B 1 107 ? 18.188 -1.583 4.477 1 84.88 107 SER B C 1
ATOM 5559 O O . SER B 1 107 ? 18.781 -0.506 4.375 1 84.88 107 SER B O 1
ATOM 5561 N N . LEU B 1 108 ? 17.109 -1.839 3.828 1 84.31 108 LEU B N 1
ATOM 5562 C CA . LEU B 1 108 ? 16.484 -0.84 2.971 1 84.31 108 LEU B CA 1
ATOM 5563 C C . LEU B 1 108 ? 15.93 0.319 3.797 1 84.31 108 LEU B C 1
ATOM 5565 O O . LEU B 1 108 ? 16 1.476 3.373 1 84.31 108 LEU B O 1
ATOM 5569 N N . GLY B 1 109 ? 15.383 0.014 4.848 1 79.12 109 GLY B N 1
ATOM 5570 C CA . GLY B 1 109 ? 14.945 1.062 5.754 1 79.12 109 GLY B CA 1
ATOM 5571 C C . GLY B 1 109 ? 16.078 1.983 6.188 1 79.12 109 GLY B C 1
ATOM 5572 O O . GLY B 1 109 ? 15.914 3.205 6.199 1 79.12 109 GLY B O 1
ATOM 5573 N N . ASP B 1 110 ? 17.172 1.359 6.477 1 79.75 110 ASP B N 1
ATOM 5574 C CA . ASP B 1 110 ? 18.344 2.127 6.875 1 79.75 110 ASP B CA 1
ATOM 5575 C C . ASP B 1 110 ? 18.859 2.982 5.719 1 79.75 110 ASP B C 1
ATOM 5577 O O . ASP B 1 110 ? 19.281 4.125 5.922 1 79.75 110 ASP B O 1
ATOM 5581 N N . HIS B 1 111 ? 18.781 2.404 4.582 1 83 111 HIS B N 1
ATOM 5582 C CA . HIS B 1 111 ? 19.25 3.121 3.4 1 83 111 HIS B CA 1
ATOM 5583 C C . HIS B 1 111 ? 18.391 4.344 3.119 1 83 111 HIS B C 1
ATOM 5585 O O . HIS B 1 111 ? 18.906 5.426 2.844 1 83 111 HIS B O 1
ATOM 5591 N N . ILE B 1 112 ? 17.156 4.199 3.217 1 79.56 112 ILE B N 1
ATOM 5592 C CA . ILE B 1 112 ? 16.219 5.273 2.932 1 79.56 112 ILE B CA 1
ATOM 5593 C C . ILE B 1 112 ? 16.391 6.395 3.953 1 79.56 112 ILE B C 1
ATOM 5595 O O . ILE B 1 112 ? 16.266 7.574 3.615 1 79.56 112 ILE B O 1
ATOM 5599 N N . ARG B 1 113 ? 16.688 6.047 5.07 1 77.44 113 ARG B N 1
ATOM 5600 C CA . ARG B 1 113 ? 16.906 7.02 6.137 1 77.44 113 ARG B CA 1
ATOM 5601 C C . ARG B 1 113 ? 18.109 7.906 5.824 1 77.44 113 ARG B C 1
ATOM 5603 O O . ARG B 1 113 ? 18.141 9.078 6.199 1 77.44 113 ARG B O 1
ATOM 5610 N N . ASN B 1 114 ? 19 7.363 5.172 1 79.06 114 ASN B N 1
ATOM 5611 C CA . ASN B 1 114 ? 20.266 8.07 4.949 1 79.06 114 ASN B CA 1
ATOM 5612 C C . ASN B 1 114 ? 20.234 8.875 3.654 1 79.06 114 ASN B C 1
ATOM 5614 O O . ASN B 1 114 ? 21.188 9.586 3.332 1 79.06 114 ASN B O 1
ATOM 5618 N N . ILE B 1 115 ? 19.125 8.742 2.994 1 80 115 ILE B N 1
ATOM 5619 C CA . ILE B 1 115 ? 18.953 9.516 1.771 1 80 115 ILE B CA 1
ATOM 5620 C C . ILE B 1 115 ? 18.422 10.906 2.111 1 80 115 ILE B C 1
ATOM 5622 O O . ILE B 1 115 ? 17.844 11.117 3.176 1 80 115 ILE B O 1
ATOM 5626 N N . ASN B 1 116 ? 18.734 11.859 1.269 1 76.88 116 ASN B N 1
ATOM 5627 C CA . ASN B 1 116 ? 18.234 13.227 1.432 1 76.88 116 ASN B CA 1
ATOM 5628 C C . ASN B 1 116 ? 16.703 13.266 1.439 1 76.88 116 ASN B C 1
ATOM 5630 O O . ASN B 1 116 ? 16.062 12.422 0.817 1 76.88 116 ASN B O 1
ATOM 5634 N N . LEU B 1 117 ? 16.219 14.133 2.201 1 71.19 117 LEU B N 1
ATOM 5635 C CA . LEU B 1 117 ? 14.766 14.203 2.355 1 71.19 117 LEU B CA 1
ATOM 5636 C C . LEU B 1 117 ? 14.102 14.547 1.03 1 71.19 117 LEU B C 1
ATOM 5638 O O . LEU B 1 117 ? 12.891 14.344 0.869 1 71.19 117 LEU B O 1
ATOM 5642 N N . GLY B 1 118 ? 14.938 15.141 0.115 1 64.19 118 GLY B N 1
ATOM 5643 C CA . GLY B 1 118 ? 14.406 15.406 -1.21 1 64.19 118 GLY B CA 1
ATOM 5644 C C . GLY B 1 118 ? 13.852 14.172 -1.89 1 64.19 118 GLY B C 1
ATOM 5645 O O . GLY B 1 118 ? 12.883 14.258 -2.654 1 64.19 118 GLY B O 1
ATOM 5646 N N . PHE B 1 119 ? 14.391 13.117 -1.534 1 66.62 119 PHE B N 1
ATOM 5647 C CA . PHE B 1 119 ? 13.938 11.828 -2.055 1 66.62 119 PHE B CA 1
ATOM 5648 C C . PHE B 1 119 ? 12.5 11.547 -1.643 1 66.62 119 PHE B C 1
ATOM 5650 O O . PHE B 1 119 ? 11.727 10.977 -2.414 1 66.62 119 PHE B O 1
ATOM 5657 N N . PHE B 1 120 ? 12.148 11.961 -0.523 1 65.81 120 PHE B N 1
ATOM 5658 C CA . PHE B 1 120 ? 10.82 11.695 0.02 1 65.81 120 PHE B CA 1
ATOM 5659 C C . PHE B 1 120 ? 9.789 12.625 -0.611 1 65.81 120 PHE B C 1
ATOM 5661 O O . PHE B 1 120 ? 8.609 12.281 -0.694 1 65.81 120 PHE B O 1
ATOM 5668 N N . ASN B 1 121 ? 10.289 13.758 -0.977 1 60.03 121 ASN B N 1
ATOM 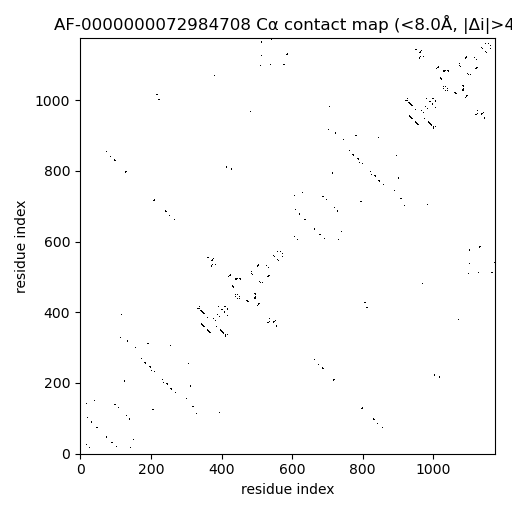5669 C CA . ASN B 1 121 ? 9.391 14.695 -1.63 1 60.03 121 ASN B CA 1
ATOM 5670 C C . ASN B 1 121 ? 9.031 14.242 -3.041 1 60.03 121 ASN B C 1
ATOM 5672 O O . ASN B 1 121 ? 7.918 14.492 -3.516 1 60.03 121 ASN B O 1
ATOM 5676 N N . LYS B 1 122 ? 9.984 13.641 -3.625 1 59.56 122 LYS B N 1
ATOM 5677 C CA . LYS B 1 122 ? 9.797 13.211 -5.008 1 59.56 122 LYS B CA 1
ATOM 5678 C C . LYS B 1 122 ? 9.008 11.906 -5.066 1 59.56 122 LYS B C 1
ATOM 5680 O O . LYS B 1 122 ? 8.352 11.617 -6.066 1 59.56 122 LYS B O 1
ATOM 5685 N N . ASN B 1 123 ? 9.164 11.242 -4.016 1 64.25 123 ASN B N 1
ATOM 5686 C CA . ASN B 1 123 ? 8.461 9.961 -3.967 1 64.25 123 ASN B CA 1
ATOM 5687 C C . ASN B 1 123 ? 7.305 9.992 -2.973 1 64.25 123 ASN B C 1
ATOM 5689 O O . ASN B 1 123 ? 7.414 10.602 -1.905 1 64.25 123 ASN B O 1
ATOM 5693 N N . SER B 1 124 ? 6.168 9.492 -3.465 1 67.44 124 SER B N 1
ATOM 5694 C CA . SER B 1 124 ? 5.008 9.461 -2.586 1 67.44 124 SER B CA 1
ATOM 5695 C C . SER B 1 124 ? 5.184 8.445 -1.464 1 67.44 124 SER B C 1
ATOM 5697 O O . SER B 1 124 ? 5.906 7.457 -1.624 1 67.44 124 SER B O 1
ATOM 5699 N N . ILE B 1 125 ? 4.727 8.75 -0.318 1 72.25 125 ILE B N 1
ATOM 5700 C CA . ILE B 1 125 ? 4.707 7.859 0.836 1 72.25 125 ILE B CA 1
ATOM 5701 C C . ILE B 1 125 ? 4.125 6.504 0.434 1 72.25 125 ILE B C 1
ATOM 5703 O O . ILE B 1 125 ? 4.633 5.457 0.841 1 72.25 125 ILE B O 1
ATOM 5707 N N . GLY B 1 126 ? 3.24 6.543 -0.456 1 69.19 126 GLY B N 1
ATOM 5708 C CA . GLY B 1 126 ? 2.625 5.312 -0.93 1 69.19 126 GLY B CA 1
ATOM 5709 C C . GLY B 1 126 ? 3.572 4.445 -1.741 1 69.19 126 GLY B C 1
ATOM 5710 O O . GLY B 1 126 ? 3.627 3.23 -1.551 1 69.19 126 GLY B O 1
ATOM 5711 N N . SER B 1 127 ? 4.316 5.051 -2.584 1 75.94 127 SER B N 1
ATOM 5712 C CA . SER B 1 127 ? 5.254 4.324 -3.436 1 75.94 127 SER B CA 1
ATOM 5713 C C . SER B 1 127 ? 6.363 3.682 -2.611 1 75.94 127 SER B C 1
ATOM 5715 O O . SER B 1 127 ? 6.727 2.525 -2.842 1 75.94 127 SER B O 1
ATOM 5717 N N . LEU B 1 128 ? 6.852 4.43 -1.682 1 80.38 128 LEU B N 1
ATOM 5718 C CA . LEU B 1 128 ? 7.93 3.916 -0.846 1 80.38 128 LEU B CA 1
ATOM 5719 C C . LEU B 1 128 ? 7.434 2.791 0.054 1 80.38 128 LEU B C 1
ATOM 5721 O O . LEU B 1 128 ? 8.141 1.809 0.279 1 80.38 128 LEU B O 1
ATOM 5725 N N . SER B 1 129 ? 6.254 3.02 0.532 1 80.25 129 SER B N 1
ATOM 5726 C CA . SER B 1 129 ? 5.645 1.968 1.34 1 80.25 129 SER B CA 1
ATOM 5727 C C . SER B 1 129 ? 5.445 0.693 0.527 1 80.25 129 SER B C 1
ATOM 5729 O O . SER B 1 129 ? 5.648 -0.411 1.034 1 80.25 129 SER B O 1
ATOM 5731 N N . ASN B 1 130 ? 5.105 0.833 -0.703 1 79.5 130 ASN B N 1
ATOM 5732 C CA . ASN B 1 130 ? 4.902 -0.311 -1.587 1 79.5 130 ASN B CA 1
ATOM 5733 C C . ASN B 1 130 ? 6.211 -1.057 -1.846 1 79.5 130 ASN B C 1
ATOM 5735 O O . ASN B 1 130 ? 6.219 -2.285 -1.932 1 79.5 130 ASN B O 1
ATOM 5739 N N . ILE B 1 131 ? 7.246 -0.377 -1.997 1 82.56 131 ILE B N 1
ATOM 5740 C CA . ILE B 1 131 ? 8.555 -0.978 -2.223 1 82.56 131 ILE B CA 1
ATOM 5741 C C . ILE B 1 131 ? 8.953 -1.824 -1.016 1 82.56 131 ILE B C 1
ATOM 5743 O O . ILE B 1 131 ? 9.414 -2.957 -1.168 1 82.56 131 ILE B O 1
ATOM 5747 N N . MET B 1 132 ? 8.641 -1.308 0.128 1 84.06 132 MET B N 1
ATOM 5748 C CA . MET B 1 132 ? 9.078 -1.944 1.367 1 84.06 132 MET B CA 1
ATOM 5749 C C . MET B 1 132 ? 8.148 -3.1 1.741 1 84.06 132 MET B C 1
ATOM 5751 O O . MET B 1 132 ? 8.469 -3.893 2.629 1 84.06 132 MET B O 1
ATOM 5755 N N . THR B 1 133 ? 7.09 -3.242 1.031 1 82.88 133 THR B N 1
ATOM 5756 C CA . THR B 1 133 ? 6.148 -4.293 1.4 1 82.88 133 THR B CA 1
ATOM 5757 C C . THR B 1 133 ? 5.906 -5.242 0.228 1 82.88 133 THR B C 1
ATOM 5759 O O . THR B 1 133 ? 6.562 -6.277 0.118 1 82.88 133 THR B O 1
ATOM 5762 N N . ASN B 1 134 ? 5.227 -4.746 -0.819 1 78.94 134 ASN B N 1
ATOM 5763 C CA . ASN B 1 134 ? 4.781 -5.613 -1.902 1 78.94 134 ASN B CA 1
ATOM 5764 C C . ASN B 1 134 ? 5.938 -6.012 -2.812 1 78.94 134 ASN B C 1
ATOM 5766 O O . ASN B 1 134 ? 6.035 -7.168 -3.234 1 78.94 134 ASN B O 1
ATOM 5770 N N . ASP B 1 135 ? 6.77 -5.09 -3.107 1 83 135 ASP B N 1
ATOM 5771 C CA . ASP B 1 135 ? 7.891 -5.414 -3.982 1 83 135 ASP B CA 1
ATOM 5772 C C . ASP B 1 135 ? 8.844 -6.402 -3.312 1 83 135 ASP B C 1
ATOM 5774 O O . ASP B 1 135 ? 9.367 -7.305 -3.965 1 83 135 ASP B O 1
ATOM 5778 N N . LEU B 1 136 ? 9.031 -6.234 -2.051 1 87.88 136 LEU B N 1
ATOM 5779 C CA . LEU B 1 136 ? 9.883 -7.168 -1.327 1 87.88 136 LEU B CA 1
ATOM 5780 C C . LEU B 1 136 ? 9.211 -8.539 -1.214 1 87.88 136 LEU B C 1
ATOM 5782 O O . LEU B 1 136 ? 9.891 -9.57 -1.237 1 87.88 136 LEU B O 1
ATOM 5786 N N . GLN B 1 137 ? 7.945 -8.531 -1.137 1 84.56 137 GLN B N 1
ATOM 5787 C CA . GLN B 1 137 ? 7.215 -9.797 -1.12 1 84.56 137 GLN B CA 1
ATOM 5788 C C . GLN B 1 137 ? 7.336 -10.516 -2.459 1 84.56 137 GLN B C 1
ATOM 5790 O O . GLN B 1 137 ? 7.473 -11.742 -2.5 1 84.56 137 GLN B O 1
ATOM 5795 N N . ASP B 1 138 ? 7.211 -9.727 -3.512 1 84.75 138 ASP B N 1
ATOM 5796 C CA . ASP B 1 138 ? 7.406 -10.305 -4.836 1 84.75 138 ASP B CA 1
ATOM 5797 C C . ASP B 1 138 ? 8.812 -10.883 -4.984 1 84.75 138 ASP B C 1
ATOM 5799 O O . ASP B 1 138 ? 8.992 -11.961 -5.551 1 84.75 138 ASP B O 1
ATOM 5803 N N . PHE B 1 139 ? 9.773 -10.211 -4.438 1 87.62 139 PHE B N 1
ATOM 5804 C CA . PHE B 1 139 ? 11.148 -10.688 -4.488 1 87.62 139 PHE B CA 1
ATOM 5805 C C . PHE B 1 139 ? 11.32 -11.953 -3.662 1 87.62 139 PHE B C 1
ATOM 5807 O O . PHE B 1 139 ? 12.094 -12.844 -4.027 1 87.62 139 PHE B O 1
ATOM 5814 N N . GLU B 1 140 ? 10.633 -12.008 -2.621 1 87.75 140 GLU B N 1
ATOM 5815 C CA . GLU B 1 140 ? 10.656 -13.219 -1.803 1 87.75 140 GLU B CA 1
ATOM 5816 C C . GLU B 1 140 ? 10.172 -14.43 -2.596 1 87.75 140 GLU B C 1
ATOM 5818 O O . GLU B 1 140 ? 10.773 -15.508 -2.516 1 87.75 140 GLU B O 1
ATOM 5823 N N . LYS B 1 141 ? 9.164 -14.297 -3.35 1 84.94 141 LYS B N 1
ATOM 5824 C CA . LYS B 1 141 ? 8.625 -15.391 -4.152 1 84.94 141 LYS B CA 1
ATOM 5825 C C . LYS B 1 141 ? 9.625 -15.836 -5.215 1 84.94 141 LYS B C 1
ATOM 5827 O O . LYS B 1 141 ? 9.695 -17.016 -5.559 1 84.94 141 LYS B O 1
ATOM 5832 N N . ILE B 1 142 ? 10.398 -14.93 -5.727 1 85.62 142 ILE B N 1
ATOM 5833 C CA . ILE B 1 142 ? 11.438 -15.258 -6.691 1 85.62 142 ILE B CA 1
ATOM 5834 C C . ILE B 1 142 ? 12.477 -16.172 -6.043 1 85.62 142 ILE B C 1
ATOM 5836 O O . ILE B 1 142 ? 12.867 -17.188 -6.621 1 85.62 142 ILE B O 1
ATOM 5840 N N . ILE B 1 143 ? 12.781 -15.852 -4.828 1 87.12 143 ILE B N 1
ATOM 5841 C CA . ILE B 1 143 ? 13.836 -16.562 -4.121 1 87.12 143 ILE B CA 1
ATOM 5842 C C . ILE B 1 143 ? 13.32 -17.938 -3.678 1 87.12 143 ILE B C 1
ATOM 5844 O O . ILE B 1 143 ? 14.016 -18.938 -3.814 1 87.12 143 ILE B O 1
ATOM 5848 N N . THR B 1 144 ? 12.086 -17.953 -3.25 1 85.56 144 THR B N 1
ATOM 5849 C CA . THR B 1 144 ? 11.602 -19.156 -2.566 1 85.56 144 THR B CA 1
ATOM 5850 C C . THR B 1 144 ? 10.961 -20.125 -3.557 1 85.56 144 THR B C 1
ATOM 5852 O O . THR B 1 144 ? 10.906 -21.328 -3.309 1 85.56 144 THR B O 1
ATOM 5855 N N . HIS B 1 145 ? 10.414 -19.531 -4.641 1 81.75 145 HIS B N 1
ATOM 5856 C CA . HIS B 1 145 ? 9.68 -20.406 -5.547 1 81.75 145 HIS B CA 1
ATOM 5857 C C . HIS B 1 145 ? 10.32 -20.406 -6.934 1 81.75 145 HIS B C 1
ATOM 5859 O O . HIS B 1 145 ? 10.914 -21.406 -7.34 1 81.75 145 HIS B O 1
ATOM 5865 N N . ASN B 1 146 ? 10.461 -19.344 -7.605 1 81.19 146 ASN B N 1
ATOM 5866 C CA . ASN B 1 146 ? 10.766 -19.266 -9.031 1 81.19 146 ASN B CA 1
ATOM 5867 C C . ASN B 1 146 ? 12.203 -19.688 -9.328 1 81.19 146 ASN B C 1
ATOM 5869 O O . ASN B 1 146 ? 12.461 -20.359 -10.328 1 81.19 146 ASN B O 1
ATOM 5873 N N . THR B 1 147 ? 13.109 -19.375 -8.438 1 81.94 147 THR B N 1
ATOM 5874 C CA . THR B 1 147 ? 14.508 -19.703 -8.68 1 81.94 147 THR B CA 1
ATOM 5875 C C . THR B 1 147 ? 14.742 -21.219 -8.602 1 81.94 147 THR B C 1
ATOM 5877 O O . THR B 1 147 ? 15.406 -21.797 -9.461 1 81.94 147 THR B O 1
ATOM 5880 N N . SER B 1 148 ? 14.195 -21.766 -7.602 1 83.81 148 SER B N 1
ATOM 5881 C CA . SER B 1 148 ? 14.328 -23.219 -7.453 1 83.81 148 SER B CA 1
ATOM 5882 C C . SER B 1 148 ? 13.688 -23.953 -8.625 1 83.81 148 SER B C 1
ATOM 5884 O O . SER B 1 148 ? 14.242 -24.922 -9.133 1 83.81 148 SER B O 1
ATOM 5886 N N . ASP B 1 149 ? 12.531 -23.469 -9.117 1 82.81 149 ASP B N 1
ATOM 5887 C CA . ASP B 1 149 ? 11.82 -24.094 -10.227 1 82.81 149 ASP B CA 1
ATOM 5888 C C . ASP B 1 149 ? 12.625 -23.984 -11.523 1 82.81 149 ASP B C 1
ATOM 5890 O O . ASP B 1 149 ? 12.641 -24.938 -12.32 1 82.81 149 ASP B O 1
ATOM 5894 N N . LEU B 1 150 ? 13.281 -22.922 -11.727 1 82.75 150 LEU B N 1
ATOM 5895 C CA . LEU B 1 150 ? 14.109 -22.719 -12.914 1 82.75 150 LEU B CA 1
ATOM 5896 C C . LEU B 1 150 ? 15.297 -23.672 -12.906 1 82.75 150 LEU B C 1
ATOM 5898 O O . LEU B 1 150 ? 15.586 -24.328 -13.922 1 82.75 150 LEU B O 1
ATOM 5902 N N . ILE B 1 151 ? 15.93 -23.797 -11.789 1 85.75 151 ILE B N 1
ATOM 5903 C CA . ILE B 1 151 ? 17.094 -24.656 -11.672 1 85.75 151 ILE B CA 1
ATOM 5904 C C . ILE B 1 151 ? 16.688 -26.109 -11.875 1 85.75 151 ILE B C 1
ATOM 5906 O O . ILE B 1 151 ? 17.344 -26.844 -12.609 1 85.75 151 ILE B O 1
ATOM 5910 N N . LYS B 1 152 ? 15.555 -26.453 -11.312 1 86.06 152 LYS B N 1
ATOM 5911 C CA . LYS B 1 152 ? 15.039 -27.812 -11.469 1 86.06 152 LYS B CA 1
ATOM 5912 C C . LYS B 1 152 ? 14.734 -28.125 -12.93 1 86.06 152 LYS B C 1
ATOM 5914 O O . LYS B 1 152 ? 15.031 -29.219 -13.406 1 86.06 152 LYS B O 1
ATOM 5919 N N . THR B 1 153 ? 14.164 -27.172 -13.609 1 84.56 153 THR B N 1
ATOM 5920 C CA . THR B 1 153 ? 13.773 -27.375 -15 1 84.56 153 THR B CA 1
ATOM 5921 C C . THR B 1 153 ? 15.008 -27.562 -15.883 1 84.56 153 THR B C 1
ATOM 5923 O O . THR B 1 153 ? 15.039 -28.453 -16.734 1 84.56 153 THR B O 1
ATOM 5926 N N . VAL B 1 154 ? 16.016 -26.812 -15.656 1 86.19 154 VAL B N 1
ATOM 5927 C CA . VAL B 1 154 ? 17.234 -26.875 -16.453 1 86.19 154 VAL B CA 1
ATOM 5928 C C . VAL B 1 154 ? 17.953 -28.203 -16.219 1 86.19 154 VAL B C 1
ATOM 5930 O O . VAL B 1 154 ? 18.344 -28.891 -17.156 1 86.19 154 VAL B O 1
ATOM 5933 N N . ILE B 1 155 ? 18 -28.609 -14.992 1 89.88 155 ILE B N 1
ATOM 5934 C CA . ILE B 1 155 ? 18.734 -29.828 -14.633 1 89.88 155 ILE B CA 1
ATOM 5935 C C . ILE B 1 155 ? 17.969 -31.047 -15.148 1 89.88 155 ILE B C 1
ATOM 5937 O O . ILE B 1 155 ? 18.562 -31.953 -15.742 1 89.88 155 ILE B O 1
ATOM 5941 N N . LEU B 1 156 ? 16.688 -31.047 -14.961 1 89.5 156 LEU B N 1
ATOM 5942 C CA . LEU B 1 156 ? 15.867 -32.188 -15.383 1 89.5 156 LEU B CA 1
ATOM 5943 C C . LEU B 1 156 ? 15.844 -32.312 -16.906 1 89.5 156 LEU B C 1
ATOM 5945 O O . LEU B 1 156 ? 15.922 -33.406 -17.438 1 89.5 156 LEU B O 1
ATOM 5949 N N . SER B 1 157 ? 15.648 -31.172 -17.578 1 89.56 157 SER B N 1
ATOM 5950 C CA . SER B 1 157 ? 15.641 -31.188 -19.031 1 89.56 157 SER B CA 1
ATOM 5951 C C . SER B 1 157 ? 16.969 -31.688 -19.594 1 89.56 157 SER B C 1
ATOM 5953 O O . SER B 1 157 ? 16.984 -32.5 -20.531 1 89.56 157 SER B O 1
ATOM 5955 N N . SER B 1 158 ? 18.062 -31.234 -19.016 1 90.69 158 SER B N 1
ATOM 5956 C CA . SER B 1 158 ? 19.391 -31.688 -19.453 1 90.69 158 SER B CA 1
ATOM 5957 C C . SER B 1 158 ? 19.578 -33.188 -19.203 1 90.69 158 SER B C 1
ATOM 5959 O O . SER B 1 158 ? 20.094 -33.906 -20.062 1 90.69 158 SER B O 1
ATOM 5961 N N . TYR B 1 159 ? 19.109 -33.562 -18.047 1 89.81 159 TYR B N 1
ATOM 5962 C CA . TYR B 1 159 ? 19.203 -34.969 -17.688 1 89.81 159 TYR B CA 1
ATOM 5963 C C . TYR B 1 159 ? 18.453 -35.844 -18.672 1 89.81 159 TYR B C 1
ATOM 5965 O O . TYR B 1 159 ? 18.984 -36.844 -19.172 1 89.81 159 TYR B O 1
ATOM 5973 N N . LEU B 1 160 ? 17.219 -35.531 -19.047 1 90.81 160 LEU B N 1
ATOM 5974 C CA . LEU B 1 160 ? 16.391 -36.312 -19.953 1 90.81 160 LEU B CA 1
ATOM 5975 C C . LEU B 1 160 ? 16.953 -36.281 -21.375 1 90.81 160 LEU B C 1
ATOM 5977 O O . LEU B 1 160 ? 16.922 -37.281 -22.094 1 90.81 160 LEU B O 1
ATOM 5981 N N . LEU B 1 161 ? 17.516 -35.156 -21.766 1 91.56 161 LEU B N 1
ATOM 5982 C CA . LEU B 1 161 ? 18.141 -35.031 -23.078 1 91.56 161 LEU B CA 1
ATOM 5983 C C . LEU B 1 161 ? 19.375 -35.938 -23.188 1 91.56 161 LEU B C 1
ATOM 5985 O O . LEU B 1 161 ? 19.625 -36.531 -24.234 1 91.56 161 LEU B O 1
ATOM 5989 N N . ILE B 1 162 ? 20.125 -36 -22.094 1 92.69 162 ILE B N 1
ATOM 5990 C CA . ILE B 1 162 ? 21.328 -36.844 -22.094 1 92.69 162 ILE B CA 1
ATOM 5991 C C . ILE B 1 162 ? 20.953 -38.312 -22.266 1 92.69 162 ILE B C 1
ATOM 5993 O O . ILE B 1 162 ? 21.609 -39.031 -23.016 1 92.69 162 ILE B O 1
ATOM 5997 N N . ILE B 1 163 ? 19.891 -38.719 -21.641 1 90.69 163 ILE B N 1
ATOM 5998 C CA . ILE B 1 163 ? 19.422 -40.094 -21.781 1 90.69 163 ILE B CA 1
ATOM 5999 C C . ILE B 1 163 ? 19 -40.375 -23.234 1 90.69 163 ILE B C 1
ATOM 6001 O O . ILE B 1 163 ? 19.281 -41.438 -23.766 1 90.69 163 ILE B O 1
ATOM 6005 N N . THR B 1 164 ? 18.375 -39.406 -23.875 1 91.31 164 THR B N 1
ATOM 6006 C CA . THR B 1 164 ? 17.938 -39.562 -25.25 1 91.31 164 THR B CA 1
ATOM 6007 C C . THR B 1 164 ? 19.125 -39.719 -26.188 1 91.31 164 THR B C 1
ATOM 6009 O O . THR B 1 164 ? 19.062 -40.438 -27.172 1 91.31 164 THR B O 1
ATOM 6012 N N . PHE B 1 165 ? 20.219 -39.125 -25.875 1 92.94 165 PHE B N 1
ATOM 6013 C CA . PHE B 1 165 ? 21.438 -39.219 -26.688 1 92.94 165 PHE B CA 1
ATOM 6014 C C . PHE B 1 165 ? 22 -40.656 -26.656 1 92.94 165 PHE B C 1
ATOM 6016 O O . PHE B 1 165 ? 22.594 -41.094 -27.625 1 92.94 165 PHE B O 1
ATOM 6023 N N . PHE B 1 166 ? 21.781 -41.344 -25.547 1 91.12 166 PHE B N 1
ATOM 6024 C CA . PHE B 1 166 ? 22.266 -42.719 -25.422 1 91.12 166 PHE B CA 1
ATOM 6025 C C . PHE B 1 166 ? 21.359 -43.688 -26.203 1 91.12 166 PHE B C 1
ATOM 6027 O O . PHE B 1 166 ? 21.797 -44.781 -26.562 1 91.12 166 PHE B O 1
ATOM 6034 N N . ILE B 1 167 ? 20.156 -43.219 -26.438 1 90.94 167 ILE B N 1
ATOM 6035 C CA . ILE B 1 167 ? 19.234 -44.031 -27.203 1 90.94 167 ILE B CA 1
ATOM 6036 C C . ILE B 1 167 ? 19.516 -43.875 -28.703 1 90.94 167 ILE B C 1
ATOM 6038 O O . ILE B 1 167 ? 19.781 -44.844 -29.406 1 90.94 167 ILE B O 1
ATOM 6042 N N . ASP B 1 168 ? 19.406 -42.656 -29.234 1 93.56 168 ASP B N 1
ATOM 6043 C CA . ASP B 1 168 ? 19.641 -42.344 -30.641 1 93.56 168 ASP B CA 1
ATOM 6044 C C . ASP B 1 168 ? 20.078 -40.875 -30.812 1 93.56 168 ASP B C 1
ATOM 6046 O O . ASP B 1 168 ? 19.375 -39.969 -30.391 1 93.56 168 ASP B O 1
ATOM 6050 N N . ILE B 1 169 ? 21.109 -40.688 -31.469 1 92.88 169 ILE B N 1
ATOM 6051 C CA . ILE B 1 169 ? 21.734 -39.344 -31.609 1 92.88 169 ILE B CA 1
ATOM 6052 C C . ILE B 1 169 ? 20.859 -38.469 -32.5 1 92.88 169 ILE B C 1
ATOM 6054 O O . ILE B 1 169 ? 20.75 -37.281 -32.281 1 92.88 169 ILE B O 1
ATOM 6058 N N . GLN B 1 170 ? 20.281 -39.062 -33.5 1 93.94 170 GLN B N 1
ATOM 6059 C CA . GLN B 1 170 ? 19.453 -38.281 -34.406 1 93.94 170 GLN B CA 1
ATOM 6060 C C . GLN B 1 170 ? 18.188 -37.781 -33.719 1 93.94 170 GLN B C 1
ATOM 6062 O O . GLN B 1 170 ? 17.812 -36.594 -33.875 1 93.94 170 GLN B O 1
ATOM 6067 N N . LEU B 1 171 ? 17.562 -38.594 -32.938 1 93.62 171 LEU B N 1
ATOM 6068 C CA . LEU B 1 171 ? 16.359 -38.219 -32.188 1 93.62 171 LEU B CA 1
ATOM 6069 C C . LEU B 1 171 ? 16.703 -37.156 -31.156 1 93.62 171 LEU B C 1
ATOM 6071 O O . LEU B 1 171 ? 15.945 -36.188 -30.984 1 93.62 171 LEU B O 1
ATOM 6075 N N . ALA B 1 172 ? 17.797 -37.312 -30.516 1 94.12 172 ALA B N 1
ATOM 6076 C CA . ALA B 1 172 ? 18.234 -36.375 -29.484 1 94.12 172 ALA B CA 1
ATOM 6077 C C . ALA B 1 172 ? 18.531 -35 -30.094 1 94.12 172 ALA B C 1
ATOM 6079 O O . ALA B 1 172 ? 18.219 -33.969 -29.5 1 94.12 172 ALA B O 1
ATOM 6080 N N . THR B 1 173 ? 19.141 -35 -31.219 1 94.81 173 THR B N 1
ATOM 6081 C CA . THR B 1 173 ? 19.484 -33.75 -31.875 1 94.81 173 THR B CA 1
ATOM 6082 C C . THR B 1 173 ? 18.234 -33 -32.312 1 94.81 173 THR B C 1
ATOM 6084 O O . THR B 1 173 ? 18.141 -31.797 -32.156 1 94.81 173 THR B O 1
ATOM 6087 N N . ILE B 1 174 ? 17.266 -33.719 -32.812 1 94.06 174 ILE B N 1
ATOM 6088 C CA . ILE B 1 174 ? 16.016 -33.094 -33.25 1 94.06 174 ILE B CA 1
ATOM 6089 C C . ILE B 1 174 ? 15.281 -32.531 -32.031 1 94.06 174 ILE B C 1
ATOM 6091 O O . ILE B 1 174 ? 14.719 -31.438 -32.062 1 94.06 174 ILE B O 1
ATOM 6095 N N . GLN B 1 175 ? 15.312 -33.344 -31 1 92.44 175 GLN B N 1
ATOM 6096 C CA . GLN B 1 1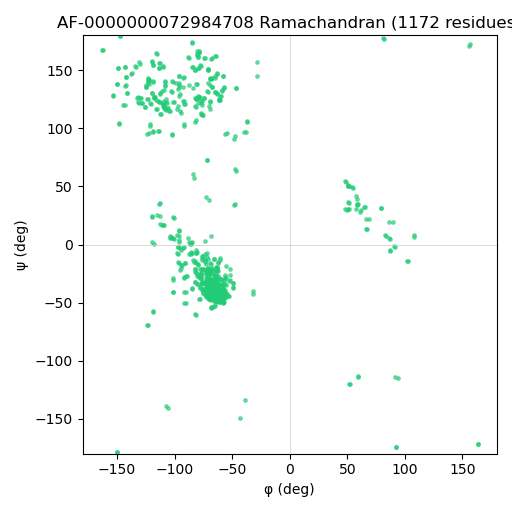75 ? 14.695 -32.906 -29.766 1 92.44 175 GLN B CA 1
ATOM 6097 C C . GLN B 1 175 ? 15.367 -31.625 -29.234 1 92.44 175 GLN B C 1
ATOM 6099 O O . GLN B 1 175 ? 14.703 -30.703 -28.766 1 92.44 175 GLN B O 1
ATOM 6104 N N . LEU B 1 176 ? 16.609 -31.625 -29.266 1 92.19 176 LEU B N 1
ATOM 6105 C CA . LEU B 1 176 ? 17.375 -30.453 -28.859 1 92.19 176 LEU B CA 1
ATOM 6106 C C . LEU B 1 176 ? 17.031 -29.234 -29.703 1 92.19 176 LEU B C 1
ATOM 6108 O O . LEU B 1 176 ? 16.953 -28.125 -29.188 1 92.19 176 LEU B O 1
ATOM 6112 N N . ILE B 1 177 ? 16.812 -29.438 -30.922 1 93.31 177 ILE B N 1
ATOM 6113 C CA . ILE B 1 177 ? 16.453 -28.359 -31.828 1 93.31 177 ILE B CA 1
ATOM 6114 C C . ILE B 1 177 ? 15.102 -27.766 -31.422 1 93.31 177 ILE B C 1
ATOM 6116 O O . ILE B 1 177 ? 14.922 -26.547 -31.422 1 93.31 177 ILE B O 1
ATOM 6120 N N . PHE B 1 178 ? 14.133 -28.625 -31.047 1 91.62 178 PHE B N 1
ATOM 6121 C CA . PHE B 1 178 ? 12.836 -28.141 -30.594 1 91.62 178 PHE B CA 1
ATOM 6122 C C . PHE B 1 178 ? 12.977 -27.297 -29.344 1 91.62 178 PHE B C 1
ATOM 6124 O O . PHE B 1 178 ? 12.328 -26.266 -29.203 1 91.62 178 PHE B O 1
ATOM 6131 N N . VAL B 1 179 ? 13.867 -27.703 -28.484 1 89.19 179 VAL B N 1
ATOM 6132 C CA . VAL B 1 179 ? 14.086 -26.984 -27.234 1 89.19 179 VAL B CA 1
ATOM 6133 C C . VAL B 1 179 ? 14.758 -25.641 -27.516 1 89.19 179 VAL B C 1
ATOM 6135 O O . VAL B 1 179 ? 14.352 -24.609 -26.984 1 89.19 179 VAL B O 1
ATOM 6138 N N . ILE B 1 180 ? 15.742 -25.625 -28.359 1 89.56 180 ILE B N 1
ATOM 6139 C CA . ILE B 1 180 ? 16.516 -24.438 -28.688 1 89.56 180 ILE B CA 1
ATOM 6140 C C . ILE B 1 180 ? 15.625 -23.422 -29.391 1 89.56 180 ILE B C 1
ATOM 6142 O O . ILE B 1 180 ? 15.773 -22.203 -29.188 1 89.56 180 ILE B O 1
ATOM 6146 N N . VAL B 1 181 ? 14.656 -23.922 -30.109 1 91.75 181 VAL B N 1
ATOM 6147 C CA . VAL B 1 181 ? 13.773 -23.031 -30.844 1 91.75 181 VAL B CA 1
ATOM 6148 C C . VAL B 1 181 ? 12.68 -22.5 -29.922 1 91.75 181 VAL B C 1
ATOM 6150 O O . VAL B 1 181 ? 12.258 -21.359 -30.031 1 91.75 181 VAL B O 1
ATOM 6153 N N . ALA B 1 182 ? 12.281 -23.297 -28.969 1 90.12 182 ALA B N 1
ATOM 6154 C CA . ALA B 1 182 ? 11.188 -22.938 -28.078 1 90.12 182 ALA B CA 1
ATOM 6155 C C . ALA B 1 182 ? 11.633 -21.922 -27.047 1 90.12 182 ALA B C 1
ATOM 6157 O O . ALA B 1 182 ? 10.891 -20.984 -26.719 1 90.12 182 ALA B O 1
ATOM 6158 N N . ILE B 1 183 ? 12.836 -21.984 -26.625 1 86.75 183 ILE B N 1
ATOM 6159 C CA . ILE B 1 183 ? 13.32 -21.219 -25.484 1 86.75 183 ILE B CA 1
ATOM 6160 C C . ILE B 1 183 ? 13.383 -19.734 -25.859 1 86.75 183 ILE B C 1
ATOM 6162 O O . ILE B 1 183 ? 12.875 -18.875 -25.125 1 86.75 183 ILE B O 1
ATOM 6166 N N . PRO B 1 184 ? 13.938 -19.391 -27.047 1 86.12 184 PRO B N 1
ATOM 6167 C CA . PRO B 1 184 ? 13.984 -17.969 -27.406 1 86.12 184 PRO B CA 1
ATOM 6168 C C . PRO B 1 184 ? 12.602 -17.344 -27.531 1 86.12 184 PRO B C 1
ATOM 6170 O O . PRO B 1 184 ? 12.422 -16.156 -27.234 1 86.12 184 PRO B O 1
ATOM 6173 N N . ILE B 1 185 ? 11.656 -18.125 -27.875 1 88.81 185 ILE B N 1
ATOM 6174 C CA . ILE B 1 185 ? 10.297 -17.609 -28.047 1 88.81 185 ILE B CA 1
ATOM 6175 C C . ILE B 1 185 ? 9.734 -17.188 -26.688 1 88.81 185 ILE B C 1
ATOM 6177 O O . ILE B 1 185 ? 9.188 -16.094 -26.547 1 88.81 185 ILE B O 1
ATOM 6181 N N . ILE B 1 186 ? 9.961 -18 -25.75 1 86.19 186 ILE B N 1
ATOM 6182 C CA . ILE B 1 186 ? 9.414 -17.703 -24.438 1 86.19 186 ILE B CA 1
ATOM 6183 C C . ILE B 1 186 ? 10.211 -16.562 -23.797 1 86.19 186 ILE B C 1
ATOM 6185 O O . ILE B 1 186 ? 9.648 -15.742 -23.062 1 86.19 186 ILE B O 1
ATOM 6189 N N . LEU B 1 187 ? 11.492 -16.484 -24.062 1 84.44 187 LEU B N 1
ATOM 6190 C CA . LEU B 1 187 ? 12.312 -15.398 -23.547 1 84.44 187 LEU B CA 1
ATOM 6191 C C . LEU B 1 187 ? 11.898 -14.055 -24.141 1 84.44 187 LEU B C 1
ATOM 6193 O O . LEU B 1 187 ? 11.883 -13.039 -23.453 1 84.44 187 LEU B O 1
ATOM 6197 N N . MET B 1 188 ? 11.523 -14.148 -25.422 1 86.56 188 MET B N 1
ATOM 6198 C CA . MET B 1 188 ? 11.031 -12.945 -26.078 1 86.56 188 MET B CA 1
ATOM 6199 C C . MET B 1 188 ? 9.711 -12.484 -25.469 1 86.56 188 MET B C 1
ATOM 6201 O O . MET B 1 188 ? 9.477 -11.281 -25.312 1 86.56 188 MET B O 1
ATOM 6205 N N . GLY B 1 189 ? 8.875 -13.43 -25.172 1 84.69 189 GLY B N 1
ATOM 6206 C CA . GLY B 1 189 ? 7.645 -13.109 -24.469 1 84.69 189 GLY B CA 1
ATOM 6207 C C . GLY B 1 189 ? 7.883 -12.484 -23.109 1 84.69 189 GLY B C 1
ATOM 6208 O O . GLY B 1 189 ? 7.195 -11.531 -22.734 1 84.69 189 GLY B O 1
ATOM 6209 N N . GLY B 1 190 ? 8.883 -12.969 -22.469 1 81.56 190 GLY B N 1
ATOM 6210 C CA . GLY B 1 190 ? 9.258 -12.414 -21.172 1 81.56 190 GLY B CA 1
ATOM 6211 C C . GLY B 1 190 ? 9.734 -10.977 -21.266 1 81.56 190 GLY B C 1
ATOM 6212 O O . GLY B 1 190 ? 9.367 -10.148 -20.422 1 81.56 190 GLY B O 1
ATOM 6213 N N . LYS B 1 191 ? 10.492 -10.664 -22.25 1 82.94 191 LYS B N 1
ATOM 6214 C CA . LYS B 1 191 ? 10.969 -9.297 -22.453 1 82.94 191 LYS B CA 1
ATOM 6215 C C . LYS B 1 191 ? 9.812 -8.344 -22.734 1 82.94 191 LYS B C 1
ATOM 6217 O O . LYS B 1 191 ? 9.805 -7.215 -22.25 1 82.94 191 LYS B O 1
ATOM 6222 N N . ARG B 1 192 ? 8.883 -8.859 -23.484 1 86.06 192 ARG B N 1
ATOM 6223 C CA . ARG B 1 192 ? 7.703 -8.055 -23.797 1 86.06 192 ARG B CA 1
ATOM 6224 C C . ARG B 1 192 ? 6.879 -7.777 -22.547 1 86.06 192 ARG B C 1
ATOM 6226 O O . ARG B 1 192 ? 6.449 -6.645 -22.312 1 86.06 192 ARG B O 1
ATOM 6233 N N . VAL B 1 193 ? 6.75 -8.758 -21.75 1 82.75 193 VAL B N 1
ATOM 6234 C CA . VAL B 1 193 ? 6.004 -8.617 -20.5 1 82.75 193 VAL B CA 1
ATOM 6235 C C . VAL B 1 193 ? 6.73 -7.652 -19.562 1 82.75 193 VAL B C 1
ATOM 6237 O O . VAL B 1 193 ? 6.098 -6.875 -18.844 1 82.75 193 VAL B O 1
ATOM 6240 N N . GLY B 1 194 ? 8.023 -7.711 -19.656 1 81.75 194 GLY B N 1
ATOM 6241 C CA . GLY B 1 194 ? 8.812 -6.797 -18.844 1 81.75 194 GLY B CA 1
ATOM 6242 C C . GLY B 1 194 ? 8.602 -5.34 -19.203 1 81.75 194 GLY B C 1
ATOM 6243 O O . GLY B 1 194 ? 8.453 -4.488 -18.328 1 81.75 194 GLY B O 1
ATOM 6244 N N . THR B 1 195 ? 8.523 -5.098 -20.453 1 83.69 195 THR B N 1
ATOM 6245 C CA . THR B 1 195 ? 8.367 -3.725 -20.922 1 83.69 195 THR B CA 1
ATOM 6246 C C . THR B 1 195 ? 6.965 -3.203 -20.641 1 83.69 195 THR B C 1
ATOM 6248 O O . THR B 1 195 ? 6.805 -2.102 -20.109 1 83.69 195 THR B O 1
ATOM 6251 N N . ILE B 1 196 ? 5.984 -4.039 -20.891 1 87.38 196 ILE B N 1
ATOM 6252 C CA . ILE B 1 196 ? 4.602 -3.629 -20.688 1 87.38 196 ILE B CA 1
ATOM 6253 C C . ILE B 1 196 ? 4.285 -3.621 -19.188 1 87.38 196 ILE B C 1
ATOM 6255 O O . ILE B 1 196 ? 3.531 -2.768 -18.719 1 87.38 196 ILE B O 1
ATOM 6259 N N . GLY B 1 197 ? 4.922 -4.539 -18.5 1 84.44 197 GLY B N 1
ATOM 6260 C CA . GLY B 1 197 ? 4.723 -4.645 -17.062 1 84.44 197 GLY B CA 1
ATOM 6261 C C . GLY B 1 197 ? 5.234 -3.438 -16.312 1 84.44 197 GLY B C 1
ATOM 6262 O O . GLY B 1 197 ? 4.672 -3.066 -15.273 1 84.44 197 GLY B O 1
ATOM 6263 N N . ARG B 1 198 ? 6.25 -2.822 -16.844 1 84.75 198 ARG B N 1
ATOM 6264 C CA . ARG B 1 198 ? 6.773 -1.61 -16.219 1 84.75 198 ARG B CA 1
ATOM 6265 C C . ARG B 1 198 ? 5.738 -0.491 -16.234 1 84.75 198 ARG B C 1
ATOM 6267 O O . ARG B 1 198 ? 5.602 0.253 -15.266 1 84.75 198 ARG B O 1
ATOM 6274 N N . GLU B 1 199 ? 5.078 -0.458 -17.312 1 87.56 199 GLU B N 1
ATOM 6275 C CA . GLU B 1 199 ? 4.02 0.541 -17.422 1 87.56 199 GLU B CA 1
ATOM 6276 C C . GLU B 1 199 ? 2.867 0.236 -16.469 1 87.56 199 GLU B C 1
ATOM 6278 O O . GLU B 1 199 ? 2.295 1.147 -15.859 1 87.56 199 GLU B O 1
ATOM 6283 N N . LYS B 1 200 ? 2.541 -0.997 -16.297 1 86.5 200 LYS B N 1
ATOM 6284 C CA . LYS B 1 200 ? 1.498 -1.4 -15.359 1 86.5 200 LYS B CA 1
ATOM 6285 C C . LYS B 1 200 ? 1.872 -1.027 -13.93 1 86.5 200 LYS B C 1
ATOM 6287 O O . LYS B 1 200 ? 1.03 -0.549 -13.164 1 86.5 200 LYS B O 1
ATOM 6292 N N . LYS B 1 201 ? 3.105 -1.215 -13.648 1 81.88 201 LYS B N 1
ATOM 6293 C CA . LYS B 1 201 ? 3.568 -0.886 -12.305 1 81.88 201 LYS B CA 1
ATOM 6294 C C . LYS B 1 201 ? 3.492 0.616 -12.047 1 81.88 201 LYS B C 1
ATOM 6296 O O . LYS B 1 201 ? 3.129 1.047 -10.945 1 81.88 201 LYS B O 1
ATOM 6301 N N . LYS B 1 202 ? 3.83 1.397 -13.047 1 84.19 202 LYS B N 1
ATOM 6302 C CA . LYS B 1 202 ? 3.732 2.85 -12.93 1 84.19 202 LYS B CA 1
ATOM 6303 C C . LYS B 1 202 ? 2.287 3.285 -12.703 1 84.19 202 LYS B C 1
ATOM 6305 O O . LYS B 1 202 ? 2.014 4.121 -11.844 1 84.19 202 LYS B O 1
ATOM 6310 N N . VAL B 1 203 ? 1.434 2.674 -13.492 1 87.62 203 VAL B N 1
ATOM 6311 C CA . VAL B 1 203 ? 0.018 3.01 -13.391 1 87.62 203 VAL B CA 1
ATOM 6312 C C . VAL B 1 203 ? -0.52 2.568 -12.031 1 87.62 203 VAL B C 1
ATOM 6314 O O . VAL B 1 203 ? -1.325 3.271 -11.414 1 87.62 203 VAL B O 1
ATOM 6317 N N . MET B 1 204 ? -0.048 1.463 -11.594 1 84.38 204 MET B N 1
ATOM 6318 C CA . MET B 1 204 ? -0.443 0.973 -10.273 1 84.38 204 MET B CA 1
ATOM 6319 C C . MET B 1 204 ? -0.013 1.945 -9.18 1 84.38 204 MET B C 1
ATOM 6321 O O . MET B 1 204 ? -0.783 2.232 -8.258 1 84.38 204 MET B O 1
ATOM 6325 N N . ASN B 1 205 ? 1.116 2.451 -9.289 1 79.88 205 ASN B N 1
ATOM 6326 C CA . ASN B 1 205 ? 1.609 3.434 -8.328 1 79.88 205 ASN B CA 1
ATOM 6327 C C . ASN B 1 205 ? 0.768 4.707 -8.344 1 79.88 205 ASN B C 1
ATOM 6329 O O . ASN B 1 205 ? 0.546 5.324 -7.305 1 79.88 205 ASN B O 1
ATOM 6333 N N . GLU B 1 206 ? 0.406 5.027 -9.492 1 83.75 206 GLU B N 1
ATOM 6334 C CA . GLU B 1 206 ? -0.464 6.191 -9.625 1 83.75 206 GLU B CA 1
ATOM 6335 C C . GLU B 1 206 ? -1.812 5.957 -8.953 1 83.75 206 GLU B C 1
ATOM 6337 O O . GLU B 1 206 ? -2.357 6.859 -8.312 1 83.75 206 GLU B O 1
ATOM 6342 N N . VAL B 1 207 ? -2.328 4.793 -9.18 1 85.12 207 VAL B N 1
ATOM 6343 C CA . VAL B 1 207 ? -3.6 4.441 -8.555 1 85.12 207 VAL B CA 1
ATOM 6344 C C . VAL B 1 207 ? -3.463 4.504 -7.031 1 85.12 207 VAL B C 1
ATOM 6346 O O . VAL B 1 207 ? -4.332 5.043 -6.344 1 85.12 207 VAL B O 1
ATOM 6349 N N . ILE B 1 208 ? -2.35 3.996 -6.535 1 79.75 208 ILE B N 1
ATOM 6350 C CA . ILE B 1 208 ? -2.105 3.998 -5.098 1 79.75 208 ILE B CA 1
ATOM 6351 C C . ILE B 1 208 ? -2.01 5.438 -4.59 1 79.75 208 ILE B C 1
ATOM 6353 O O . ILE B 1 208 ? -2.621 5.785 -3.578 1 79.75 208 ILE B O 1
ATOM 6357 N N . SER B 1 209 ? -1.317 6.207 -5.277 1 77.69 209 SER B N 1
ATOM 6358 C CA . SER B 1 209 ? -1.16 7.609 -4.898 1 77.69 209 SER B CA 1
ATOM 6359 C C . SER B 1 209 ? -2.504 8.328 -4.887 1 77.69 209 SER B C 1
ATOM 6361 O O . SER B 1 209 ? -2.779 9.125 -3.984 1 77.69 209 SER B O 1
ATOM 6363 N N . ARG B 1 210 ? -3.25 8.07 -5.891 1 80.81 210 ARG B N 1
ATOM 6364 C CA . ARG B 1 210 ? -4.562 8.703 -5.988 1 80.81 210 ARG B CA 1
ATOM 6365 C C . ARG B 1 210 ? -5.488 8.219 -4.875 1 80.81 210 ARG B C 1
ATOM 6367 O O . ARG B 1 210 ? -6.297 8.992 -4.359 1 80.81 210 ARG B O 1
ATOM 6374 N N . MET B 1 211 ? -5.336 7.023 -4.582 1 80.62 211 MET B N 1
ATOM 6375 C CA . MET B 1 211 ? -6.16 6.477 -3.508 1 80.62 211 MET B CA 1
ATOM 6376 C C . MET B 1 211 ? -5.785 7.094 -2.166 1 80.62 211 MET B C 1
ATOM 6378 O O . MET B 1 211 ? -6.66 7.41 -1.358 1 80.62 211 MET B O 1
ATOM 6382 N N . VAL B 1 212 ? -4.555 7.215 -1.947 1 76 212 VAL B N 1
ATOM 6383 C CA . VAL B 1 212 ? -4.082 7.844 -0.72 1 76 212 VAL B CA 1
ATOM 6384 C C . VAL B 1 212 ? -4.57 9.289 -0.661 1 76 212 VAL B C 1
ATOM 6386 O O . VAL B 1 212 ? -5.004 9.766 0.392 1 76 212 VAL B O 1
ATOM 6389 N N . GLU B 1 213 ? -4.469 9.945 -1.779 1 76.75 213 GLU B N 1
ATOM 6390 C CA . GLU B 1 213 ? -4.977 11.305 -1.872 1 76.75 213 GLU B CA 1
ATOM 6391 C C . GLU B 1 213 ? -6.473 11.367 -1.565 1 76.75 213 GLU B C 1
ATOM 6393 O O . GLU B 1 213 ? -6.926 12.234 -0.816 1 76.75 213 GLU B O 1
ATOM 6398 N N . TYR B 1 214 ? -7.18 10.445 -2.123 1 78.69 214 TYR B N 1
ATOM 6399 C CA . TYR B 1 214 ? -8.625 10.375 -1.941 1 78.69 214 TYR B CA 1
ATOM 6400 C C . TYR B 1 214 ? -8.977 10.117 -0.482 1 78.69 214 TYR B C 1
ATOM 6402 O O . TYR B 1 214 ? -9.859 10.773 0.076 1 78.69 214 TYR B O 1
ATOM 6410 N N . LEU B 1 215 ? -8.242 9.281 0.084 1 77.81 215 LEU B N 1
ATOM 6411 C CA . LEU B 1 215 ? -8.539 8.883 1.455 1 77.81 215 LEU B CA 1
ATOM 6412 C C . LEU B 1 215 ? -8.086 9.953 2.443 1 77.81 215 LEU B C 1
ATOM 6414 O O . LEU B 1 215 ? -8.766 10.219 3.436 1 77.81 215 LEU B O 1
ATOM 6418 N N . SER B 1 216 ? -6.988 10.562 2.156 1 74.56 216 SER B N 1
ATOM 6419 C CA . SER B 1 216 ? -6.488 11.633 3.014 1 74.56 216 SER B CA 1
ATOM 6420 C C . SER B 1 216 ? -7.379 12.867 2.934 1 74.56 216 SER B C 1
ATOM 6422 O O . SER B 1 216 ? -7.516 13.602 3.912 1 74.56 216 SER B O 1
ATOM 6424 N N . GLY B 1 217 ? -7.941 13.109 1.757 1 77.69 217 GLY B N 1
ATOM 6425 C CA . GLY B 1 217 ? -8.797 14.266 1.553 1 77.69 217 GLY B CA 1
ATOM 6426 C C . GLY B 1 217 ? -10.273 13.938 1.587 1 77.69 217 GLY B C 1
ATOM 6427 O O . GLY B 1 217 ? -11.094 14.68 1.045 1 77.69 217 GLY B O 1
ATOM 6428 N N . ILE B 1 218 ? -10.664 12.875 2.195 1 79 218 ILE B N 1
ATOM 6429 C CA . ILE B 1 218 ? -12.031 12.367 2.117 1 79 218 ILE B CA 1
ATOM 6430 C C . ILE B 1 218 ? -13 13.43 2.613 1 79 218 ILE B C 1
ATOM 6432 O O . ILE B 1 218 ? -14.109 13.57 2.08 1 79 218 ILE B O 1
ATOM 6436 N N . GLN B 1 219 ? -12.633 14.258 3.631 1 79.44 219 GLN B N 1
ATOM 6437 C CA . GLN B 1 219 ? -13.508 15.305 4.152 1 79.44 219 GLN B CA 1
ATOM 6438 C C . GLN B 1 219 ? -13.758 16.391 3.105 1 79.44 219 GLN B C 1
ATOM 6440 O O . GLN B 1 219 ? -14.891 16.859 2.949 1 79.44 219 GLN B O 1
ATOM 6445 N N . VAL B 1 220 ? -12.711 16.734 2.451 1 80.12 220 VAL B N 1
ATOM 6446 C CA . VAL B 1 220 ? -12.805 17.766 1.415 1 80.12 220 VAL B CA 1
ATOM 6447 C C . VAL B 1 220 ? -13.656 17.25 0.256 1 80.12 220 VAL B C 1
ATOM 6449 O O . VAL B 1 220 ? -14.477 17.984 -0.288 1 80.12 220 VAL B O 1
ATOM 6452 N N . PHE B 1 221 ? -13.492 16.047 -0.038 1 79.12 221 PHE B N 1
ATOM 6453 C CA . PHE B 1 221 ? -14.242 15.461 -1.15 1 79.12 221 PHE B CA 1
ATOM 6454 C C . PHE B 1 221 ? -15.727 15.375 -0.819 1 79.12 221 PHE B C 1
ATOM 6456 O O . PHE B 1 221 ? -16.578 15.648 -1.67 1 79.12 221 PHE B O 1
ATOM 6463 N N . LYS B 1 222 ? -15.969 15.016 0.374 1 78.88 222 LYS B N 1
ATOM 6464 C CA . LYS B 1 222 ? -17.359 14.961 0.809 1 78.88 222 LYS B CA 1
ATOM 6465 C C . LYS B 1 222 ? -17.984 16.359 0.843 1 78.88 222 LYS B C 1
ATOM 6467 O O . LYS B 1 222 ? -19.125 16.547 0.394 1 78.88 222 LYS B O 1
ATOM 6472 N N . ALA B 1 223 ? -17.219 17.266 1.406 1 82.19 223 ALA B N 1
ATOM 6473 C CA . ALA B 1 223 ? -17.703 18.625 1.589 1 82.19 223 ALA B CA 1
ATOM 6474 C C . ALA B 1 223 ? -18.031 19.266 0.246 1 82.19 223 ALA B C 1
ATOM 6476 O O . ALA B 1 223 ? -18.906 20.141 0.16 1 82.19 223 ALA B O 1
ATOM 6477 N N . HIS B 1 224 ? -17.344 18.859 -0.775 1 78.25 224 HIS B N 1
ATOM 6478 C CA . HIS B 1 224 ? -17.531 19.5 -2.074 1 78.25 224 HIS B CA 1
ATOM 6479 C C . HIS B 1 224 ? -18.25 18.562 -3.041 1 78.25 224 HIS B C 1
ATOM 6481 O O . HIS B 1 224 ? -18.266 18.797 -4.25 1 78.25 224 HIS B O 1
ATOM 6487 N N . ASN B 1 225 ? -18.844 17.594 -2.537 1 70.38 225 ASN B N 1
ATOM 6488 C CA . ASN B 1 225 ? -19.672 16.656 -3.283 1 70.38 225 ASN B CA 1
ATOM 6489 C C . ASN B 1 225 ? -18.969 16.156 -4.539 1 70.38 225 ASN B C 1
ATOM 6491 O O . ASN B 1 225 ? -19.562 16.141 -5.621 1 70.38 225 ASN B O 1
ATOM 6495 N N . LEU B 1 226 ? -17.672 16.125 -4.355 1 62.47 226 LEU B N 1
ATOM 6496 C CA . LEU B 1 226 ? -16.922 15.609 -5.5 1 62.47 226 LEU B CA 1
ATOM 6497 C C . LEU B 1 226 ? -17.156 14.109 -5.664 1 62.47 226 LEU B C 1
ATOM 6499 O O . LEU B 1 226 ? -16.234 13.312 -5.5 1 62.47 226 LEU B O 1
ATOM 6503 N N . ALA B 1 227 ? -18.484 13.648 -5.402 1 53.94 227 ALA B N 1
ATOM 6504 C CA . ALA B 1 227 ? -18.859 12.242 -5.449 1 53.94 227 ALA B CA 1
ATOM 6505 C C . ALA B 1 227 ? -19.172 11.805 -6.875 1 53.94 227 ALA B C 1
ATOM 6507 O O . ALA B 1 227 ? -19.641 12.609 -7.684 1 53.94 227 ALA B O 1
ATOM 6508 N N . GLY B 1 228 ? -18.625 10.562 -7.32 1 48.59 228 GLY B N 1
ATOM 6509 C CA . GLY B 1 228 ? -19.031 9.75 -8.453 1 48.59 228 GLY B CA 1
ATOM 6510 C C . GLY B 1 228 ? -18.234 10.039 -9.711 1 48.59 228 GLY B C 1
ATOM 6511 O O . GLY B 1 228 ? -17 9.898 -9.711 1 48.59 228 GLY B O 1
ATOM 6512 N N . GLU B 1 229 ? -19.094 10.562 -10.617 1 49.06 229 GLU B N 1
ATOM 6513 C CA . GLU B 1 229 ? -18.594 10.867 -11.953 1 49.06 229 GLU B CA 1
ATOM 6514 C C . GLU B 1 229 ? -17.469 11.891 -11.891 1 49.06 229 GLU B C 1
ATOM 6516 O O . GLU B 1 229 ? -16.656 11.992 -12.82 1 49.06 229 GLU B O 1
ATOM 6521 N N . LYS B 1 230 ? -17.344 12.5 -10.727 1 53.41 230 LYS B N 1
ATOM 6522 C CA . LYS B 1 230 ? -16.5 13.688 -10.672 1 53.41 230 LYS B CA 1
ATOM 6523 C C . LYS B 1 230 ? -15.078 13.328 -10.227 1 53.41 230 LYS B C 1
ATOM 6525 O O . LYS B 1 230 ? -14.148 14.117 -10.398 1 53.41 230 LYS B O 1
ATOM 6530 N N . PHE B 1 231 ? -15.07 12.094 -9.562 1 67.19 231 PHE B N 1
ATOM 6531 C CA . PHE B 1 231 ? -13.672 11.758 -9.328 1 67.19 231 PHE B CA 1
ATOM 6532 C C . PHE B 1 231 ? -13.055 11.102 -10.555 1 67.19 231 PHE B C 1
ATOM 6534 O O . PHE B 1 231 ? -12.617 9.953 -10.492 1 67.19 231 PHE B O 1
ATOM 6541 N N . LYS B 1 232 ? -13.172 11.859 -11.555 1 73.56 232 LYS B N 1
ATOM 6542 C CA . LYS B 1 232 ? -12.758 11.438 -12.891 1 73.56 232 LYS B CA 1
ATOM 6543 C C . LYS B 1 232 ? -11.289 11.008 -12.891 1 73.56 232 LYS B C 1
ATOM 6545 O O . LYS B 1 232 ? -10.922 10.055 -13.594 1 73.56 232 LYS B O 1
ATOM 6550 N N . ARG B 1 233 ? -10.586 11.586 -11.945 1 77.19 233 ARG B N 1
ATOM 6551 C CA . ARG B 1 233 ? -9.164 11.25 -11.93 1 77.19 233 ARG B CA 1
ATOM 6552 C C . ARG B 1 233 ? -8.93 9.852 -11.375 1 77.19 233 ARG B C 1
ATOM 6554 O O . ARG B 1 233 ? -8.086 9.109 -11.883 1 77.19 233 ARG B O 1
ATOM 6561 N N . LEU B 1 234 ? -9.703 9.602 -10.422 1 80.25 234 LEU B N 1
ATOM 6562 C CA . LEU B 1 234 ? -9.57 8.266 -9.836 1 80.25 234 LEU B CA 1
ATOM 6563 C C . LEU B 1 234 ? -10.133 7.203 -10.773 1 80.25 234 LEU B C 1
ATOM 6565 O O . LEU B 1 234 ? -9.523 6.148 -10.953 1 80.25 234 LEU B O 1
ATOM 6569 N N . GLU B 1 235 ? -11.266 7.484 -11.383 1 84.31 235 GLU B N 1
ATOM 6570 C CA . GLU B 1 235 ? -11.867 6.559 -12.336 1 84.31 235 GLU B CA 1
ATOM 6571 C C . GLU B 1 235 ? -10.945 6.332 -13.539 1 84.31 235 GLU B C 1
ATOM 6573 O O . GLU B 1 235 ? -10.828 5.211 -14.031 1 84.31 235 GLU B O 1
ATOM 6578 N N . LYS B 1 236 ? -10.336 7.402 -13.945 1 87.31 236 LYS B N 1
ATOM 6579 C CA . LYS B 1 236 ? -9.398 7.289 -15.055 1 87.31 236 LYS B CA 1
ATOM 6580 C C . LYS B 1 236 ? -8.211 6.398 -14.688 1 87.31 236 LYS B C 1
ATOM 6582 O O . LYS B 1 236 ? -7.754 5.594 -15.5 1 87.31 236 LYS B O 1
ATOM 6587 N N . SER B 1 237 ? -7.762 6.562 -13.492 1 86.88 237 SER B N 1
ATOM 6588 C CA . SER B 1 237 ? -6.637 5.738 -13.062 1 86.88 237 SER B CA 1
ATOM 6589 C C . SER B 1 237 ? -7.016 4.262 -13.016 1 86.88 237 SER B C 1
ATOM 6591 O O . SER B 1 237 ? -6.199 3.398 -13.336 1 86.88 237 SER B O 1
ATOM 6593 N N . PHE B 1 238 ? -8.297 3.996 -12.695 1 86.19 238 PHE B N 1
ATOM 6594 C CA . PHE B 1 238 ? -8.781 2.619 -12.68 1 86.19 238 PHE B CA 1
ATOM 6595 C C . PHE B 1 238 ? -8.875 2.066 -14.102 1 86.19 238 PHE B C 1
ATOM 6597 O O . PHE B 1 238 ? -8.547 0.901 -14.336 1 86.19 238 PHE B O 1
ATOM 6604 N N . ARG B 1 239 ? -9.289 2.889 -14.977 1 88.88 239 ARG B N 1
ATOM 6605 C CA . ARG B 1 239 ? -9.398 2.475 -16.375 1 88.88 239 ARG B CA 1
ATOM 6606 C C . ARG B 1 239 ? -8.023 2.213 -16.969 1 88.88 239 ARG B C 1
ATOM 6608 O O . ARG B 1 239 ? -7.848 1.271 -17.75 1 88.88 239 ARG B O 1
ATOM 6615 N N . ASP B 1 240 ? -7.117 3.047 -16.625 1 91.19 240 ASP B N 1
ATOM 6616 C CA . ASP B 1 240 ? -5.754 2.854 -17.109 1 91.19 240 ASP B CA 1
ATOM 6617 C C . ASP B 1 240 ? -5.152 1.563 -16.547 1 91.19 240 ASP B C 1
ATOM 6619 O O . ASP B 1 240 ? -4.457 0.839 -17.266 1 91.19 240 ASP B O 1
ATOM 6623 N N . LEU B 1 241 ? -5.465 1.354 -15.312 1 88.25 241 LEU B N 1
ATOM 6624 C CA . LEU B 1 241 ? -4.957 0.127 -14.703 1 88.25 241 LEU B CA 1
ATOM 6625 C C . LEU B 1 241 ? -5.578 -1.101 -15.367 1 88.25 241 LEU B C 1
ATOM 6627 O O . LEU B 1 241 ? -4.887 -2.094 -15.609 1 88.25 241 LEU B O 1
ATOM 6631 N N . LYS B 1 242 ? -6.875 -1.008 -15.609 1 88.25 242 LYS B N 1
ATOM 6632 C CA . LYS B 1 242 ? -7.551 -2.096 -16.312 1 88.25 242 LYS B CA 1
ATOM 6633 C C . LYS B 1 242 ? -6.914 -2.346 -17.672 1 88.25 242 LYS B C 1
ATOM 6635 O O . LYS B 1 242 ? -6.617 -3.49 -18.031 1 88.25 242 LYS B O 1
ATOM 6640 N N . ARG B 1 243 ? -6.676 -1.334 -18.406 1 91.5 243 ARG B N 1
ATOM 6641 C CA . ARG B 1 243 ? -6.094 -1.432 -19.734 1 91.5 243 ARG B CA 1
ATOM 6642 C C . ARG B 1 243 ? -4.707 -2.066 -19.688 1 91.5 243 ARG B C 1
ATOM 6644 O O . ARG B 1 243 ? -4.41 -2.99 -20.438 1 91.5 243 ARG B O 1
ATOM 6651 N N . GLU B 1 244 ? -3.9 -1.58 -18.75 1 89.5 244 GLU B N 1
ATOM 6652 C CA . GLU B 1 244 ? -2.537 -2.094 -18.656 1 89.5 244 GLU B CA 1
ATOM 6653 C C . GLU B 1 244 ? -2.525 -3.521 -18.109 1 89.5 244 GLU B C 1
ATOM 6655 O O . GLU B 1 244 ? -1.664 -4.324 -18.484 1 89.5 244 GLU B O 1
ATOM 6660 N N . SER B 1 245 ? -3.471 -3.812 -17.266 1 86 245 SER B N 1
ATOM 6661 C CA . SER B 1 245 ? -3.59 -5.18 -16.766 1 86 245 SER B CA 1
ATOM 6662 C C . SER B 1 245 ? -3.908 -6.152 -17.906 1 86 245 SER B C 1
ATOM 6664 O O . SER B 1 245 ? -3.291 -7.215 -18.016 1 86 245 SER B O 1
ATOM 6666 N N . ILE B 1 246 ? -4.871 -5.809 -18.766 1 88 246 ILE B N 1
ATOM 6667 C CA . ILE B 1 246 ? -5.238 -6.648 -19.906 1 88 246 ILE B CA 1
ATOM 6668 C C . ILE B 1 246 ? -4.066 -6.734 -20.875 1 88 246 ILE B C 1
ATOM 6670 O O . ILE B 1 246 ? -3.691 -7.828 -21.312 1 88 246 ILE B O 1
ATOM 6674 N N . ARG B 1 247 ? -3.449 -5.621 -21.125 1 88.56 247 ARG B N 1
ATOM 6675 C CA . ARG B 1 247 ? -2.342 -5.566 -22.078 1 88.56 247 ARG B CA 1
ATOM 6676 C C . ARG B 1 247 ? -1.177 -6.434 -21.609 1 88.56 247 ARG B C 1
ATOM 6678 O O . ARG B 1 247 ? -0.564 -7.145 -22.406 1 88.56 247 ARG B O 1
ATOM 6685 N N . THR B 1 248 ? -0.904 -6.41 -20.328 1 84.69 248 THR B N 1
ATOM 6686 C CA . THR B 1 248 ? 0.201 -7.184 -19.781 1 84.69 248 THR B CA 1
ATOM 6687 C C . THR B 1 248 ? -0.084 -8.68 -19.875 1 84.69 248 THR B C 1
ATOM 6689 O O . THR B 1 248 ? 0.781 -9.461 -20.281 1 84.69 248 THR B O 1
ATOM 6692 N N . GLU B 1 249 ? -1.284 -9.008 -19.578 1 82.19 249 GLU B N 1
ATOM 6693 C CA . GLU B 1 249 ? -1.641 -10.43 -19.562 1 82.19 249 GLU B CA 1
ATOM 6694 C C . GLU B 1 249 ? -1.742 -10.977 -20.984 1 82.19 249 GLU B C 1
ATOM 6696 O O . GLU B 1 249 ? -1.334 -12.109 -21.25 1 82.19 249 GLU B O 1
ATOM 6701 N N . ILE B 1 250 ? -2.25 -10.227 -21.906 1 86.19 250 ILE B N 1
ATOM 6702 C CA . ILE B 1 250 ? -2.5 -10.695 -23.266 1 86.19 250 ILE B CA 1
ATOM 6703 C C . ILE B 1 250 ? -1.208 -10.641 -24.078 1 86.19 250 ILE B C 1
ATOM 6705 O O . ILE B 1 250 ? -1.031 -11.406 -25.031 1 86.19 250 ILE B O 1
ATOM 6709 N N . SER B 1 251 ? -0.268 -9.805 -23.688 1 85.25 251 SER B N 1
ATOM 6710 C CA . SER B 1 251 ? 0.962 -9.617 -24.438 1 85.25 251 SER B CA 1
ATOM 6711 C C . SER B 1 251 ? 1.804 -10.891 -24.453 1 85.25 251 SER B C 1
ATOM 6713 O O . SER B 1 251 ? 2.541 -11.141 -25.406 1 85.25 251 SER B O 1
ATOM 6715 N N . ILE B 1 252 ? 1.624 -11.68 -23.391 1 83.19 252 ILE B N 1
ATOM 6716 C CA . ILE B 1 252 ? 2.475 -12.859 -23.281 1 83.19 252 ILE B CA 1
ATOM 6717 C C . ILE B 1 252 ? 1.791 -14.055 -23.953 1 83.19 252 ILE B C 1
ATOM 6719 O O . ILE B 1 252 ? 2.439 -15.055 -24.25 1 83.19 252 ILE B O 1
ATOM 6723 N N . VAL B 1 253 ? 0.546 -13.984 -24.203 1 82.12 253 VAL B N 1
ATOM 6724 C CA . VAL B 1 253 ? -0.286 -15.117 -24.609 1 82.12 253 VAL B CA 1
ATOM 6725 C C . VAL B 1 253 ? 0.238 -15.703 -25.922 1 82.12 253 VAL B C 1
ATOM 6727 O O . VAL B 1 253 ? 0.473 -16.906 -26.016 1 82.12 253 VAL B O 1
ATOM 6730 N N . PRO B 1 254 ? 0.575 -14.898 -26.875 1 83.88 254 PRO B N 1
ATOM 6731 C CA . PRO B 1 254 ? 1.047 -15.492 -28.141 1 83.88 254 PRO B CA 1
ATOM 6732 C C . PRO B 1 254 ? 2.377 -16.234 -27.969 1 83.88 254 PRO B C 1
ATOM 6734 O O . PRO B 1 254 ? 2.592 -17.266 -28.609 1 83.88 254 PRO B O 1
ATOM 6737 N N . PHE B 1 255 ? 3.207 -15.766 -27.172 1 85.44 255 PHE B N 1
ATOM 6738 C CA . PHE B 1 255 ? 4.516 -16.375 -26.984 1 85.44 255 PHE B CA 1
ATOM 6739 C C . PHE B 1 255 ? 4.391 -17.703 -26.234 1 85.44 255 PHE B C 1
ATOM 6741 O O . PHE B 1 255 ? 5.043 -18.688 -26.578 1 85.44 255 PHE B O 1
ATOM 6748 N N . VAL B 1 256 ? 3.533 -17.656 -25.234 1 83.5 256 VAL B N 1
ATOM 6749 C CA . VAL B 1 256 ? 3.311 -18.875 -24.469 1 83.5 256 VAL B CA 1
ATOM 6750 C C . VAL B 1 256 ? 2.643 -19.938 -25.344 1 83.5 256 VAL B C 1
ATOM 6752 O O . VAL B 1 256 ? 3.021 -21.109 -25.328 1 83.5 256 VAL B O 1
ATOM 6755 N N . LEU B 1 257 ? 1.723 -19.5 -26.156 1 83.75 257 LEU B N 1
ATOM 6756 C CA . LEU B 1 257 ? 1.007 -20.422 -27.031 1 83.75 257 LEU B CA 1
ATOM 6757 C C . LEU B 1 257 ? 1.943 -21.016 -28.078 1 83.75 257 LEU B C 1
ATOM 6759 O O . LEU B 1 257 ? 1.93 -22.219 -28.328 1 83.75 257 LEU B O 1
ATOM 6763 N N . ILE B 1 258 ? 2.723 -20.172 -28.656 1 86.94 258 ILE B N 1
ATOM 6764 C CA . ILE B 1 258 ? 3.66 -20.641 -29.672 1 86.94 258 ILE B CA 1
ATOM 6765 C C . ILE B 1 258 ? 4.668 -21.594 -29.031 1 86.94 258 ILE B C 1
ATOM 6767 O O . ILE B 1 258 ? 5.008 -22.625 -29.609 1 86.94 258 ILE B O 1
ATOM 6771 N N . PHE B 1 259 ? 5.125 -21.25 -27.891 1 87.81 259 PHE B N 1
ATOM 6772 C CA . PHE B 1 259 ? 6.035 -22.125 -27.156 1 87.81 259 PHE B CA 1
ATOM 6773 C C . PHE B 1 259 ? 5.391 -23.484 -26.906 1 87.81 259 PHE B C 1
ATOM 6775 O O . PHE B 1 259 ? 6.008 -24.531 -27.141 1 87.81 259 PHE B O 1
ATOM 6782 N N . GLN B 1 260 ? 4.191 -23.469 -26.453 1 84.12 260 GLN B N 1
ATOM 6783 C CA . GLN B 1 260 ? 3.48 -24.703 -26.141 1 84.12 260 GLN B CA 1
ATOM 6784 C C . GLN B 1 260 ? 3.264 -25.547 -27.391 1 84.12 260 GLN B C 1
ATOM 6786 O O . GLN B 1 260 ? 3.381 -26.766 -27.359 1 84.12 260 GLN B O 1
ATOM 6791 N N . VAL B 1 261 ? 2.977 -24.875 -28.469 1 84.88 261 VAL B N 1
ATOM 6792 C CA . VAL B 1 261 ? 2.756 -25.578 -29.734 1 84.88 261 VAL B CA 1
ATOM 6793 C C . VAL B 1 261 ? 4.043 -26.281 -30.172 1 84.88 261 VAL B C 1
ATOM 6795 O O . VAL B 1 261 ? 4.016 -27.438 -30.578 1 84.88 261 VAL B O 1
ATOM 6798 N N . ILE B 1 262 ? 5.094 -25.578 -30.047 1 89.12 262 ILE B N 1
ATOM 6799 C CA . ILE B 1 262 ? 6.375 -26.156 -30.453 1 89.12 262 ILE B CA 1
ATOM 6800 C C . ILE B 1 262 ? 6.699 -27.359 -29.578 1 89.12 262 ILE B C 1
ATOM 6802 O O . ILE B 1 262 ? 7.094 -28.422 -30.094 1 89.12 262 ILE B O 1
ATOM 6806 N N . VAL B 1 263 ? 6.473 -27.203 -28.328 1 87.25 263 VAL B N 1
ATOM 6807 C CA . VAL B 1 263 ? 6.777 -28.266 -27.375 1 87.25 263 VAL B CA 1
ATOM 6808 C C . VAL B 1 263 ? 5.84 -29.453 -27.625 1 87.25 263 VAL B C 1
ATOM 6810 O O . VAL B 1 263 ? 6.281 -30.609 -27.656 1 87.25 263 VAL B O 1
ATOM 6813 N N . ASP B 1 264 ? 4.602 -29.156 -27.828 1 84.19 264 ASP B N 1
ATOM 6814 C CA . ASP B 1 264 ? 3.604 -30.203 -28 1 84.19 264 ASP B CA 1
ATOM 6815 C C . ASP B 1 264 ? 3.795 -30.938 -29.312 1 84.19 264 ASP B C 1
ATOM 6817 O O . ASP B 1 264 ? 3.635 -32.156 -29.375 1 84.19 264 ASP B O 1
ATOM 6821 N N . ILE B 1 265 ? 4.133 -30.219 -30.359 1 87.19 265 ILE B N 1
ATOM 6822 C CA . ILE B 1 265 ? 4.281 -30.828 -31.688 1 87.19 265 ILE B CA 1
ATOM 6823 C C . ILE B 1 265 ? 5.559 -31.656 -31.719 1 87.19 265 ILE B C 1
ATOM 6825 O O . ILE B 1 265 ? 5.672 -32.594 -32.531 1 87.19 265 ILE B O 1
ATOM 6829 N N . SER B 1 266 ? 6.438 -31.328 -30.891 1 88.56 266 SER B N 1
ATOM 6830 C CA . SER B 1 266 ? 7.684 -32.094 -30.859 1 88.56 266 SER B CA 1
ATOM 6831 C C . SER B 1 266 ? 7.43 -33.562 -30.578 1 88.56 266 SER B C 1
ATOM 6833 O O . SER B 1 266 ? 8.094 -34.438 -31.141 1 88.56 266 SER B O 1
ATOM 6835 N N . PHE B 1 267 ? 6.414 -33.844 -29.781 1 85.38 267 PHE B N 1
ATOM 6836 C CA . PHE B 1 267 ? 6.148 -35.219 -29.375 1 85.38 267 PHE B CA 1
ATOM 6837 C C . PHE B 1 267 ? 5.676 -36.031 -30.562 1 85.38 267 PHE B C 1
ATOM 6839 O O . PHE B 1 267 ? 6.309 -37.031 -30.922 1 85.38 267 PHE B O 1
ATOM 6846 N N . PRO B 1 268 ? 4.652 -35.656 -31.312 1 83.25 268 PRO B N 1
ATOM 6847 C CA . PRO B 1 268 ? 4.191 -36.469 -32.438 1 83.25 268 PRO B CA 1
ATOM 6848 C C . PRO B 1 268 ? 5.219 -36.562 -33.562 1 83.25 268 PRO B C 1
ATOM 6850 O O . PRO B 1 268 ? 5.355 -37.594 -34.219 1 83.25 268 PRO B O 1
ATOM 6853 N N . ILE B 1 269 ? 5.914 -35.5 -33.781 1 87.56 269 ILE B N 1
ATOM 6854 C CA . ILE B 1 269 ? 6.902 -35.5 -34.875 1 87.56 269 ILE B CA 1
ATOM 6855 C C . ILE B 1 269 ? 8.039 -36.469 -34.531 1 87.56 269 ILE B C 1
ATOM 6857 O O . ILE B 1 269 ? 8.461 -37.25 -35.375 1 87.56 269 ILE B O 1
ATOM 6861 N N . LEU B 1 270 ? 8.531 -36.375 -33.344 1 89.62 270 LEU B N 1
ATOM 6862 C CA . LEU B 1 270 ? 9.617 -37.25 -32.906 1 89.62 270 LEU B CA 1
ATOM 6863 C C . LEU B 1 270 ? 9.148 -38.719 -32.875 1 89.62 270 LEU B C 1
ATOM 6865 O O . LEU B 1 270 ? 9.922 -39.625 -33.156 1 89.62 270 LEU B O 1
ATOM 6869 N N . LEU B 1 271 ? 7.906 -38.844 -32.438 1 85.56 271 LEU B N 1
ATOM 6870 C CA . LEU B 1 271 ? 7.352 -40.188 -32.406 1 85.56 271 LEU B CA 1
ATOM 6871 C C . LEU B 1 271 ? 7.285 -40.75 -33.812 1 85.56 271 LEU B C 1
ATOM 6873 O O . LEU B 1 271 ? 7.52 -41.969 -34 1 85.56 271 LEU B O 1
ATOM 6877 N N . LEU B 1 272 ? 6.938 -39.938 -34.812 1 86.69 272 LEU B N 1
ATOM 6878 C CA . LEU B 1 272 ? 6.902 -40.375 -36.219 1 86.69 272 LEU B CA 1
ATOM 6879 C C . LEU B 1 272 ? 8.289 -40.781 -36.688 1 86.69 272 LEU B C 1
ATOM 6881 O O . LEU B 1 272 ? 8.43 -41.844 -37.312 1 86.69 272 LEU B O 1
ATOM 6885 N N . ILE B 1 273 ? 9.219 -40.094 -36.344 1 89.62 273 ILE B N 1
ATOM 6886 C CA . ILE B 1 273 ? 10.594 -40.375 -36.75 1 89.62 273 ILE B CA 1
ATOM 6887 C C . ILE B 1 273 ? 11.07 -41.656 -36.031 1 89.62 273 ILE B C 1
ATOM 6889 O O . ILE B 1 273 ? 11.719 -42.5 -36.625 1 89.62 273 ILE B O 1
ATOM 6893 N N . ALA B 1 274 ? 10.773 -41.719 -34.75 1 88.88 274 ALA B N 1
ATOM 6894 C CA . ALA B 1 274 ? 11.156 -42.906 -33.969 1 88.88 274 ALA B CA 1
ATOM 6895 C C . ALA B 1 274 ? 10.516 -44.156 -34.562 1 88.88 274 ALA B C 1
ATOM 6897 O O . ALA B 1 274 ? 11.133 -45.25 -34.562 1 88.88 274 ALA B O 1
ATOM 6898 N N . THR B 1 275 ? 9.312 -44.062 -35.031 1 84.88 275 THR B N 1
ATOM 6899 C CA . THR B 1 275 ? 8.609 -45.219 -35.594 1 84.88 275 THR B CA 1
ATOM 6900 C C . THR B 1 275 ? 9.273 -45.656 -36.906 1 84.88 275 THR B C 1
ATOM 6902 O O . THR B 1 275 ? 9.367 -46.844 -37.188 1 84.88 275 THR B O 1
ATOM 6905 N N . MET B 1 276 ? 9.641 -44.656 -37.656 1 86.56 276 MET B N 1
ATOM 6906 C CA . MET B 1 276 ? 10.352 -44.969 -38.906 1 86.56 276 MET B CA 1
ATOM 6907 C C . MET B 1 276 ? 11.664 -45.719 -38.594 1 86.56 276 MET B C 1
ATOM 6909 O O . MET B 1 276 ? 11.992 -46.688 -39.25 1 86.56 276 MET B O 1
ATOM 6913 N N . LYS B 1 277 ? 12.297 -45.281 -37.625 1 89.75 277 LYS B N 1
ATOM 6914 C CA . LYS B 1 277 ? 13.555 -45.906 -37.25 1 89.75 277 LYS B CA 1
ATOM 6915 C C . LYS B 1 277 ? 13.312 -47.312 -36.688 1 89.75 277 LYS B C 1
ATOM 6917 O O . LYS B 1 277 ? 14.133 -48.219 -36.875 1 89.75 277 LYS B O 1
ATOM 6922 N N . PHE B 1 278 ? 12.281 -47.406 -35.969 1 87 278 PHE B N 1
ATOM 6923 C CA . PHE B 1 278 ? 11.906 -48.688 -35.406 1 87 278 PHE B CA 1
ATOM 6924 C C . PHE B 1 278 ? 11.594 -49.688 -36.531 1 87 278 PHE B C 1
ATOM 6926 O O . PHE B 1 278 ? 11.992 -50.844 -36.469 1 87 278 PHE B O 1
ATOM 6933 N N . GLY B 1 279 ? 10.914 -49.281 -37.562 1 83.94 279 GLY B N 1
ATOM 6934 C CA . GLY B 1 279 ? 10.586 -50.094 -38.688 1 83.94 279 GLY B CA 1
ATOM 6935 C C . GLY B 1 279 ? 11.812 -50.531 -39.5 1 83.94 279 GLY B C 1
ATOM 6936 O O . GLY B 1 279 ? 11.844 -51.656 -40.031 1 83.94 279 GLY B O 1
ATOM 6937 N N . MET B 1 280 ? 12.781 -49.656 -39.5 1 87.94 280 MET B N 1
ATOM 6938 C CA . MET B 1 280 ? 14.008 -49.969 -40.219 1 87.94 280 MET B CA 1
ATOM 6939 C C . MET B 1 280 ? 14.992 -50.719 -39.344 1 87.94 280 MET B C 1
ATOM 6941 O O . MET B 1 280 ? 16.125 -50.969 -39.75 1 87.94 280 MET B O 1
ATOM 6945 N N . THR B 1 281 ? 14.656 -51.094 -38.156 1 84.75 281 THR B N 1
ATOM 6946 C CA . THR B 1 281 ? 15.398 -51.875 -37.188 1 84.75 281 THR B CA 1
ATOM 6947 C C . THR B 1 281 ? 16.641 -51.125 -36.688 1 84.75 281 THR B C 1
ATOM 6949 O O . THR B 1 281 ? 17.641 -51.75 -36.312 1 84.75 281 THR B O 1
ATOM 6952 N N . SER B 1 282 ? 16.547 -49.875 -36.844 1 88.12 282 SER B N 1
ATOM 6953 C CA . SER B 1 282 ? 17.641 -49.062 -36.312 1 88.12 282 SER B CA 1
ATOM 6954 C C . SER B 1 282 ? 17.547 -48.969 -34.781 1 88.12 282 SER B C 1
ATOM 6956 O O . SER B 1 282 ? 18.547 -48.688 -34.125 1 88.12 282 SER B O 1
ATOM 6958 N N . ILE B 1 283 ? 16.297 -48.969 -34.25 1 90.19 283 ILE B N 1
ATOM 6959 C CA . ILE B 1 283 ? 16.062 -48.969 -32.812 1 90.19 283 ILE B CA 1
ATOM 6960 C C . ILE B 1 283 ? 15.227 -50.156 -32.406 1 90.19 283 ILE B C 1
ATOM 6962 O O . ILE B 1 283 ? 14.312 -50.562 -33.125 1 90.19 283 ILE B O 1
ATOM 6966 N N . ASP B 1 284 ? 15.656 -50.719 -31.312 1 88.44 284 ASP B N 1
ATOM 6967 C CA . ASP B 1 284 ? 14.93 -51.906 -30.859 1 88.44 284 ASP B CA 1
ATOM 6968 C C . ASP B 1 284 ? 13.703 -51.531 -30.031 1 88.44 284 ASP B C 1
ATOM 6970 O O . ASP B 1 284 ? 13.445 -50.344 -29.812 1 88.44 284 ASP B O 1
ATOM 6974 N N . ARG B 1 285 ? 12.945 -52.469 -29.688 1 85.38 285 ARG B N 1
ATOM 6975 C CA . ARG B 1 285 ? 11.703 -52.281 -28.953 1 85.38 285 ARG B CA 1
ATOM 6976 C C . ARG B 1 285 ? 11.953 -51.562 -27.641 1 85.38 285 ARG B C 1
ATOM 6978 O O . ARG B 1 285 ? 11.18 -50.688 -27.25 1 85.38 285 ARG B O 1
ATOM 6985 N N . LYS B 1 286 ? 13 -51.938 -27 1 87.25 286 LYS B N 1
ATOM 6986 C CA . LYS B 1 286 ? 13.359 -51.312 -25.734 1 87.25 286 LYS B CA 1
ATOM 6987 C C . LYS B 1 286 ? 13.703 -49.844 -25.906 1 87.25 286 LYS B C 1
ATOM 6989 O O . LYS B 1 286 ? 13.242 -49 -25.141 1 87.25 286 LYS B O 1
ATOM 6994 N N . ALA B 1 287 ? 14.469 -49.594 -26.891 1 90.19 287 ALA B N 1
ATOM 6995 C CA . ALA B 1 287 ? 14.883 -48.219 -27.172 1 90.19 287 ALA B CA 1
ATOM 6996 C C . ALA B 1 287 ? 13.688 -47.375 -27.594 1 90.19 287 ALA B C 1
ATOM 6998 O O . ALA B 1 287 ? 13.602 -46.188 -27.234 1 90.19 287 ALA B O 1
ATOM 6999 N N . PHE B 1 288 ? 12.82 -47.906 -28.328 1 89 288 PHE B N 1
ATOM 7000 C CA . PHE B 1 288 ? 11.633 -47.219 -28.797 1 89 288 PHE B CA 1
ATOM 7001 C C . PHE B 1 288 ? 10.734 -46.844 -27.625 1 89 288 PHE B C 1
ATOM 7003 O O . PHE B 1 288 ? 10.273 -45.688 -27.531 1 89 288 PHE B O 1
ATOM 7010 N N . LEU B 1 289 ? 10.508 -47.719 -26.719 1 88.25 289 LEU B N 1
ATOM 7011 C CA . LEU B 1 289 ? 9.68 -47.469 -25.547 1 88.25 289 LEU B CA 1
ATOM 7012 C C . LEU B 1 289 ? 10.32 -46.438 -24.641 1 88.25 289 LEU B C 1
ATOM 7014 O O . LEU B 1 289 ? 9.633 -45.562 -24.125 1 88.25 289 LEU B O 1
ATOM 7018 N N . THR B 1 290 ? 11.602 -46.625 -24.469 1 88.12 290 THR B N 1
ATOM 7019 C CA . THR B 1 290 ? 12.32 -45.656 -23.641 1 88.12 290 THR B CA 1
ATOM 7020 C C . THR B 1 290 ? 12.172 -44.25 -24.219 1 88.12 290 THR B C 1
ATOM 7022 O O . THR B 1 290 ? 11.961 -43.281 -23.484 1 88.12 290 THR B O 1
ATOM 7025 N N . PHE B 1 291 ? 12.297 -44.125 -25.469 1 88.56 291 PHE B N 1
ATOM 7026 C CA . PHE B 1 291 ? 12.203 -42.812 -26.141 1 88.56 291 PHE B CA 1
ATOM 7027 C C . PHE B 1 291 ? 10.828 -42.188 -25.922 1 88.56 291 PHE B C 1
ATOM 7029 O O . PHE B 1 291 ? 10.719 -41 -25.641 1 88.56 291 PHE B O 1
ATOM 7036 N N . ILE B 1 292 ? 9.812 -42.969 -26 1 87.06 292 ILE B N 1
ATOM 7037 C CA . ILE B 1 292 ? 8.453 -42.469 -25.844 1 87.06 292 ILE B CA 1
ATOM 7038 C C . ILE B 1 292 ? 8.266 -41.906 -24.438 1 87.06 292 ILE B C 1
ATOM 7040 O O . ILE B 1 292 ? 7.754 -40.781 -24.281 1 87.06 292 ILE B O 1
ATOM 7044 N N . ILE B 1 293 ? 8.656 -42.594 -23.484 1 86.81 293 ILE B N 1
ATOM 7045 C CA . ILE B 1 293 ? 8.43 -42.219 -22.094 1 86.81 293 ILE B CA 1
ATOM 7046 C C . ILE B 1 293 ? 9.258 -41 -21.75 1 86.81 293 ILE B C 1
ATOM 7048 O O . ILE B 1 293 ? 8.758 -40.031 -21.141 1 86.81 293 ILE B O 1
ATOM 7052 N N . ILE B 1 294 ? 10.508 -41.031 -22.188 1 88.5 294 ILE B N 1
ATOM 7053 C CA . ILE B 1 294 ? 11.406 -39.906 -21.891 1 88.5 294 ILE B CA 1
ATOM 7054 C C . ILE B 1 294 ? 10.922 -38.656 -22.594 1 88.5 294 ILE B C 1
ATOM 7056 O O . ILE B 1 294 ? 10.984 -37.562 -22.047 1 88.5 294 ILE B O 1
ATOM 7060 N N . ASN B 1 295 ? 10.508 -38.812 -23.812 1 87.62 295 ASN B N 1
ATOM 7061 C CA . ASN B 1 295 ? 10 -37.656 -24.562 1 87.62 295 ASN B CA 1
ATOM 7062 C C . ASN B 1 295 ? 8.734 -37.094 -23.906 1 87.62 295 ASN B C 1
ATOM 7064 O O . ASN B 1 295 ? 8.516 -35.875 -23.938 1 87.62 295 ASN B O 1
ATOM 7068 N N . MET B 1 296 ? 7.953 -37.906 -23.391 1 83.69 296 MET B N 1
ATOM 7069 C CA . MET B 1 296 ? 6.77 -37.438 -22.672 1 83.69 296 MET B CA 1
ATOM 7070 C C . MET B 1 296 ? 7.16 -36.656 -21.422 1 83.69 296 MET B C 1
ATOM 7072 O O . MET B 1 296 ? 6.594 -35.594 -21.141 1 83.69 296 MET B O 1
ATOM 7076 N N . ALA B 1 297 ? 8.062 -37.219 -20.703 1 86.5 297 ALA B N 1
ATOM 7077 C CA . ALA B 1 297 ? 8.539 -36.562 -19.484 1 86.5 297 ALA B CA 1
ATOM 7078 C C . ALA B 1 297 ? 9.117 -35.188 -19.797 1 86.5 297 ALA B C 1
ATOM 7080 O O . ALA B 1 297 ? 8.844 -34.219 -19.094 1 86.5 297 ALA B O 1
ATOM 7081 N N . LEU B 1 298 ? 9.914 -35.125 -20.844 1 87.56 298 LEU B N 1
ATOM 7082 C CA . LEU B 1 298 ? 10.555 -33.875 -21.234 1 87.56 298 LEU B CA 1
ATOM 7083 C C . LEU B 1 298 ? 9.516 -32.844 -21.641 1 87.56 298 LEU B C 1
ATOM 7085 O O . LEU B 1 298 ? 9.625 -31.672 -21.266 1 87.56 298 LEU B O 1
ATOM 7089 N N . THR B 1 299 ? 8.578 -33.25 -22.406 1 84.31 299 THR B N 1
ATOM 7090 C CA . THR B 1 299 ? 7.508 -32.375 -22.828 1 84.31 299 THR B CA 1
ATOM 7091 C C . THR B 1 299 ? 6.773 -31.781 -21.625 1 84.31 299 THR B C 1
ATOM 7093 O O . THR B 1 299 ? 6.477 -30.594 -21.594 1 84.31 299 THR B O 1
ATOM 7096 N N . ASN B 1 300 ? 6.535 -32.562 -20.594 1 81.62 300 ASN B N 1
ATOM 7097 C CA . ASN B 1 300 ? 5.836 -32.125 -19.406 1 81.62 300 ASN B CA 1
ATOM 7098 C C . ASN B 1 300 ? 6.664 -31.109 -18.609 1 81.62 300 ASN B C 1
ATOM 7100 O O . ASN B 1 300 ? 6.125 -30.125 -18.078 1 81.62 300 ASN B O 1
ATOM 7104 N N . VAL B 1 301 ? 7.922 -31.344 -18.578 1 83.62 301 VAL B N 1
ATOM 7105 C CA . VAL B 1 301 ? 8.828 -30.453 -17.859 1 83.62 301 VAL B CA 1
ATOM 7106 C C . VAL B 1 301 ? 8.852 -29.094 -18.547 1 83.62 301 VAL B C 1
ATOM 7108 O O . VAL B 1 301 ? 8.766 -28.062 -17.875 1 83.62 301 VAL B O 1
ATOM 7111 N N . LEU B 1 302 ? 8.891 -29.094 -19.844 1 84.88 302 LEU B N 1
ATOM 7112 C CA . LEU B 1 302 ? 8.969 -27.859 -20.609 1 84.88 302 LEU B CA 1
ATOM 7113 C C . LEU B 1 302 ? 7.648 -27.094 -20.547 1 84.88 302 LEU B C 1
ATOM 7115 O O . LEU B 1 302 ? 7.633 -25.875 -20.469 1 84.88 302 LEU B O 1
ATOM 7119 N N . ARG B 1 303 ? 6.578 -27.812 -20.484 1 79.25 303 ARG B N 1
ATOM 7120 C CA . ARG B 1 303 ? 5.262 -27.203 -20.391 1 79.25 303 ARG B CA 1
ATOM 7121 C C . ARG B 1 303 ? 5.098 -26.484 -19.047 1 79.25 303 ARG B C 1
ATOM 7123 O O . ARG B 1 303 ? 4.562 -25.375 -19 1 79.25 303 ARG B O 1
ATOM 7130 N N . ALA B 1 304 ? 5.465 -27.156 -18.062 1 76.5 304 ALA B N 1
ATOM 7131 C CA . ALA B 1 304 ? 5.355 -26.578 -16.719 1 76.5 304 ALA B CA 1
ATOM 7132 C C . ALA B 1 304 ? 6.176 -25.297 -16.609 1 76.5 304 ALA B C 1
ATOM 7134 O O . ALA B 1 304 ? 5.734 -24.328 -15.984 1 76.5 304 ALA B O 1
ATOM 7135 N N . PHE B 1 305 ? 7.305 -25.281 -17.25 1 78.44 305 PHE B N 1
ATOM 7136 C CA . PHE B 1 305 ? 8.172 -24.109 -17.234 1 78.44 305 PHE B CA 1
ATOM 7137 C C . PHE B 1 305 ? 7.539 -22.938 -17.984 1 78.44 305 PHE B C 1
ATOM 7139 O O . PHE B 1 305 ? 7.582 -21.797 -17.516 1 78.44 305 PHE B O 1
ATOM 7146 N N . GLY B 1 306 ? 7.02 -23.219 -19.156 1 77.56 306 GLY B N 1
ATOM 7147 C CA . GLY B 1 306 ? 6.398 -22.172 -19.969 1 77.56 306 GLY B CA 1
ATOM 7148 C C . GLY B 1 306 ? 5.273 -21.453 -19.25 1 77.56 306 GLY B C 1
ATOM 7149 O O . GLY B 1 306 ? 5.133 -20.234 -19.375 1 77.56 306 GLY B O 1
ATOM 7150 N N . ALA B 1 307 ? 4.586 -22.109 -18.375 1 72.31 307 ALA B N 1
ATOM 7151 C CA . ALA B 1 307 ? 3.441 -21.547 -17.672 1 72.31 307 ALA B CA 1
ATOM 7152 C C . ALA B 1 307 ? 3.895 -20.609 -16.562 1 72.31 307 ALA B C 1
ATOM 7154 O O . ALA B 1 307 ? 3.18 -19.656 -16.203 1 72.31 307 ALA B O 1
ATOM 7155 N N . GLN B 1 308 ? 5.051 -20.812 -16.062 1 75.25 308 GLN B N 1
ATOM 7156 C CA . GLN B 1 308 ? 5.508 -20.062 -14.898 1 75.25 308 GLN B CA 1
ATOM 7157 C C . GLN B 1 308 ? 6.375 -18.875 -15.312 1 75.25 308 GLN B C 1
ATOM 7159 O O . GLN B 1 308 ? 6.598 -17.953 -14.516 1 75.25 308 GLN B O 1
ATOM 7164 N N . TYR B 1 309 ? 6.832 -18.875 -16.531 1 75.31 309 TYR B N 1
ATOM 7165 C CA . TYR B 1 309 ? 7.867 -17.922 -16.922 1 75.31 309 TYR B CA 1
ATOM 7166 C C . TYR B 1 309 ? 7.332 -16.5 -16.922 1 75.31 309 TYR B C 1
ATOM 7168 O O . TYR B 1 309 ? 8.047 -15.562 -16.562 1 75.31 309 TYR B O 1
ATOM 7176 N N . GLY B 1 310 ? 6.07 -16.375 -17.297 1 69.25 310 GLY B N 1
ATOM 7177 C CA . GLY B 1 310 ? 5.488 -15.047 -17.281 1 69.25 310 GLY B CA 1
ATOM 7178 C C . GLY B 1 310 ? 5.48 -14.422 -15.898 1 69.25 310 GLY B C 1
ATOM 7179 O O . GLY B 1 310 ? 5.836 -13.25 -15.734 1 69.25 310 GLY B O 1
ATOM 7180 N N . THR B 1 311 ? 5.109 -15.18 -14.938 1 71.94 311 THR B N 1
ATOM 7181 C CA . THR B 1 311 ? 5.074 -14.703 -13.562 1 71.94 311 THR B CA 1
ATOM 7182 C C . THR B 1 311 ? 6.48 -14.344 -13.078 1 71.94 311 THR B C 1
ATOM 7184 O O . THR B 1 311 ? 6.664 -13.344 -12.383 1 71.94 311 THR B O 1
ATOM 7187 N N . PHE B 1 312 ? 7.398 -15.016 -13.602 1 74.75 312 PHE B N 1
ATOM 7188 C CA . PHE B 1 312 ? 8.789 -14.781 -13.227 1 74.75 312 PHE B CA 1
ATOM 7189 C C . PHE B 1 312 ? 9.258 -13.414 -13.719 1 74.75 312 PHE B C 1
ATOM 7191 O O . PHE B 1 312 ? 9.875 -12.656 -12.969 1 74.75 312 PHE B O 1
ATOM 7198 N N . ARG B 1 313 ? 8.906 -13.156 -14.898 1 68.94 313 ARG B N 1
ATOM 7199 C CA . ARG B 1 313 ? 9.391 -11.914 -15.5 1 68.94 313 ARG B CA 1
ATOM 7200 C C . ARG B 1 313 ? 8.727 -10.703 -14.859 1 68.94 313 ARG B C 1
ATOM 7202 O O . ARG B 1 313 ? 9.352 -9.656 -14.695 1 68.94 313 ARG B O 1
ATOM 7209 N N . TYR B 1 314 ? 7.551 -10.938 -14.445 1 70.75 314 TYR B N 1
ATOM 7210 C CA . TYR B 1 314 ? 6.844 -9.844 -13.781 1 70.75 314 TYR B CA 1
ATOM 7211 C C . TYR B 1 314 ? 7.449 -9.555 -12.414 1 70.75 314 TYR B C 1
ATOM 7213 O O . TYR B 1 314 ? 7.625 -8.391 -12.047 1 70.75 314 TYR B O 1
ATOM 7221 N N . MET B 1 315 ? 7.82 -10.57 -11.742 1 75.69 315 MET B N 1
ATOM 7222 C CA . MET B 1 315 ? 8.367 -10.398 -10.398 1 75.69 315 MET B CA 1
ATOM 7223 C C . MET B 1 315 ? 9.766 -9.781 -10.461 1 75.69 315 MET B C 1
ATOM 7225 O O . MET B 1 315 ? 10.172 -9.07 -9.539 1 75.69 315 MET B O 1
ATOM 7229 N N . LYS B 1 316 ? 10.344 -9.969 -11.625 1 78.56 316 LYS B N 1
ATOM 7230 C CA . LYS B 1 316 ? 11.695 -9.438 -11.812 1 78.56 316 LYS B CA 1
ATOM 7231 C C . LYS B 1 316 ? 11.68 -7.91 -11.844 1 78.56 316 LYS B C 1
ATOM 7233 O O . LYS B 1 316 ? 12.68 -7.27 -11.5 1 78.56 316 LYS B O 1
ATOM 7238 N N . LEU B 1 317 ? 10.547 -7.41 -12.164 1 76.31 317 LEU B N 1
ATOM 7239 C CA . LEU B 1 317 ? 10.414 -5.957 -12.18 1 76.31 317 LEU B CA 1
ATOM 7240 C C . LEU B 1 317 ? 10.578 -5.387 -10.773 1 76.31 317 LEU B C 1
ATOM 7242 O O . LEU B 1 317 ? 11.141 -4.305 -10.602 1 76.31 317 LEU B O 1
ATOM 7246 N N . ALA B 1 318 ? 10.062 -6.148 -9.836 1 79.69 318 ALA B N 1
ATOM 7247 C CA . ALA B 1 318 ? 10.195 -5.715 -8.453 1 79.69 318 ALA B CA 1
ATOM 7248 C C . ALA B 1 318 ? 11.656 -5.684 -8.023 1 79.69 318 ALA B C 1
ATO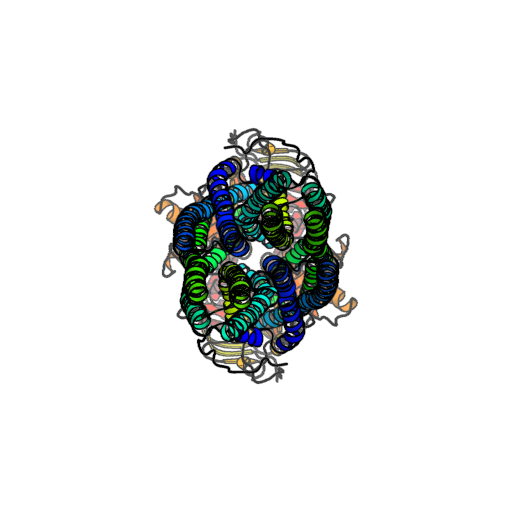M 7250 O O . ALA B 1 318 ? 12.086 -4.777 -7.305 1 79.69 318 ALA B O 1
ATOM 7251 N N . SER B 1 319 ? 12.43 -6.605 -8.508 1 83.19 319 SER B N 1
ATOM 7252 C CA . SER B 1 319 ? 13.852 -6.672 -8.18 1 83.19 319 SER B CA 1
ATOM 7253 C C . SER B 1 319 ? 14.602 -5.461 -8.719 1 83.19 319 SER B C 1
ATOM 7255 O O . SER B 1 319 ? 15.477 -4.918 -8.055 1 83.19 319 SER B O 1
ATOM 7257 N N . GLN B 1 320 ? 14.203 -5.086 -9.875 1 81.81 320 GLN B N 1
ATOM 7258 C CA . GLN B 1 320 ? 14.859 -3.941 -10.5 1 81.81 320 GLN B CA 1
ATOM 7259 C C . GLN B 1 320 ? 14.547 -2.652 -9.742 1 81.81 320 GLN B C 1
ATOM 7261 O O . GLN B 1 320 ? 15.43 -1.804 -9.57 1 81.81 320 GLN B O 1
ATOM 7266 N N . LYS B 1 321 ? 13.352 -2.58 -9.297 1 82 321 LYS B N 1
ATOM 7267 C CA . LYS B 1 321 ? 12.961 -1.411 -8.516 1 82 321 LYS B CA 1
ATOM 7268 C C . LYS B 1 321 ? 13.703 -1.362 -7.184 1 82 321 LYS B C 1
ATOM 7270 O O . LYS B 1 321 ? 14.133 -0.293 -6.742 1 82 321 LYS B O 1
ATOM 7275 N N . LEU B 1 322 ? 13.875 -2.455 -6.617 1 86.31 322 LEU B N 1
ATOM 7276 C CA . LEU B 1 322 ? 14.586 -2.545 -5.348 1 86.31 322 LEU B CA 1
ATOM 7277 C C . LEU B 1 322 ? 16.047 -2.156 -5.516 1 86.31 322 LEU B C 1
ATOM 7279 O O . LEU B 1 322 ? 16.594 -1.404 -4.707 1 86.31 322 LEU B O 1
ATOM 7283 N N . ILE B 1 323 ? 16.625 -2.586 -6.586 1 85 323 ILE B N 1
ATOM 7284 C CA . ILE B 1 323 ? 18.031 -2.285 -6.863 1 85 323 ILE B CA 1
ATOM 7285 C C . ILE B 1 323 ? 18.188 -0.791 -7.133 1 85 323 ILE B C 1
ATOM 7287 O O . ILE B 1 323 ? 19.141 -0.166 -6.648 1 85 323 ILE B O 1
ATOM 7291 N N . SER B 1 324 ? 17.234 -0.26 -7.867 1 83.62 324 SER B N 1
ATOM 7292 C CA . SER B 1 324 ? 17.281 1.167 -8.164 1 83.62 324 SER B CA 1
ATOM 7293 C C . SER B 1 324 ? 17.156 2.004 -6.898 1 83.62 324 SER B C 1
ATOM 7295 O O . SER B 1 324 ? 17.828 3.037 -6.766 1 83.62 324 SER B O 1
ATOM 7297 N N . THR B 1 325 ? 16.359 1.587 -6.004 1 82.44 325 THR B N 1
ATOM 7298 C CA . THR B 1 325 ? 16.203 2.295 -4.738 1 82.44 325 THR B CA 1
ATOM 7299 C C . THR B 1 325 ? 17.469 2.197 -3.9 1 82.44 325 THR B C 1
ATOM 7301 O O . THR B 1 325 ? 17.891 3.18 -3.283 1 82.44 325 THR B O 1
ATOM 7304 N N . TYR B 1 326 ? 18.109 1.063 -3.951 1 80.31 326 TYR B N 1
ATOM 7305 C CA . TYR B 1 326 ? 19.328 0.834 -3.199 1 80.31 326 TYR B CA 1
ATOM 7306 C C . TYR B 1 326 ? 20.484 1.644 -3.779 1 80.31 326 TYR B C 1
ATOM 7308 O O . TYR B 1 326 ? 21.422 1.995 -3.064 1 80.31 326 TYR B O 1
ATOM 7316 N N . ASN B 1 327 ? 20.328 1.881 -5.043 1 81.19 327 ASN B N 1
ATOM 7317 C CA . ASN B 1 327 ? 21.422 2.549 -5.727 1 81.19 327 ASN B CA 1
ATOM 7318 C C . ASN B 1 327 ? 21.328 4.066 -5.594 1 81.19 327 ASN B C 1
ATOM 7320 O O . ASN B 1 327 ? 22.25 4.789 -5.977 1 81.19 327 ASN B O 1
ATOM 7324 N N . HIS B 1 328 ? 20.281 4.527 -5.043 1 82.38 328 HIS B N 1
ATOM 7325 C CA . HIS B 1 328 ? 20.219 5.965 -4.789 1 82.38 328 HIS B CA 1
ATOM 7326 C C . HIS B 1 328 ? 21.312 6.391 -3.807 1 82.38 328 HIS B C 1
ATOM 7328 O O . HIS B 1 328 ? 21.484 5.758 -2.762 1 82.38 328 HIS B O 1
ATOM 7334 N N . PRO B 1 329 ? 22 7.359 -4.152 1 82 329 PRO B N 1
ATOM 7335 C CA . PRO B 1 329 ? 23.156 7.723 -3.322 1 82 329 PRO B CA 1
ATOM 7336 C C . PRO B 1 329 ? 22.75 8.258 -1.953 1 82 329 PRO B C 1
ATOM 7338 O O . PRO B 1 329 ? 21.797 9.047 -1.851 1 82 329 PRO B O 1
ATOM 7341 N N . GLU B 1 330 ? 23.422 7.797 -0.919 1 83.75 330 GLU B N 1
ATOM 7342 C CA . GLU B 1 330 ? 23.281 8.32 0.436 1 83.75 330 GLU B CA 1
ATOM 7343 C C . GLU B 1 330 ? 24.078 9.609 0.611 1 83.75 330 GLU B C 1
ATOM 7345 O O . GLU B 1 330 ? 24.938 9.938 -0.211 1 83.75 330 GLU B O 1
ATOM 7350 N N . MET B 1 331 ? 23.734 10.375 1.646 1 84.69 331 MET B N 1
ATOM 7351 C CA . MET B 1 331 ? 24.469 11.594 1.948 1 84.69 331 MET B CA 1
ATOM 7352 C C . MET B 1 331 ? 25.906 11.266 2.344 1 84.69 331 MET B C 1
ATOM 7354 O O . MET B 1 331 ? 26.156 10.352 3.135 1 84.69 331 MET B O 1
ATOM 7358 N N . SER B 1 332 ? 26.844 11.977 1.726 1 85.75 332 SER B N 1
ATOM 7359 C CA . SER B 1 332 ? 28.266 11.734 1.987 1 85.75 332 SER B CA 1
ATOM 7360 C C . SER B 1 332 ? 28.719 12.461 3.246 1 85.75 332 SER B C 1
ATOM 7362 O O . SER B 1 332 ? 28.094 13.43 3.678 1 85.75 332 SER B O 1
ATOM 7364 N N . TYR B 1 333 ? 29.688 11.906 3.912 1 89.31 333 TYR B N 1
ATOM 7365 C CA . TYR B 1 333 ? 30.266 12.578 5.07 1 89.31 333 TYR B CA 1
ATOM 7366 C C . TYR B 1 333 ? 31.75 12.211 5.223 1 89.31 333 TYR B C 1
ATOM 7368 O O . TYR B 1 333 ? 32.188 11.188 4.699 1 89.31 333 TYR B O 1
ATOM 7376 N N . LYS B 1 334 ? 32.5 13.109 5.805 1 89.44 334 LYS B N 1
ATOM 7377 C CA . LYS B 1 334 ? 33.906 12.891 6.078 1 89.44 334 LYS B CA 1
ATOM 7378 C C . LYS B 1 334 ? 34.125 12.539 7.547 1 89.44 334 LYS B C 1
ATOM 7380 O O . LYS B 1 334 ? 34.969 11.695 7.867 1 89.44 334 LYS B O 1
ATOM 7385 N N . TYR B 1 335 ? 33.406 13.227 8.398 1 89.12 335 TYR B N 1
ATOM 7386 C CA . TYR B 1 335 ? 33.594 13.039 9.836 1 89.12 335 TYR B CA 1
ATOM 7387 C C . TYR B 1 335 ? 32.406 12.305 10.438 1 89.12 335 TYR B C 1
ATOM 7389 O O . TYR B 1 335 ? 31.234 12.68 10.195 1 89.12 335 TYR B O 1
ATOM 7397 N N . GLU B 1 336 ? 32.625 11.352 11.305 1 87.81 336 GLU B N 1
ATOM 7398 C CA . GLU B 1 336 ? 31.578 10.547 11.93 1 87.81 336 GLU B CA 1
ATOM 7399 C C . GLU B 1 336 ? 30.922 11.297 13.086 1 87.81 336 GLU B C 1
ATOM 7401 O O . GLU B 1 336 ? 29.734 11.086 13.375 1 87.81 336 GLU B O 1
ATOM 7406 N N . GLU B 1 337 ? 31.766 12.039 13.688 1 91.31 337 GLU B N 1
ATOM 7407 C CA . GLU B 1 337 ? 31.266 12.781 14.836 1 91.31 337 GLU B CA 1
ATOM 7408 C C . GLU B 1 337 ? 31.484 14.281 14.672 1 91.31 337 GLU B C 1
ATOM 7410 O O . GLU B 1 337 ? 32.531 14.711 14.172 1 91.31 337 GLU B O 1
ATOM 7415 N N . ALA B 1 338 ? 30.469 14.984 15.102 1 91.06 338 ALA B N 1
ATOM 7416 C CA . ALA B 1 338 ? 30.594 16.438 15.086 1 91.06 338 ALA B CA 1
ATOM 7417 C C . ALA B 1 338 ? 31.406 16.938 16.266 1 91.06 338 ALA B C 1
ATOM 7419 O O . ALA B 1 338 ? 31.203 16.484 17.406 1 91.06 338 ALA B O 1
ATOM 7420 N N . LYS B 1 339 ? 32.406 17.734 16.031 1 89.75 339 LYS B N 1
ATOM 7421 C CA . LYS B 1 339 ? 33.188 18.391 17.062 1 89.75 339 LYS B CA 1
ATOM 7422 C C . LYS B 1 339 ? 33.188 19.906 16.859 1 89.75 339 LYS B C 1
ATOM 7424 O O . LYS B 1 339 ? 34.125 20.469 16.281 1 89.75 339 LYS B O 1
ATOM 7429 N N . PHE B 1 340 ? 32.281 20.516 17.562 1 92.12 340 PHE B N 1
ATOM 7430 C CA . PHE B 1 340 ? 32.125 21.953 17.344 1 92.12 340 PHE B CA 1
ATOM 7431 C C . PHE B 1 340 ? 32.906 22.734 18.406 1 92.12 340 PHE B C 1
ATOM 7433 O O . PHE B 1 340 ? 32.844 22.391 19.594 1 92.12 340 PHE B O 1
ATOM 7440 N N . GLU B 1 341 ? 33.625 23.719 17.938 1 89.88 341 GLU B N 1
ATOM 7441 C CA . GLU B 1 341 ? 34.281 24.625 18.859 1 89.88 341 GLU B CA 1
ATOM 7442 C C . GLU B 1 341 ? 33.281 25.5 19.594 1 89.88 341 GLU B C 1
ATOM 7444 O O . GLU B 1 341 ? 33.469 25.812 20.781 1 89.88 341 GLU B O 1
ATOM 7449 N N . ASN B 1 342 ? 32.375 25.922 19 1 93.94 342 ASN B N 1
ATOM 7450 C CA . ASN B 1 342 ? 31.219 26.672 19.469 1 93.94 342 ASN B CA 1
ATOM 7451 C C . ASN B 1 342 ? 29.969 26.359 18.641 1 93.94 342 ASN B C 1
ATOM 7453 O O . ASN B 1 342 ? 29.984 25.484 17.781 1 93.94 342 ASN B O 1
ATOM 7457 N N . HIS B 1 343 ? 28.906 26.969 19 1 96.5 343 HIS B N 1
ATOM 7458 C CA . HIS B 1 343 ? 27.672 26.641 18.297 1 96.5 343 HIS B CA 1
ATOM 7459 C C . HIS B 1 343 ? 27.172 27.828 17.484 1 96.5 343 HIS B C 1
ATOM 7461 O O . HIS B 1 343 ? 25.969 28.078 17.406 1 96.5 343 HIS B O 1
ATOM 7467 N N . ASP B 1 344 ? 28.172 28.609 16.922 1 96.88 344 ASP B N 1
ATOM 7468 C CA . ASP B 1 344 ? 27.828 29.641 15.945 1 96.88 344 ASP B CA 1
ATOM 7469 C C . ASP B 1 344 ? 27.359 29.031 14.633 1 96.88 344 ASP B C 1
ATOM 7471 O O . ASP B 1 344 ? 27.922 28.016 14.18 1 96.88 344 ASP B O 1
ATOM 7475 N N . ILE B 1 345 ? 26.359 29.562 14.078 1 97.94 345 ILE B N 1
ATOM 7476 C CA . ILE B 1 345 ? 25.922 29.141 12.758 1 97.94 345 ILE B CA 1
ATOM 7477 C C . ILE B 1 345 ? 26.25 30.219 11.727 1 97.94 345 ILE B C 1
ATOM 7479 O O . ILE B 1 345 ? 25.859 31.375 11.891 1 97.94 345 ILE B O 1
ATOM 7483 N N . GLN B 1 346 ? 26.969 29.781 10.719 1 97.75 346 GLN B N 1
ATOM 7484 C CA . GLN B 1 346 ? 27.375 30.75 9.711 1 97.75 346 GLN B CA 1
ATOM 7485 C C . GLN B 1 346 ? 26.969 30.312 8.312 1 97.75 346 GLN B C 1
ATOM 7487 O O . GLN B 1 346 ? 27.281 29.188 7.895 1 97.75 346 GLN B O 1
ATOM 7492 N N . PHE B 1 347 ? 26.156 31.094 7.684 1 97.88 347 PHE B N 1
ATOM 7493 C CA . PHE B 1 347 ? 25.828 30.938 6.27 1 97.88 347 PHE B CA 1
ATOM 7494 C C . PHE B 1 347 ? 26.766 31.781 5.406 1 97.88 347 PHE B C 1
ATOM 7496 O O . PHE B 1 347 ? 26.891 33 5.621 1 97.88 347 PHE B O 1
ATOM 7503 N N . ASP B 1 348 ? 27.438 31.141 4.48 1 97.31 348 ASP B N 1
ATOM 7504 C CA . ASP B 1 348 ? 28.328 31.828 3.562 1 97.31 348 ASP B CA 1
ATOM 7505 C C . ASP B 1 348 ? 27.875 31.656 2.115 1 97.31 348 ASP B C 1
ATOM 7507 O O . ASP B 1 348 ? 28.203 30.656 1.477 1 97.31 348 ASP B O 1
ATOM 7511 N N . ASN B 1 349 ? 27.141 32.656 1.599 1 96.81 349 ASN B N 1
ATOM 7512 C CA . ASN B 1 349 ? 26.672 32.688 0.219 1 96.81 349 ASN B CA 1
ATOM 7513 C C . ASN B 1 349 ? 25.969 31.375 -0.159 1 96.81 349 ASN B C 1
ATOM 7515 O O . ASN B 1 349 ? 26.312 30.734 -1.158 1 96.81 349 ASN B O 1
ATOM 7519 N N . VAL B 1 350 ? 25.094 31.016 0.646 1 97.19 350 VAL B N 1
ATOM 7520 C CA . VAL B 1 350 ? 24.406 29.734 0.493 1 97.19 350 VAL B CA 1
ATOM 7521 C C . VAL B 1 350 ? 23.281 29.875 -0.53 1 97.19 350 VAL B C 1
ATOM 7523 O O . VAL B 1 350 ? 22.453 30.781 -0.433 1 97.19 350 VAL B O 1
ATOM 7526 N N . SER B 1 351 ? 23.312 29.031 -1.525 1 96.25 351 SER B N 1
ATOM 7527 C CA . SER B 1 351 ? 22.234 28.906 -2.5 1 96.25 351 SER B CA 1
ATOM 7528 C C . SER B 1 351 ? 21.672 27.484 -2.539 1 96.25 351 SER B C 1
ATOM 7530 O O . SER B 1 351 ? 22.422 26.516 -2.359 1 96.25 351 SER B O 1
ATOM 7532 N N . PHE B 1 352 ? 20.422 27.391 -2.686 1 93.81 352 PHE B N 1
ATOM 7533 C CA . PHE B 1 352 ? 19.797 26.078 -2.641 1 93.81 352 PHE B CA 1
ATOM 7534 C C . PHE B 1 352 ? 18.547 26.047 -3.521 1 93.81 352 PHE B C 1
ATOM 7536 O O . PHE B 1 352 ? 17.812 27.031 -3.592 1 93.81 352 PHE B O 1
ATOM 7543 N N . GLN B 1 353 ? 18.422 24.969 -4.227 1 88.62 353 GLN B N 1
ATOM 7544 C CA . GLN B 1 353 ? 17.234 24.688 -5.031 1 88.62 353 GLN B CA 1
ATOM 7545 C C . GLN B 1 353 ? 16.719 23.266 -4.785 1 88.62 353 GLN B C 1
ATOM 7547 O O . GLN B 1 353 ? 17.5 22.312 -4.781 1 88.62 353 GLN B O 1
ATOM 7552 N N . TYR B 1 354 ? 15.406 23.156 -4.449 1 75.25 354 TYR B N 1
ATOM 7553 C CA . TYR B 1 354 ? 14.836 21.828 -4.312 1 75.25 354 TYR B CA 1
ATOM 7554 C C . TYR B 1 354 ? 14.828 21.094 -5.648 1 75.25 354 TYR B C 1
ATOM 7556 O O . TYR B 1 354 ? 15.164 19.906 -5.719 1 75.25 354 TYR B O 1
ATOM 7564 N N . GLU B 1 355 ? 14.289 21.797 -6.602 1 71.69 355 GLU B N 1
ATOM 7565 C CA . GLU B 1 355 ? 14.266 21.297 -7.977 1 71.69 355 GLU B CA 1
ATOM 7566 C C . GLU B 1 355 ? 15.141 22.172 -8.883 1 71.69 355 GLU B C 1
ATOM 7568 O O . GLU B 1 355 ? 15.266 23.375 -8.664 1 71.69 355 GLU B O 1
ATOM 7573 N N . GLU B 1 356 ? 15.562 21.469 -9.828 1 74.19 356 GLU B N 1
ATOM 7574 C CA . GLU B 1 356 ? 16.469 22.172 -10.734 1 74.19 356 GLU B CA 1
ATOM 7575 C C . GLU B 1 356 ? 15.766 23.359 -11.398 1 74.19 356 GLU B C 1
ATOM 7577 O O . GLU B 1 356 ? 14.68 23.203 -11.953 1 74.19 356 GLU B O 1
ATOM 7582 N N . GLY B 1 357 ? 16.312 24.469 -11.25 1 66.81 357 GLY B N 1
ATOM 7583 C CA . GLY B 1 357 ? 15.797 25.656 -11.938 1 66.81 357 GLY B CA 1
ATOM 7584 C C . GLY B 1 357 ? 14.992 26.562 -11.031 1 66.81 357 GLY B C 1
ATOM 7585 O O . GLY B 1 357 ? 14.695 27.703 -11.398 1 66.81 357 GLY B O 1
ATOM 7586 N N . GLU B 1 358 ? 14.586 26.141 -9.875 1 73.62 358 GLU B N 1
ATOM 7587 C CA . GLU B 1 358 ? 13.82 26.984 -8.953 1 73.62 358 GLU B CA 1
ATOM 7588 C C . GLU B 1 358 ? 14.617 27.281 -7.688 1 73.62 358 GLU B C 1
ATOM 7590 O O . GLU B 1 358 ? 14.547 26.516 -6.715 1 73.62 358 GLU B O 1
ATOM 7595 N N . ASN B 1 359 ? 15.195 28.438 -7.738 1 81.44 359 ASN B N 1
ATOM 7596 C CA . ASN B 1 359 ? 16.016 28.781 -6.582 1 81.44 359 ASN B CA 1
ATOM 7597 C C . ASN B 1 359 ? 15.148 29.203 -5.391 1 81.44 359 ASN B C 1
ATOM 7599 O O . ASN B 1 359 ? 14.336 30.109 -5.5 1 81.44 359 ASN B O 1
ATOM 7603 N N . THR B 1 360 ? 15.25 28.547 -4.305 1 85.81 360 THR B N 1
ATOM 7604 C CA . THR B 1 360 ? 14.539 28.875 -3.076 1 85.81 360 THR B CA 1
ATOM 7605 C C . THR B 1 360 ? 15.367 29.797 -2.193 1 85.81 360 THR B C 1
ATOM 7607 O O . THR B 1 360 ? 14.836 30.703 -1.55 1 85.81 360 THR B O 1
ATOM 7610 N N . ILE B 1 361 ? 16.656 29.531 -2.107 1 93.31 361 ILE B N 1
ATOM 7611 C CA . ILE B 1 361 ? 17.594 30.375 -1.377 1 93.31 361 ILE B CA 1
ATOM 7612 C C . ILE B 1 361 ? 18.672 30.906 -2.332 1 93.31 361 ILE B C 1
ATOM 7614 O O . ILE B 1 361 ? 19.234 30.141 -3.123 1 93.31 361 ILE B O 1
ATOM 7618 N N . ASN B 1 362 ? 18.844 32.219 -2.232 1 94.38 362 ASN B N 1
ATOM 7619 C CA . ASN B 1 362 ? 19.766 32.844 -3.156 1 94.38 362 ASN B CA 1
ATOM 7620 C C . ASN B 1 362 ? 20.891 33.562 -2.412 1 94.38 362 ASN B C 1
ATOM 7622 O O . ASN B 1 362 ? 20.719 34.719 -1.976 1 94.38 362 ASN B O 1
ATOM 7626 N N . SER B 1 363 ? 22.062 32.969 -2.379 1 93.69 363 SER B N 1
ATOM 7627 C CA . SER B 1 363 ? 23.297 33.531 -1.85 1 93.69 363 SER B CA 1
ATOM 7628 C C . SER B 1 363 ? 23.078 34.156 -0.469 1 93.69 363 SER B C 1
ATOM 7630 O O . SER B 1 363 ? 23.422 35.312 -0.244 1 93.69 363 SER B O 1
ATOM 7632 N N . LEU B 1 364 ? 22.562 33.406 0.415 1 96.19 364 LEU B N 1
ATOM 7633 C CA . LEU B 1 364 ? 22.266 33.875 1.771 1 96.19 364 LEU B CA 1
ATOM 7634 C C . LEU B 1 364 ? 23.516 33.844 2.639 1 96.19 364 LEU B C 1
ATOM 7636 O O . LEU B 1 364 ? 24.234 32.844 2.68 1 96.19 364 LEU B O 1
ATOM 7640 N N . SER B 1 365 ? 23.812 35.031 3.256 1 97.44 365 SER B N 1
ATOM 7641 C CA . SER B 1 365 ? 24.953 35.094 4.172 1 97.44 365 SER B CA 1
ATOM 7642 C C . SER B 1 365 ? 24.547 35.781 5.484 1 97.44 365 SER B C 1
ATOM 7644 O O . SER B 1 365 ? 24.047 36.906 5.484 1 97.44 365 SER B O 1
ATOM 7646 N N . PHE B 1 366 ? 24.719 35.094 6.605 1 97.06 366 PHE B N 1
ATOM 7647 C CA . PHE B 1 366 ? 24.5 35.656 7.93 1 97.06 366 PHE B CA 1
ATOM 7648 C C . PHE B 1 366 ? 25.156 34.812 9 1 97.06 366 PHE B C 1
ATOM 7650 O O . PHE B 1 366 ? 25.625 33.719 8.719 1 97.06 366 PHE B O 1
ATOM 7657 N N . LYS B 1 367 ? 25.25 35.344 10.172 1 97.06 367 LYS B N 1
ATOM 7658 C CA . LYS B 1 367 ? 25.844 34.656 11.305 1 97.06 367 LYS B CA 1
ATOM 7659 C C . LYS B 1 367 ? 24.938 34.688 12.523 1 97.06 367 LYS B C 1
ATOM 7661 O O . LYS B 1 367 ? 24.406 35.75 12.875 1 97.06 367 LYS B O 1
ATOM 7666 N N . ALA B 1 368 ? 24.656 33.594 13.055 1 97.12 368 ALA B N 1
ATOM 7667 C CA . ALA B 1 368 ? 23.969 33.469 14.336 1 97.12 368 ALA B CA 1
ATOM 7668 C C . ALA B 1 368 ? 24.938 33.062 15.445 1 97.12 368 ALA B C 1
ATOM 7670 O O . ALA B 1 368 ? 25.438 31.922 15.453 1 97.12 368 ALA B O 1
ATOM 7671 N N . LYS B 1 369 ? 25.125 33.906 16.359 1 96.25 369 LYS B N 1
ATOM 7672 C CA . LYS B 1 369 ? 26.125 33.719 17.391 1 96.25 369 LYS B CA 1
ATOM 7673 C C . LYS B 1 369 ? 25.609 32.75 18.469 1 96.25 369 LYS B C 1
ATOM 7675 O O . LYS B 1 369 ? 24.406 32.688 18.719 1 96.25 369 LYS B O 1
ATOM 7680 N N . GLU B 1 370 ? 26.562 32.094 19.062 1 96.62 370 GLU B N 1
ATOM 7681 C CA . GLU B 1 370 ? 26.234 31.172 20.156 1 96.62 370 GLU B CA 1
ATOM 7682 C C . GLU B 1 370 ? 25.531 31.906 21.297 1 96.62 370 GLU B C 1
ATOM 7684 O O . GLU B 1 370 ? 25.922 33.031 21.656 1 96.62 370 GLU B O 1
ATOM 7689 N N . GLY B 1 371 ? 24.422 31.359 21.781 1 94.88 371 GLY B N 1
ATOM 7690 C CA . GLY B 1 371 ? 23.719 31.891 22.922 1 94.88 371 GLY B CA 1
ATOM 7691 C C . GLY B 1 371 ? 22.766 33.031 22.578 1 94.88 371 GLY B C 1
ATOM 7692 O O . GLY B 1 371 ? 22.25 33.688 23.469 1 94.88 371 GLY B O 1
ATOM 7693 N N . THR B 1 372 ? 22.609 33.25 21.281 1 95.69 372 THR B N 1
ATOM 7694 C CA . THR B 1 372 ? 21.719 34.344 20.859 1 95.69 372 THR B CA 1
ATOM 7695 C C . THR B 1 372 ? 20.531 33.781 20.094 1 95.69 372 THR B C 1
ATOM 7697 O O . THR B 1 372 ? 20.531 32.625 19.688 1 95.69 372 THR B O 1
ATOM 7700 N N . MET B 1 373 ? 19.547 34.625 19.953 1 96.06 373 MET B N 1
ATOM 7701 C CA . MET B 1 373 ? 18.328 34.281 19.203 1 96.06 373 MET B CA 1
ATOM 7702 C C . MET B 1 373 ? 18.25 35.031 17.906 1 96.06 373 MET B C 1
ATOM 7704 O O . MET B 1 373 ? 18.297 36.281 17.906 1 96.06 373 MET B O 1
ATOM 7708 N N . THR B 1 374 ? 18.25 34.312 16.844 1 97.06 374 THR B N 1
ATOM 7709 C CA . THR B 1 374 ? 18.047 34.875 15.531 1 97.06 374 THR B CA 1
ATOM 7710 C C . THR B 1 374 ? 16.672 34.531 14.992 1 97.06 374 THR B C 1
ATOM 7712 O O . THR B 1 374 ? 16.312 33.344 14.891 1 97.06 374 THR B O 1
ATOM 7715 N N . ALA B 1 375 ? 15.883 35.5 14.672 1 95.81 375 ALA B N 1
ATOM 7716 C CA . ALA B 1 375 ? 14.531 35.281 14.156 1 95.81 375 ALA B CA 1
ATOM 7717 C C . ALA B 1 375 ? 14.484 35.5 12.648 1 95.81 375 ALA B C 1
ATOM 7719 O O . ALA B 1 375 ? 15.117 36.406 12.109 1 95.81 375 ALA B O 1
ATOM 7720 N N . LEU B 1 376 ? 13.891 34.594 12 1 94.75 376 LEU B N 1
ATOM 7721 C CA . LEU B 1 376 ? 13.633 34.688 10.57 1 94.75 376 LEU B CA 1
ATOM 7722 C C . LEU B 1 376 ? 12.18 35.094 10.305 1 94.75 376 LEU B C 1
ATOM 7724 O O . LEU B 1 376 ? 11.258 34.438 10.797 1 94.75 376 LEU B O 1
ATOM 7728 N N . VAL B 1 377 ? 12.016 36.156 9.609 1 91.25 377 VAL B N 1
ATOM 7729 C CA . VAL B 1 377 ? 10.672 36.656 9.281 1 91.25 377 VAL B CA 1
ATOM 7730 C C . VAL B 1 377 ? 10.586 36.938 7.789 1 91.25 377 VAL B C 1
ATOM 7732 O O . VAL B 1 377 ? 11.609 37.125 7.121 1 91.25 377 VAL B O 1
ATOM 7735 N N . GLY B 1 378 ? 9.461 36.906 7.289 1 86.62 378 GLY B N 1
ATOM 7736 C CA . GLY B 1 378 ? 9.219 37.188 5.879 1 86.62 378 GLY B CA 1
ATOM 7737 C C . GLY B 1 378 ? 7.938 36.562 5.363 1 86.62 378 GLY B C 1
ATOM 7738 O O . GLY B 1 378 ? 7.27 35.812 6.086 1 86.62 378 GLY B O 1
ATOM 7739 N N . PRO B 1 379 ? 7.629 36.906 4.203 1 78.62 379 PRO B N 1
ATOM 7740 C CA . PRO B 1 379 ? 6.41 36.344 3.625 1 78.62 379 PRO B CA 1
ATOM 7741 C C . PRO B 1 379 ? 6.5 34.844 3.428 1 78.62 379 PRO B C 1
ATOM 7743 O O . PRO B 1 379 ? 7.59 34.25 3.535 1 78.62 379 PRO B O 1
ATOM 7746 N N . SER B 1 380 ? 5.359 34.25 3.271 1 72.19 380 SER B N 1
ATOM 7747 C CA . SER B 1 380 ? 5.324 32.812 2.977 1 72.19 380 SER B CA 1
ATOM 7748 C C . SER B 1 380 ? 6.117 32.5 1.716 1 72.19 380 SER B C 1
ATOM 7750 O O . SER B 1 380 ? 6.051 33.219 0.729 1 72.19 380 SER B O 1
ATOM 7752 N N . GLY B 1 381 ? 6.914 31.453 1.748 1 73.31 381 GLY B N 1
ATOM 7753 C CA . GLY B 1 381 ? 7.699 31.031 0.596 1 73.31 381 GLY B CA 1
ATOM 7754 C C . GLY B 1 381 ? 9.031 31.75 0.493 1 73.31 381 GLY B C 1
ATOM 7755 O O . GLY B 1 381 ? 9.766 31.562 -0.482 1 73.31 381 GLY B O 1
ATOM 7756 N N . SER B 1 382 ? 9.297 32.531 1.506 1 82.81 382 SER B N 1
ATOM 7757 C CA . SER B 1 382 ? 10.516 33.312 1.43 1 82.81 382 SER B CA 1
ATOM 7758 C C . SER B 1 382 ? 11.75 32.469 1.698 1 82.81 382 SER B C 1
ATOM 7760 O O . SER B 1 382 ? 12.883 32.906 1.468 1 82.81 382 SER B O 1
ATOM 7762 N N . GLY B 1 383 ? 11.578 31.234 2.152 1 86.5 383 GLY B N 1
ATOM 7763 C CA . GLY B 1 383 ? 12.695 30.328 2.355 1 86.5 383 GLY B CA 1
ATOM 7764 C C . GLY B 1 383 ? 13.008 30.094 3.82 1 86.5 383 GLY B C 1
ATOM 7765 O O . GLY B 1 383 ? 14.008 29.438 4.148 1 86.5 383 GLY B O 1
ATOM 7766 N N . LYS B 1 384 ? 12.188 30.562 4.719 1 89.62 384 LYS B N 1
ATOM 7767 C CA . LYS B 1 384 ? 12.422 30.469 6.156 1 89.62 384 LYS B CA 1
ATOM 7768 C C . LYS B 1 384 ? 12.594 29.016 6.59 1 89.62 384 LYS B C 1
ATOM 7770 O O . LYS B 1 384 ? 13.586 28.672 7.234 1 89.62 384 LYS B O 1
ATOM 7775 N N . THR B 1 385 ? 11.672 28.156 6.16 1 85.56 385 THR B N 1
ATOM 7776 C CA . THR B 1 385 ? 11.703 26.734 6.527 1 85.56 385 THR B CA 1
ATOM 7777 C C . THR B 1 385 ? 12.891 26.047 5.879 1 85.56 385 THR B C 1
ATOM 7779 O O . THR B 1 385 ? 13.484 25.141 6.469 1 85.56 385 THR B O 1
ATOM 7782 N N . THR B 1 386 ? 13.258 26.469 4.691 1 89.62 386 THR B N 1
ATOM 7783 C CA . THR B 1 386 ? 14.406 25.906 3.988 1 89.62 386 THR B CA 1
ATOM 7784 C C . THR B 1 386 ? 15.688 26.156 4.773 1 89.62 386 THR B C 1
ATOM 7786 O O . THR B 1 386 ? 16.562 25.281 4.84 1 89.62 386 THR B O 1
ATOM 7789 N N . VAL B 1 387 ? 15.75 27.297 5.371 1 94.44 387 VAL B N 1
ATOM 7790 C CA . VAL B 1 387 ? 16.938 27.641 6.137 1 94.44 387 VAL B CA 1
ATOM 7791 C C . VAL B 1 387 ? 17.109 26.656 7.297 1 94.44 387 VAL B C 1
ATOM 7793 O O . VAL B 1 387 ? 18.203 26.125 7.516 1 94.44 387 VAL B O 1
ATOM 7796 N N . THR B 1 388 ? 16.062 26.391 8.023 1 92.88 388 THR B N 1
ATOM 7797 C CA . THR B 1 388 ? 16.125 25.469 9.148 1 92.88 388 THR B CA 1
ATOM 7798 C C . THR B 1 388 ? 16.422 24.047 8.672 1 92.88 388 THR B C 1
ATOM 7800 O O . THR B 1 388 ? 17.156 23.312 9.328 1 92.88 388 THR B O 1
ATOM 7803 N N . SER B 1 389 ? 15.898 23.688 7.543 1 90.5 389 SER B N 1
ATOM 7804 C CA . SER B 1 389 ? 16.125 22.359 6.984 1 90.5 389 SER B CA 1
ATOM 7805 C C . SER B 1 389 ? 17.578 22.172 6.578 1 90.5 389 SER B C 1
ATOM 7807 O O . SER B 1 389 ? 18.125 21.078 6.707 1 90.5 389 SER B O 1
ATOM 7809 N N . LEU B 1 390 ? 18.125 23.234 6.066 1 93.81 390 LEU B N 1
ATOM 7810 C CA . LEU B 1 390 ? 19.516 23.172 5.641 1 93.81 390 LEU B CA 1
ATOM 7811 C C . LEU B 1 390 ? 20.453 23.078 6.844 1 93.81 390 LEU B C 1
ATOM 7813 O O . LEU B 1 390 ? 21.453 22.375 6.801 1 93.81 390 LEU B O 1
ATOM 7817 N N . ILE B 1 391 ? 20.062 23.828 7.918 1 95.62 391 ILE B N 1
ATOM 7818 C CA . ILE B 1 391 ? 20.875 23.781 9.133 1 95.62 391 ILE B CA 1
ATOM 7819 C C . ILE B 1 391 ? 20.875 22.359 9.695 1 95.62 391 ILE B C 1
ATOM 7821 O O . ILE B 1 391 ? 21.906 21.875 10.156 1 95.62 391 ILE B O 1
ATOM 7825 N N . ALA B 1 392 ? 19.75 21.719 9.578 1 92.44 392 ALA B N 1
ATOM 7826 C CA . ALA B 1 392 ? 19.609 20.344 10.062 1 92.44 392 ALA B CA 1
ATOM 7827 C C . ALA B 1 392 ? 20.188 19.344 9.062 1 92.44 392 ALA B C 1
ATOM 7829 O O . ALA B 1 392 ? 20.188 18.141 9.312 1 92.44 392 ALA B O 1
ATOM 7830 N N . ARG B 1 393 ? 20.594 19.812 7.91 1 92 393 ARG B N 1
ATOM 7831 C CA . ARG B 1 393 ? 21.172 19.031 6.812 1 92 393 ARG B CA 1
ATOM 7832 C C . ARG B 1 393 ? 20.203 17.953 6.332 1 92 393 ARG B C 1
ATOM 7834 O O . ARG B 1 393 ? 20.609 16.812 6.109 1 92 393 ARG B O 1
ATOM 7841 N N . PHE B 1 394 ? 19.016 18.312 6.379 1 86.69 394 PHE B N 1
ATOM 7842 C CA . PHE B 1 394 ? 18.047 17.469 5.691 1 86.69 394 PHE B CA 1
ATOM 7843 C C . PHE B 1 394 ? 18.297 17.469 4.191 1 86.69 394 PHE B C 1
ATOM 7845 O O . PHE B 1 394 ? 17.906 16.516 3.492 1 86.69 394 PHE B O 1
ATOM 7852 N N . TRP B 1 395 ? 18.938 18.578 3.756 1 87.38 395 TRP B N 1
ATOM 7853 C CA . TRP B 1 395 ? 19.406 18.781 2.393 1 87.38 395 TRP B CA 1
ATOM 7854 C C . TRP B 1 395 ? 20.828 19.328 2.387 1 87.38 395 TRP B C 1
ATOM 7856 O O . TRP B 1 395 ? 21.234 20.016 3.314 1 87.38 395 TRP B O 1
ATOM 7866 N N . ASP B 1 396 ? 21.438 18.984 1.271 1 90.38 396 ASP B N 1
ATOM 7867 C CA . ASP B 1 396 ? 22.734 19.625 1.07 1 90.38 396 ASP B CA 1
ATOM 7868 C C . ASP B 1 396 ? 22.609 20.859 0.184 1 90.38 396 ASP B C 1
ATOM 7870 O O . ASP B 1 396 ? 21.766 20.906 -0.719 1 90.38 396 ASP B O 1
ATOM 7874 N N . VAL B 1 397 ? 23.391 21.797 0.493 1 93.88 397 VAL B N 1
ATOM 7875 C CA . VAL B 1 397 ? 23.344 23.062 -0.238 1 93.88 397 VAL B CA 1
ATOM 7876 C C . VAL B 1 397 ? 23.906 22.875 -1.643 1 93.88 397 VAL B C 1
ATOM 7878 O O . VAL B 1 397 ? 24.719 21.984 -1.872 1 93.88 397 VAL B O 1
ATOM 7881 N N . ASN B 1 398 ? 23.438 23.656 -2.584 1 93 398 ASN B N 1
ATOM 7882 C CA . ASN B 1 398 ? 23.953 23.625 -3.951 1 93 398 ASN B CA 1
ATOM 7883 C C . ASN B 1 398 ? 25.266 24.375 -4.07 1 93 398 ASN B C 1
ATOM 7885 O O . ASN B 1 398 ? 26.188 23.922 -4.75 1 93 398 ASN B O 1
ATOM 7889 N N . SER B 1 399 ? 25.297 25.484 -3.543 1 94.69 399 SER B N 1
ATOM 7890 C CA . SER B 1 399 ? 26.516 26.297 -3.504 1 94.69 399 SER B CA 1
ATOM 7891 C C . SER B 1 399 ? 26.625 27.062 -2.186 1 94.69 399 SER B C 1
ATOM 7893 O O . SER B 1 399 ? 25.625 27.281 -1.502 1 94.69 399 SER B O 1
ATOM 7895 N N . GLY B 1 400 ? 27.797 27.344 -1.814 1 96.19 400 GLY B N 1
ATOM 7896 C CA . GLY B 1 400 ? 28.047 27.969 -0.527 1 96.19 400 GLY B CA 1
ATOM 7897 C C . GLY B 1 400 ? 28.328 26.969 0.581 1 96.19 400 GLY B C 1
ATOM 7898 O O . GLY B 1 400 ? 28.531 25.781 0.317 1 96.19 400 GLY B O 1
ATOM 7899 N N . THR B 1 401 ? 28.438 27.531 1.782 1 96.75 401 THR B N 1
ATOM 7900 C CA . THR B 1 401 ? 28.734 26.625 2.893 1 96.75 401 THR B CA 1
ATOM 7901 C C . THR B 1 401 ? 27.984 27.047 4.148 1 96.75 401 THR B C 1
ATOM 7903 O O . THR B 1 401 ? 27.703 28.234 4.355 1 96.75 401 THR B O 1
ATOM 7906 N N . ILE B 1 402 ? 27.578 26.125 4.867 1 97.5 402 ILE B N 1
ATOM 7907 C CA . ILE B 1 402 ? 27.016 26.312 6.199 1 97.5 402 ILE B CA 1
ATOM 7908 C C . ILE B 1 402 ? 27.953 25.719 7.246 1 97.5 402 ILE B C 1
ATOM 7910 O O . ILE B 1 402 ? 28.312 24.547 7.164 1 97.5 402 ILE B O 1
ATOM 7914 N N . LYS B 1 403 ? 28.344 26.578 8.141 1 97.31 403 LYS B N 1
ATOM 7915 C CA . LYS B 1 403 ? 29.281 26.125 9.156 1 97.31 403 LYS B CA 1
ATOM 7916 C C . LYS B 1 403 ? 28.672 26.25 10.555 1 97.31 403 LYS B C 1
ATOM 7918 O O . LYS B 1 403 ? 27.953 27.203 10.844 1 97.31 403 LYS B O 1
ATOM 7923 N N . ILE B 1 404 ? 28.938 25.281 11.352 1 97 404 ILE B N 1
ATOM 7924 C CA . ILE B 1 404 ? 28.656 25.328 12.781 1 97 404 ILE B CA 1
ATOM 7925 C C . ILE B 1 404 ? 29.969 25.203 13.562 1 97 404 ILE B C 1
ATOM 7927 O O . ILE B 1 404 ? 30.719 24.234 13.375 1 97 404 ILE B O 1
ATOM 7931 N N . GLY B 1 405 ? 30.219 26.094 14.406 1 93.88 405 GLY B N 1
ATOM 7932 C CA . GLY B 1 405 ? 31.5 26.078 15.094 1 93.88 405 GLY B CA 1
ATOM 7933 C C . GLY B 1 405 ? 32.688 25.969 14.148 1 93.88 405 GLY B C 1
ATOM 7934 O O . GLY B 1 405 ? 33.562 25.125 14.344 1 93.88 405 GLY B O 1
ATOM 7935 N N . ARG B 1 406 ? 32.688 26.453 12.953 1 88.56 406 ARG B N 1
ATOM 7936 C CA . ARG B 1 406 ? 33.75 26.547 11.945 1 88.56 406 ARG B CA 1
ATOM 7937 C C . ARG B 1 406 ? 33.812 25.281 11.094 1 88.56 406 ARG B C 1
ATOM 7939 O O . ARG B 1 406 ? 34.562 25.203 10.125 1 88.56 406 ARG B O 1
ATOM 7946 N N . GLN B 1 407 ? 33.031 24.344 11.453 1 94.44 407 GLN B N 1
ATOM 7947 C CA . GLN B 1 407 ? 33.031 23.109 10.664 1 94.44 407 GLN B CA 1
ATOM 7948 C C . GLN B 1 407 ? 31.891 23.141 9.633 1 94.44 407 GLN B C 1
ATOM 7950 O O . GLN B 1 407 ? 30.766 23.516 9.945 1 94.44 407 GLN B O 1
ATOM 7955 N N . ASP B 1 408 ? 32.281 22.703 8.492 1 95.56 408 ASP B N 1
ATOM 7956 C CA . ASP B 1 408 ? 31.266 22.594 7.438 1 95.56 408 ASP B CA 1
ATOM 7957 C C . ASP B 1 408 ? 30.344 21.406 7.676 1 95.56 408 ASP B C 1
ATOM 7959 O O . ASP B 1 408 ? 30.812 20.266 7.781 1 95.56 408 ASP B O 1
ATOM 7963 N N . ILE B 1 409 ? 29.094 21.641 7.691 1 95.44 409 ILE B N 1
ATOM 7964 C CA . ILE B 1 409 ? 28.156 20.594 8.07 1 95.44 409 ILE B CA 1
ATOM 7965 C C . ILE B 1 409 ? 28.094 19.531 6.977 1 95.44 409 ILE B C 1
ATOM 7967 O O . ILE B 1 409 ? 27.672 18.391 7.227 1 95.44 409 ILE B O 1
ATOM 7971 N N . LYS B 1 410 ? 28.5 19.859 5.77 1 93.94 410 LYS B N 1
ATOM 7972 C CA . LYS B 1 410 ? 28.516 18.906 4.66 1 93.94 410 LYS B CA 1
ATOM 7973 C C . LYS B 1 410 ? 29.469 17.75 4.934 1 93.94 410 LYS B C 1
ATOM 7975 O O . LYS B 1 410 ? 29.312 16.656 4.375 1 93.94 410 LYS B O 1
ATOM 7980 N N . ASN B 1 411 ? 30.375 17.984 5.781 1 94.38 411 ASN B N 1
ATOM 7981 C CA . ASN B 1 411 ? 31.406 16.984 6.066 1 94.38 411 ASN B CA 1
ATOM 7982 C C . ASN B 1 411 ? 31.062 16.172 7.316 1 94.38 411 ASN B C 1
ATOM 7984 O O . ASN B 1 411 ? 31.781 15.234 7.66 1 94.38 411 ASN B O 1
ATOM 7988 N N . ILE B 1 412 ? 30.016 16.469 7.938 1 93.5 412 ILE B N 1
ATOM 7989 C CA . ILE B 1 412 ? 29.641 15.805 9.18 1 93.5 412 ILE B CA 1
ATOM 7990 C C . ILE B 1 412 ? 28.547 14.773 8.906 1 93.5 412 ILE B C 1
ATOM 7992 O O . ILE B 1 412 ? 27.641 15.016 8.102 1 93.5 412 ILE B O 1
ATOM 7996 N N . LYS B 1 413 ? 28.656 13.672 9.57 1 90.62 413 LYS B N 1
ATOM 7997 C CA . LYS B 1 413 ? 27.594 12.688 9.492 1 90.62 413 LYS B CA 1
ATOM 7998 C C . LYS B 1 413 ? 26.266 13.273 10.008 1 90.62 413 LYS B C 1
ATOM 8000 O O . LYS B 1 413 ? 26.219 13.828 11.102 1 90.62 413 LYS B O 1
ATOM 8005 N N . PRO B 1 414 ? 25.234 13.188 9.266 1 88.06 414 PRO B N 1
ATOM 8006 C CA . PRO B 1 414 ? 23.969 13.836 9.617 1 88.06 414 PRO B CA 1
ATOM 8007 C C . PRO B 1 414 ? 23.469 13.422 11 1 88.06 414 PRO B C 1
ATOM 8009 O O . PRO B 1 414 ? 22.984 14.266 11.766 1 88.06 414 PRO B O 1
ATOM 8012 N N . ASP B 1 415 ? 23.703 12.188 11.383 1 86 415 ASP B N 1
ATOM 8013 C CA . ASP B 1 415 ? 23.219 11.719 12.68 1 86 415 ASP B CA 1
ATOM 8014 C C . ASP B 1 415 ? 23.969 12.414 13.82 1 86 415 ASP B C 1
ATOM 8016 O O . ASP B 1 415 ? 23.359 12.742 14.844 1 86 415 ASP B O 1
ATOM 8020 N N . SER B 1 416 ? 25.203 12.586 13.617 1 90.44 416 SER B N 1
ATOM 8021 C CA . SER B 1 416 ? 26.031 13.25 14.625 1 90.44 416 SER B CA 1
ATOM 8022 C C . SER B 1 416 ? 25.672 14.734 14.727 1 90.44 416 SER B C 1
ATOM 8024 O O . SER B 1 416 ? 25.672 15.305 15.82 1 90.44 416 SER B O 1
ATOM 8026 N N . LEU B 1 417 ? 25.391 15.312 13.625 1 93 417 LEU B N 1
ATOM 8027 C CA . LEU B 1 417 ? 24.984 16.719 13.594 1 93 417 LEU B CA 1
ATOM 8028 C C . LEU B 1 417 ? 23.688 16.938 14.352 1 93 417 LEU B C 1
ATOM 8030 O O . LEU B 1 417 ? 23.578 17.859 15.156 1 93 417 LEU B O 1
ATOM 8034 N N . LEU B 1 418 ? 22.797 16.062 14.148 1 91.25 418 LEU B N 1
ATOM 8035 C CA . LEU B 1 418 ? 21.453 16.234 14.688 1 91.25 418 LEU B CA 1
ATOM 8036 C C . LEU B 1 418 ? 21.438 16 16.203 1 91.25 418 LEU B C 1
ATOM 8038 O O . LEU B 1 418 ? 20.5 16.406 16.875 1 91.25 418 LEU B O 1
ATOM 8042 N N . LYS B 1 419 ? 22.484 15.406 16.719 1 90.56 419 LYS B N 1
ATOM 8043 C CA . LYS B 1 419 ? 22.609 15.281 18.172 1 90.56 419 LYS B CA 1
ATOM 8044 C C . LYS B 1 419 ? 22.719 16.641 18.844 1 90.56 419 LYS B C 1
ATOM 8046 O O . LYS B 1 419 ? 22.344 16.812 20 1 90.56 419 LYS B O 1
ATOM 8051 N N . HIS B 1 420 ? 23.125 17.562 18.078 1 94 420 HIS B N 1
ATOM 8052 C CA . HIS B 1 420 ? 23.391 18.891 18.625 1 94 420 HIS B CA 1
ATOM 8053 C C . HIS B 1 420 ? 22.25 19.859 18.281 1 94 420 HIS B C 1
ATOM 8055 O O . HIS B 1 420 ? 22.344 21.047 18.578 1 94 420 HIS B O 1
ATOM 8061 N N . ILE B 1 421 ? 21.234 19.344 17.719 1 95 421 ILE B N 1
ATOM 8062 C CA . ILE B 1 421 ? 20.156 20.219 17.281 1 95 421 ILE B CA 1
ATOM 8063 C C . ILE B 1 421 ? 18.828 19.719 17.812 1 95 421 ILE B C 1
ATOM 8065 O O . ILE B 1 421 ? 18.469 18.547 17.625 1 95 421 ILE B O 1
ATOM 8069 N N . SER B 1 422 ? 18.125 20.547 18.578 1 94.25 422 SER B N 1
ATOM 8070 C CA . SER B 1 422 ? 16.719 20.312 18.922 1 94.25 422 SER B CA 1
ATOM 8071 C C . SER B 1 422 ? 15.789 21.047 17.984 1 94.25 422 SER B C 1
ATOM 8073 O O . SER B 1 422 ? 15.977 22.25 17.719 1 94.25 422 SER B O 1
ATOM 8075 N N . MET B 1 423 ? 14.875 20.328 17.484 1 91.5 423 MET B N 1
ATOM 8076 C CA . MET B 1 423 ? 14 20.953 16.5 1 91.5 423 MET B CA 1
ATOM 8077 C C . MET B 1 423 ? 12.539 20.812 16.906 1 91.5 423 MET B C 1
ATOM 8079 O O . MET B 1 423 ? 12.125 19.766 17.406 1 91.5 423 MET B O 1
ATOM 8083 N N . VAL B 1 424 ? 11.836 21.875 16.766 1 90 424 VAL B N 1
ATOM 8084 C CA . VAL B 1 424 ? 10.383 21.891 16.891 1 90 424 VAL B CA 1
ATOM 8085 C C . VAL B 1 424 ? 9.758 22.281 15.547 1 90 424 VAL B C 1
ATOM 8087 O O . VAL B 1 424 ? 9.969 23.391 15.062 1 90 424 VAL B O 1
ATOM 8090 N N . PHE B 1 425 ? 9.031 21.391 15.016 1 84.75 425 PHE B N 1
ATOM 8091 C CA . PHE B 1 425 ? 8.484 21.578 13.68 1 84.75 425 PHE B CA 1
ATOM 8092 C C . PHE B 1 425 ? 7.141 22.297 13.727 1 84.75 425 PHE B C 1
ATOM 8094 O O . PHE B 1 425 ? 6.496 22.344 14.781 1 84.75 425 PHE B O 1
ATOM 8101 N N . GLN B 1 426 ? 6.844 22.812 12.562 1 75.69 426 GLN B N 1
ATOM 8102 C CA . GLN B 1 426 ? 5.523 23.422 12.406 1 75.69 426 GLN B CA 1
ATOM 8103 C C . GLN B 1 426 ? 4.422 22.359 12.477 1 75.69 426 GLN B C 1
ATOM 8105 O O . GLN B 1 426 ? 3.465 22.5 13.242 1 75.69 426 GLN B O 1
ATOM 8110 N N . ASP B 1 427 ? 4.625 21.359 11.609 1 73.75 427 ASP B N 1
ATOM 8111 C CA . ASP B 1 427 ? 3.727 20.203 11.633 1 73.75 427 ASP B CA 1
ATOM 8112 C C . ASP B 1 427 ? 4.266 19.109 12.555 1 73.75 427 ASP B C 1
ATOM 8114 O O . ASP B 1 427 ? 5.129 18.328 12.148 1 73.75 427 ASP B O 1
ATOM 8118 N N . VAL B 1 428 ? 3.613 19.094 13.758 1 80.75 428 VAL B N 1
ATOM 8119 C CA . VAL B 1 428 ? 4.113 18.156 14.758 1 80.75 428 VAL B CA 1
ATOM 8120 C C . VAL B 1 428 ? 3.623 16.75 14.438 1 80.75 428 VAL B C 1
ATOM 8122 O O . VAL B 1 428 ? 2.447 16.547 14.125 1 80.75 428 VAL B O 1
ATOM 8125 N N . TYR B 1 429 ? 4.523 15.891 14.367 1 80.5 429 TYR B N 1
ATOM 8126 C CA . TYR B 1 429 ? 4.188 14.484 14.195 1 80.5 429 TYR B CA 1
ATOM 8127 C C . TYR B 1 429 ? 4.473 13.695 15.469 1 80.5 429 TYR B C 1
ATOM 8129 O O . TYR B 1 429 ? 5.598 13.711 15.984 1 80.5 429 TYR B O 1
ATOM 8137 N N . LEU B 1 430 ? 3.465 13.094 15.984 1 86.94 430 LEU B N 1
ATOM 8138 C CA . LEU B 1 430 ? 3.621 12.227 17.141 1 86.94 430 LEU B CA 1
ATOM 8139 C C . LEU B 1 430 ? 3.453 10.758 16.75 1 86.94 430 LEU B C 1
ATOM 8141 O O . LEU B 1 430 ? 2.615 10.43 15.906 1 86.94 430 LEU B O 1
ATOM 8145 N N . LEU B 1 431 ? 4.242 9.922 17.312 1 80.88 431 LEU B N 1
ATOM 8146 C CA . LEU B 1 431 ? 4.176 8.484 17.047 1 80.88 431 LEU B CA 1
ATOM 8147 C C . LEU B 1 431 ? 2.928 7.875 17.672 1 80.88 431 LEU B C 1
ATOM 8149 O O . LEU B 1 431 ? 2.412 8.383 18.672 1 80.88 431 LEU B O 1
ATOM 8153 N N . ASN B 1 432 ? 2.496 6.832 17 1 81.12 432 ASN B N 1
ATOM 8154 C CA . ASN B 1 432 ? 1.411 6.074 17.609 1 81.12 432 ASN B CA 1
ATOM 8155 C C . ASN B 1 432 ? 1.896 5.277 18.828 1 81.12 432 ASN B C 1
ATOM 8157 O O . ASN B 1 432 ? 2.008 4.051 18.766 1 81.12 432 ASN B O 1
ATOM 8161 N N . ASP B 1 433 ? 2.152 5.941 19.859 1 86 433 ASP B N 1
ATOM 8162 C CA . ASP B 1 433 ? 2.672 5.418 21.109 1 86 433 ASP B CA 1
ATOM 8163 C C . ASP B 1 433 ? 2.193 6.254 22.297 1 86 433 ASP B C 1
ATOM 8165 O O . ASP B 1 433 ? 1.363 7.148 22.141 1 86 433 ASP B O 1
ATOM 8169 N N . THR B 1 434 ? 2.635 5.867 23.453 1 91.62 434 THR B N 1
ATOM 8170 C CA . THR B 1 434 ? 2.236 6.598 24.656 1 91.62 434 THR B CA 1
ATOM 8171 C C . THR B 1 434 ? 2.85 7.996 24.656 1 91.62 434 THR B C 1
ATOM 8173 O O . THR B 1 434 ? 3.824 8.258 23.953 1 91.62 434 THR B O 1
ATOM 8176 N N . ILE B 1 435 ? 2.229 8.891 25.484 1 94.12 435 ILE B N 1
ATOM 8177 C CA . ILE B 1 435 ? 2.766 10.234 25.656 1 94.12 435 ILE B CA 1
ATOM 8178 C C . ILE B 1 435 ? 4.176 10.156 26.234 1 94.12 435 ILE B C 1
ATOM 8180 O O . ILE B 1 435 ? 5.074 10.883 25.797 1 94.12 435 ILE B O 1
ATOM 8184 N N . TYR B 1 436 ? 4.332 9.211 27.125 1 94.5 436 TYR B N 1
ATOM 8185 C CA . TYR B 1 436 ? 5.629 8.992 27.75 1 94.5 436 TYR B CA 1
ATOM 8186 C C . TYR B 1 436 ? 6.699 8.695 26.703 1 94.5 436 TYR B C 1
ATOM 8188 O O . TYR B 1 436 ? 7.75 9.344 26.688 1 94.5 436 TYR B O 1
ATOM 8196 N N . ASN B 1 437 ? 6.414 7.812 25.859 1 90 437 ASN B N 1
ATOM 8197 C CA . ASN B 1 437 ? 7.387 7.398 24.859 1 90 437 ASN B CA 1
ATOM 8198 C C . ASN B 1 437 ? 7.633 8.5 23.828 1 90 437 ASN B C 1
ATOM 8200 O O . ASN B 1 437 ? 8.734 8.609 23.281 1 90 437 ASN B O 1
ATOM 8204 N N . ASN B 1 438 ? 6.598 9.242 23.562 1 91.69 438 ASN B N 1
ATOM 8205 C CA . ASN B 1 438 ? 6.754 10.344 22.625 1 91.69 438 ASN B CA 1
ATOM 8206 C C . ASN B 1 438 ? 7.703 11.414 23.156 1 91.69 438 ASN B C 1
ATOM 8208 O O . ASN B 1 438 ? 8.508 11.969 22.422 1 91.69 438 ASN B O 1
ATOM 8212 N N . ILE B 1 439 ? 7.578 11.672 24.453 1 93.94 439 ILE B N 1
ATOM 8213 C CA . ILE B 1 439 ? 8.469 12.656 25.047 1 93.94 439 ILE B CA 1
ATOM 8214 C C . ILE B 1 439 ? 9.875 12.078 25.188 1 93.94 439 ILE B C 1
ATOM 8216 O O . ILE B 1 439 ? 10.859 12.758 24.906 1 93.94 439 ILE B O 1
ATOM 8220 N N . LYS B 1 440 ? 9.93 10.82 25.516 1 92.25 440 LYS B N 1
ATOM 8221 C CA . LYS B 1 440 ? 11.203 10.148 25.75 1 92.25 440 LYS B CA 1
ATOM 8222 C C . LYS B 1 440 ? 12.023 10.062 24.469 1 92.25 440 LYS B C 1
ATOM 8224 O O . LYS B 1 440 ? 13.234 9.852 24.516 1 92.25 440 LYS B O 1
ATOM 8229 N N . LEU B 1 441 ? 11.438 10.328 23.406 1 87.62 441 LEU B N 1
ATOM 8230 C CA . LEU B 1 441 ? 12.133 10.336 22.125 1 87.62 441 LEU B CA 1
ATOM 8231 C C . LEU B 1 441 ? 13.266 11.359 22.109 1 87.62 441 LEU B C 1
ATOM 8233 O O . LEU B 1 441 ? 14.234 11.219 21.375 1 87.62 441 LEU B O 1
ATOM 8237 N N . GLY B 1 442 ? 13.062 12.383 22.875 1 89.69 442 GLY B N 1
ATOM 8238 C CA . GLY B 1 442 ? 14.094 13.406 22.953 1 89.69 442 GLY B CA 1
ATOM 8239 C C . GLY B 1 442 ? 15.414 12.891 23.5 1 89.69 442 GLY B C 1
ATOM 8240 O O . GLY B 1 442 ? 16.484 13.328 23.062 1 89.69 442 GLY B O 1
ATOM 8241 N N . ASN B 1 443 ? 15.328 12.031 24.438 1 91.25 443 ASN B N 1
ATOM 8242 C CA . ASN B 1 443 ? 16.469 11.352 25.062 1 91.25 443 ASN B CA 1
ATOM 8243 C C . ASN B 1 443 ? 16.094 9.945 25.516 1 91.25 443 ASN B C 1
ATOM 8245 O O . ASN B 1 443 ? 15.516 9.773 26.594 1 91.25 443 ASN B O 1
ATOM 8249 N N . PRO B 1 444 ? 16.531 8.977 24.75 1 85.69 444 PRO B N 1
ATOM 8250 C CA . PRO B 1 444 ? 16.141 7.598 25.062 1 85.69 444 PRO B CA 1
ATOM 8251 C C . PRO B 1 444 ? 16.672 7.129 26.422 1 85.69 444 PRO B C 1
ATOM 8253 O O . PRO B 1 444 ? 16.125 6.188 27 1 85.69 444 PRO B O 1
ATOM 8256 N N . GLU B 1 445 ? 17.641 7.746 26.938 1 88.31 445 GLU B N 1
ATOM 8257 C CA . GLU B 1 445 ? 18.234 7.328 28.203 1 88.31 445 GLU B CA 1
ATOM 8258 C C . GLU B 1 445 ? 17.656 8.109 29.375 1 88.31 445 GLU B C 1
ATOM 8260 O O . GLU B 1 445 ? 18.031 7.879 30.531 1 88.31 445 GLU B O 1
ATOM 8265 N N . ALA B 1 446 ? 16.703 8.938 29.031 1 93.38 446 ALA B N 1
ATOM 8266 C CA . ALA B 1 446 ? 16.141 9.781 30.078 1 93.38 446 ALA B CA 1
ATOM 8267 C C . ALA B 1 446 ? 15.352 8.945 31.094 1 93.38 446 ALA B C 1
ATOM 8269 O O . ALA B 1 446 ? 14.734 7.941 30.719 1 93.38 446 ALA B O 1
ATOM 8270 N N . THR B 1 447 ? 15.422 9.281 32.344 1 95.12 447 THR B N 1
ATOM 8271 C CA . THR B 1 447 ? 14.648 8.641 33.406 1 95.12 447 THR B CA 1
ATOM 8272 C C . THR B 1 447 ? 13.219 9.164 33.406 1 95.12 447 THR B C 1
ATOM 8274 O O . THR B 1 447 ? 12.914 10.172 32.781 1 95.12 447 THR B O 1
ATOM 8277 N N . LYS B 1 448 ? 12.406 8.453 34.094 1 95.31 448 LYS B N 1
ATOM 8278 C CA . LYS B 1 448 ? 11.008 8.859 34.219 1 95.31 448 LYS B CA 1
ATOM 8279 C C . LYS B 1 448 ? 10.883 10.258 34.812 1 95.31 448 LYS B C 1
ATOM 8281 O O . LYS B 1 448 ? 10.031 11.047 34.406 1 95.31 448 LYS B O 1
ATOM 8286 N N . GLU B 1 449 ? 11.75 10.477 35.719 1 95.62 449 GLU B N 1
ATOM 8287 C CA . GLU B 1 449 ? 11.727 11.773 36.375 1 95.62 449 GLU B CA 1
ATOM 8288 C C . GLU B 1 449 ? 12.094 12.898 35.406 1 95.62 449 GLU B C 1
ATOM 8290 O O . GLU B 1 449 ? 11.492 13.969 35.438 1 95.62 449 GLU B O 1
ATOM 8295 N N . GLN B 1 450 ? 13.047 12.648 34.625 1 95.94 450 GLN B N 1
ATOM 8296 C CA . GLN B 1 450 ? 13.477 13.641 33.656 1 95.94 450 GLN B CA 1
ATOM 8297 C C . GLN B 1 450 ? 12.391 13.914 32.625 1 95.94 450 GLN B C 1
ATOM 8299 O O . GLN B 1 450 ? 12.203 15.055 32.188 1 95.94 450 GLN B O 1
ATOM 8304 N N . VAL B 1 451 ? 11.719 12.898 32.219 1 96.31 451 VAL B N 1
ATOM 8305 C CA . VAL B 1 451 ? 10.625 13.031 31.266 1 96.31 451 VAL B CA 1
ATOM 8306 C C . VAL B 1 451 ? 9.508 13.875 31.859 1 96.31 451 VAL B C 1
ATOM 8308 O O . VAL B 1 451 ? 8.969 14.766 31.203 1 96.31 451 VAL B O 1
ATOM 8311 N N . ILE B 1 452 ? 9.219 13.602 33.094 1 96.19 452 ILE B N 1
ATOM 8312 C CA . ILE B 1 452 ? 8.156 14.336 33.781 1 96.19 452 ILE B CA 1
ATOM 8313 C C . ILE B 1 452 ? 8.578 15.797 33.969 1 96.19 452 ILE B C 1
ATOM 8315 O O . ILE B 1 452 ? 7.758 16.703 33.812 1 96.19 452 ILE B O 1
ATOM 8319 N N . LYS B 1 453 ? 9.805 15.992 34.281 1 94.94 453 LYS B N 1
ATOM 8320 C CA . LYS B 1 453 ? 10.32 17.344 34.438 1 94.94 453 LYS B CA 1
ATOM 8321 C C . LYS B 1 453 ? 10.195 18.125 33.125 1 94.94 453 LYS B C 1
ATOM 8323 O O . LYS B 1 453 ? 9.766 19.281 33.125 1 94.94 453 LYS B O 1
ATOM 8328 N N . ALA B 1 454 ? 10.625 17.516 32.062 1 95.19 454 ALA B N 1
ATOM 8329 C CA . ALA B 1 454 ? 10.508 18.172 30.75 1 95.19 454 ALA B CA 1
ATOM 8330 C C . ALA B 1 454 ? 9.047 18.484 30.438 1 95.19 454 ALA B C 1
ATOM 8332 O O . ALA B 1 454 ? 8.75 19.531 29.859 1 95.19 454 ALA B O 1
ATOM 8333 N N . ALA B 1 455 ? 8.195 17.578 30.797 1 95.12 455 ALA B N 1
ATOM 8334 C CA . ALA B 1 455 ? 6.77 17.766 30.562 1 95.12 455 ALA B CA 1
ATOM 8335 C C . ALA B 1 455 ? 6.238 18.938 31.375 1 95.12 455 ALA B C 1
ATOM 8337 O O . ALA B 1 455 ? 5.383 19.703 30.906 1 95.12 455 ALA B O 1
ATOM 8338 N N . LYS B 1 456 ? 6.711 19.062 32.531 1 93.69 456 LYS B N 1
ATOM 8339 C CA . LYS B 1 456 ? 6.297 20.172 33.406 1 93.69 456 LYS B CA 1
ATOM 8340 C C . LYS B 1 456 ? 6.781 21.516 32.844 1 93.69 456 LYS B C 1
ATOM 8342 O O . LYS B 1 456 ? 6.031 22.484 32.812 1 93.69 456 LYS B O 1
ATOM 8347 N N . VAL B 1 457 ? 8.008 21.5 32.406 1 91.5 457 VAL B N 1
ATOM 8348 C CA . VAL B 1 457 ? 8.578 22.719 31.859 1 91.5 457 VAL B CA 1
ATOM 8349 C C . VAL B 1 457 ? 7.805 23.141 30.609 1 91.5 457 VAL B C 1
ATOM 8351 O O . VAL B 1 457 ? 7.598 24.344 30.375 1 91.5 457 VAL B O 1
ATOM 8354 N N . ALA B 1 458 ? 7.391 22.188 29.859 1 91.12 458 ALA B N 1
ATOM 8355 C CA . ALA B 1 458 ? 6.66 22.469 28.625 1 91.12 458 ALA B CA 1
ATOM 8356 C C . ALA B 1 458 ? 5.168 22.641 28.906 1 91.12 458 ALA B C 1
ATOM 8358 O O . ALA B 1 458 ? 4.371 22.766 27.969 1 91.12 458 ALA B O 1
ATOM 8359 N N . ASN B 1 459 ? 4.758 22.531 30.188 1 86.75 459 ASN B N 1
ATOM 8360 C CA . ASN B 1 459 ? 3.373 22.688 30.609 1 86.75 459 ASN B CA 1
ATOM 8361 C C . ASN B 1 459 ? 2.467 21.609 30.031 1 86.75 459 ASN B C 1
ATOM 8363 O O . ASN B 1 459 ? 1.351 21.891 29.594 1 86.75 459 ASN B O 1
ATOM 8367 N N . CYS B 1 460 ? 2.949 20.469 29.844 1 88.06 460 CYS B N 1
ATOM 8368 C CA . CYS B 1 460 ? 2.188 19.312 29.391 1 88.06 460 CYS B CA 1
ATOM 8369 C C . CYS B 1 460 ? 1.605 18.547 30.578 1 88.06 460 CYS B C 1
ATOM 8371 O O . CYS B 1 460 ? 0.635 17.812 30.422 1 88.06 460 CYS B O 1
ATOM 8373 N N . HIS B 1 461 ? 2.246 18.641 31.688 1 90.06 461 HIS B N 1
ATOM 8374 C CA . HIS B 1 461 ? 1.974 17.766 32.812 1 90.06 461 HIS B CA 1
ATOM 8375 C C . HIS B 1 461 ? 0.519 17.875 33.281 1 90.06 461 HIS B C 1
ATOM 8377 O O . HIS B 1 461 ? -0.115 16.875 33.594 1 90.06 461 HIS B O 1
ATOM 8383 N N . GLU B 1 462 ? 0.04 19.047 33.25 1 82.69 462 GLU B N 1
ATOM 8384 C CA . GLU B 1 462 ? -1.303 19.281 33.781 1 82.69 462 GLU B CA 1
ATOM 8385 C C . GLU B 1 462 ? -2.354 18.547 32.938 1 82.69 462 GLU B C 1
ATOM 8387 O O . GLU B 1 462 ? -3.229 17.875 33.5 1 82.69 462 GLU B O 1
ATOM 8392 N N . PHE B 1 463 ? -2.242 18.641 31.594 1 81.06 463 PHE B N 1
ATOM 8393 C CA . PHE B 1 463 ? -3.271 17.984 30.797 1 81.06 463 PHE B CA 1
ATOM 8394 C C . PHE B 1 463 ? -3.043 16.484 30.75 1 81.06 463 PHE B C 1
ATOM 8396 O O . PHE B 1 463 ? -3.994 15.711 30.609 1 81.06 463 PHE B O 1
ATOM 8403 N N . ILE B 1 464 ? -1.798 16.062 30.859 1 90.94 464 ILE B N 1
ATOM 8404 C CA . ILE B 1 464 ? -1.483 14.633 30.875 1 90.94 464 ILE B CA 1
ATOM 8405 C C . ILE B 1 464 ? -2.082 13.977 32.125 1 90.94 464 ILE B C 1
ATOM 8407 O O . ILE B 1 464 ? -2.602 12.867 32.031 1 90.94 464 ILE B O 1
ATOM 8411 N N . ASP B 1 465 ? -2.002 14.711 33.156 1 88.44 465 ASP B N 1
ATOM 8412 C CA . ASP B 1 465 ? -2.477 14.195 34.438 1 88.44 465 ASP B CA 1
ATOM 8413 C C . ASP B 1 465 ? -3.998 14.062 34.438 1 88.44 465 ASP B C 1
ATOM 8415 O O . ASP B 1 465 ? -4.555 13.305 35.25 1 88.44 465 ASP B O 1
ATOM 8419 N N . LYS B 1 466 ? -4.641 14.766 33.625 1 81.31 466 LYS B N 1
ATOM 8420 C CA . LYS B 1 466 ? -6.098 14.734 33.562 1 81.31 466 LYS B CA 1
ATOM 8421 C C . LYS B 1 466 ? -6.574 13.562 32.688 1 81.31 466 LYS B C 1
ATOM 8423 O O . LYS B 1 466 ? -7.742 13.172 32.75 1 81.31 466 LYS B O 1
ATOM 8428 N N . LEU B 1 467 ? -5.688 13.023 31.984 1 85.69 467 LEU B N 1
ATOM 8429 C CA . LEU B 1 467 ? -6.039 11.883 31.156 1 85.69 467 LEU B CA 1
ATOM 8430 C C . LEU B 1 467 ? -6.148 10.609 31.984 1 85.69 467 LEU B C 1
ATOM 8432 O O . LEU B 1 467 ? -5.469 10.469 33 1 85.69 467 LEU B O 1
ATOM 8436 N N . GLU B 1 468 ? -6.914 9.672 31.531 1 83.62 468 GLU B N 1
ATOM 8437 C CA . GLU B 1 468 ? -7.164 8.43 32.25 1 83.62 468 GLU B CA 1
ATOM 8438 C C . GLU B 1 468 ? -5.871 7.652 32.469 1 83.62 468 GLU B C 1
ATOM 8440 O O . GLU B 1 468 ? -5.602 7.184 33.594 1 83.62 468 GLU B O 1
ATOM 8445 N N . ASN B 1 469 ? -5.066 7.484 31.469 1 91.56 469 ASN B N 1
ATOM 8446 C CA . ASN B 1 469 ? -3.842 6.695 31.547 1 91.56 469 ASN B CA 1
ATOM 8447 C C . ASN B 1 469 ? -2.611 7.586 31.703 1 91.56 469 ASN B C 1
ATOM 8449 O O . ASN B 1 469 ? -1.479 7.113 31.578 1 91.56 469 ASN B O 1
ATOM 8453 N N . LYS B 1 470 ? -2.867 8.875 31.844 1 93.69 470 LYS B N 1
ATOM 8454 C CA . LYS B 1 470 ? -1.802 9.844 32.094 1 93.69 470 LYS B CA 1
ATOM 8455 C C . LYS B 1 470 ? -0.692 9.711 31.047 1 93.69 470 LYS B C 1
ATOM 8457 O O . LYS B 1 470 ? -0.956 9.734 29.844 1 93.69 470 LYS B O 1
ATOM 8462 N N . TYR B 1 471 ? 0.494 9.422 31.5 1 94 471 TYR B N 1
ATOM 8463 C CA . TYR B 1 471 ? 1.631 9.367 30.594 1 94 471 TYR B CA 1
ATOM 8464 C C . TYR B 1 471 ? 1.575 8.109 29.719 1 94 471 TYR B C 1
ATOM 8466 O O . TYR B 1 471 ? 2.24 8.039 28.688 1 94 471 TYR B O 1
ATOM 8474 N N . ASP B 1 472 ? 0.745 7.215 30.094 1 92.94 472 ASP B N 1
ATOM 8475 C CA . ASP B 1 472 ? 0.646 5.961 29.344 1 92.94 472 ASP B CA 1
ATOM 8476 C C . ASP B 1 472 ? -0.494 6.016 28.344 1 92.94 472 ASP B C 1
ATOM 8478 O O . ASP B 1 472 ? -0.804 5.012 27.688 1 92.94 472 ASP B O 1
ATOM 8482 N N . THR B 1 473 ? -0.972 7.188 28.172 1 90.19 473 THR B N 1
ATOM 8483 C CA . THR B 1 473 ? -2.055 7.355 27.203 1 90.19 473 THR B CA 1
ATOM 8484 C C . THR B 1 473 ? -1.537 7.203 25.781 1 90.19 473 THR B C 1
ATOM 8486 O O . THR B 1 473 ? -0.527 7.805 25.422 1 90.19 473 THR B O 1
ATOM 8489 N N . MET B 1 474 ? -2.215 6.414 24.984 1 86.44 474 MET B N 1
ATOM 8490 C CA . MET B 1 474 ? -1.87 6.234 23.578 1 86.44 474 MET B CA 1
ATOM 8491 C C . MET B 1 474 ? -2.32 7.43 22.75 1 86.44 474 MET B C 1
ATOM 8493 O O . MET B 1 474 ? -3.486 7.824 22.812 1 86.44 474 MET B O 1
ATOM 8497 N N . VAL B 1 475 ? -1.432 8.102 22.016 1 83.19 475 VAL B N 1
ATOM 8498 C CA . VAL B 1 475 ? -1.688 9.344 21.297 1 83.19 475 VAL B CA 1
ATOM 8499 C C . VAL B 1 475 ? -2.34 9.039 19.953 1 83.19 475 VAL B C 1
ATOM 8501 O O . VAL B 1 475 ? -3.061 9.883 19.406 1 83.19 475 VAL B O 1
ATOM 8504 N N . GLY B 1 476 ? -2.225 7.801 19.375 1 73.12 476 GLY B N 1
ATOM 8505 C CA . GLY B 1 476 ? -2.762 7.473 18.078 1 73.12 476 GLY B CA 1
ATOM 8506 C C . GLY B 1 476 ? -1.865 7.914 16.922 1 73.12 476 GLY B C 1
ATOM 8507 O O . GLY B 1 476 ? -0.884 8.625 17.141 1 73.12 476 GLY B O 1
ATOM 8508 N N . GLU B 1 477 ? -2.283 7.582 15.703 1 67.88 477 GLU B N 1
ATOM 8509 C CA . GLU B 1 477 ? -1.476 7.91 14.539 1 67.88 477 GLU B CA 1
ATOM 8510 C C . GLU B 1 477 ? -1.442 9.414 14.289 1 67.88 477 GLU B C 1
ATOM 8512 O O . GLU B 1 477 ? -2.49 10.062 14.219 1 67.88 477 GLU B O 1
ATOM 8517 N N . GLY B 1 478 ? -0.236 9.945 14.25 1 65.88 478 GLY B N 1
ATOM 8518 C CA . GLY B 1 478 ? -0.063 11.367 14.008 1 65.88 478 GLY B CA 1
ATOM 8519 C C . GLY B 1 478 ? -0.608 12.234 15.125 1 65.88 478 GLY B C 1
ATOM 8520 O O . GLY B 1 478 ? -0.843 13.43 14.938 1 65.88 478 GLY B O 1
ATOM 8521 N N . GLY B 1 479 ? -0.91 11.633 16.266 1 68.44 479 GLY B N 1
ATOM 8522 C CA . GLY B 1 479 ? -1.452 12.375 17.391 1 68.44 479 GLY B CA 1
ATOM 8523 C C . GLY B 1 479 ? -2.934 12.672 17.25 1 68.44 479 GLY B C 1
ATOM 8524 O O . GLY B 1 479 ? -3.404 13.727 17.688 1 68.44 479 GLY B O 1
ATOM 8525 N N . SER B 1 480 ? -3.568 11.82 16.641 1 62.59 480 SER B N 1
ATOM 8526 C CA . SER B 1 480 ? -4.957 12.055 16.25 1 62.59 480 SER B CA 1
ATOM 8527 C C . SER B 1 480 ? -5.848 12.242 17.469 1 62.59 480 SER B C 1
ATOM 8529 O O . SER B 1 480 ? -6.91 12.859 17.375 1 62.59 480 SER B O 1
ATOM 8531 N N . THR B 1 481 ? -5.352 11.867 18.672 1 66.69 481 THR B N 1
ATOM 8532 C CA . THR B 1 481 ? -6.191 11.914 19.859 1 66.69 481 THR B CA 1
ATOM 8533 C C . THR B 1 481 ? -5.938 13.195 20.641 1 66.69 481 THR B C 1
ATOM 8535 O O . THR B 1 481 ? -6.625 13.477 21.625 1 66.69 481 THR B O 1
ATOM 8538 N N . LEU B 1 482 ? -4.918 13.969 20.234 1 74.81 482 LEU B N 1
ATOM 8539 C CA . LEU B 1 482 ? -4.523 15.18 20.938 1 74.81 482 LEU B CA 1
ATOM 8540 C C . LEU B 1 482 ? -4.859 16.422 20.125 1 74.81 482 LEU B C 1
ATOM 8542 O O . LEU B 1 482 ? -4.961 16.359 18.906 1 74.81 482 LEU B O 1
ATOM 8546 N N . SER B 1 483 ? -5.047 17.469 20.922 1 68.75 483 SER B N 1
ATOM 8547 C CA . SER B 1 483 ? -5.238 18.734 20.234 1 68.75 483 SER B CA 1
ATOM 8548 C C . SER B 1 483 ? -3.926 19.266 19.672 1 68.75 483 SER B C 1
ATOM 8550 O O . SER B 1 483 ? -2.85 18.781 20.016 1 68.75 483 SER B O 1
ATOM 8552 N N . GLY B 1 484 ? -4.016 20.172 18.719 1 71.38 484 GLY B N 1
ATOM 8553 C CA . GLY B 1 484 ? -2.83 20.781 18.141 1 71.38 484 GLY B CA 1
ATOM 8554 C C . GLY B 1 484 ? -1.893 21.375 19.172 1 71.38 484 GLY B C 1
ATOM 8555 O O . GLY B 1 484 ? -0.675 21.203 19.094 1 71.38 484 GLY B O 1
ATOM 8556 N N . GLY B 1 485 ? -2.498 22.094 20.156 1 73.25 485 GLY B N 1
ATOM 8557 C CA . GLY B 1 485 ? -1.688 22.688 21.219 1 73.25 485 GLY B CA 1
ATOM 8558 C C . GLY B 1 485 ? -1.009 21.641 22.094 1 73.25 485 GLY B C 1
ATOM 8559 O O . GLY B 1 485 ? 0.137 21.828 22.5 1 73.25 485 GLY B O 1
ATOM 8560 N N . GLU B 1 486 ? -1.76 20.594 22.312 1 78.06 486 GLU B N 1
ATOM 8561 C CA . GLU B 1 486 ? -1.185 19.516 23.109 1 78.06 486 GLU B CA 1
ATOM 8562 C C . GLU B 1 486 ? -0.033 18.844 22.375 1 78.06 486 GLU B C 1
ATOM 8564 O O . GLU B 1 486 ? 1.001 18.547 22.969 1 78.06 486 GLU B O 1
ATOM 8569 N N . LYS B 1 487 ? -0.21 18.688 21.094 1 83.75 487 LYS B N 1
ATOM 8570 C CA . LYS B 1 487 ? 0.842 18.094 20.281 1 83.75 487 LYS B CA 1
ATOM 8571 C C . LYS B 1 487 ? 2.105 18.938 20.297 1 83.75 487 LYS B C 1
ATOM 8573 O O . LYS B 1 487 ? 3.215 18.422 20.406 1 83.75 487 LYS B O 1
ATOM 8578 N N . GLN B 1 488 ? 1.87 20.172 20.203 1 83.5 488 GLN B N 1
ATOM 8579 C CA . GLN B 1 488 ? 2.994 21.109 20.172 1 83.5 488 GLN B CA 1
ATOM 8580 C C . GLN B 1 488 ? 3.76 21.078 21.5 1 83.5 488 GLN B C 1
ATOM 8582 O O . GLN B 1 488 ? 4.992 21.109 21.5 1 83.5 488 GLN B O 1
ATOM 8587 N N . ARG B 1 489 ? 3.031 21.078 22.578 1 86.81 489 ARG B N 1
ATOM 8588 C CA . ARG B 1 489 ? 3.672 21.062 23.891 1 86.81 489 ARG B CA 1
ATOM 8589 C C . ARG B 1 489 ? 4.496 19.781 24.078 1 86.81 489 ARG B C 1
ATOM 8591 O O . ARG B 1 489 ? 5.57 19.828 24.672 1 86.81 489 ARG B O 1
ATOM 8598 N N . ILE B 1 490 ? 3.955 18.75 23.594 1 90.56 490 ILE B N 1
ATOM 8599 C CA . ILE B 1 490 ? 4.695 17.484 23.672 1 90.56 490 ILE B CA 1
ATOM 8600 C C . ILE B 1 490 ? 5.969 17.578 22.828 1 90.56 490 ILE B C 1
ATOM 8602 O O . ILE B 1 490 ? 7.023 17.094 23.234 1 90.56 490 ILE B O 1
ATOM 8606 N N . SER B 1 491 ? 5.812 18.156 21.656 1 91.19 491 SER B N 1
ATOM 8607 C CA . SER B 1 491 ? 6.977 18.359 20.797 1 91.19 491 SER B CA 1
ATOM 8608 C C . SER B 1 491 ? 8.023 19.234 21.484 1 91.19 491 SER B C 1
ATOM 8610 O O . SER B 1 491 ? 9.227 18.969 21.375 1 91.19 491 SER B O 1
ATOM 8612 N N . ILE B 1 492 ? 7.574 20.234 22.188 1 92 492 ILE B N 1
ATOM 8613 C CA . ILE B 1 492 ? 8.477 21.109 22.922 1 92 492 ILE B CA 1
ATOM 8614 C C . ILE B 1 492 ? 9.141 20.344 24.062 1 92 492 ILE B C 1
ATOM 8616 O O . ILE B 1 492 ? 10.336 20.5 24.328 1 92 492 ILE B O 1
ATOM 8620 N N . ALA B 1 493 ? 8.312 19.547 24.734 1 94 493 ALA B N 1
ATOM 8621 C CA . ALA B 1 493 ? 8.859 18.719 25.797 1 94 493 ALA B CA 1
ATOM 8622 C C . ALA B 1 493 ? 9.977 17.812 25.281 1 94 493 ALA B C 1
ATOM 8624 O O . ALA B 1 493 ? 10.984 17.625 25.953 1 94 493 ALA B O 1
ATOM 8625 N N . ARG B 1 494 ? 9.773 17.328 24.141 1 93.5 494 ARG B N 1
ATOM 8626 C CA . ARG B 1 494 ? 10.789 16.516 23.5 1 93.5 494 ARG B CA 1
ATOM 8627 C C . ARG B 1 494 ? 12.086 17.297 23.297 1 93.5 494 ARG B C 1
ATOM 8629 O O . ARG B 1 494 ? 13.172 16.781 23.562 1 93.5 494 ARG B O 1
ATOM 8636 N N . ALA B 1 495 ? 11.898 18.438 22.812 1 93.69 495 ALA B N 1
ATOM 8637 C CA . ALA B 1 495 ? 13.047 19.281 22.547 1 93.69 495 ALA B CA 1
ATOM 8638 C C . ALA B 1 495 ? 13.773 19.656 23.828 1 93.69 495 ALA B C 1
ATOM 8640 O O . ALA B 1 495 ? 15.008 19.734 23.859 1 93.69 495 ALA B O 1
ATOM 8641 N N . ILE B 1 496 ? 13.016 19.938 24.844 1 94.56 496 ILE B N 1
ATOM 8642 C CA . ILE B 1 496 ? 13.586 20.297 26.141 1 94.56 496 ILE B CA 1
ATOM 8643 C C . ILE B 1 496 ? 14.383 19.109 26.703 1 94.56 496 ILE B C 1
ATOM 8645 O O . ILE B 1 496 ? 15.484 19.297 27.234 1 94.56 496 ILE B O 1
ATOM 8649 N N . LEU B 1 497 ? 13.773 17.969 26.578 1 94.75 497 LEU B N 1
ATOM 8650 C CA . LEU B 1 497 ? 14.43 16.766 27.094 1 94.75 497 LEU B CA 1
ATOM 8651 C C . LEU B 1 497 ? 15.727 16.484 26.344 1 94.75 497 LEU B C 1
ATOM 8653 O O . LEU B 1 497 ? 16.703 16.016 26.922 1 94.75 497 LEU B O 1
ATOM 8657 N N . LYS B 1 498 ? 15.734 16.719 25.062 1 93.62 498 LYS B N 1
ATOM 8658 C CA . LYS B 1 498 ? 16.938 16.531 24.266 1 93.62 498 LYS B CA 1
ATOM 8659 C C . LYS B 1 498 ? 18.047 17.484 24.688 1 93.62 498 LYS B C 1
ATOM 8661 O O . LYS B 1 498 ? 19.219 17.125 24.688 1 93.62 498 LYS B O 1
ATOM 8666 N N . ASP B 1 499 ? 17.656 18.734 25 1 93.25 499 ASP B N 1
ATOM 8667 C CA . ASP B 1 499 ? 18.547 19.75 25.578 1 93.25 499 ASP B CA 1
ATOM 8668 C C . ASP B 1 499 ? 19.781 19.953 24.719 1 93.25 499 ASP B C 1
ATOM 8670 O O . ASP B 1 499 ? 20.906 19.938 25.219 1 93.25 499 ASP B O 1
ATOM 8674 N N . ALA B 1 500 ? 19.625 20.125 23.406 1 95 500 ALA B N 1
ATOM 8675 C CA . ALA B 1 500 ? 20.734 20.375 22.5 1 95 500 ALA B CA 1
ATOM 8676 C C . ALA B 1 500 ? 21.172 21.844 22.531 1 95 500 ALA B C 1
ATOM 8678 O O . ALA B 1 500 ? 20.406 22.703 22.969 1 95 500 ALA B O 1
ATOM 8679 N N . HIS B 1 501 ? 22.328 22.141 22.031 1 96.06 501 HIS B N 1
ATOM 8680 C CA . HIS B 1 501 ? 22.906 23.484 22.094 1 96.06 501 HIS B CA 1
ATOM 8681 C C . HIS B 1 501 ? 22.281 24.391 21.047 1 96.06 501 HIS B C 1
ATOM 8683 O O . HIS B 1 501 ? 22.297 25.625 21.203 1 96.06 501 HIS B O 1
ATOM 8689 N N . ILE B 1 502 ? 21.828 23.812 20.031 1 97.19 502 ILE B N 1
ATOM 8690 C CA . ILE B 1 502 ? 21.188 24.562 18.953 1 97.19 502 ILE B CA 1
ATOM 8691 C C . ILE B 1 502 ? 19.688 24.219 18.906 1 97.19 502 ILE B C 1
ATOM 8693 O O . ILE B 1 502 ? 19.312 23.047 18.984 1 97.19 502 ILE B O 1
ATOM 8697 N N . VAL B 1 503 ? 18.859 25.234 18.875 1 96.56 503 VAL B N 1
ATOM 8698 C CA . VAL B 1 503 ? 17.406 25.016 18.844 1 96.56 503 VAL B CA 1
ATOM 8699 C C . VAL B 1 503 ? 16.828 25.672 17.594 1 96.56 503 VAL B C 1
ATOM 8701 O O . VAL B 1 503 ? 17.047 26.859 17.328 1 96.56 503 VAL B O 1
ATOM 8704 N N . LEU B 1 504 ? 16.188 24.891 16.781 1 96.06 504 LEU B N 1
ATOM 8705 C CA . LEU B 1 504 ? 15.469 25.375 15.617 1 96.06 504 LEU B CA 1
ATOM 8706 C C . LEU B 1 504 ? 13.961 25.328 15.836 1 96.06 504 LEU B C 1
ATOM 8708 O O . LEU B 1 504 ? 13.391 24.25 16.062 1 96.06 504 LEU B O 1
ATOM 8712 N N . LEU B 1 505 ? 13.336 26.453 15.805 1 93.19 505 LEU B N 1
ATOM 8713 C CA . LEU B 1 505 ? 11.891 26.547 16.016 1 93.19 505 LEU B CA 1
ATOM 8714 C C . LEU B 1 505 ? 11.188 26.984 14.727 1 93.19 505 LEU B C 1
ATOM 8716 O O . LEU B 1 505 ? 11.352 28.125 14.273 1 93.19 505 LEU B O 1
ATOM 8720 N N . ASP B 1 506 ? 10.438 26.109 14.18 1 87.31 506 ASP B N 1
ATOM 8721 C CA . ASP B 1 506 ? 9.688 26.422 12.969 1 87.31 506 ASP B CA 1
ATOM 8722 C C . ASP B 1 506 ? 8.219 26.703 13.289 1 87.31 506 ASP B C 1
ATOM 8724 O O . ASP B 1 506 ? 7.395 25.781 13.289 1 87.31 506 ASP B O 1
ATOM 8728 N N . GLU B 1 507 ? 7.867 27.906 13.453 1 78 507 GLU B N 1
ATOM 8729 C CA . GLU B 1 507 ? 6.523 28.391 13.742 1 78 507 GLU B CA 1
ATOM 8730 C C . GLU B 1 507 ? 5.898 27.641 14.906 1 78 507 GLU B C 1
ATOM 8732 O O . GLU B 1 507 ? 4.766 27.156 14.812 1 78 507 GLU B O 1
ATOM 8737 N N . ALA B 1 508 ? 6.527 27.531 15.953 1 69.56 508 ALA B N 1
ATOM 8738 C CA . ALA B 1 508 ? 6.16 26.688 17.094 1 69.56 508 ALA B CA 1
ATOM 8739 C C . ALA B 1 508 ? 4.945 27.266 17.828 1 69.56 508 ALA B C 1
ATOM 8741 O O . ALA B 1 508 ? 4.316 26.578 18.625 1 69.56 508 ALA B O 1
ATOM 8742 N N . THR B 1 509 ? 4.582 28.422 17.516 1 66.38 509 THR B N 1
ATOM 8743 C CA . THR B 1 509 ? 3.473 29.047 18.234 1 66.38 509 THR B CA 1
ATOM 8744 C C . THR B 1 509 ? 2.27 29.234 17.312 1 66.38 509 THR B C 1
ATOM 8746 O O . THR B 1 509 ? 1.326 29.953 17.641 1 66.38 509 THR B O 1
ATOM 8749 N N . ALA B 1 510 ? 2.424 28.438 16.219 1 61.25 510 ALA B N 1
ATOM 8750 C CA . ALA B 1 510 ? 1.323 28.516 15.266 1 61.25 510 ALA B CA 1
ATOM 8751 C C . ALA B 1 510 ? 0.138 27.672 15.719 1 61.25 510 ALA B C 1
ATOM 8753 O O . ALA B 1 510 ? 0.317 26.641 16.375 1 61.25 510 ALA B O 1
ATOM 8754 N N . SER B 1 511 ? -1.088 28.25 15.906 1 57.5 511 SER B N 1
ATOM 8755 C CA . SER B 1 511 ? -2.354 27.562 16.109 1 57.5 511 SER B CA 1
ATOM 8756 C C . SER B 1 511 ? -2.607 27.312 17.594 1 57.5 511 SER B C 1
ATOM 8758 O O . SER B 1 511 ? -3.24 26.312 17.969 1 57.5 511 SER B O 1
ATOM 8760 N N . LEU B 1 512 ? -1.932 28.047 18.328 1 61.97 512 LEU B N 1
ATOM 8761 C CA . LEU B 1 512 ? -2.105 27.797 19.766 1 61.97 512 LEU B CA 1
ATOM 8762 C C . LEU B 1 512 ? -3.373 28.469 20.281 1 61.97 512 LEU B C 1
ATOM 8764 O O . LEU B 1 512 ? -3.762 29.531 19.781 1 61.97 512 LEU B O 1
ATOM 8768 N N . ASP B 1 513 ? -4.023 27.703 21.094 1 62.88 513 ASP B N 1
ATOM 8769 C CA . ASP B 1 513 ? -5.199 28.25 21.781 1 62.88 513 ASP B CA 1
ATOM 8770 C C . ASP B 1 513 ? -4.809 29.375 22.734 1 62.88 513 ASP B C 1
ATOM 8772 O O . ASP B 1 513 ? -3.701 29.391 23.266 1 62.88 513 ASP B O 1
ATOM 8776 N N . ALA B 1 514 ? -5.672 30.344 22.797 1 62.88 514 ALA B N 1
ATOM 8777 C CA . ALA B 1 514 ? -5.469 31.531 23.625 1 62.88 514 ALA B CA 1
ATOM 8778 C C . ALA B 1 514 ? -5.121 31.156 25.062 1 62.88 514 ALA B C 1
ATOM 8780 O O . ALA B 1 514 ? -4.285 31.797 25.703 1 62.88 514 ALA B O 1
ATOM 8781 N N . ASP B 1 515 ? -5.656 30.031 25.469 1 62.94 515 ASP B N 1
ATOM 8782 C CA . ASP B 1 515 ? -5.496 29.656 26.875 1 62.94 515 ASP B CA 1
ATOM 8783 C C . ASP B 1 515 ? -4.082 29.156 27.156 1 62.94 515 ASP B C 1
ATOM 8785 O O . ASP B 1 515 ? -3.619 29.172 28.297 1 62.94 515 ASP B O 1
ATOM 8789 N N . ASN B 1 516 ? -3.475 28.75 26.094 1 70.44 516 ASN B N 1
ATOM 8790 C CA . ASN B 1 516 ? -2.215 28.062 26.359 1 70.44 516 ASN B CA 1
ATOM 8791 C C . ASN B 1 516 ? -1.035 28.797 25.734 1 70.44 516 ASN B C 1
ATOM 8793 O O . ASN B 1 516 ? 0.116 28.391 25.891 1 70.44 516 ASN B O 1
ATOM 8797 N N . GLU B 1 517 ? -1.36 29.859 25.125 1 75.25 517 GLU B N 1
ATOM 8798 C CA . GLU B 1 517 ? -0.315 30.562 24.375 1 75.25 517 GLU B CA 1
ATOM 8799 C C . GLU B 1 517 ? 0.801 31.031 25.312 1 75.25 517 GLU B C 1
ATOM 8801 O O . GLU B 1 517 ? 1.983 30.891 24.984 1 75.25 517 GLU B O 1
ATOM 8806 N N . LEU B 1 518 ? 0.366 31.594 26.422 1 76.12 518 LEU B N 1
ATOM 8807 C CA . LEU B 1 518 ? 1.354 32.094 27.359 1 76.12 518 LEU B CA 1
ATOM 8808 C C . LEU B 1 518 ? 2.232 30.984 27.906 1 76.12 518 LEU B C 1
ATOM 8810 O O . LEU B 1 518 ? 3.451 31.141 28 1 76.12 518 LEU B O 1
ATOM 8814 N N . GLU B 1 519 ? 1.585 29.922 28.25 1 76.81 519 GLU B N 1
ATOM 8815 C CA . GLU B 1 519 ? 2.318 28.781 28.797 1 76.81 519 GLU B CA 1
ATOM 8816 C C . GLU B 1 519 ? 3.303 28.234 27.766 1 76.81 519 GLU B C 1
ATOM 8818 O O . GLU B 1 519 ? 4.41 27.828 28.125 1 76.81 519 GLU B O 1
ATOM 8823 N N . ILE B 1 520 ? 2.939 28.188 26.609 1 80.88 520 ILE B N 1
ATOM 8824 C CA . ILE B 1 520 ? 3.791 27.672 25.547 1 80.88 520 ILE B CA 1
ATOM 8825 C C . ILE B 1 520 ? 4.965 28.625 25.312 1 80.88 520 ILE B C 1
ATOM 8827 O O . ILE B 1 520 ? 6.098 28.172 25.109 1 80.88 520 ILE B O 1
ATOM 8831 N N . ARG B 1 521 ? 4.68 29.891 25.328 1 82.94 521 ARG B N 1
ATOM 8832 C CA . ARG B 1 521 ? 5.742 30.875 25.172 1 82.94 521 ARG B CA 1
ATOM 8833 C C . ARG B 1 521 ? 6.766 30.781 26.297 1 82.94 521 ARG B C 1
ATOM 8835 O O . ARG B 1 521 ? 7.969 30.922 26.062 1 82.94 521 ARG B O 1
ATOM 8842 N N . LYS B 1 522 ? 6.203 30.562 27.453 1 83.44 522 LYS B N 1
ATOM 8843 C CA . LYS B 1 522 ? 7.098 30.375 28.594 1 83.44 522 LYS B CA 1
ATOM 8844 C C . LYS B 1 522 ? 7.977 29.141 28.406 1 83.44 522 LYS B C 1
ATOM 8846 O O . LYS B 1 522 ? 9.172 29.172 28.719 1 83.44 522 LYS B O 1
ATOM 8851 N N . ALA B 1 523 ? 7.363 28.125 27.969 1 85.88 523 ALA B N 1
ATOM 8852 C CA . ALA B 1 523 ? 8.102 26.891 27.719 1 85.88 523 ALA B CA 1
ATOM 8853 C C . ALA B 1 523 ? 9.188 27.109 26.672 1 85.88 523 ALA B C 1
ATOM 8855 O O . ALA B 1 523 ? 10.297 26.594 26.797 1 85.88 523 ALA B O 1
ATOM 8856 N N . ILE B 1 524 ? 8.867 27.797 25.656 1 89.25 524 ILE B N 1
ATOM 8857 C CA . ILE B 1 524 ? 9.812 28.078 24.578 1 89.25 524 ILE B CA 1
ATOM 8858 C C . ILE B 1 524 ? 10.969 28.922 25.109 1 89.25 524 ILE B C 1
ATOM 8860 O O . ILE B 1 524 ? 12.125 28.719 24.734 1 89.25 524 ILE B O 1
ATOM 8864 N N . LYS B 1 525 ? 10.602 29.906 25.922 1 89.06 525 LYS B N 1
ATOM 8865 C CA . LYS B 1 525 ? 11.633 30.75 26.516 1 89.06 525 LYS B CA 1
ATOM 8866 C C . LYS B 1 525 ? 12.633 29.922 27.312 1 89.06 525 LYS B C 1
ATOM 8868 O O . LYS B 1 525 ? 13.844 30.141 27.234 1 89.06 525 LYS B O 1
ATOM 8873 N N . LYS B 1 526 ? 12.094 29.016 28.047 1 88.94 526 LYS B N 1
ATOM 8874 C CA . LYS B 1 526 ? 12.961 28.141 28.828 1 88.94 526 LYS B CA 1
ATOM 8875 C C . LYS B 1 526 ? 13.82 27.281 27.906 1 88.94 526 LYS B C 1
ATOM 8877 O O . LYS B 1 526 ? 14.984 27.016 28.219 1 88.94 526 LYS B O 1
ATOM 8882 N N . LEU B 1 527 ? 13.266 26.781 26.891 1 91 527 LEU B N 1
ATOM 8883 C CA . LEU B 1 527 ? 13.961 25.938 25.922 1 91 527 LEU B CA 1
ATOM 8884 C C . LEU B 1 527 ? 15.102 26.688 25.266 1 91 527 LEU B C 1
ATOM 8886 O O . LEU B 1 527 ? 16.141 26.109 24.969 1 91 527 LEU B O 1
ATOM 8890 N N . THR B 1 528 ? 14.938 27.984 25.047 1 92.62 528 THR B N 1
ATOM 8891 C CA . THR B 1 528 ? 15.875 28.734 24.234 1 92.62 528 THR B CA 1
ATOM 8892 C C . THR B 1 528 ? 16.922 29.422 25.094 1 92.62 528 THR B C 1
ATOM 8894 O O . THR B 1 528 ? 17.859 30.047 24.578 1 92.62 528 THR B O 1
ATOM 8897 N N . GLU B 1 529 ? 16.781 29.281 26.359 1 91.31 529 GLU B N 1
ATOM 8898 C CA . GLU B 1 529 ? 17.703 29.953 27.266 1 91.31 529 GLU B CA 1
ATOM 8899 C C . GLU B 1 529 ? 19.141 29.469 27.047 1 91.31 529 GLU B C 1
ATOM 8901 O O . GLU B 1 529 ? 19.406 28.266 27.078 1 91.31 529 GLU B O 1
ATOM 8906 N N . ASN B 1 530 ? 20.047 30.359 26.797 1 92.31 530 ASN B N 1
ATOM 8907 C CA . ASN B 1 530 ? 21.469 30.125 26.656 1 92.31 530 ASN B CA 1
ATOM 8908 C C . ASN B 1 530 ? 21.781 29.172 25.5 1 92.31 530 ASN B C 1
ATOM 8910 O O . ASN B 1 530 ? 22.656 28.312 25.625 1 92.31 530 ASN B O 1
ATOM 8914 N N . LYS B 1 531 ? 20.969 29.141 24.516 1 96.19 531 LYS B N 1
ATOM 8915 C CA . LYS B 1 531 ? 21.172 28.297 23.328 1 96.19 531 LYS B CA 1
ATOM 8916 C C . LYS B 1 531 ? 21.281 29.156 22.062 1 96.19 531 LYS B C 1
ATOM 8918 O O . LYS B 1 531 ? 20.922 30.328 22.062 1 96.19 531 LYS B O 1
ATOM 8923 N N . THR B 1 532 ? 21.906 28.594 21.031 1 97.31 532 THR B N 1
ATOM 8924 C CA . THR B 1 532 ? 21.828 29.203 19.719 1 97.31 532 THR B CA 1
ATOM 8925 C C . THR B 1 532 ? 20.469 28.906 19.062 1 97.31 532 THR B C 1
ATOM 8927 O O . THR B 1 532 ? 20.156 27.75 18.766 1 97.31 532 THR B O 1
ATOM 8930 N N . VAL B 1 533 ? 19.688 29.938 18.906 1 96.69 533 VAL B N 1
ATOM 8931 C CA . VAL B 1 533 ? 18.281 29.719 18.531 1 96.69 533 VAL B CA 1
ATOM 8932 C C . VAL B 1 533 ? 18.016 30.344 17.172 1 96.69 533 VAL B C 1
ATOM 8934 O O . VAL B 1 533 ? 18.406 31.484 16.906 1 96.69 533 VAL B O 1
ATOM 8937 N N . ILE B 1 534 ? 17.484 29.562 16.297 1 97.12 534 ILE B N 1
ATOM 8938 C CA . ILE B 1 534 ? 16.859 30.047 15.07 1 97.12 534 ILE B CA 1
ATOM 8939 C C . ILE B 1 534 ? 15.344 29.875 15.148 1 97.12 534 ILE B C 1
ATOM 8941 O O . ILE B 1 534 ? 14.859 28.75 15.289 1 97.12 534 ILE B O 1
ATOM 8945 N N . VAL B 1 535 ? 14.641 30.938 15.109 1 94.62 535 VAL B N 1
ATOM 8946 C CA . VAL B 1 535 ? 13.195 30.859 15.258 1 94.62 535 VAL B CA 1
ATOM 8947 C C . VAL B 1 535 ? 12.508 31.484 14.055 1 94.62 535 VAL B C 1
ATOM 8949 O O . VAL B 1 535 ? 12.914 32.562 13.594 1 94.62 535 VAL B O 1
ATOM 8952 N N . ILE B 1 536 ? 11.672 30.734 13.453 1 91.25 536 ILE B N 1
ATOM 8953 C CA . ILE B 1 536 ? 10.805 31.281 12.406 1 91.25 536 ILE B CA 1
ATOM 8954 C C . ILE B 1 536 ? 9.492 31.75 13.023 1 91.25 536 ILE B C 1
ATOM 8956 O O . ILE B 1 536 ? 8.805 30.984 13.711 1 91.25 536 ILE B O 1
ATOM 8960 N N . ALA B 1 537 ? 9.18 33 12.875 1 83.44 537 ALA B N 1
ATOM 8961 C CA . ALA B 1 537 ? 7.977 33.531 13.492 1 83.44 537 ALA B CA 1
ATOM 8962 C C . ALA B 1 537 ? 7.055 34.156 12.438 1 83.44 537 ALA B C 1
ATOM 8964 O O . ALA B 1 537 ? 7.52 34.781 11.477 1 83.44 537 ALA B O 1
ATOM 8965 N N . HIS B 1 538 ? 5.91 33.969 12.672 1 72.69 538 HIS B N 1
ATOM 8966 C CA . HIS B 1 538 ? 4.906 34.625 11.867 1 72.69 538 HIS B CA 1
ATOM 8967 C C . HIS B 1 538 ? 4.328 35.844 12.602 1 72.69 538 HIS B C 1
ATOM 8969 O O . HIS B 1 538 ? 3.846 36.781 11.977 1 72.69 538 HIS B O 1
ATOM 8975 N N . ARG B 1 539 ? 4.344 35.688 13.883 1 77.25 539 ARG B N 1
ATOM 8976 C CA . ARG B 1 539 ? 3.922 36.812 14.719 1 77.25 539 ARG B CA 1
ATOM 8977 C C . ARG B 1 539 ? 5.125 37.594 15.219 1 77.25 539 ARG B C 1
ATOM 8979 O O . ARG B 1 539 ? 5.863 37.156 16.094 1 77.25 539 ARG B O 1
ATOM 8986 N N . LEU B 1 540 ? 5.129 38.781 14.836 1 83.44 540 LEU B N 1
ATOM 8987 C CA . LEU B 1 540 ? 6.324 39.594 15.07 1 83.44 540 LEU B CA 1
ATOM 8988 C C . LEU B 1 540 ? 6.449 39.969 16.531 1 83.44 540 LEU B C 1
ATOM 8990 O O . LEU B 1 540 ? 7.551 40.219 17.031 1 83.44 540 LEU B O 1
ATOM 8994 N N . ASN B 1 541 ? 5.363 39.938 17.25 1 81.31 541 ASN B N 1
ATOM 8995 C CA . ASN B 1 541 ? 5.387 40.312 18.672 1 81.31 541 ASN B CA 1
ATOM 8996 C C . ASN B 1 541 ? 6.156 39.281 19.5 1 81.31 541 ASN B C 1
ATOM 8998 O O . ASN B 1 541 ? 6.672 39.594 20.562 1 81.31 541 ASN B O 1
ATOM 9002 N N . THR B 1 542 ? 6.277 38.156 19.016 1 83.31 542 THR B N 1
ATOM 9003 C CA . THR B 1 542 ? 6.918 37.094 19.75 1 83.31 542 THR B CA 1
ATOM 9004 C C . THR B 1 542 ? 8.438 37.188 19.641 1 83.31 542 THR B C 1
ATOM 9006 O O . THR B 1 542 ? 9.156 36.562 20.438 1 83.31 542 THR B O 1
ATOM 9009 N N . ILE B 1 543 ? 8.906 37.969 18.688 1 89.38 543 ILE B N 1
ATOM 9010 C CA . ILE B 1 543 ? 10.344 37.969 18.469 1 89.38 543 ILE B CA 1
ATOM 9011 C C . ILE B 1 543 ? 10.898 39.375 18.703 1 89.38 543 ILE B C 1
ATOM 9013 O O . ILE B 1 543 ? 11.938 39.75 18.156 1 89.38 543 ILE B O 1
ATOM 9017 N N . LYS B 1 544 ? 10.25 40.156 19.453 1 89.94 544 LYS B N 1
ATOM 9018 C CA . LYS B 1 544 ? 10.688 41.531 19.719 1 89.94 544 LYS B CA 1
ATOM 9019 C C . LYS B 1 544 ? 12.023 41.562 20.469 1 89.94 544 LYS B C 1
ATOM 9021 O O . LYS B 1 544 ? 12.812 42.5 20.312 1 89.94 544 LYS B O 1
ATOM 9026 N N . ASP B 1 545 ? 12.242 40.531 21.219 1 88.75 545 ASP B N 1
ATOM 9027 C CA . ASP B 1 545 ? 13.43 40.5 22.062 1 88.75 545 ASP B CA 1
ATOM 9028 C C . ASP B 1 545 ? 14.555 39.688 21.391 1 88.75 545 ASP B C 1
ATOM 9030 O O . ASP B 1 545 ? 15.578 39.406 22.016 1 88.75 545 ASP B O 1
ATOM 9034 N N . ALA B 1 546 ? 14.375 39.312 20.172 1 94.44 546 ALA B N 1
ATOM 9035 C CA . ALA B 1 546 ? 15.422 38.594 19.469 1 94.44 546 ALA B CA 1
ATOM 9036 C C . ALA B 1 546 ? 16.672 39.438 19.297 1 94.44 546 ALA B C 1
ATOM 9038 O O . ALA B 1 546 ? 16.578 40.656 19.125 1 94.44 546 ALA B O 1
ATOM 9039 N N . ASP B 1 547 ? 17.844 38.812 19.312 1 95.38 547 ASP B N 1
ATOM 9040 C CA . ASP B 1 547 ? 19.109 39.5 19.141 1 95.38 547 ASP B CA 1
ATOM 9041 C C . ASP B 1 547 ? 19.297 39.969 17.703 1 95.38 547 ASP B C 1
ATOM 9043 O O . ASP B 1 547 ? 19.906 41 17.453 1 95.38 547 ASP B O 1
ATOM 9047 N N . GLN B 1 548 ? 18.828 39.156 16.844 1 96.25 548 GLN B N 1
ATOM 9048 C CA . GLN B 1 548 ? 18.891 39.438 15.414 1 96.25 548 GLN B CA 1
ATOM 9049 C C . GLN B 1 548 ? 17.625 39 14.703 1 96.25 548 GLN B C 1
ATOM 9051 O O . GLN B 1 548 ? 17.109 37.906 14.961 1 96.25 548 GLN B O 1
ATOM 9056 N N . ILE B 1 549 ? 17.109 39.906 13.93 1 96.56 549 ILE B N 1
ATOM 9057 C CA . ILE B 1 549 ? 15.953 39.594 13.094 1 96.56 549 ILE B CA 1
ATOM 9058 C C . ILE B 1 549 ? 16.344 39.719 11.625 1 96.56 549 ILE B C 1
ATOM 9060 O O . ILE B 1 549 ? 16.891 40.719 11.195 1 96.56 549 ILE B O 1
ATOM 9064 N N . ILE B 1 550 ? 16.125 38.656 10.938 1 96.56 550 ILE B N 1
ATOM 9065 C CA . ILE B 1 550 ? 16.438 38.625 9.508 1 96.56 550 ILE B CA 1
ATOM 9066 C C . ILE B 1 550 ? 15.141 38.562 8.711 1 96.56 550 ILE B C 1
ATOM 9068 O O . ILE B 1 550 ? 14.32 37.656 8.891 1 96.56 550 ILE B O 1
ATOM 9072 N N . VAL B 1 551 ? 15 39.531 7.887 1 95.44 551 VAL B N 1
ATOM 9073 C CA . VAL B 1 551 ? 13.836 39.594 7.012 1 95.44 551 VAL B CA 1
ATOM 9074 C C . VAL B 1 551 ? 14.18 38.969 5.656 1 95.44 551 VAL B C 1
ATOM 9076 O O . VAL B 1 551 ? 15.031 39.5 4.934 1 95.44 551 VAL B O 1
ATOM 9079 N N . LEU B 1 552 ? 13.547 37.875 5.406 1 93.38 552 LEU B N 1
ATOM 9080 C CA . LEU B 1 552 ? 13.766 37.156 4.145 1 93.38 552 LEU B CA 1
ATOM 9081 C C . LEU B 1 552 ? 12.688 37.531 3.131 1 93.38 552 LEU B C 1
ATOM 9083 O O . LEU B 1 552 ? 11.516 37.656 3.49 1 93.38 552 LEU B O 1
ATOM 9087 N N . ASN B 1 553 ? 13.141 37.688 1.931 1 90.5 553 ASN B N 1
ATOM 9088 C CA . ASN B 1 553 ? 12.242 37.938 0.808 1 90.5 553 ASN B CA 1
ATOM 9089 C C . ASN B 1 553 ? 12.742 37.281 -0.47 1 90.5 553 ASN B C 1
ATOM 9091 O O . ASN B 1 553 ? 13.844 37.594 -0.942 1 90.5 553 ASN B O 1
ATOM 9095 N N . GLU B 1 554 ? 11.977 36.406 -1.02 1 87.12 554 GLU B N 1
ATOM 9096 C CA . GLU B 1 554 ? 12.273 35.688 -2.258 1 87.12 554 GLU B CA 1
ATOM 9097 C C . GLU B 1 554 ? 13.664 35.062 -2.207 1 87.12 554 GLU B C 1
ATOM 9099 O O . GLU B 1 554 ? 14.438 35.156 -3.162 1 87.12 554 GLU B O 1
ATOM 9104 N N . GLY B 1 555 ? 14.016 34.594 -1.058 1 90.5 555 GLY B N 1
ATOM 9105 C CA . GLY B 1 555 ? 15.242 33.844 -0.92 1 90.5 555 GLY B CA 1
ATOM 9106 C C . GLY B 1 555 ? 16.453 34.719 -0.583 1 90.5 555 GLY B C 1
ATOM 9107 O O . GLY B 1 555 ? 17.562 34.188 -0.406 1 90.5 555 GLY B O 1
ATOM 9108 N N . TYR B 1 556 ? 16.219 36.062 -0.488 1 94.12 556 TYR B N 1
ATOM 9109 C CA . TYR B 1 556 ? 17.281 37 -0.15 1 94.12 556 TYR B CA 1
ATOM 9110 C C . TYR B 1 556 ? 17.031 37.625 1.208 1 94.12 556 TYR B C 1
ATOM 9112 O O . TYR B 1 556 ? 15.898 37.688 1.677 1 94.12 556 TYR B O 1
ATOM 9120 N N . ILE B 1 557 ? 18.125 38.062 1.784 1 95.75 557 ILE B N 1
ATOM 9121 C CA . ILE B 1 557 ? 17.984 38.875 2.984 1 95.75 557 ILE B CA 1
ATOM 9122 C C . ILE B 1 557 ? 17.688 40.312 2.594 1 95.75 557 ILE B C 1
ATOM 9124 O O . ILE B 1 557 ? 18.516 40.969 1.935 1 95.75 557 ILE B O 1
ATOM 9128 N N . GLU B 1 558 ? 16.625 40.781 2.984 1 94.94 558 GLU B N 1
ATOM 9129 C CA . GLU B 1 558 ? 16.234 42.156 2.666 1 94.94 558 GLU B CA 1
ATOM 9130 C C . GLU B 1 558 ? 16.688 43.125 3.748 1 94.94 558 GLU B C 1
ATOM 9132 O O . GLU B 1 558 ? 17.047 44.281 3.449 1 94.94 558 GLU B O 1
ATOM 9137 N N . GLU B 1 559 ? 16.359 42.75 4.953 1 95.31 559 GLU B N 1
ATOM 9138 C CA . GLU B 1 559 ? 16.75 43.562 6.109 1 95.31 559 GLU B CA 1
ATOM 9139 C C . GLU B 1 559 ? 17.266 42.656 7.246 1 95.31 559 GLU B C 1
ATOM 9141 O O . GLU B 1 559 ? 16.875 41.5 7.359 1 95.31 559 GLU B O 1
ATOM 9146 N N . LYS B 1 560 ? 18.203 43.219 7.977 1 95.69 560 LYS B N 1
ATOM 9147 C CA . LYS B 1 560 ? 18.688 42.531 9.172 1 95.69 560 LYS B CA 1
ATOM 9148 C C . LYS B 1 560 ? 18.984 43.5 10.289 1 95.69 560 LYS B C 1
ATOM 9150 O O . LYS B 1 560 ? 19.453 44.625 10.039 1 95.69 560 LYS B O 1
ATOM 9155 N N . GLY B 1 561 ? 18.594 43.188 11.477 1 95.38 561 GLY B N 1
ATOM 9156 C CA . GLY B 1 561 ? 18.844 44.031 12.625 1 95.38 561 GLY B CA 1
ATOM 9157 C C . GLY B 1 561 ? 17.969 43.688 13.82 1 95.38 561 GLY B C 1
ATOM 9158 O O . GLY B 1 561 ? 17.344 42.625 13.852 1 95.38 561 GLY B O 1
ATOM 9159 N N . SER B 1 562 ? 17.984 44.469 14.859 1 95.25 562 SER B N 1
ATOM 9160 C CA . SER B 1 562 ? 17.125 44.312 16.016 1 95.25 562 SER B CA 1
ATOM 9161 C C . SER B 1 562 ? 15.734 44.875 15.758 1 95.25 562 SER B C 1
ATOM 9163 O O . SER B 1 562 ? 15.523 45.594 14.773 1 95.25 562 SER B O 1
ATOM 9165 N N . HIS B 1 563 ? 14.844 44.531 16.625 1 94.44 563 HIS B N 1
ATOM 9166 C CA . HIS B 1 563 ? 13.477 45.031 16.484 1 94.44 563 HIS B CA 1
ATOM 9167 C C . HIS B 1 563 ? 13.453 46.562 16.406 1 94.44 563 HIS B C 1
ATOM 9169 O O . HIS B 1 563 ? 12.82 47.125 15.516 1 94.44 563 HIS B O 1
ATOM 9175 N N . LYS B 1 564 ? 14.195 47.156 17.266 1 94.12 564 LYS B N 1
ATOM 9176 C CA . LYS B 1 564 ? 14.219 48.625 17.328 1 94.12 564 LYS B CA 1
ATOM 9177 C C . LYS B 1 564 ? 14.805 49.219 16.047 1 94.12 564 LYS B C 1
ATOM 9179 O O . LYS B 1 564 ? 14.25 50.188 15.492 1 94.12 564 LYS B O 1
ATOM 9184 N N . GLU B 1 565 ? 15.844 48.625 15.609 1 95.62 565 GLU B N 1
ATOM 9185 C CA . GLU B 1 565 ? 16.516 49.125 14.406 1 95.62 565 GLU B CA 1
ATOM 9186 C C . GLU B 1 565 ? 15.625 48.969 13.172 1 95.62 565 GLU B C 1
ATOM 9188 O O . GLU B 1 565 ? 15.539 49.844 12.336 1 95.62 565 GLU B O 1
ATOM 9193 N N . LEU B 1 566 ? 14.945 47.875 13.141 1 95.25 566 LEU B N 1
ATOM 9194 C CA . LEU B 1 566 ? 14.164 47.562 11.953 1 95.25 566 LEU B CA 1
ATOM 9195 C C . LEU B 1 566 ? 12.891 48.406 11.906 1 95.25 566 LEU B C 1
ATOM 9197 O O . LEU B 1 566 ? 12.406 48.719 10.82 1 95.25 566 LEU B O 1
ATOM 9201 N N . ILE B 1 567 ? 12.352 48.688 13.062 1 94.5 567 ILE B N 1
ATOM 9202 C CA . ILE B 1 567 ? 11.18 49.562 13.125 1 94.5 567 ILE B CA 1
ATOM 9203 C C . ILE B 1 567 ? 11.562 50.969 12.68 1 94.5 567 ILE B C 1
ATOM 9205 O O . ILE B 1 567 ? 10.797 51.656 11.984 1 94.5 567 ILE B O 1
ATOM 9209 N N . GLU B 1 568 ? 12.727 51.375 13.023 1 94.19 568 GLU B N 1
ATOM 9210 C CA . GLU B 1 568 ? 13.203 52.719 12.688 1 94.19 568 GLU B CA 1
ATOM 9211 C C . GLU B 1 568 ? 13.516 52.844 11.203 1 94.19 568 GLU B C 1
ATOM 9213 O O . GLU B 1 568 ? 13.375 53.906 10.617 1 94.19 568 GLU B O 1
ATOM 9218 N N . ASN B 1 569 ? 13.883 51.781 10.633 1 93.25 569 ASN B N 1
ATOM 9219 C CA . ASN B 1 569 ? 14.234 51.781 9.219 1 93.25 569 ASN B CA 1
ATOM 9220 C C . ASN B 1 569 ? 13.016 52 8.336 1 93.25 569 ASN B C 1
ATOM 9222 O O . ASN B 1 569 ? 13.156 52.406 7.184 1 93.25 569 ASN B O 1
ATOM 9226 N N . LYS B 1 570 ? 11.773 51.688 8.773 1 92.06 570 LYS B N 1
ATOM 9227 C CA . LYS B 1 570 ? 10.508 51.906 8.086 1 92.06 570 LYS B CA 1
ATOM 9228 C C . LYS B 1 570 ? 10.5 51.188 6.727 1 92.06 570 LYS B C 1
ATOM 9230 O O . LYS B 1 570 ? 10.141 51.812 5.711 1 92.06 570 LYS B O 1
ATOM 9235 N N . LYS B 1 571 ? 11.031 50.094 6.734 1 93.44 571 LYS B N 1
ATOM 9236 C CA . LYS B 1 571 ? 11.039 49.281 5.523 1 93.44 571 LYS B CA 1
ATOM 9237 C C . LYS B 1 571 ? 10.062 48.125 5.637 1 93.44 571 LYS B C 1
ATOM 9239 O O . LYS B 1 571 ? 8.93 48.281 6.094 1 93.44 571 LYS B O 1
ATOM 9244 N N . ARG B 1 572 ? 10.422 47 5.152 1 90 572 ARG B N 1
ATOM 9245 C CA . ARG B 1 572 ? 9.5 45.875 5.062 1 90 572 ARG B CA 1
ATOM 9246 C C . ARG B 1 572 ? 9.062 45.406 6.449 1 90 572 ARG B C 1
ATOM 9248 O O . ARG B 1 572 ? 7.887 45.125 6.672 1 90 572 ARG B O 1
ATOM 9255 N N . TYR B 1 573 ? 10 45.281 7.336 1 92.31 573 TYR B N 1
ATOM 9256 C CA . TYR B 1 573 ? 9.695 44.844 8.695 1 92.31 573 TYR B CA 1
ATOM 9257 C C . TYR B 1 573 ? 8.672 45.781 9.352 1 92.31 573 TYR B C 1
ATOM 9259 O O . TYR B 1 573 ? 7.73 45.312 9.992 1 92.31 573 TYR B O 1
ATOM 9267 N N . TYR B 1 574 ? 8.938 46.969 9.172 1 92.06 574 TYR B N 1
ATOM 9268 C CA . TYR B 1 574 ? 8.031 47.969 9.711 1 92.06 574 TYR B CA 1
ATOM 9269 C C . TYR B 1 574 ? 6.629 47.812 9.148 1 92.06 574 TYR B C 1
ATOM 9271 O O . TYR B 1 574 ? 5.645 47.875 9.891 1 92.06 574 TYR B O 1
ATOM 9279 N N . ASN B 1 575 ? 6.539 47.625 7.922 1 87.69 575 ASN B N 1
ATOM 9280 C CA . ASN B 1 575 ? 5.242 47.438 7.277 1 87.69 575 ASN B CA 1
ATOM 9281 C C . ASN B 1 575 ? 4.539 46.188 7.773 1 87.69 575 ASN B C 1
ATOM 9283 O O . ASN B 1 575 ? 3.326 46.188 7.992 1 87.69 575 ASN B O 1
ATOM 9287 N N . MET B 1 576 ? 5.32 45.156 7.902 1 87.19 576 MET B N 1
ATOM 9288 C CA . MET B 1 576 ? 4.762 43.906 8.398 1 87.19 576 MET B CA 1
ATOM 9289 C C . MET B 1 576 ? 4.223 44.062 9.812 1 87.19 576 MET B C 1
ATOM 9291 O O . MET B 1 576 ? 3.15 43.562 10.141 1 87.19 576 MET B O 1
ATOM 9295 N N . TYR B 1 577 ? 4.98 44.719 10.547 1 87 577 TYR B N 1
ATOM 9296 C CA . TYR B 1 577 ? 4.605 44.938 11.938 1 87 577 TYR B CA 1
ATOM 9297 C C . TYR B 1 577 ? 3.33 45.781 12.039 1 87 577 TYR B C 1
ATOM 9299 O O . TYR B 1 577 ? 2.447 45.469 12.844 1 87 577 TYR B O 1
ATOM 9307 N N . ASN B 1 578 ? 3.264 46.781 11.273 1 85.5 578 ASN B N 1
ATOM 9308 C CA . ASN B 1 578 ? 2.09 47.656 11.266 1 85.5 578 ASN B CA 1
ATOM 9309 C C . ASN B 1 578 ? 0.847 46.906 10.789 1 85.5 578 ASN B C 1
ATOM 9311 O O . ASN B 1 578 ? -0.246 47.094 11.32 1 85.5 578 ASN B O 1
ATOM 9315 N N . GLU B 1 579 ? 1.019 46.156 9.836 1 80.94 579 GLU B N 1
ATOM 9316 C CA . GLU B 1 579 ? -0.102 45.375 9.312 1 80.94 579 GLU B CA 1
ATOM 9317 C C . GLU B 1 579 ? -0.614 44.406 10.359 1 80.94 579 GLU B C 1
ATOM 9319 O O . GLU B 1 579 ? -1.821 44.156 10.469 1 80.94 579 GLU B O 1
ATOM 9324 N N . MET B 1 580 ? 0.31 43.781 11 1 80.25 580 MET B N 1
ATOM 9325 C CA . MET B 1 580 ? -0.055 42.844 12.062 1 80.25 580 MET B CA 1
ATOM 9326 C C . MET B 1 580 ? -0.835 43.562 13.164 1 80.25 580 MET B C 1
ATOM 9328 O O . MET B 1 580 ? -1.832 43.031 13.664 1 80.25 580 MET B O 1
ATOM 9332 N N . GLU B 1 581 ? -0.408 44.719 13.484 1 78.5 581 GLU B N 1
ATOM 9333 C CA . GLU B 1 581 ? -1.08 45.5 14.523 1 78.5 581 GLU B CA 1
ATOM 9334 C C . GLU B 1 581 ? -2.479 45.906 14.086 1 78.5 581 GLU B C 1
ATOM 9336 O O . GLU B 1 581 ? -3.412 45.938 14.891 1 78.5 581 GLU B O 1
ATOM 9341 N N . LYS B 1 582 ? -2.57 46.188 12.82 1 78.19 582 LYS B N 1
ATOM 9342 C CA . LYS B 1 582 ? -3.871 46.562 12.273 1 78.19 582 LYS B CA 1
ATOM 9343 C C . LYS B 1 582 ? -4.828 45.375 12.266 1 78.19 582 LYS B C 1
ATOM 9345 O O . LYS B 1 582 ? -6.023 45.531 12.523 1 78.19 582 LYS B O 1
ATOM 9350 N N . ALA B 1 583 ? -4.25 44.312 11.938 1 74.44 583 ALA B N 1
ATOM 9351 C CA . ALA B 1 583 ? -5.066 43.094 11.859 1 74.44 583 ALA B CA 1
ATOM 9352 C C . ALA B 1 583 ? -5.578 42.688 13.234 1 74.44 583 ALA B C 1
ATOM 9354 O O . ALA B 1 583 ? -6.68 42.156 13.359 1 74.44 583 ALA B O 1
ATOM 9355 N N . GLN B 1 584 ? -4.773 42.781 14.18 1 72.38 584 GLN B N 1
ATOM 9356 C CA . GLN B 1 584 ? -5.156 42.438 15.539 1 72.38 584 GLN B CA 1
ATOM 9357 C C . GLN B 1 584 ? -6.43 43.156 15.961 1 72.38 584 GLN B C 1
ATOM 9359 O O . GLN B 1 584 ? -7.203 42.656 16.766 1 72.38 584 GLN B O 1
ATOM 9364 N N . ASN B 1 585 ? -6.758 44.219 15.312 1 66.06 585 ASN B N 1
ATOM 9365 C CA . ASN B 1 585 ? -7.918 45.031 15.688 1 66.06 585 ASN B CA 1
ATOM 9366 C C . ASN B 1 585 ? -9.094 44.812 14.742 1 66.06 585 ASN B C 1
ATOM 9368 O O . ASN B 1 585 ? -10.117 45.469 14.844 1 66.06 585 ASN B O 1
ATOM 9372 N N . TRP B 1 586 ? -8.891 43.875 13.867 1 66.94 586 TRP B N 1
ATOM 9373 C CA . TRP B 1 586 ? -9.938 43.656 12.883 1 66.94 586 TRP B CA 1
ATOM 9374 C C . TRP B 1 586 ? -10.672 42.344 13.172 1 66.94 586 TRP B C 1
ATOM 9376 O O . TRP B 1 586 ? -10.055 41.281 13.273 1 66.94 586 TRP B O 1
ATOM 9386 N N . ALA B 1 587 ? -11.922 42.438 13.477 1 72.75 587 ALA B N 1
ATOM 9387 C CA . ALA B 1 587 ? -12.75 41.281 13.758 1 72.75 587 ALA B CA 1
ATOM 9388 C C . ALA B 1 587 ? -13.438 40.781 12.484 1 72.75 587 ALA B C 1
ATOM 9390 O O . ALA B 1 587 ? -13.656 41.531 11.547 1 72.75 587 ALA B O 1
ATOM 9391 N N . ILE B 1 588 ? -13.617 39.531 12.305 1 74.06 588 ILE B N 1
ATOM 9392 C CA . ILE B 1 588 ? -14.32 38.938 11.172 1 74.06 588 ILE B CA 1
ATOM 9393 C C . ILE B 1 588 ? -15.812 39.25 11.273 1 74.06 588 ILE B C 1
ATOM 9395 O O . ILE B 1 588 ? -16.391 39.188 12.367 1 74.06 588 ILE B O 1
#

Sequence (1176 aa):
MKLQKHHKWQGGCNMVGDIKILLGEHSKKLRKPIILLTIDSLFNMFFYSMLYFVLLDLINSQLSFDKIKNYTIAMIIAFVFRVIVNAIGYTGIQAKGARGIQSMRISLGDHIRNINLGFFNKNSIGSLSNIMTNDLQDFEKIITHNTSDLIKTVILSSYLLIITFFIDIQLATIQLIFVIVAIPIILMGGKRVGTIGREKKKVMNEVISRMVEYLSGIQVFKAHNLAGEKFKRLEKSFRDLKRESIRTEISIVPFVLIFQVIVDISFPILLLIATMKFGMTSIDRKAFLTFIIINMALTNVLRAFGAQYGTFRYMKLASQKLISTYNHPEMSYKYEEAKFENHDIQFDNVSFQYEEGENTINSLSFKAKEGTMTALVGPSGSGKTTVTSLIARFWDVNSGTIKIGRQDIKNIKPDSLLKHISMVFQDVYLLNDTIYNNIKLGNPEATKEQVIKAAKVANCHEFIDKLENKYDTMVGEGGSTLSGGEKQRISIARAILKDAHIVLLDEATASLDADNELEIRKAIKKLTENKTVIVIAHRLNTIKDADQIIVLNEGYIEEKGSHKELIENKKRYYNMYNEMEKAQNWAIMKLQKHHKWQGGCNMVGDIKILLGEHSKKLRKPIILLTIDSLFNMFFYSMLYFVLLDLINSQLSFDKIKNYTIAMIIAFVFRVIVNAIGYTGIQAKGARGIQSMRISLGDHIRNINLGFFNKNSIGSLSNIMTNDLQDFEKIITHNTSDLIKTVILSSYLLIITFFIDIQLATIQLIFVIVAIPIILMGGKRVGTIGREKKKVMNEVISRMVEYLSGIQVFKAHNLAGEKFKRLEKSFRDLKRESIRTEISIVPFVLIFQVIVDISFPILLLIATMKFGMTSIDRKAFLTFIIINMALTNVLRAFGAQYGTFRYMKLASQKLISTYNHPEMSYKYEEAKFENHDIQFDNVSFQYEEGENTINSLSFKAKEGTMTALVGPSGSGKTTVTSLIARFWDVNSGTIKIGRQDIKNIKPDSLLKHISMVFQDVYLLNDTIYNNIKLGNPEATKEQVIKAAKVANCHEFIDKLENKYDTMVGEGGSTLSGGEKQRISIARAILKDAHIVLLDEATASLDADNELEIRKAIKKLTENKTVIVIAHRLNTIKDADQIIVLNEGYIEEKGSHKELIENKKRYYNMYNEMEKAQNWAI

InterPro domains:
  IPR003439 ABC transporter-like, ATP-binding domain [PF00005] (362-510)
  IPR003439 ABC transporter-like, ATP-binding domain [PS50893] (345-579)
  IPR003593 AAA+ ATPase domain [SM00382] (370-562)
  IPR011527 ABC transporter type 1, transmembrane domain [PF00664] (35-296)
  IPR011527 ABC transporter type 1, transmembrane domain [PS50929] (34-312)
  IPR017871 ABC transporter-like, conserved site [PS00211] (482-496)
  IPR027417 P-loop containing nucleoside triphosphate hydrolase [G3DSA:3.40.50.300] (336-587)
  IPR027417 P-loop containing nucleoside triphosphate hydrolase [SSF52540] (340-578)
  IPR036640 ABC transporter type 1, transmembrane domain superfamily [G3DSA:1.20.1560.10] (18-330)
  IPR036640 ABC transporter type 1, transmembrane domain superfamily [SSF90123] (24-330)
  IPR039421 Type 1 protein exporter [PTHR24221] (72-576)

Radius of gyration: 36.44 Å; Cα contacts (8 Å, |Δi|>4): 1873; chains: 2; bounding box: 72×116×78 Å

pLDDT: mean 84.5, std 11.3, range [23.42, 97.94]

Secondary structure (DSSP, 8-state):
----------S---HHHHHHHHHGGGGGGGHHHHHHHHHHHHHHTHHHHHHHHHHHHHHTT---HHHHHHHHHHHHHHHHHHHHHHHHHHHHHHHHHHHHHHHHHHHHHHHHHTS-THHHHHS-HHHHHHIIIIIHHHHHHIIIIIHHHHHHHHHHHHHHHHHHHHH-HHHHHHHHHHHHHHHHHHHHHHHHHHHHHHHHHHHHHHHHHHHHHHHHTHHHHHHTT--GGG-HHHHHHHHHHHHHHHHHHHHTHHHHHHHHHHHHHHHHHHHHHHHHHHHTTSS-HHHHHHHHHHHHHHHHHHHHHHHHHHHHHHHHHHHHHHHHHHHSPPPP-SBSS---SS--EEEEEEEEESSTT-EEEEEEEEEE-TT-EEEEE-STTSSHHHHHHHHTTSS--SEEEEEETTEEGGGB-HHHHHTTEEEE-SS----SSBHHHHHHTT-TT--HHHHHHHHHHTT-HHHHHHSTTGGG-B--GGGTTS-HHHHHHHHHHHHHHH--SEEEEESTTTT--HHHHHHHHHHHHHHHTTSEEEEE-S-GGGGTT-SEEEEEETTEEEEEE-HHHHHHHTSHHHHHHHHHHHHHT---/----------S---HHHHHHHHHGGGGGGGHHHHHHHHHHHHHHTHHHHHHHHHHHHHHTT---HHHHHHHHHHHHHHHHHHHHHHHHHHHHHHHHHHHHHHHHHHHHHHHHHTS-THHHHHS-HHHHHHIIIIIHHHHHHIIIIIHHHHHHHHHHHHHHHHHHHHH-HHHHHHHHHHHHHHHHHHHHHHHHHHHHHHHHHHHHHHHHHHHHHHHHTHHHHHHTT--GGG-HHHHHHHHHHHHHHHHHHHHTHHHHHHHHHHHHHHHHHHHHHHHHHHHTTSS-HHHHHHHHHHHHHHHHHHHHHHHHHHHHHHHHHHHHHHHHHHTSPPPP-SBSS---SS--EEEEEEEEESSTT-EEEEEEEEEE-TT-EEEEE-STTSSHHHHHHHHTTSS--SEEEEEETTEEGGGB-HHHHHTTEEEE-SS----SSBHHHHHHTT-TT--HHHHHHHHHHTT-HHHHHHSTTGGG-B--GGGTTS-HHHHHHHHHHHHHHH--SEEEEESTTTT--HHHHHHHHHHHHHHHTTSEEEEE-S-GGGGTT-SEEEEEETTEEEEEE-HHHHHHHTSHHHHHHHHHHHHHT---

Solvent-accessible surface area (backbone atoms only — not comparable to full-atom values): 59249 Å² total; per-residue (Å²): 136,78,79,76,84,73,76,74,79,66,84,78,90,47,67,68,54,53,44,40,66,67,39,44,75,51,44,65,68,44,50,62,21,41,52,32,40,38,51,28,56,60,54,56,49,48,60,58,50,49,52,47,54,52,50,52,25,53,62,66,71,60,69,45,72,68,58,47,51,53,51,33,51,53,48,52,51,48,47,54,52,32,52,54,36,33,52,52,12,50,48,41,26,41,46,51,33,36,51,36,48,41,53,39,48,54,52,49,51,54,48,59,68,44,29,47,51,64,58,56,72,75,36,55,65,56,53,55,43,39,48,69,43,58,30,46,50,39,39,39,45,40,61,49,44,52,47,45,52,50,53,37,46,54,52,50,47,51,52,50,48,54,54,36,42,74,66,37,56,68,62,28,50,53,51,48,48,49,51,62,57,29,50,57,40,42,51,52,22,28,53,50,30,38,58,45,38,50,52,33,51,53,40,45,47,48,39,47,46,47,42,45,50,48,58,74,34,42,66,58,34,51,48,46,55,50,61,70,83,61,37,46,67,58,54,46,36,42,50,50,37,33,50,35,52,38,49,33,60,51,62,28,45,63,25,45,50,52,28,48,48,47,49,56,50,45,50,46,53,50,50,46,51,50,49,52,35,38,75,70,65,74,37,52,73,67,51,50,53,50,49,53,54,48,50,50,53,45,42,52,52,54,50,57,48,56,70,47,44,56,60,49,34,53,34,46,51,32,47,51,52,53,50,54,60,67,63,52,72,58,68,69,55,77,32,74,61,64,78,60,81,45,61,28,39,35,38,45,45,27,23,32,51,90,48,93,89,48,74,39,32,49,55,32,63,52,74,41,52,58,52,33,36,32,32,37,33,56,59,84,75,14,32,65,68,55,51,56,38,43,74,62,48,45,43,78,68,73,38,58,46,47,24,42,27,84,38,53,53,70,37,28,25,57,61,39,50,24,66,42,36,24,63,33,54,61,78,62,71,40,59,69,36,27,48,47,58,53,31,31,47,33,30,82,83,56,47,72,66,52,48,50,49,23,23,46,57,20,62,36,43,69,65,34,64,69,38,93,53,28,54,64,30,67,27,36,69,58,26,69,74,47,38,70,46,54,44,44,25,43,42,44,13,12,30,46,50,42,61,33,58,27,36,39,33,35,36,66,75,51,57,43,42,32,78,45,40,44,53,44,40,50,23,48,37,62,60,45,57,82,14,18,28,42,34,37,49,50,54,66,56,37,49,51,68,29,65,30,36,37,31,29,48,81,14,27,77,74,47,74,36,33,49,70,56,36,50,70,63,63,44,68,63,26,51,38,49,50,42,34,58,53,30,63,74,46,52,71,137,76,80,75,86,75,73,74,80,67,84,78,90,48,66,70,55,53,44,41,67,68,39,44,74,52,45,66,67,45,49,61,21,42,53,32,41,37,51,29,56,58,56,56,48,48,58,58,51,50,52,47,54,52,51,50,26,52,63,66,71,60,68,45,72,68,58,46,52,51,52,33,52,52,47,52,52,48,46,54,51,32,52,54,36,34,52,54,12,51,50,42,27,40,47,53,33,36,52,38,47,40,53,39,48,53,51,49,52,53,49,57,66,44,30,46,52,64,56,55,74,76,35,53,67,56,53,55,42,38,50,71,44,56,30,46,50,40,39,40,45,40,61,48,46,51,48,46,52,51,54,37,45,53,53,50,48,51,51,50,48,54,53,36,44,75,66,38,56,68,61,28,51,53,50,48,49,50,50,62,59,30,48,57,40,41,52,51,23,30,53,50,30,40,60,45,38,50,52,33,52,52,39,46,46,48,39,48,44,49,42,47,50,48,58,73,33,42,66,60,36,50,49,44,54,51,63,70,85,61,37,44,66,57,53,46,36,41,50,50,37,32,52,33,50,37,48,33,59,51,61,28,45,62,26,46,50,51,28,48,49,46,48,57,50,44,50,46,54,50,49,48,52,51,48,51,34,39,74,70,64,74,38,51,74,67,51,50,52,50,49,53,55,50,48,49,52,46,42,52,50,52,50,57,48,58,69,47,45,56,61,48,36,53,35,46,51,32,48,52,52,52,50,54,60,67,62,51,72,56,69,68,56,76,33,74,62,65,79,58,81,44,62,29,40,35,37,45,45,27,22,32,51,91,47,93,90,47,71,40,31,51,54,32,65,53,73,42,51,58,52,34,36,33,32,38,34,56,58,82,75,15,35,66,68,55,50,56,36,44,74,61,50,44,44,81,68,74,39,60,47,49,24,41,28,83,39,52,53,70,37,28,26,58,62,38,48,25,65,43,37,23,62,34,55,61,80,64,73,38,59,70,36,27,50,46,59,53,32,33,47,33,30,81,82,57,48,72,65,51,48,50,49,22,23,47,56,22,61,36,43,70,65,34,63,71,39,94,53,28,53,64,30,68,28,36,69,59,26,69,75,47,39,70,49,55,46,42,26,42,42,45,13,13,27,46,50,42,60,34,56,28,35,39,33,36,36,67,73,52,57,44,39,32,81,44,41,46,52,45,40,51,22,50,38,62,60,45,58,81,16,17,28,41,33,37,48,48,55,66,55,37,50,51,69,29,67,31,35,36,31,29,47,81,13,28,76,74,47,73,38,32,48,71,56,35,50,70,64,64,44,69,63,26,51,36,49,50,41,33,59,54,29,62,73,46,51,72

Organism: Clostridium tetani (strain Massachusetts / E88) (NCBI:txid212717)

Foldseek 3Di:
DPLDDDPPPDPDLDLLVLCCSQLPPLSVQLVQLLVLVLVLLVLVCLVLVLVLVQVVCVVVVNDDPVVNVVSVVVNVVSVVSSVVSNVCSLVSQLVSLVVSLVVSLVVLVVLVVQAFCLVPVVDDPQVVVCLSPVLSVLVSCCRNPVVSLVVSLVVLLVVLLVVLCVLPVVLSVLVVVLVVVLVVLLVVLLVQLLVLLVVLVVLVSVLRRVVVVCVVCVVVCVVVVCDDVNVVVNVVSVVSNVVSVCCSVVSSVVSLVVSLCSLVVSLVVSLVVLVVCVVVVVGDPSSSSSCNSSSVVSSVSSNVSSVCSNSNSSSSSSSVVSVVSSPRDGQAAAAAADDAPAFKKWWAQFWADSDPPQTLAGGETDIFHFQFEEEEEEDPSLCLVVVVCVQLPSDDTPDTFIDTNNDTCSHYRSVNSCLQEQEQAPQFFAAQFFLQVRLCLLPVPDDPVLLCVLLVLLPLQVVLVVDPCRRRDGLHGRSPVDDPQNRLSSSLSSSQSSLHQEYEAEQSQPPDDPVCSVSNLSSVCVSSGRHRYYHYHHQVVSCQPGQKYFYGGSNYTDDMGHNVVVCVVCPDSVVSNVVNVVVVPDDD/DPLDDDPPPDPDLDLLVLCCSQLPPLSVQLVQLLVLVLVLLVLVCLVLVLVLVQVVCVVVVNDDPVVNVVSVVVNVVSVVSSVVSNVCSLVSQLVSLVVSLVVSLVVLVVLVVQAFCLVPVVDDPQVVVCLSPVLSVLVSCCRNPVVSLVVSLVVLLVVLLVVLCVLPVVLSVLVVVLVVVLVVLLVVLLVQLLVLLVVLVVLVSVLRRVVVVCVVCVVVCVVVVCDDVNVVVNVVSVVSNVVSVCCSVVSSVVSLVVSLCSLVVSLVVSLVVLVVCVVVVVGDPSSSSSCNSSSVVSSVSSNVSSVCSSSNSSSSSSSVVSVVSSPRDGQDAAAAADDAPAFKKWWAQFWADSDPPQTQAGGETDIFHFQFEEEEEEDPSLCLVVVVCVQLPSDDTPDTFIDTNNDTCSHYRSVNSCLQEQEQAPQFFAAQFFLQVRLCLLPVPDDPVLLLVLLVLLPLQVVLVVDPCRRRDGLHGRSPVDDPQNSLSSSLSSSQSSLHQEYEYEQSQPPDDPVCSVSNLSSVCVSSGRHRYYHYHHQPVSCQPGQKYFYGGSNYTDDMGHNVVVCVVCPDSVVSNVVNVVVVPDDD